Protein AF-A0A1V4XPM2-F1 (afdb_monomer)

Foldseek 3Di:
DVVCVVVVQADDPVGAGNQQVVLVVVVVVVCVVCPCVDQVNCVVVPDDDQPAQWADPAQFWIDGPPDIDGDQFAEAEQAWAFDDDPAACPVVDPAAEPVCVSVDSGQWQEEEEEAQELVSQLVLQVNLLSNRQAEYAELAQDHHPVAAPVQRVLSVVVSVVSVYHYHHQKDFRHWADDVQWIKTWIAHVVRDIDIDTTNHYYYDHDIWAPPPRHNVVNSVWDADRQATDADQLQATSRRRYGYAARRHDDDNDPVRRVVRVVSNCCCNPHPDHDGDDQQLDKDWRPHVQIKIKGADHPVRCCVVAPPAKDKQKAQQLLQPVCVVVVWRRWMKIFIAGNQQAGNMIMTGTPCRVPLNVVSSVSNVVVHHLLVCQPPDDDPPDPNCLHSNLSNVLSVLVVQCPPPVSVVVCLVDPPSVLVSVQVNCVSSSVDPPPPPPAPQPDDAAPPKDWDWDWDDDDVQEIETEIAIEQGLNCLVVLLVSLVVVLVRHLEYEYECLRYDYYDPRSVLSLVLSLVLSVVVNGAYAYENDDLQNLQVCQQQVVQQSWPYDDDPVVSVPDPHTDHGDRPDDDDRPDDHGRFFAGADPWDRFADWDPLADPRAHGGWHFFAQVQAFFFWKKKKKKWKFADPADDLLVLVVVCQVCVVVLWPPPKDKTWRVNDGLGHQIKIWIFDADPPGFTFIFIWGFGGDHSFKTKITGTQQEQWRHMWMWGWDDDPRIIMTMIITTTGGRAPVSNVVCVVCVVVVVVVRVQSSVVSSCVVRVTDTDIDMDMDGSGRDGDPVSNVSVVSHRSVSRVVCVVVSVVVVVPDD

Solvent-accessible surface area (backbone atoms only — not comparable to full-atom values): 42565 Å² total; per-residue (Å²): 107,76,68,43,51,76,71,64,37,49,80,45,104,86,62,48,73,44,48,68,52,49,35,57,50,51,48,50,51,52,54,62,72,46,59,77,74,36,68,70,58,44,41,76,76,72,42,86,83,73,99,46,72,55,24,36,71,32,73,50,34,32,35,41,68,94,45,78,48,73,55,90,59,49,76,48,65,72,23,59,42,80,42,82,75,97,37,53,50,46,88,78,44,89,63,29,33,92,84,50,52,72,70,43,64,52,73,59,70,20,36,36,29,39,18,38,39,63,69,25,46,28,50,45,45,54,42,20,76,72,69,23,48,29,36,36,34,16,60,49,81,57,63,49,78,90,53,44,62,77,54,49,57,52,51,53,51,51,44,42,74,60,64,31,45,78,37,57,24,21,37,73,67,30,31,45,81,44,98,86,28,35,36,37,35,34,37,33,78,89,68,53,70,50,75,48,76,26,49,38,42,34,53,35,66,50,69,36,42,54,61,78,74,34,42,43,72,48,34,54,42,51,64,56,92,72,19,42,48,53,51,63,43,24,37,33,72,26,91,50,33,24,37,20,25,40,19,34,41,95,55,86,40,72,73,53,21,51,55,30,44,55,33,27,52,39,42,70,74,41,90,68,76,49,66,76,76,70,73,63,49,73,49,69,36,80,30,85,61,22,39,16,35,29,56,47,39,66,71,55,44,49,72,75,45,72,94,42,69,45,74,48,70,42,56,22,72,53,33,68,43,26,58,75,72,68,48,35,65,42,37,34,39,43,31,21,39,77,80,38,29,56,52,14,37,38,26,30,12,78,63,15,73,63,47,46,53,58,58,35,49,47,37,72,69,71,43,36,44,34,79,49,45,82,57,86,55,68,83,83,31,64,51,27,68,46,59,41,31,50,9,40,50,45,34,51,52,56,47,60,70,33,68,68,52,34,49,51,33,69,73,35,76,50,46,54,54,51,51,49,52,50,48,43,61,59,55,37,68,69,73,79,71,77,87,75,74,70,86,73,30,68,59,71,64,75,56,69,51,47,73,45,80,43,85,77,52,98,62,36,34,34,36,42,36,32,37,27,36,26,62,69,29,42,63,59,51,50,51,50,48,58,56,42,58,75,74,20,57,27,40,35,37,36,36,65,56,48,78,46,70,43,74,51,22,52,46,43,50,51,50,50,45,53,40,38,47,72,73,73,24,25,37,27,37,22,37,70,49,74,28,52,50,41,50,30,53,60,53,42,47,31,35,61,28,25,80,35,90,36,68,70,59,53,70,72,43,97,66,40,71,58,70,53,74,80,72,74,70,81,75,85,73,66,73,46,70,28,48,34,77,47,67,72,51,40,70,62,59,60,66,64,89,88,60,64,62,80,48,40,64,70,29,37,78,16,28,49,75,64,16,12,24,46,33,35,45,34,39,40,35,35,45,29,70,69,96,60,78,55,36,44,56,52,38,49,50,43,57,75,48,50,61,77,29,47,58,89,75,47,46,72,45,41,30,63,72,48,70,89,41,49,54,39,33,32,40,32,36,41,60,46,88,94,77,46,56,31,23,30,31,36,30,27,43,28,39,41,53,13,31,36,26,36,29,23,22,52,23,22,71,44,7,11,37,41,36,40,38,26,39,77,59,85,83,25,41,36,40,38,43,36,42,38,27,6,22,20,12,61,68,38,36,52,40,40,75,78,46,47,50,62,49,52,53,50,45,53,53,44,24,54,48,44,46,31,56,75,70,74,51,72,63,58,74,48,76,48,80,43,83,57,38,88,61,70,37,74,89,30,48,69,35,51,83,51,25,21,62,59,58,24,59,75,42,43,68,61,55,53,50,56,61,70,72,53,133

Mean predicted aligned error: 14.95 Å

Secondary structure (DSSP, 8-state):
-HHHHHTT-B-STT--B-HHHHHHHHHHHHHHHTGGGSHHHHHTTTPPP--S-EEEEETTEEEETTEEEE-S-EEE---EEE-----TTGGGS--B-TTTGGG-SS--SEEEEE--SHHHHHHHHHHHHTT-EEEEEESSSSSSTTS-HHHHHHHHHHHHHTT-EEEETEEEEEEEEETTEEEEEEEETTS-EEEEEESEEEE-S-EEE--TTS-TTTTT--EETTEE---TT-B-SSTTEEE-SGGG-S---HHHHHHHHHHHHHHHH-SS-----GGG-EEEE-SSS-EEEEE--HHHHHHHHTT--EEEEEEGGG-HHHHHHT----EEEEEE-TTSBEEEEEEESTTHHHHHHHHHHHHHTT-BGGGGTT-PPPSS-HHIIIIIHHHHHHHHHHHHT-HHHHHHHHHSTTHHHHHHHHHHHHTT------------PPPTT-S-EEEEEEEEETTEEEEEEEEEESGGGHHHHHHHHHHHHHH-SEEEEE-TTEEEE-HHHHHHHHHHHHHHHHTT-EEEEE---HHHHHHHHHTTHHHHSEE-SSHHHHHHSS-----S-S--SPP-SPPPTTBPPP-SS-------TTS--SSSTTPPEE-TTS-SS-EEEEEEEEEE-SSPPPHHHHHHHHHHSGGGGSPTT-EEEEGGG--S-TT-EEEEEEEPGGG-EEEEEEEEEEE-SSEEEEEEETT-SEEEEEEEEEEEETTEEEEEEEEEEEESSHHHHHHIIIIIHHHHHHHHHHHHHHHHHHHT--EEEEEEEEEEE----GGGGGGGGG-HHHHHHHHHHHHHHHHHT--

Structure (mmCIF, N/CA/C/O backbone):
data_AF-A0A1V4XPM2-F1
#
_entry.id   AF-A0A1V4XPM2-F1
#
loop_
_atom_site.group_PDB
_atom_site.id
_atom_site.type_symbol
_atom_site.label_atom_id
_atom_site.label_alt_id
_atom_site.label_comp_id
_atom_site.label_asym_id
_atom_site.label_entity_id
_atom_site.label_seq_id
_atom_site.pdbx_PDB_ins_code
_atom_site.Cartn_x
_atom_site.Cartn_y
_atom_site.Cartn_z
_atom_site.occupancy
_atom_site.B_iso_or_equiv
_atom_site.auth_seq_id
_atom_site.auth_comp_id
_atom_site.auth_asym_id
_atom_site.auth_atom_id
_atom_site.pdbx_PDB_model_num
ATOM 1 N N . MET A 1 1 ? -16.894 20.296 5.924 1.00 46.19 1 MET A N 1
ATOM 2 C CA . MET A 1 1 ? -17.537 21.631 5.912 1.00 46.19 1 MET A CA 1
ATOM 3 C C . MET A 1 1 ? -18.415 21.861 4.684 1.00 46.19 1 MET A C 1
ATOM 5 O O . MET A 1 1 ? -19.618 21.728 4.833 1.00 46.19 1 MET A O 1
ATOM 9 N N . ALA A 1 2 ? -17.877 22.065 3.474 1.00 37.94 2 ALA A N 1
ATOM 10 C CA . ALA A 1 2 ? -18.687 22.350 2.271 1.00 37.94 2 ALA A CA 1
ATOM 11 C C . ALA A 1 2 ? -19.757 21.285 1.925 1.00 37.94 2 ALA A C 1
ATOM 13 O O . ALA A 1 2 ? -20.824 21.604 1.408 1.00 37.94 2 ALA A O 1
ATOM 14 N N . HIS A 1 3 ? -19.504 20.004 2.218 1.00 43.94 3 HIS A N 1
ATOM 15 C CA . HIS A 1 3 ? -20.502 18.944 2.033 1.00 43.94 3 HIS A CA 1
ATOM 16 C C . HIS A 1 3 ? -21.671 19.051 3.029 1.00 43.94 3 HIS A C 1
ATOM 18 O O . HIS A 1 3 ? -22.828 18.956 2.633 1.00 43.94 3 HIS A O 1
ATOM 24 N N . LEU A 1 4 ? -21.367 19.318 4.301 1.00 54.75 4 LEU A N 1
ATOM 25 C CA . LEU A 1 4 ? -22.353 19.494 5.372 1.00 54.75 4 LEU A CA 1
ATOM 26 C C . LEU A 1 4 ? -23.200 20.757 5.155 1.00 54.75 4 LEU A C 1
ATOM 28 O O . LEU A 1 4 ? -24.393 20.751 5.443 1.00 54.75 4 LEU A O 1
ATOM 32 N N . GLU A 1 5 ? -22.604 21.802 4.577 1.00 56.84 5 GLU A N 1
ATOM 33 C CA . GLU A 1 5 ? -23.296 23.024 4.158 1.00 56.84 5 GLU A CA 1
ATOM 34 C C . GLU A 1 5 ? -24.316 22.752 3.044 1.00 56.84 5 GLU A C 1
ATOM 36 O O . GLU A 1 5 ? -25.480 23.121 3.176 1.00 56.84 5 GLU A O 1
ATOM 41 N N . ARG A 1 6 ? -23.926 22.012 1.992 1.00 59.72 6 ARG A N 1
ATOM 42 C CA . ARG A 1 6 ? -24.848 21.593 0.915 1.00 59.72 6 ARG A CA 1
ATOM 43 C C . ARG A 1 6 ? -26.012 20.738 1.416 1.00 59.72 6 ARG A C 1
ATOM 45 O O . ARG A 1 6 ? -27.093 20.791 0.841 1.00 59.72 6 ARG A O 1
ATOM 52 N N . LEU A 1 7 ? -25.791 19.942 2.461 1.00 60.91 7 LEU A N 1
ATOM 53 C CA . LEU A 1 7 ? -26.832 19.133 3.102 1.00 60.91 7 LEU A CA 1
ATOM 54 C C . LEU A 1 7 ? -27.705 19.941 4.081 1.00 60.91 7 LEU A C 1
ATOM 56 O O . LEU A 1 7 ? -28.651 19.392 4.644 1.00 60.91 7 LEU A O 1
ATOM 60 N N . GLY A 1 8 ? -27.401 21.226 4.297 1.00 63.38 8 GLY A N 1
ATOM 61 C CA . GLY A 1 8 ? -28.112 22.089 5.236 1.00 63.38 8 GLY A CA 1
ATOM 62 C C . GLY A 1 8 ? -27.928 21.679 6.697 1.00 63.38 8 GLY A C 1
ATOM 63 O O . GLY A 1 8 ? -28.820 21.932 7.499 1.00 63.38 8 GLY A O 1
ATOM 64 N N . LEU A 1 9 ? -26.819 21.013 7.035 1.00 68.00 9 LEU A N 1
ATOM 65 C CA . LEU A 1 9 ? -26.521 20.489 8.374 1.00 68.00 9 LEU A CA 1
ATOM 66 C C . LEU A 1 9 ? -25.658 21.441 9.222 1.00 68.00 9 LEU A C 1
ATOM 68 O O . LEU A 1 9 ? -25.252 21.061 10.317 1.00 68.00 9 LEU A O 1
ATOM 72 N N . LEU A 1 10 ? -25.353 22.650 8.738 1.00 64.69 10 LEU A N 1
ATOM 73 C CA . LEU A 1 10 ? -24.570 23.662 9.457 1.00 64.69 10 LEU A CA 1
ATOM 74 C C . LEU A 1 10 ? -25.450 24.846 9.870 1.00 64.69 10 LEU A C 1
ATOM 76 O O . LEU A 1 10 ? -26.245 25.312 9.057 1.00 64.69 10 LEU A O 1
ATOM 80 N N . ARG A 1 11 ? -25.255 25.372 11.092 1.00 61.31 11 ARG A N 1
ATOM 81 C CA . ARG A 1 11 ? -26.038 26.526 11.597 1.00 61.31 11 ARG A CA 1
ATOM 82 C C . ARG A 1 11 ? -25.254 27.796 11.913 1.00 61.31 11 ARG A C 1
ATOM 84 O O . ARG A 1 11 ? -25.858 28.856 12.030 1.00 61.31 11 ARG A O 1
ATOM 91 N N . LEU A 1 12 ? -23.940 27.720 12.121 1.00 53.25 12 LEU A N 1
ATOM 92 C CA . LEU A 1 12 ? -23.169 28.841 12.678 1.00 53.25 12 LEU A CA 1
ATOM 93 C C . LEU A 1 12 ? -22.207 29.440 11.645 1.00 53.25 12 LEU A C 1
ATOM 95 O O . LEU A 1 12 ? -21.650 28.679 10.855 1.00 53.25 12 LEU A O 1
ATOM 99 N N . PRO A 1 13 ? -21.896 30.752 11.717 1.00 50.38 13 PRO A N 1
ATOM 100 C CA . PRO A 1 13 ? -20.806 31.363 10.945 1.00 50.38 13 PRO A CA 1
ATOM 101 C C . PRO A 1 13 ? -19.452 30.649 11.137 1.00 50.38 13 PRO A C 1
ATOM 103 O O . PRO A 1 13 ? -18.571 30.759 10.294 1.00 50.38 13 PRO A O 1
ATOM 106 N N . ALA A 1 14 ? -19.309 29.893 12.237 1.00 52.19 14 ALA A N 1
ATOM 107 C CA . ALA A 1 14 ? -18.151 29.067 12.579 1.00 52.19 14 ALA A CA 1
ATOM 108 C C . ALA A 1 14 ? -18.304 27.561 12.253 1.00 52.19 14 ALA A C 1
ATOM 110 O O . ALA A 1 14 ? -17.398 26.788 12.548 1.00 52.19 14 ALA A O 1
ATOM 111 N N . GLY A 1 15 ? -19.421 27.112 11.663 1.00 55.03 15 GLY A N 1
ATOM 112 C CA . GLY A 1 15 ? -19.512 25.754 11.117 1.00 55.03 15 GLY A CA 1
ATOM 113 C C . GLY A 1 15 ? -19.884 24.601 12.067 1.00 55.03 15 GLY A C 1
ATOM 114 O O . GLY A 1 15 ? -19.467 23.471 11.831 1.00 55.03 15 GLY A O 1
ATOM 115 N N . GLY A 1 16 ? -20.675 24.837 13.118 1.00 61.34 16 GLY A N 1
ATOM 116 C CA . GLY A 1 16 ? -21.201 23.756 13.975 1.00 61.34 16 GLY A CA 1
ATOM 117 C C . GLY A 1 16 ? -22.308 22.911 13.310 1.00 61.34 16 GLY A C 1
ATOM 118 O O . GLY A 1 16 ? -23.118 23.454 12.554 1.00 61.34 16 GLY A O 1
ATOM 119 N N . LEU A 1 17 ? -22.349 21.605 13.618 1.00 68.00 17 LEU A N 1
ATOM 120 C CA . LEU A 1 17 ? -23.332 20.616 13.130 1.00 68.00 17 LEU A CA 1
ATOM 121 C C . LEU A 1 17 ? -24.714 20.742 13.814 1.00 68.00 17 LEU A C 1
ATOM 123 O O . LEU A 1 17 ? -24.804 20.831 15.037 1.00 68.00 17 LEU A O 1
ATOM 127 N N . GLU A 1 18 ? -25.808 20.651 13.048 1.00 72.38 18 GLU A N 1
ATOM 128 C CA . GLU A 1 18 ? -27.189 20.549 13.556 1.00 72.38 18 GLU A CA 1
ATOM 129 C C . GLU A 1 18 ? -27.563 19.096 13.895 1.00 72.38 18 GLU A C 1
ATOM 131 O O . GLU A 1 18 ? -28.290 18.430 13.152 1.00 72.38 18 GLU A O 1
ATOM 136 N N . GLY A 1 19 ? -27.098 18.600 15.047 1.00 68.81 19 GLY A N 1
ATOM 137 C CA . GLY A 1 19 ? -27.324 17.215 15.494 1.00 68.81 19 GLY A CA 1
ATOM 138 C C . GLY A 1 19 ? -28.787 16.741 15.440 1.00 68.81 19 GLY A C 1
ATOM 139 O O . GLY A 1 19 ? -29.049 15.594 15.082 1.00 68.81 19 GLY A O 1
ATOM 140 N N . ALA A 1 20 ? -29.746 17.636 15.702 1.00 76.00 20 ALA A N 1
ATOM 141 C CA . ALA A 1 20 ? -31.183 17.342 15.680 1.00 76.00 20 ALA A CA 1
ATOM 142 C C . ALA A 1 20 ? -31.758 17.036 14.282 1.00 76.00 20 ALA A C 1
ATOM 144 O O . ALA A 1 20 ? -32.859 16.503 14.179 1.00 76.00 20 ALA A O 1
ATOM 145 N N . ARG A 1 21 ? -31.048 17.359 13.192 1.00 83.25 21 ARG A N 1
ATOM 146 C CA . ARG A 1 21 ? -31.505 17.075 11.817 1.00 83.25 21 ARG A CA 1
ATOM 147 C C . ARG A 1 21 ? -30.870 15.837 11.203 1.00 83.25 21 ARG A C 1
ATOM 149 O O . ARG A 1 21 ? -31.373 15.348 10.194 1.00 83.25 21 ARG A O 1
ATOM 156 N N . ILE A 1 22 ? -29.803 15.317 11.807 1.00 85.75 22 ILE A N 1
ATOM 157 C CA . ILE A 1 22 ? -29.035 14.196 11.258 1.00 85.75 22 ILE A CA 1
ATOM 158 C C . ILE A 1 22 ? -29.871 12.913 11.271 1.00 85.75 22 ILE A C 1
ATOM 160 O O . ILE A 1 22 ? -30.105 12.331 10.214 1.00 85.75 22 ILE A O 1
ATOM 164 N N . MET A 1 23 ? -30.381 12.502 12.436 1.00 88.88 23 MET A N 1
ATOM 165 C CA . MET A 1 23 ? -31.151 11.258 12.548 1.00 88.88 23 MET A CA 1
ATOM 166 C C . MET A 1 23 ? -32.458 11.277 11.733 1.00 88.88 23 MET A C 1
ATOM 168 O O . MET A 1 23 ? -32.695 10.315 10.997 1.00 88.88 23 MET A O 1
ATOM 172 N N . PRO A 1 24 ? -33.270 12.359 11.740 1.00 89.25 24 PRO A N 1
ATOM 173 C CA . PRO A 1 24 ? -34.420 12.467 10.841 1.00 89.25 24 PRO A CA 1
ATOM 174 C C . PRO A 1 24 ? -34.049 12.359 9.359 1.00 89.25 24 PRO A C 1
ATOM 176 O O . PRO A 1 24 ? -34.744 11.679 8.605 1.00 89.25 24 PRO A O 1
ATOM 179 N N . ARG A 1 25 ? -32.936 12.977 8.933 1.00 89.06 25 ARG A N 1
ATOM 180 C CA . ARG A 1 25 ? -32.471 12.890 7.544 1.00 89.06 25 ARG A CA 1
ATOM 181 C C . ARG A 1 25 ? -32.053 11.470 7.165 1.00 89.06 25 ARG A C 1
ATOM 183 O O . ARG A 1 25 ? -32.382 11.026 6.070 1.00 89.06 25 ARG A O 1
ATOM 190 N N . ILE A 1 26 ? -31.365 10.753 8.054 1.00 89.56 26 ILE A N 1
ATOM 191 C CA . ILE A 1 26 ? -31.007 9.344 7.835 1.00 89.56 26 ILE A CA 1
ATOM 192 C C . ILE A 1 26 ? -32.275 8.494 7.687 1.00 89.56 26 ILE A C 1
ATOM 194 O O . ILE A 1 26 ? -32.384 7.737 6.725 1.00 89.56 26 ILE A O 1
ATOM 198 N N . ARG A 1 27 ? -33.264 8.653 8.579 1.00 90.25 27 ARG A N 1
ATOM 199 C CA . ARG A 1 27 ? -34.543 7.922 8.494 1.00 90.25 27 ARG A CA 1
ATOM 200 C C . ARG A 1 27 ? -35.296 8.198 7.193 1.00 90.25 27 ARG A C 1
ATOM 202 O O . ARG A 1 27 ? -35.852 7.275 6.609 1.00 90.25 27 ARG A O 1
ATOM 209 N N . ASP A 1 28 ? -35.292 9.444 6.728 1.00 91.81 28 ASP A N 1
ATOM 210 C CA . ASP A 1 28 ? -35.891 9.837 5.449 1.00 91.81 28 ASP A CA 1
ATOM 211 C C . ASP A 1 28 ? -35.212 9.152 4.250 1.00 91.81 28 ASP A C 1
ATOM 213 O O . ASP A 1 28 ? -35.894 8.610 3.378 1.00 91.81 28 ASP A O 1
ATOM 217 N N . ILE A 1 29 ? -33.874 9.095 4.244 1.00 92.19 29 ILE A N 1
ATOM 218 C CA . ILE A 1 29 ? -33.102 8.371 3.221 1.00 92.19 29 ILE A CA 1
ATOM 219 C C . ILE A 1 29 ? -33.431 6.877 3.254 1.00 92.19 29 ILE A C 1
ATOM 221 O O . ILE A 1 29 ? -33.703 6.307 2.202 1.00 92.19 29 ILE A O 1
ATOM 225 N N . VAL A 1 30 ? -33.448 6.255 4.438 1.00 89.88 30 VAL A N 1
ATOM 226 C CA . VAL A 1 30 ? -33.793 4.832 4.593 1.00 89.88 30 VAL A CA 1
ATOM 227 C C . VAL A 1 30 ? -35.197 4.569 4.054 1.00 89.88 30 VAL A C 1
ATOM 229 O O . VAL A 1 30 ? -35.361 3.712 3.194 1.00 89.88 30 VAL A O 1
ATOM 232 N N . ARG A 1 31 ? -36.200 5.346 4.480 1.00 89.88 31 ARG A N 1
ATOM 233 C CA . ARG A 1 31 ? -37.575 5.211 3.981 1.00 89.88 31 ARG A CA 1
ATOM 234 C C . ARG A 1 31 ? -37.626 5.271 2.454 1.00 89.88 31 ARG A C 1
ATOM 236 O O . ARG A 1 31 ? -38.211 4.386 1.846 1.00 89.88 31 ARG A O 1
ATOM 243 N N . THR A 1 32 ? -36.986 6.281 1.865 1.00 92.81 32 THR A N 1
ATOM 244 C CA . THR A 1 32 ? -36.972 6.495 0.409 1.00 92.81 32 THR A CA 1
ATOM 245 C C . THR A 1 32 ? -36.269 5.349 -0.327 1.00 92.81 32 THR A C 1
ATOM 247 O O . THR A 1 32 ? -36.729 4.896 -1.371 1.00 92.81 32 THR A O 1
ATOM 250 N N . ALA A 1 33 ? -35.153 4.849 0.213 1.00 90.38 33 ALA A N 1
ATOM 251 C CA . ALA A 1 33 ? -34.385 3.770 -0.402 1.00 90.38 33 ALA A CA 1
ATOM 252 C C . ALA A 1 33 ? -35.174 2.450 -0.480 1.00 90.38 33 ALA A C 1
ATOM 254 O O . ALA A 1 33 ? -35.042 1.732 -1.470 1.00 90.38 33 ALA A O 1
ATOM 255 N N . TYR A 1 34 ? -36.017 2.170 0.520 1.00 88.69 34 TYR A N 1
ATOM 256 C CA . TYR A 1 34 ? -36.805 0.936 0.632 1.00 88.69 34 TYR A CA 1
ATOM 257 C C . TYR A 1 34 ? -38.240 1.045 0.078 1.00 88.69 34 TYR A C 1
ATOM 259 O O . TYR A 1 34 ? -39.011 0.096 0.198 1.00 88.69 34 TYR A O 1
ATOM 267 N N . GLU A 1 35 ? -38.628 2.146 -0.581 1.00 89.75 35 GLU A N 1
ATOM 268 C CA . GLU A 1 35 ? -39.977 2.295 -1.174 1.00 89.75 35 GLU A CA 1
ATOM 269 C C . GLU A 1 35 ? -40.325 1.178 -2.173 1.00 89.75 35 GLU A C 1
ATOM 271 O O . GLU A 1 35 ? -41.482 0.784 -2.316 1.00 89.75 35 GLU A O 1
ATOM 276 N N . LYS A 1 36 ? -39.316 0.641 -2.865 1.00 87.00 36 LYS A N 1
ATOM 277 C CA . LYS A 1 36 ? -39.491 -0.456 -3.828 1.00 87.00 36 LYS A CA 1
ATOM 278 C C . LYS A 1 36 ? -39.700 -1.817 -3.163 1.00 87.00 36 LYS A C 1
ATOM 280 O O . LYS A 1 36 ? -40.191 -2.724 -3.828 1.00 87.00 36 LYS A O 1
ATOM 285 N N . ASP A 1 37 ? -39.377 -1.932 -1.879 1.00 88.62 37 ASP A N 1
ATOM 286 C CA . ASP A 1 37 ? -39.465 -3.167 -1.097 1.00 88.62 37 ASP A CA 1
ATOM 287 C C . ASP A 1 37 ? -40.730 -3.208 -0.220 1.00 88.62 37 ASP A C 1
ATOM 289 O O . ASP A 1 37 ? -40.881 -4.078 0.639 1.00 88.62 37 ASP A O 1
ATOM 293 N N . LEU A 1 38 ? -41.662 -2.272 -0.435 1.00 91.12 38 LEU A N 1
ATOM 294 C CA . LEU A 1 38 ? -42.958 -2.258 0.237 1.00 91.12 38 LEU A CA 1
ATOM 295 C C . LEU A 1 38 ? -43.857 -3.425 -0.230 1.00 91.12 38 LEU A C 1
ATOM 297 O O . LEU A 1 38 ? -43.808 -3.794 -1.413 1.00 91.12 38 LEU A O 1
ATOM 301 N N . PRO A 1 39 ? -44.710 -3.987 0.654 1.00 92.56 39 PRO A N 1
ATOM 302 C CA . PRO A 1 39 ? -45.598 -5.109 0.333 1.00 92.56 39 PRO A CA 1
ATOM 303 C C . PRO A 1 39 ? -46.403 -4.932 -0.961 1.00 92.56 39 PRO A C 1
ATOM 305 O O . PRO A 1 39 ? -46.466 -5.849 -1.781 1.00 92.56 39 PRO A O 1
ATOM 308 N N . GLU A 1 40 ? -46.934 -3.734 -1.202 1.00 92.88 40 GLU A N 1
ATOM 309 C CA . GLU A 1 40 ? -47.787 -3.411 -2.349 1.00 92.88 40 GLU A CA 1
ATOM 310 C C . GLU A 1 40 ? -47.044 -3.578 -3.688 1.00 92.88 40 GLU A C 1
ATOM 312 O O . GLU A 1 40 ? -47.641 -3.901 -4.722 1.00 92.88 40 GLU A O 1
ATOM 317 N N . THR A 1 41 ? -45.720 -3.382 -3.688 1.00 93.50 41 THR A N 1
ATOM 318 C CA . THR A 1 41 ? -44.881 -3.562 -4.880 1.00 93.50 41 THR A CA 1
ATOM 319 C C . THR A 1 41 ? -44.760 -5.039 -5.254 1.00 93.50 41 THR A C 1
ATOM 321 O O . THR A 1 41 ? -44.804 -5.375 -6.442 1.00 93.50 41 THR A O 1
ATOM 324 N N . PHE A 1 42 ? -44.676 -5.930 -4.262 1.00 94.19 42 PHE A N 1
ATOM 325 C CA . PHE A 1 42 ? -44.648 -7.380 -4.468 1.00 94.19 42 PHE A CA 1
ATOM 326 C C . PHE A 1 42 ? -46.030 -7.940 -4.837 1.00 94.19 42 PHE A C 1
ATOM 328 O O . PHE A 1 42 ? -46.143 -8.791 -5.724 1.00 94.19 42 PHE A O 1
ATOM 335 N N . GLU A 1 43 ? -47.097 -7.418 -4.236 1.00 95.94 43 GLU A N 1
ATOM 336 C CA . GLU A 1 43 ? -48.472 -7.826 -4.552 1.00 95.94 43 GLU A CA 1
ATOM 337 C C . GLU A 1 43 ? -48.844 -7.533 -6.008 1.00 95.94 43 GLU A C 1
ATOM 339 O O . GLU A 1 43 ? -49.436 -8.378 -6.685 1.00 95.94 43 GLU A O 1
ATOM 344 N N . ARG A 1 44 ? -48.398 -6.393 -6.550 1.00 95.06 44 ARG A N 1
ATOM 345 C CA . ARG A 1 44 ? -48.575 -6.032 -7.968 1.00 95.06 44 ARG A CA 1
ATOM 346 C C . ARG A 1 44 ? -47.976 -7.029 -8.961 1.00 95.06 44 ARG A C 1
ATOM 348 O O . ARG A 1 44 ? -48.415 -7.060 -10.109 1.00 95.06 44 ARG A O 1
ATOM 355 N N . ILE A 1 45 ? -46.973 -7.810 -8.557 1.00 95.38 45 ILE A N 1
ATOM 356 C CA . ILE A 1 45 ? -46.356 -8.850 -9.398 1.00 95.38 45 ILE A CA 1
ATOM 357 C C . ILE A 1 45 ? -46.854 -10.262 -9.050 1.00 95.38 45 ILE A C 1
ATOM 359 O O . ILE A 1 45 ? -46.293 -11.249 -9.522 1.00 95.38 45 ILE A O 1
ATOM 363 N N . GLY A 1 46 ? -47.926 -10.365 -8.256 1.00 95.88 46 GLY A N 1
ATOM 364 C CA . GLY A 1 46 ? -48.602 -11.621 -7.934 1.00 95.88 46 GLY A CA 1
ATOM 365 C C . GLY A 1 46 ? -48.044 -12.360 -6.715 1.00 95.88 46 GLY A C 1
ATOM 366 O O . GLY A 1 46 ? -48.367 -13.534 -6.527 1.00 95.88 46 GLY A O 1
ATOM 367 N N . ILE A 1 47 ? -47.217 -11.714 -5.887 1.00 95.81 47 ILE A N 1
ATOM 368 C CA . ILE A 1 47 ? -46.717 -12.295 -4.636 1.00 95.81 47 ILE A CA 1
ATOM 369 C C . ILE A 1 47 ? -47.654 -11.892 -3.498 1.00 95.81 47 ILE A C 1
ATOM 371 O O . ILE A 1 47 ? -47.759 -10.720 -3.159 1.00 95.81 47 ILE A O 1
ATOM 375 N N . ARG A 1 48 ? -48.317 -12.870 -2.874 1.00 95.19 48 ARG A N 1
ATOM 376 C CA . ARG A 1 48 ? -49.140 -12.631 -1.682 1.00 95.19 48 ARG A CA 1
ATOM 377 C C . ARG A 1 48 ? -48.244 -12.402 -0.463 1.00 95.19 48 ARG A C 1
ATOM 379 O O . ARG A 1 48 ? -47.471 -13.294 -0.110 1.00 95.19 48 ARG A O 1
ATOM 386 N N . ILE A 1 49 ? -48.403 -11.262 0.204 1.00 94.94 49 ILE A N 1
ATOM 387 C CA . ILE A 1 49 ? -47.717 -10.950 1.461 1.00 94.94 49 ILE A CA 1
ATOM 388 C C . ILE A 1 49 ? -48.655 -11.248 2.636 1.00 94.94 49 ILE A C 1
ATOM 390 O O . ILE A 1 49 ? -49.823 -10.873 2.626 1.00 94.94 49 ILE A O 1
ATOM 394 N N . VAL A 1 50 ? -48.154 -11.960 3.646 1.00 95.06 50 VAL A N 1
ATOM 395 C CA . VAL A 1 50 ? -48.893 -12.261 4.882 1.00 95.06 50 VAL A CA 1
ATOM 396 C C . VAL A 1 50 ? -48.075 -11.717 6.054 1.00 95.06 50 VAL A C 1
ATOM 398 O O . VAL A 1 50 ? -47.051 -12.316 6.389 1.00 95.06 50 VAL A O 1
ATOM 401 N N . PRO A 1 51 ? -48.466 -10.580 6.661 1.00 94.06 51 PRO A N 1
ATOM 402 C CA . PRO A 1 51 ? -47.705 -9.950 7.736 1.00 94.06 51 PRO A CA 1
ATOM 403 C C . PRO A 1 51 ? -47.940 -10.683 9.063 1.00 94.06 51 PRO A C 1
ATOM 405 O O . PRO A 1 51 ? -48.697 -10.235 9.920 1.00 94.06 51 PRO A O 1
ATOM 408 N N . ALA A 1 52 ? -47.311 -11.846 9.224 1.00 94.81 52 ALA A N 1
ATOM 409 C CA . ALA A 1 52 ? -47.403 -12.644 10.439 1.00 94.81 52 ALA A CA 1
ATOM 410 C C . ALA A 1 52 ? -46.140 -13.479 10.672 1.00 94.81 52 ALA A C 1
ATOM 412 O O . ALA A 1 52 ? -45.441 -13.857 9.731 1.00 94.81 52 ALA A O 1
ATOM 413 N N . GLN A 1 53 ? -45.879 -13.825 11.934 1.00 94.12 53 GLN A N 1
ATOM 414 C CA . GLN A 1 53 ? -44.851 -14.809 12.259 1.00 94.12 53 GLN A CA 1
ATOM 415 C C . GLN A 1 53 ? -45.283 -16.191 11.755 1.00 94.12 53 GLN A C 1
ATOM 417 O O . GLN A 1 53 ? -46.413 -16.628 11.999 1.00 94.12 53 GLN A O 1
ATOM 422 N N . ALA A 1 54 ? -44.376 -16.866 11.048 1.00 96.19 54 ALA A N 1
ATOM 423 C CA . ALA A 1 54 ? -44.618 -18.181 10.474 1.00 96.19 54 ALA A CA 1
ATOM 424 C C . ALA A 1 54 ? -43.955 -19.290 11.304 1.00 96.19 54 ALA A C 1
ATOM 426 O O . ALA A 1 54 ? -42.793 -19.172 11.687 1.00 96.19 54 ALA A O 1
ATOM 427 N N . ALA A 1 55 ? -44.676 -20.388 11.532 1.00 97.88 55 ALA A N 1
ATOM 428 C CA . ALA A 1 55 ? -44.171 -21.568 12.234 1.00 97.88 55 ALA A CA 1
ATOM 429 C C . ALA A 1 55 ? -44.585 -22.851 11.509 1.00 97.88 55 ALA A C 1
ATOM 431 O O . ALA A 1 55 ? -45.752 -23.004 11.139 1.00 97.88 55 ALA A O 1
ATOM 432 N N . PHE A 1 56 ? -43.665 -23.800 11.337 1.00 98.50 56 PHE A N 1
ATOM 433 C CA . PHE A 1 56 ? -44.000 -25.107 10.776 1.00 98.50 56 PHE A CA 1
ATOM 434 C C . PHE A 1 56 ? -44.914 -25.901 11.716 1.00 98.50 56 PHE A C 1
ATOM 436 O O . PHE A 1 56 ? -44.715 -25.958 12.931 1.00 98.50 56 PHE A O 1
ATOM 443 N N . LEU A 1 57 ? -45.943 -26.520 11.139 1.00 98.06 57 LEU A N 1
ATOM 444 C CA . LEU A 1 57 ? -46.820 -27.474 11.826 1.00 98.06 57 LEU A CA 1
ATOM 445 C C . LEU A 1 57 ? -46.382 -28.910 11.555 1.00 98.06 57 LEU A C 1
ATOM 447 O O . LEU A 1 57 ? -46.469 -29.760 12.437 1.00 98.06 57 LEU A O 1
ATOM 451 N N . ASP A 1 58 ? -45.918 -29.141 10.332 1.00 97.56 58 ASP A N 1
ATOM 452 C CA . ASP A 1 58 ? -45.390 -30.385 9.786 1.00 97.56 58 ASP A CA 1
ATOM 453 C C . ASP A 1 58 ? -44.541 -30.039 8.537 1.00 97.56 58 ASP A C 1
ATOM 455 O O . ASP A 1 58 ? -44.432 -28.856 8.190 1.00 97.56 58 ASP A O 1
ATOM 459 N N . PRO A 1 59 ? -43.947 -31.012 7.817 1.00 97.06 59 PRO A N 1
ATOM 460 C CA . PRO A 1 59 ? -43.090 -30.716 6.667 1.00 97.06 59 PRO A CA 1
ATOM 461 C C . PRO A 1 59 ? -43.760 -29.953 5.516 1.00 97.06 59 PRO A C 1
ATOM 463 O O . PRO A 1 59 ? -43.050 -29.390 4.686 1.00 97.06 59 PRO A O 1
ATOM 466 N N . HIS A 1 60 ? -45.092 -29.930 5.415 1.00 97.62 60 HIS A N 1
ATOM 467 C CA . HIS A 1 60 ? -45.807 -29.349 4.274 1.00 97.62 60 HIS A CA 1
ATOM 468 C C . HIS A 1 60 ? -46.736 -28.187 4.628 1.00 97.62 60 HIS A C 1
ATOM 470 O O . HIS A 1 60 ? -47.298 -27.574 3.714 1.00 97.62 60 HIS A O 1
ATOM 476 N N . ARG A 1 61 ? -46.896 -27.866 5.916 1.00 98.12 61 ARG A N 1
ATOM 477 C CA . ARG A 1 61 ? -47.794 -26.810 6.390 1.00 98.12 61 ARG A CA 1
ATOM 478 C C . ARG A 1 61 ? -47.121 -25.876 7.385 1.00 98.12 61 ARG A C 1
ATOM 480 O O . ARG A 1 61 ? -46.415 -26.313 8.292 1.00 98.12 61 ARG A O 1
ATOM 487 N N . ILE A 1 62 ? -47.430 -24.591 7.252 1.00 98.31 62 ILE A N 1
ATOM 488 C CA . ILE A 1 62 ? -47.061 -23.540 8.203 1.00 98.31 62 ILE A CA 1
ATOM 489 C C . ILE A 1 62 ? -48.321 -22.869 8.750 1.00 98.31 62 ILE A C 1
ATOM 491 O O . ILE A 1 62 ? -49.338 -22.784 8.061 1.00 98.31 62 ILE A O 1
ATOM 495 N N . ARG A 1 63 ? -48.243 -22.367 9.979 1.00 97.94 63 ARG A N 1
ATOM 496 C CA . ARG A 1 63 ? -49.176 -21.373 10.515 1.00 97.94 63 ARG A CA 1
ATOM 497 C C . ARG A 1 63 ? -48.578 -19.989 10.305 1.00 97.94 63 ARG A C 1
ATOM 499 O O . ARG A 1 63 ? -47.409 -19.815 10.629 1.00 97.94 63 ARG A O 1
ATOM 506 N N . ALA A 1 64 ? -49.366 -19.039 9.815 1.00 96.19 64 ALA A N 1
ATOM 507 C CA . ALA A 1 64 ? -49.010 -17.627 9.718 1.00 96.19 64 ALA A CA 1
ATOM 508 C C . ALA A 1 64 ? -50.194 -16.798 10.239 1.00 96.19 64 ALA A C 1
ATOM 510 O O . ALA A 1 64 ? -51.216 -16.672 9.567 1.00 96.19 64 ALA A O 1
ATOM 511 N N . GLY A 1 65 ? -50.089 -16.300 11.474 1.00 92.25 65 GLY A N 1
ATOM 512 C CA . GLY A 1 65 ? -51.229 -15.696 12.171 1.00 92.25 65 GLY A CA 1
ATOM 513 C C . GLY A 1 65 ? -52.329 -16.733 12.420 1.00 92.25 65 GLY A C 1
ATOM 514 O O . GLY A 1 65 ? -52.059 -17.804 12.967 1.00 92.25 65 GLY A O 1
ATOM 515 N N . GLU A 1 66 ? -53.557 -16.434 11.995 1.00 92.62 66 GLU A N 1
ATOM 516 C CA . GLU A 1 66 ? -54.700 -17.358 12.083 1.00 92.62 66 GLU A CA 1
ATOM 517 C C . GLU A 1 66 ? -54.771 -18.345 10.904 1.00 92.62 66 GLU A C 1
ATOM 519 O O . GLU A 1 66 ? -55.506 -19.333 10.950 1.00 92.62 66 GLU A O 1
ATOM 524 N N . GLU A 1 67 ? -53.983 -18.123 9.849 1.00 96.62 67 GLU A N 1
ATOM 525 C CA . GLU A 1 67 ? -54.035 -18.932 8.637 1.00 96.62 67 GLU A CA 1
ATOM 526 C C . GLU A 1 67 ? -53.117 -20.157 8.715 1.00 96.62 67 GLU A C 1
ATOM 528 O O . GLU A 1 67 ? -52.000 -20.110 9.236 1.00 96.62 67 GLU A O 1
ATOM 533 N N . THR A 1 68 ? -53.569 -21.268 8.127 1.00 97.75 68 THR A N 1
ATOM 534 C CA . THR A 1 68 ? -52.725 -22.437 7.842 1.00 97.75 68 THR A CA 1
ATOM 535 C C . THR A 1 68 ? -52.494 -22.533 6.341 1.00 97.75 68 THR A C 1
ATOM 537 O O . THR A 1 68 ? -53.438 -22.706 5.572 1.00 97.75 68 THR A O 1
ATOM 540 N N . LEU A 1 69 ? -51.232 -22.450 5.922 1.00 97.38 69 LEU A N 1
ATOM 541 C CA . LEU A 1 69 ? -50.824 -22.463 4.519 1.00 97.38 69 LEU A CA 1
ATOM 542 C C . LEU A 1 69 ? -50.042 -23.740 4.208 1.00 97.38 69 LEU A C 1
ATOM 544 O O . LEU A 1 69 ? -49.266 -24.219 5.034 1.00 97.38 69 LEU A O 1
ATOM 548 N N . SER A 1 70 ? -50.224 -24.283 3.003 1.00 97.31 70 SER A N 1
ATOM 549 C CA . SER A 1 70 ? -49.465 -25.437 2.506 1.00 97.31 70 SER A CA 1
ATOM 550 C C . SER A 1 70 ? -48.726 -25.091 1.218 1.00 97.31 70 SER A C 1
ATOM 552 O O . SER A 1 70 ? -49.212 -24.291 0.418 1.00 97.31 70 SER A O 1
ATOM 554 N N . ALA A 1 71 ? -47.551 -25.687 1.009 1.00 96.50 71 ALA A N 1
ATOM 555 C CA . ALA A 1 71 ? -46.750 -25.438 -0.186 1.00 96.50 71 ALA A CA 1
ATOM 556 C C . ALA A 1 71 ? -46.001 -26.689 -0.661 1.00 96.50 71 ALA A C 1
ATOM 558 O O . ALA A 1 71 ? -45.590 -27.547 0.120 1.00 96.50 71 ALA A O 1
ATOM 559 N N . LYS A 1 72 ? -45.771 -26.769 -1.980 1.00 96.38 72 LYS A N 1
ATOM 560 C CA . LYS A 1 72 ? -44.937 -27.823 -2.588 1.00 96.38 72 LYS A CA 1
ATOM 561 C C . LYS A 1 72 ? -43.453 -27.653 -2.256 1.00 96.38 72 LYS A C 1
ATOM 563 O O . LYS A 1 72 ? -42.712 -28.635 -2.259 1.00 96.38 72 LYS A O 1
ATOM 568 N N . LYS A 1 73 ? -43.016 -26.410 -2.050 1.00 97.75 73 LYS A N 1
ATOM 569 C CA . LYS A 1 73 ? -41.636 -26.008 -1.767 1.00 97.75 73 LYS A CA 1
ATOM 570 C C . LYS A 1 73 ? -41.643 -24.869 -0.755 1.00 97.75 73 LYS A C 1
ATOM 572 O O . LYS A 1 73 ? -42.522 -24.016 -0.828 1.00 97.75 73 LYS A O 1
ATOM 577 N N . PHE A 1 74 ? -40.647 -24.847 0.125 1.00 98.25 74 PHE A N 1
ATOM 578 C CA . PHE A 1 74 ? -40.418 -23.759 1.078 1.00 98.25 74 PHE A CA 1
ATOM 579 C C . PHE A 1 74 ? -39.013 -23.187 0.894 1.00 98.25 74 PHE A C 1
ATOM 581 O O . PHE A 1 74 ? -38.073 -23.935 0.619 1.00 98.25 74 PHE A O 1
ATOM 588 N N . ILE A 1 75 ? -38.872 -21.875 1.070 1.00 98.25 75 ILE A N 1
ATOM 589 C CA . ILE A 1 75 ? -37.581 -21.189 1.171 1.00 98.25 75 ILE A CA 1
ATOM 590 C C . ILE A 1 75 ? -37.595 -20.409 2.484 1.00 98.25 75 ILE A C 1
ATOM 592 O O . ILE A 1 75 ? -38.452 -19.553 2.680 1.00 98.25 75 ILE A O 1
ATOM 596 N N . ILE A 1 76 ? -36.673 -20.730 3.387 1.00 98.19 76 ILE A N 1
ATOM 597 C CA . ILE A 1 76 ? -36.544 -20.085 4.693 1.00 98.19 76 ILE A CA 1
ATOM 598 C C . ILE A 1 76 ? -35.507 -18.964 4.578 1.00 98.19 76 ILE A C 1
ATOM 600 O O . ILE A 1 76 ? -34.338 -19.223 4.290 1.00 98.19 76 ILE A O 1
ATOM 604 N N . ALA A 1 77 ? -35.943 -17.726 4.806 1.00 97.25 77 ALA A N 1
ATOM 605 C CA . ALA A 1 77 ? -35.130 -16.514 4.683 1.00 97.25 77 ALA A CA 1
ATOM 606 C C . ALA A 1 77 ? -35.242 -15.614 5.929 1.00 97.25 77 ALA A C 1
ATOM 608 O O . ALA A 1 77 ? -35.243 -14.395 5.814 1.00 97.25 77 ALA A O 1
ATOM 609 N N . ALA A 1 78 ? -35.359 -16.212 7.121 1.00 95.94 78 ALA A N 1
ATOM 610 C CA . ALA A 1 78 ? -35.593 -15.484 8.377 1.00 95.94 78 ALA A CA 1
ATOM 611 C C . ALA A 1 78 ? -34.381 -14.667 8.878 1.00 95.94 78 ALA A C 1
ATOM 613 O O . ALA A 1 78 ? -34.502 -13.893 9.817 1.00 95.94 78 ALA A O 1
ATOM 614 N N . GLY A 1 79 ? -33.217 -14.789 8.232 1.00 95.44 79 GLY A N 1
ATOM 615 C CA . GLY A 1 79 ? -32.062 -13.942 8.519 1.00 95.44 79 GLY A CA 1
ATOM 616 C C . GLY A 1 79 ? -31.454 -14.167 9.908 1.00 95.44 79 GLY A C 1
ATOM 617 O O . GLY A 1 79 ? -31.317 -15.298 10.381 1.00 95.44 79 GLY A O 1
ATOM 618 N N . THR A 1 80 ? -31.003 -13.077 10.522 1.00 95.56 80 THR A N 1
ATOM 619 C CA . THR A 1 80 ? -30.312 -13.056 11.817 1.00 95.56 80 THR A CA 1
ATOM 620 C C . THR A 1 80 ? -30.776 -11.869 12.655 1.00 95.56 80 THR A C 1
ATOM 622 O O . THR A 1 80 ? -31.192 -10.853 12.102 1.00 95.56 80 THR A O 1
ATOM 625 N N . THR A 1 81 ? -30.611 -11.958 13.972 1.00 94.94 81 THR A N 1
ATOM 626 C CA . THR A 1 81 ? -30.820 -10.871 14.943 1.00 94.94 81 THR A CA 1
ATOM 627 C C . THR A 1 81 ? -29.503 -10.496 15.640 1.00 94.94 81 THR A C 1
ATOM 629 O O . THR A 1 81 ? -28.547 -11.283 15.606 1.00 94.94 81 THR A O 1
ATOM 632 N N . PRO A 1 82 ? -29.393 -9.306 16.262 1.00 95.38 82 PRO A N 1
ATOM 633 C CA . PRO A 1 82 ? -28.222 -8.924 17.048 1.00 95.38 82 PRO A CA 1
ATOM 634 C C . PRO A 1 82 ? -27.912 -9.955 18.138 1.00 95.38 82 PRO A C 1
ATOM 636 O O . PRO A 1 82 ? -28.799 -10.405 18.868 1.00 95.38 82 PRO A O 1
ATOM 639 N N . LEU A 1 83 ? -26.639 -10.328 18.273 1.00 95.12 83 LEU A N 1
ATOM 640 C CA . LEU A 1 83 ? -26.194 -11.148 19.393 1.00 95.12 83 LEU A CA 1
ATOM 641 C C . LEU A 1 83 ? -26.017 -10.251 20.621 1.00 95.12 83 LEU A C 1
ATOM 643 O O . LEU A 1 83 ? -25.113 -9.419 20.652 1.00 95.12 83 LEU A O 1
ATOM 647 N N . ILE A 1 84 ? -26.861 -10.436 21.635 1.00 95.88 84 ILE A N 1
ATOM 648 C CA . ILE A 1 84 ? -26.735 -9.727 22.912 1.00 95.88 84 ILE A CA 1
ATOM 649 C C . ILE A 1 84 ? -25.844 -10.557 23.847 1.00 95.88 84 ILE A C 1
ATOM 651 O O . ILE A 1 84 ? -26.200 -11.701 24.142 1.00 95.88 84 ILE A O 1
ATOM 655 N N . PRO A 1 85 ? -24.680 -10.039 24.280 1.00 95.00 85 PRO A N 1
ATOM 656 C CA . PRO A 1 85 ? -23.786 -10.762 25.173 1.00 95.00 85 PRO A CA 1
ATOM 657 C C . PRO A 1 85 ? -24.329 -10.763 26.607 1.00 95.00 85 PRO A C 1
ATOM 659 O O . PRO A 1 85 ? -24.956 -9.800 27.047 1.00 95.00 85 PRO A O 1
ATOM 662 N N . ASP A 1 86 ? -24.041 -11.830 27.349 1.00 95.44 86 ASP A N 1
ATOM 663 C CA . ASP A 1 86 ? -24.381 -11.940 28.770 1.00 95.44 86 ASP A CA 1
ATOM 664 C C . ASP A 1 86 ? -23.375 -11.143 29.619 1.00 95.44 86 ASP A C 1
ATOM 666 O O . ASP A 1 86 ? -22.386 -11.676 30.123 1.00 95.44 86 ASP A O 1
ATOM 670 N N . ILE A 1 87 ? -23.574 -9.824 29.677 1.00 97.19 87 ILE A N 1
ATOM 671 C CA . ILE A 1 87 ? -22.773 -8.893 30.480 1.00 97.19 87 ILE A CA 1
ATOM 672 C C . ILE A 1 87 ? -23.639 -8.409 31.649 1.00 97.19 87 ILE A C 1
ATOM 674 O O . ILE A 1 87 ? -24.716 -7.853 31.403 1.00 97.19 87 ILE A O 1
ATOM 678 N N . PRO A 1 88 ? -23.189 -8.562 32.910 1.00 97.81 88 PRO A N 1
ATOM 679 C CA . PRO A 1 88 ? -23.930 -8.087 34.074 1.00 97.81 88 PRO A CA 1
ATOM 680 C C . PRO A 1 88 ? -24.369 -6.624 33.933 1.00 97.81 88 PRO A C 1
ATOM 682 O O . PRO A 1 88 ? -23.563 -5.757 33.601 1.00 97.81 88 PRO A O 1
ATOM 685 N N . GLY A 1 89 ? -25.659 -6.366 34.162 1.00 96.81 89 GLY A N 1
ATOM 686 C CA . GLY A 1 89 ? -26.265 -5.030 34.110 1.00 96.81 89 GLY A CA 1
ATOM 687 C C . GLY A 1 89 ? -26.610 -4.497 32.710 1.00 96.81 89 GLY A C 1
ATOM 688 O O . GLY A 1 89 ? -27.444 -3.599 32.604 1.00 96.81 89 GLY A O 1
ATOM 689 N N . LEU A 1 90 ? -26.110 -5.101 31.620 1.00 97.06 90 LEU A N 1
ATOM 690 C CA . LEU A 1 90 ? -26.412 -4.651 30.250 1.00 97.06 90 LEU A CA 1
ATOM 691 C C . LEU A 1 90 ? -27.915 -4.702 29.927 1.00 97.06 90 LEU A C 1
ATOM 693 O O . LEU A 1 90 ? -28.448 -3.777 29.328 1.00 97.06 90 LEU A O 1
ATOM 697 N N . ALA A 1 91 ? -28.618 -5.751 30.361 1.00 95.31 91 ALA A N 1
ATOM 698 C CA . ALA A 1 91 ? -30.060 -5.886 30.139 1.00 95.31 91 ALA A CA 1
ATOM 699 C C . ALA A 1 91 ? -30.912 -4.865 30.924 1.00 95.31 91 ALA A C 1
ATOM 701 O O . ALA A 1 91 ? -32.098 -4.722 30.641 1.00 95.31 91 ALA A O 1
ATOM 702 N N . ALA A 1 92 ? -30.328 -4.176 31.912 1.00 94.31 92 ALA A N 1
ATOM 703 C CA . ALA A 1 92 ? -31.012 -3.180 32.736 1.00 94.31 92 ALA A CA 1
ATOM 704 C C . ALA A 1 92 ? -30.875 -1.744 32.196 1.00 94.31 92 ALA A C 1
ATOM 706 O O . ALA A 1 92 ? -31.460 -0.824 32.769 1.00 94.31 92 ALA A O 1
ATOM 707 N N . VAL A 1 93 ? -30.115 -1.538 31.113 1.00 95.06 93 VAL A N 1
ATOM 708 C CA . VAL A 1 93 ? -29.922 -0.229 30.472 1.00 95.06 93 VAL A CA 1
ATOM 709 C C . VAL A 1 93 ? -30.521 -0.199 29.064 1.00 95.06 93 VAL A C 1
ATOM 711 O O . VAL A 1 93 ? -30.687 -1.232 28.419 1.00 95.06 93 VAL A O 1
ATOM 714 N N . ASP A 1 94 ? -30.818 1.001 28.565 1.00 92.44 94 ASP A N 1
ATOM 715 C CA . ASP A 1 94 ? -31.308 1.227 27.198 1.00 92.44 94 ASP A CA 1
ATOM 716 C C . ASP A 1 94 ? -30.149 1.163 26.185 1.00 92.44 94 ASP A C 1
ATOM 718 O O . ASP A 1 94 ? -29.622 2.184 25.728 1.00 92.44 94 ASP A O 1
ATOM 722 N N . PHE A 1 95 ? -29.672 -0.053 25.906 1.00 96.44 95 PHE A N 1
ATOM 723 C CA . PHE A 1 95 ? -28.599 -0.286 24.942 1.00 96.44 95 PHE A CA 1
ATOM 724 C C . PHE A 1 95 ? -29.100 -0.223 23.493 1.00 96.44 95 PHE A C 1
ATOM 726 O O . PHE A 1 95 ? -30.231 -0.573 23.154 1.00 96.44 95 PHE A O 1
ATOM 733 N N . LEU A 1 96 ? -28.203 0.180 22.601 1.00 97.50 96 LEU A N 1
ATOM 734 C CA . LEU A 1 96 ? -28.449 0.267 21.172 1.00 97.50 96 LEU A CA 1
ATOM 735 C C . LEU A 1 96 ? -27.971 -1.001 20.461 1.00 97.50 96 LEU A C 1
ATOM 737 O O . LEU A 1 96 ? -27.027 -1.664 20.885 1.00 97.50 96 LEU A O 1
ATOM 741 N N . THR A 1 97 ? -28.597 -1.304 19.333 1.00 97.19 97 THR A N 1
ATOM 742 C CA . THR A 1 97 ? -28.163 -2.297 18.342 1.00 97.19 97 THR A CA 1
ATOM 743 C C . THR A 1 97 ? -28.312 -1.685 16.950 1.00 97.19 97 THR A C 1
ATOM 745 O O . THR A 1 97 ? -28.873 -0.594 16.811 1.00 97.19 97 THR A O 1
ATOM 748 N N . ASN A 1 98 ? -27.901 -2.391 15.894 1.00 91.75 98 ASN A N 1
ATOM 749 C CA . ASN A 1 98 ? -28.153 -1.948 14.517 1.00 91.75 98 ASN A CA 1
ATOM 750 C C . ASN A 1 98 ? -29.659 -1.774 14.194 1.00 91.75 98 ASN A C 1
ATOM 752 O O . ASN A 1 98 ? -29.997 -1.109 13.220 1.00 91.75 98 ASN A O 1
ATOM 756 N N . GLU A 1 99 ? -30.569 -2.345 14.994 1.00 92.19 99 GLU A N 1
ATOM 757 C CA . GLU A 1 99 ? -32.024 -2.234 14.807 1.00 92.19 99 GLU A CA 1
ATOM 758 C C . GLU A 1 99 ? -32.646 -1.039 15.548 1.00 92.19 99 GLU A C 1
ATOM 760 O O . GLU A 1 99 ? -33.679 -0.505 15.128 1.00 92.19 99 GLU A O 1
ATOM 765 N N . THR A 1 100 ? -32.039 -0.604 16.657 1.00 94.25 100 THR A N 1
ATOM 766 C CA . THR A 1 100 ? -32.572 0.476 17.506 1.00 94.25 100 THR A CA 1
ATOM 767 C C . THR A 1 100 ? -31.844 1.804 17.319 1.00 94.25 100 THR A C 1
ATOM 769 O O . THR A 1 100 ? -32.454 2.852 17.515 1.00 94.25 100 THR A O 1
ATOM 772 N N . LEU A 1 101 ? -30.593 1.791 16.848 1.00 93.56 101 LEU A N 1
ATOM 773 C CA . LEU A 1 101 ? -29.760 2.980 16.632 1.00 93.56 101 LEU A CA 1
ATOM 774 C C . LEU A 1 101 ? -30.456 4.073 15.801 1.00 93.56 101 LEU A C 1
ATOM 776 O O . LEU A 1 101 ? -30.418 5.251 16.149 1.00 93.56 101 LEU A O 1
ATOM 780 N N . TYR A 1 102 ? -31.133 3.696 14.714 1.00 90.12 102 TYR A N 1
ATOM 781 C CA . TYR A 1 102 ? -31.787 4.649 13.808 1.00 90.12 102 TYR A CA 1
ATOM 782 C C . TYR A 1 102 ? -33.021 5.343 14.416 1.00 90.12 102 TYR A C 1
ATOM 784 O O . TYR A 1 102 ? -33.524 6.323 13.854 1.00 90.12 102 TYR A O 1
ATOM 792 N N . ARG A 1 103 ? -33.500 4.862 15.572 1.00 90.62 103 ARG A N 1
ATOM 793 C CA . ARG A 1 103 ? -34.630 5.432 16.323 1.00 90.62 103 ARG A CA 1
ATOM 794 C C . ARG A 1 103 ? -34.216 6.589 17.232 1.00 90.62 103 ARG A C 1
ATOM 796 O O . ARG A 1 103 ? -35.091 7.260 17.763 1.00 90.62 103 ARG A O 1
ATOM 803 N N . LEU A 1 104 ? -32.915 6.840 17.401 1.00 90.12 104 LEU A N 1
ATOM 804 C CA . LEU A 1 104 ? -32.433 7.995 18.156 1.00 90.12 104 LEU A CA 1
ATOM 805 C C . LEU A 1 104 ? -32.979 9.298 17.561 1.00 90.12 104 LEU A C 1
ATOM 807 O O . LEU A 1 104 ? -32.946 9.496 16.346 1.00 90.12 104 LEU A O 1
ATOM 811 N N . GLU A 1 105 ? -33.451 10.208 18.408 1.00 87.69 105 GLU A N 1
ATOM 812 C CA . GLU A 1 105 ? -33.899 11.531 17.955 1.00 87.69 105 GLU A CA 1
ATOM 813 C C . GLU A 1 105 ? -32.731 12.498 17.747 1.00 87.69 105 GLU A C 1
ATOM 815 O O . GLU A 1 105 ? -32.731 13.300 16.813 1.00 87.69 105 GLU A O 1
ATOM 820 N N . THR A 1 106 ? -31.694 12.377 18.573 1.00 87.50 106 THR A N 1
ATOM 821 C CA . THR A 1 106 ? -30.473 13.185 18.513 1.00 87.50 106 THR A CA 1
ATOM 822 C C . THR A 1 106 ? -29.240 12.298 18.653 1.00 87.50 106 THR A C 1
ATOM 824 O O . THR A 1 106 ? -29.317 11.196 19.195 1.00 87.50 106 THR A O 1
ATOM 827 N N . LEU A 1 107 ? -28.087 12.781 18.183 1.00 89.75 107 LEU A N 1
ATOM 828 C CA . LEU A 1 107 ? -26.809 12.113 18.431 1.00 89.75 107 LEU A CA 1
ATOM 829 C C . LEU A 1 107 ? -26.483 12.134 19.938 1.00 89.75 107 LEU A C 1
ATOM 831 O O . LEU A 1 107 ? -26.665 13.186 20.559 1.00 89.75 107 LEU A O 1
ATOM 835 N N . PRO A 1 108 ? -26.008 11.019 20.526 1.00 92.12 108 PRO A N 1
ATOM 836 C CA . PRO A 1 108 ? -25.530 11.016 21.905 1.00 92.12 108 PRO A CA 1
ATOM 837 C C . PRO A 1 108 ? -24.228 11.817 22.010 1.00 92.12 108 PRO A C 1
ATOM 839 O O . PRO A 1 108 ? -23.488 11.933 21.033 1.00 92.12 108 PRO A O 1
ATOM 842 N N . ARG A 1 109 ? -23.910 12.340 23.199 1.00 91.88 109 ARG A N 1
ATOM 843 C CA . ARG A 1 109 ? -22.625 13.027 23.429 1.00 91.88 109 ARG A CA 1
ATOM 844 C C . ARG A 1 109 ? -21.442 12.062 23.381 1.00 91.88 109 ARG A C 1
ATOM 846 O O . ARG A 1 109 ? -20.387 12.412 22.859 1.00 91.88 109 ARG A O 1
ATOM 853 N N . SER A 1 110 ? -21.640 10.849 23.893 1.00 95.81 110 SER A N 1
ATOM 854 C CA . SER A 1 110 ? -20.631 9.794 23.922 1.00 95.81 110 SER A CA 1
ATOM 855 C C . SER A 1 110 ? -21.244 8.405 23.738 1.00 95.81 110 SER A C 1
ATOM 857 O O . SER A 1 110 ? -22.384 8.146 24.141 1.00 95.81 110 SER A O 1
ATOM 859 N N . LEU A 1 111 ? -20.484 7.510 23.108 1.00 97.31 111 LEU A N 1
ATOM 860 C CA . LEU A 1 111 ? -20.912 6.174 22.711 1.00 97.31 111 LEU A CA 1
ATOM 861 C C . LEU A 1 111 ? -19.809 5.142 22.980 1.00 97.31 111 LEU A C 1
ATOM 863 O O . LEU A 1 111 ? -18.709 5.232 22.432 1.00 97.31 111 LEU A O 1
ATOM 867 N N . VAL A 1 112 ? -20.128 4.114 23.768 1.00 98.50 112 VAL A N 1
ATOM 868 C CA . VAL A 1 112 ? -19.303 2.899 23.862 1.00 98.50 112 VAL A CA 1
ATOM 869 C C . VAL A 1 112 ? -19.846 1.858 22.891 1.00 98.50 112 VAL A C 1
ATOM 871 O O . VAL A 1 112 ? -21.011 1.487 22.963 1.00 98.50 112 VAL A O 1
ATOM 874 N N . ILE A 1 113 ? -19.008 1.364 21.988 1.00 98.50 113 ILE A N 1
ATOM 875 C CA . ILE A 1 113 ? -19.341 0.320 21.021 1.00 98.50 113 ILE A CA 1
ATOM 876 C C . ILE A 1 113 ? -18.692 -0.984 21.483 1.00 98.50 113 ILE A C 1
ATOM 878 O O . ILE A 1 113 ? -17.467 -1.083 21.567 1.00 98.50 113 ILE A O 1
ATOM 882 N N . LEU A 1 114 ? -19.511 -1.990 21.778 1.00 98.25 114 LEU A N 1
ATOM 883 C CA . LEU A 1 114 ? -19.058 -3.340 22.100 1.00 98.25 114 LEU A CA 1
ATOM 884 C C . LEU A 1 114 ? -18.954 -4.149 20.805 1.00 98.25 114 LEU A C 1
ATOM 886 O O . LEU A 1 114 ? -19.976 -4.465 20.200 1.00 98.25 114 LEU A O 1
ATOM 890 N N . GLY A 1 115 ? -17.737 -4.502 20.402 1.00 96.94 115 GLY A N 1
ATOM 891 C CA . GLY A 1 115 ? -17.441 -5.246 19.178 1.00 96.94 115 GLY A CA 1
ATOM 892 C C . GLY A 1 115 ? -16.644 -4.423 18.167 1.00 96.94 115 GLY A C 1
ATOM 893 O O . GLY A 1 115 ? -17.043 -3.338 17.753 1.00 96.94 115 GLY A O 1
ATOM 894 N N . GLY A 1 116 ? -15.511 -4.974 17.742 1.00 95.94 116 GLY A N 1
ATOM 895 C CA . GLY A 1 116 ? -14.554 -4.375 16.814 1.00 95.94 116 GLY A CA 1
ATOM 896 C C . GLY A 1 116 ? -14.548 -5.000 15.420 1.00 95.94 116 GLY A C 1
ATOM 897 O O . GLY A 1 116 ? -13.498 -5.074 14.769 1.00 95.94 116 GLY A O 1
ATOM 898 N N . GLY A 1 117 ? -15.703 -5.524 15.002 1.00 94.88 117 GLY A N 1
ATOM 899 C CA . GLY A 1 117 ? -15.949 -6.064 13.666 1.00 94.88 117 GLY A CA 1
ATOM 900 C C . GLY A 1 117 ? -16.307 -4.983 12.640 1.00 94.88 117 GLY A C 1
ATOM 901 O O . GLY A 1 117 ? -16.062 -3.801 12.861 1.00 94.88 117 GLY A O 1
ATOM 902 N N . VAL A 1 118 ? -16.902 -5.401 11.518 1.00 95.00 118 VAL A N 1
ATOM 903 C CA . VAL A 1 118 ? -17.326 -4.510 10.418 1.00 95.00 118 VAL A CA 1
ATOM 904 C C . VAL A 1 118 ? -18.270 -3.418 10.928 1.00 95.00 118 VAL A C 1
ATOM 906 O O . VAL A 1 118 ? -17.878 -2.255 10.953 1.00 95.00 118 VAL A O 1
ATOM 909 N N . ASP A 1 119 ? -19.446 -3.804 11.431 1.00 94.50 119 ASP A N 1
ATOM 910 C CA . ASP A 1 119 ? -20.476 -2.874 11.911 1.00 94.50 119 ASP A CA 1
ATOM 911 C C . ASP A 1 119 ? -19.928 -1.926 12.988 1.00 94.50 119 ASP A C 1
ATOM 913 O O . ASP A 1 119 ? -20.124 -0.715 12.931 1.00 94.50 119 ASP A O 1
ATOM 917 N N . GLY A 1 120 ? -19.183 -2.468 13.958 1.00 96.62 120 GLY A N 1
ATOM 918 C CA . GLY A 1 120 ? -18.614 -1.686 15.054 1.00 96.62 120 GLY A CA 1
ATOM 919 C C . GLY A 1 120 ? -17.666 -0.583 14.575 1.00 96.62 120 GLY A C 1
ATOM 920 O O . GLY A 1 120 ? -17.749 0.545 15.061 1.00 96.62 120 GLY A O 1
ATOM 921 N N . LEU A 1 121 ? -16.802 -0.874 13.596 1.00 97.81 121 LEU A N 1
ATOM 922 C CA . LEU A 1 121 ? -15.885 0.121 13.033 1.00 97.81 121 LEU A CA 1
ATOM 923 C C . LEU A 1 121 ? -16.582 1.104 12.083 1.00 97.81 121 LEU A C 1
ATOM 925 O O . LEU A 1 121 ? -16.213 2.278 12.078 1.00 97.81 121 LEU A O 1
ATOM 929 N N . GLU A 1 122 ? -17.592 0.673 11.322 1.00 97.62 122 GLU A N 1
ATOM 930 C CA . GLU A 1 122 ? -18.411 1.577 10.501 1.00 97.62 122 GLU A CA 1
ATOM 931 C C . GLU A 1 122 ? -19.153 2.591 11.373 1.00 97.62 122 GLU A C 1
ATOM 933 O O . GLU A 1 122 ? -19.048 3.798 11.145 1.00 97.62 122 GLU A O 1
ATOM 938 N N . TYR A 1 123 ? -19.828 2.122 12.428 1.00 97.06 123 TYR A N 1
ATOM 939 C CA . TYR A 1 123 ? -20.483 3.004 13.388 1.00 97.06 123 TYR A CA 1
ATOM 940 C C . TYR A 1 123 ? -19.474 3.905 14.092 1.00 97.06 123 TYR A C 1
ATOM 942 O O . TYR A 1 123 ? -19.721 5.103 14.206 1.00 97.06 123 TYR A O 1
ATOM 950 N N . ALA A 1 124 ? -18.314 3.381 14.497 1.00 97.31 124 ALA A N 1
ATOM 951 C CA . ALA A 1 124 ? -17.291 4.210 15.122 1.00 97.31 124 ALA A CA 1
ATOM 952 C C . ALA A 1 124 ? -16.817 5.337 14.198 1.00 97.31 124 ALA A C 1
ATOM 954 O O . ALA A 1 124 ? -16.725 6.490 14.616 1.00 97.31 124 ALA A O 1
ATOM 955 N N . SER A 1 125 ? -16.566 5.012 12.928 1.00 95.88 125 SER A N 1
ATOM 956 C CA . SER A 1 125 ? -16.154 5.975 11.911 1.00 95.88 125 SER A CA 1
ATOM 957 C C . SER A 1 125 ? -17.231 7.029 11.648 1.00 95.88 125 SER A C 1
ATOM 959 O O . SER A 1 125 ? -16.920 8.219 11.588 1.00 95.88 125 SER A O 1
ATOM 961 N N . ALA A 1 126 ? -18.494 6.609 11.545 1.00 93.50 126 ALA A N 1
ATOM 962 C CA . ALA A 1 126 ? -19.622 7.502 11.314 1.00 93.50 126 ALA A CA 1
ATOM 963 C C . ALA A 1 126 ? -19.863 8.449 12.502 1.00 93.50 126 ALA A C 1
ATOM 965 O O . ALA A 1 126 ? -19.908 9.664 12.319 1.00 93.50 126 ALA A O 1
ATOM 966 N N . PHE A 1 127 ? -19.986 7.918 13.723 1.00 92.50 127 PHE A N 1
ATOM 967 C CA . PHE A 1 127 ? -20.269 8.718 14.919 1.00 92.50 127 PHE A CA 1
ATOM 968 C C . PHE A 1 127 ? -19.090 9.604 15.327 1.00 92.50 127 PHE A C 1
ATOM 970 O O . PHE A 1 127 ? -19.300 10.787 15.602 1.00 92.50 127 PHE A O 1
ATOM 977 N N . GLY A 1 128 ? -17.859 9.084 15.284 1.00 90.50 128 GLY A N 1
ATOM 978 C CA . GLY A 1 128 ? -16.656 9.856 15.605 1.00 90.50 128 GLY A CA 1
ATOM 979 C C . GLY A 1 128 ? -16.516 11.099 14.725 1.00 90.50 128 GLY A C 1
ATOM 980 O O . GLY A 1 128 ? -16.325 12.206 15.224 1.00 90.50 128 GLY A O 1
ATOM 981 N N . ARG A 1 129 ? -16.742 10.962 13.412 1.00 86.75 129 ARG A N 1
ATOM 982 C CA . ARG A 1 129 ? -16.702 12.099 12.474 1.00 86.75 129 ARG A CA 1
ATOM 983 C C . ARG A 1 129 ? -17.858 13.082 12.613 1.00 86.75 129 ARG A C 1
ATOM 985 O O . ARG A 1 129 ? -17.735 14.230 12.190 1.00 86.75 129 ARG A O 1
ATOM 992 N N . LEU A 1 130 ? -18.971 12.651 13.199 1.00 87.12 130 LEU A N 1
ATOM 993 C CA . LEU A 1 130 ? -20.075 13.531 13.577 1.00 87.12 130 LEU A CA 1
ATOM 994 C C . LEU A 1 130 ? -19.844 14.216 14.937 1.00 87.12 130 LEU A C 1
ATOM 996 O O . LEU A 1 130 ? -20.712 14.961 15.389 1.00 87.12 130 LEU A O 1
ATOM 1000 N N . GLY A 1 131 ? -18.678 14.006 15.560 1.00 85.25 131 GLY A N 1
ATOM 1001 C CA . GLY A 1 131 ? -18.267 14.650 16.806 1.00 85.25 131 GLY A CA 1
ATOM 1002 C C . GLY A 1 131 ? -18.724 13.933 18.076 1.00 85.25 131 GLY A C 1
ATOM 1003 O O . GLY A 1 131 ? -18.664 14.530 19.147 1.00 85.25 131 GLY A O 1
ATOM 1004 N N . VAL A 1 132 ? -19.190 12.684 17.980 1.00 91.56 132 VAL A N 1
ATOM 1005 C CA . VAL A 1 132 ? -19.546 11.871 19.151 1.00 91.56 132 VAL A CA 1
ATOM 1006 C C . VAL A 1 132 ? -18.286 11.254 19.746 1.00 91.56 132 VAL A C 1
ATOM 1008 O O . VAL A 1 132 ? -17.537 10.564 19.049 1.00 91.56 132 VAL A O 1
ATOM 1011 N N . GLU A 1 133 ? -18.069 11.446 21.047 1.00 95.50 133 GLU A N 1
ATOM 1012 C CA . GLU A 1 133 ? -16.960 10.805 21.753 1.00 95.50 133 GLU A CA 1
ATOM 1013 C C . GLU A 1 133 ? -17.153 9.285 21.734 1.00 95.50 133 GLU A C 1
ATOM 1015 O O . GLU A 1 133 ? -18.088 8.752 22.329 1.00 95.50 133 GLU A O 1
ATOM 1020 N N . THR A 1 134 ? -16.289 8.580 21.007 1.00 97.81 134 THR A N 1
ATOM 1021 C CA . THR A 1 134 ? -16.524 7.177 20.662 1.00 97.81 134 THR A CA 1
ATOM 1022 C C . THR A 1 134 ? -15.412 6.284 21.194 1.00 97.81 134 THR A C 1
ATOM 1024 O O . THR A 1 134 ? -14.235 6.501 20.899 1.00 97.81 134 THR A O 1
ATOM 1027 N N . THR A 1 135 ? -15.795 5.233 21.924 1.00 98.56 135 THR A N 1
ATOM 1028 C CA . THR A 1 135 ? -14.886 4.174 22.385 1.00 98.56 135 THR A CA 1
ATOM 1029 C C . THR A 1 135 ? -15.325 2.818 21.843 1.00 98.56 135 THR A C 1
ATOM 1031 O O . THR A 1 135 ? -16.441 2.390 22.105 1.00 98.56 135 THR A O 1
ATOM 1034 N N . VAL A 1 136 ? -14.448 2.111 21.129 1.00 98.62 136 VAL A N 1
ATOM 1035 C CA . VAL A 1 136 ? -14.673 0.734 20.659 1.00 98.62 136 VAL A CA 1
ATOM 1036 C C . VAL A 1 136 ? -13.952 -0.241 21.580 1.00 98.62 136 VAL A C 1
ATOM 1038 O O . VAL A 1 136 ? -12.752 -0.095 21.815 1.00 98.62 136 VAL A O 1
ATOM 1041 N N . VAL A 1 137 ? -14.670 -1.253 22.059 1.00 98.12 137 VAL A N 1
ATOM 1042 C CA . VAL A 1 137 ? -14.164 -2.306 22.946 1.00 98.12 137 VAL A CA 1
ATOM 1043 C C . VAL A 1 137 ? -14.255 -3.650 22.232 1.00 98.12 137 VAL A C 1
ATOM 1045 O O . VAL A 1 137 ? -15.341 -4.087 21.860 1.00 98.12 137 VAL A O 1
ATOM 1048 N N . GLU A 1 138 ? -13.118 -4.318 22.057 1.00 97.19 138 GLU A N 1
ATOM 1049 C CA . GLU A 1 138 ? -13.014 -5.636 21.431 1.00 97.19 138 GLU A CA 1
ATOM 1050 C C . GLU A 1 138 ? -12.216 -6.592 22.318 1.00 97.19 138 GLU A C 1
ATOM 1052 O O . GLU A 1 138 ? -11.070 -6.323 22.683 1.00 97.19 138 GLU A O 1
ATOM 1057 N N . MET A 1 139 ? -12.812 -7.747 22.619 1.00 95.06 139 MET A N 1
ATOM 1058 C CA . MET A 1 139 ? -12.204 -8.779 23.458 1.00 95.06 139 MET A CA 1
ATOM 1059 C C . MET A 1 139 ? -11.006 -9.443 22.767 1.00 95.06 139 MET A C 1
ATOM 1061 O O . MET A 1 139 ? -10.025 -9.804 23.425 1.00 95.06 139 MET A O 1
ATOM 1065 N N . ALA A 1 140 ? -11.073 -9.623 21.447 1.00 94.06 140 ALA A N 1
ATOM 1066 C CA . ALA A 1 140 ? -9.974 -10.148 20.654 1.00 94.06 140 ALA A CA 1
ATOM 1067 C C . ALA A 1 140 ? -8.781 -9.182 20.644 1.00 94.06 140 ALA A C 1
ATOM 1069 O O . ALA A 1 140 ? -8.930 -7.964 20.668 1.00 94.06 140 ALA A O 1
ATOM 1070 N N . SER A 1 141 ? -7.567 -9.723 20.526 1.00 92.94 141 SER A N 1
ATOM 1071 C CA . SER A 1 141 ? -6.341 -8.913 20.448 1.00 92.94 141 SER A CA 1
ATOM 1072 C C . SER A 1 141 ? -6.218 -8.098 19.153 1.00 92.94 141 SER A C 1
ATOM 1074 O O . SER A 1 141 ? -5.327 -7.259 19.039 1.00 92.94 141 SER A O 1
ATOM 1076 N N . ARG A 1 142 ? -7.090 -8.340 18.165 1.00 93.12 142 ARG A N 1
ATOM 1077 C CA . ARG A 1 142 ? -7.103 -7.654 16.871 1.00 93.12 142 ARG A CA 1
ATOM 1078 C C . ARG A 1 142 ? -8.521 -7.244 16.495 1.00 93.12 142 ARG A C 1
ATOM 1080 O O . ARG A 1 142 ? -9.435 -8.060 16.557 1.00 93.12 142 ARG A O 1
ATOM 1087 N N . LEU A 1 143 ? -8.654 -6.006 16.030 1.00 96.06 143 LEU A N 1
ATOM 1088 C CA . LEU A 1 143 ? -9.848 -5.504 15.352 1.00 96.06 143 LEU A CA 1
ATOM 1089 C C . LEU A 1 143 ? -9.857 -6.009 13.904 1.00 96.06 143 LEU A C 1
ATOM 1091 O O . LEU A 1 143 ? -8.792 -6.180 13.308 1.00 96.06 143 LEU A O 1
ATOM 1095 N N . LEU A 1 144 ? -11.049 -6.250 13.353 1.00 94.31 144 LEU A N 1
ATOM 1096 C CA . LEU A 1 144 ? -11.268 -6.682 11.965 1.00 94.31 144 LEU A CA 1
ATOM 1097 C C . LEU A 1 144 ? -10.301 -7.791 11.461 1.00 94.31 144 LEU A C 1
ATOM 1099 O O . LEU A 1 144 ? -9.632 -7.630 10.437 1.00 94.31 144 LEU A O 1
ATOM 1103 N N . PRO A 1 145 ? -10.221 -8.957 12.135 1.00 90.81 145 PRO A N 1
ATOM 1104 C CA . PRO A 1 145 ? -9.238 -10.002 11.817 1.00 90.81 145 PRO A CA 1
ATOM 1105 C C . PRO A 1 145 ? -9.448 -10.683 10.451 1.00 90.81 145 PRO A C 1
ATOM 1107 O O . PRO A 1 145 ? -8.593 -11.451 10.012 1.00 90.81 145 PRO A O 1
ATOM 1110 N N . SER A 1 146 ? -10.582 -10.439 9.788 1.00 89.81 146 SER A N 1
ATOM 1111 C CA . SER A 1 146 ? -10.914 -10.981 8.466 1.00 89.81 146 SER A CA 1
ATOM 1112 C C . SER A 1 146 ? -10.221 -10.267 7.301 1.00 89.81 146 SER A C 1
ATOM 1114 O O . SER A 1 146 ? -10.217 -10.804 6.193 1.00 89.81 146 SER A O 1
ATOM 1116 N N . ALA A 1 147 ? -9.681 -9.066 7.521 1.00 95.06 147 ALA A N 1
ATOM 1117 C CA . ALA A 1 147 ? -9.030 -8.258 6.493 1.00 95.06 147 ALA A CA 1
ATOM 1118 C C . ALA A 1 147 ? -7.493 -8.332 6.583 1.00 95.06 147 ALA A C 1
ATOM 1120 O O . ALA A 1 147 ? -6.921 -8.886 7.523 1.00 95.06 147 ALA A O 1
ATOM 1121 N N . ASP A 1 148 ? -6.807 -7.797 5.571 1.00 96.81 148 ASP A N 1
ATOM 1122 C CA . ASP A 1 148 ? -5.343 -7.763 5.534 1.00 96.81 148 ASP A CA 1
ATOM 1123 C C . ASP A 1 148 ? -4.759 -6.851 6.629 1.00 96.81 148 ASP A C 1
ATOM 1125 O O . ASP A 1 148 ? -5.166 -5.697 6.770 1.00 96.81 148 ASP A O 1
ATOM 1129 N N . GLY A 1 149 ? -3.793 -7.376 7.394 1.00 95.06 149 GLY A N 1
ATOM 1130 C CA . GLY A 1 149 ? -3.267 -6.728 8.600 1.00 95.06 149 GLY A CA 1
ATOM 1131 C C . GLY A 1 149 ? -2.693 -5.335 8.359 1.00 95.06 149 GLY A C 1
ATOM 1132 O O . GLY A 1 149 ? -3.087 -4.401 9.047 1.00 95.06 149 GLY A O 1
ATOM 1133 N N . ASP A 1 150 ? -1.855 -5.166 7.333 1.00 94.25 150 ASP A N 1
ATOM 1134 C CA . ASP A 1 150 ? -1.223 -3.871 7.049 1.00 94.25 150 ASP A CA 1
ATOM 1135 C C . ASP A 1 150 ? -2.253 -2.778 6.712 1.00 94.25 150 ASP A C 1
ATOM 1137 O O . ASP A 1 150 ? -2.002 -1.593 6.934 1.00 94.25 150 ASP A O 1
ATOM 1141 N N . LEU A 1 151 ? -3.389 -3.152 6.109 1.00 97.56 151 LEU A N 1
ATOM 1142 C CA . LEU A 1 151 ? -4.455 -2.206 5.773 1.00 97.56 151 LEU A CA 1
ATOM 1143 C C . LEU A 1 151 ? -5.312 -1.908 7.001 1.00 97.56 151 LEU A C 1
ATOM 1145 O O . LEU A 1 151 ? -5.666 -0.753 7.220 1.00 97.56 151 LEU A O 1
ATOM 1149 N N . VAL A 1 152 ? -5.602 -2.921 7.820 1.00 97.12 152 VAL A N 1
ATOM 1150 C CA . VAL A 1 152 ? -6.297 -2.732 9.097 1.00 97.12 152 VAL A CA 1
ATOM 1151 C C . VAL A 1 152 ? -5.502 -1.772 9.976 1.00 97.12 152 VAL A C 1
ATOM 1153 O O . VAL A 1 152 ? -6.056 -0.773 10.413 1.00 97.12 152 VAL A O 1
ATOM 1156 N N . ASP A 1 153 ? -4.200 -1.982 10.161 1.00 95.75 153 ASP A N 1
ATOM 1157 C CA . ASP A 1 153 ? -3.370 -1.120 11.013 1.00 95.75 153 ASP A CA 1
ATOM 1158 C C . ASP A 1 153 ? -3.408 0.351 10.568 1.00 95.75 153 ASP A C 1
ATOM 1160 O O . ASP A 1 153 ? -3.518 1.255 11.403 1.00 95.75 153 ASP A O 1
ATOM 1164 N N . ARG A 1 154 ? -3.404 0.597 9.250 1.00 95.56 154 ARG A N 1
ATOM 1165 C CA . ARG A 1 154 ? -3.561 1.941 8.670 1.00 95.56 154 ARG A CA 1
ATOM 1166 C C . ARG A 1 154 ? -4.944 2.528 8.936 1.00 95.56 154 ARG A C 1
ATOM 1168 O O . ARG A 1 154 ? -5.021 3.672 9.374 1.00 95.56 154 ARG A O 1
ATOM 1175 N N . LEU A 1 155 ? -6.012 1.756 8.730 1.00 96.75 155 LEU A N 1
ATOM 1176 C CA . LEU A 1 155 ? -7.380 2.178 9.045 1.00 96.75 155 LEU A CA 1
ATOM 1177 C C . LEU A 1 155 ? -7.516 2.544 10.529 1.00 96.75 155 LEU A C 1
ATOM 1179 O O . LEU A 1 155 ? -8.020 3.614 10.857 1.00 96.75 155 LEU A O 1
ATOM 1183 N N . LEU A 1 156 ? -7.021 1.697 11.434 1.00 96.56 156 LEU A N 1
ATOM 1184 C CA . LEU A 1 156 ? -7.090 1.951 12.874 1.00 96.56 156 LEU A CA 1
ATOM 1185 C C . LEU A 1 156 ? -6.275 3.187 13.276 1.00 96.56 156 LEU A C 1
ATOM 1187 O O . LEU A 1 156 ? -6.678 3.908 14.185 1.00 96.56 156 LEU A O 1
ATOM 1191 N N . ALA A 1 157 ? -5.137 3.449 12.627 1.00 95.12 157 ALA A N 1
ATOM 1192 C CA . ALA A 1 157 ? -4.385 4.685 12.833 1.00 95.12 157 ALA A CA 1
ATOM 1193 C C . ALA A 1 157 ? -5.193 5.918 12.396 1.00 95.12 157 ALA A C 1
ATOM 1195 O O . ALA A 1 157 ? -5.219 6.906 13.127 1.00 95.12 157 ALA A O 1
ATOM 1196 N N . THR A 1 158 ? -5.903 5.843 11.265 1.00 91.44 158 THR A N 1
ATOM 1197 C CA . THR A 1 158 ? -6.807 6.912 10.813 1.00 91.44 158 THR A CA 1
ATOM 1198 C C . THR A 1 158 ? -7.948 7.146 11.798 1.00 91.44 158 THR A C 1
ATOM 1200 O O . THR A 1 158 ? -8.152 8.276 12.223 1.00 91.44 158 THR A O 1
ATOM 1203 N N . LEU A 1 159 ? -8.630 6.089 12.246 1.00 94.12 159 LEU A N 1
ATOM 1204 C CA . LEU A 1 159 ? -9.730 6.220 13.206 1.00 94.12 159 LEU A CA 1
ATOM 1205 C C . LEU A 1 159 ? -9.260 6.802 14.553 1.00 94.12 159 LEU A C 1
ATOM 1207 O O . LEU A 1 159 ? -9.956 7.624 15.141 1.00 94.12 159 LEU A O 1
ATOM 1211 N N . ARG A 1 160 ? -8.058 6.445 15.030 1.00 95.19 160 ARG A N 1
ATOM 1212 C CA . ARG A 1 160 ? -7.469 7.075 16.229 1.00 95.19 160 ARG A CA 1
ATOM 1213 C C . ARG A 1 160 ? -7.152 8.552 16.015 1.00 95.19 160 ARG A C 1
ATOM 1215 O O . ARG A 1 160 ? -7.347 9.342 16.932 1.00 95.19 160 ARG A O 1
ATOM 1222 N N . ALA A 1 161 ? -6.665 8.922 14.830 1.00 88.00 161 ALA A N 1
ATOM 1223 C CA . ALA A 1 161 ? -6.417 10.319 14.479 1.00 88.00 161 ALA A CA 1
ATOM 1224 C C . ALA A 1 161 ? -7.720 11.138 14.411 1.00 88.00 161 ALA A C 1
ATOM 1226 O O . ALA A 1 161 ? -7.707 12.316 14.753 1.00 88.00 161 ALA A O 1
ATOM 1227 N N . ASP A 1 162 ? -8.843 10.496 14.076 1.00 85.19 162 ASP A N 1
ATOM 1228 C CA . ASP A 1 162 ? -10.191 11.075 14.165 1.00 85.19 162 ASP A CA 1
ATOM 1229 C C . ASP A 1 162 ? -10.719 11.172 15.617 1.00 85.19 162 ASP A C 1
ATOM 1231 O O . ASP A 1 162 ? -11.864 11.559 15.837 1.00 85.19 162 ASP A O 1
ATOM 1235 N N . GLY A 1 163 ? -9.907 10.824 16.624 1.00 88.62 163 GLY A N 1
ATOM 1236 C CA . GLY A 1 163 ? -10.260 10.915 18.044 1.00 88.62 163 GLY A CA 1
ATOM 1237 C C . GLY A 1 163 ? -11.011 9.702 18.601 1.00 88.62 163 GLY A C 1
ATOM 1238 O O . GLY A 1 163 ? -11.445 9.729 19.751 1.00 88.62 163 GLY A O 1
ATOM 1239 N N . ILE A 1 164 ? -11.157 8.624 17.826 1.00 96.81 164 ILE A N 1
ATOM 1240 C CA . ILE A 1 164 ? -11.848 7.409 18.271 1.00 96.81 164 ILE A CA 1
ATOM 1241 C C . ILE A 1 164 ? -10.915 6.591 19.170 1.00 96.81 164 ILE A C 1
ATOM 1243 O O . ILE A 1 164 ? -9.811 6.197 18.777 1.00 96.81 164 ILE A O 1
ATOM 1247 N N . ARG A 1 165 ? -11.382 6.261 20.376 1.00 97.75 165 ARG A N 1
ATOM 1248 C CA . ARG A 1 165 ? -10.654 5.399 21.309 1.00 97.75 165 ARG A CA 1
ATOM 1249 C C . ARG A 1 165 ? -10.876 3.933 20.939 1.00 97.75 165 ARG A C 1
ATOM 1251 O O . ARG A 1 165 ? -11.995 3.439 20.968 1.00 97.75 165 ARG A O 1
ATOM 1258 N N . LEU A 1 166 ? -9.804 3.214 20.612 1.00 98.12 166 LEU A N 1
ATOM 1259 C CA . LEU A 1 166 ? -9.863 1.810 20.187 1.00 98.12 166 LEU A CA 1
ATOM 1260 C C . LEU A 1 166 ? -9.171 0.898 21.205 1.00 98.12 166 LEU A C 1
ATOM 1262 O O . LEU A 1 166 ? -7.953 0.985 21.380 1.00 98.12 166 LEU A O 1
ATOM 1266 N N . LEU A 1 167 ? -9.933 0.008 21.842 1.00 96.94 167 LEU A N 1
ATOM 1267 C CA . LEU A 1 167 ? -9.484 -0.900 22.899 1.00 96.94 167 LEU A CA 1
ATOM 1268 C C . LEU A 1 167 ? -9.622 -2.362 22.451 1.00 96.94 167 LEU A C 1
ATOM 1270 O O . LEU A 1 167 ? -10.655 -2.991 22.664 1.00 96.94 167 LEU A O 1
ATOM 1274 N N . ALA A 1 168 ? -8.573 -2.894 21.823 1.00 96.44 168 ALA A N 1
ATOM 1275 C CA . ALA A 1 168 ? -8.455 -4.322 21.520 1.00 96.44 168 ALA A CA 1
ATOM 1276 C C . ALA A 1 168 ? -7.855 -5.086 22.711 1.00 96.44 168 ALA A C 1
ATOM 1278 O O . ALA A 1 168 ? -7.068 -4.527 23.475 1.00 96.44 168 ALA A O 1
ATOM 1279 N N . GLY A 1 169 ? -8.183 -6.370 22.841 1.00 96.19 169 GLY A N 1
ATOM 1280 C CA . GLY A 1 169 ? -7.777 -7.190 23.980 1.00 96.19 169 GLY A CA 1
ATOM 1281 C C . GLY A 1 169 ? -8.454 -6.772 25.286 1.00 96.19 169 GLY A C 1
ATOM 1282 O O . GLY A 1 169 ? -7.881 -6.965 26.356 1.00 96.19 169 GLY A O 1
ATOM 1283 N N . THR A 1 170 ? -9.650 -6.189 25.206 1.00 97.25 170 THR A N 1
ATOM 1284 C CA . THR A 1 170 ? -10.385 -5.639 26.348 1.00 97.25 170 THR A CA 1
ATOM 1285 C C . THR A 1 170 ? -11.811 -6.163 26.337 1.00 97.25 170 THR A C 1
ATOM 1287 O O . THR A 1 170 ? -12.518 -6.042 25.341 1.00 97.25 170 THR A O 1
ATOM 1290 N N . ARG A 1 171 ? -12.262 -6.736 27.453 1.00 96.19 171 ARG A N 1
ATOM 1291 C CA . ARG A 1 171 ? -13.644 -7.200 27.620 1.00 96.19 171 ARG A CA 1
ATOM 1292 C C . ARG A 1 171 ? -14.428 -6.257 28.525 1.00 96.19 171 ARG A C 1
ATOM 1294 O O . ARG A 1 171 ? -13.899 -5.789 29.528 1.00 96.19 171 ARG A O 1
ATOM 1301 N N . ALA A 1 172 ? -15.695 -6.024 28.202 1.00 97.19 172 ALA A N 1
ATOM 1302 C CA . ALA A 1 172 ? -16.636 -5.423 29.140 1.00 97.19 172 ALA A CA 1
ATOM 1303 C C . ALA A 1 172 ? -17.100 -6.492 30.142 1.00 97.19 172 ALA A C 1
ATOM 1305 O O . ALA A 1 172 ? -17.526 -7.574 29.739 1.00 97.19 172 ALA A O 1
ATOM 1306 N N . VAL A 1 173 ? -16.972 -6.205 31.437 1.00 97.19 173 VAL A N 1
ATOM 1307 C CA . VAL A 1 173 ? -17.288 -7.134 32.540 1.00 97.19 173 VAL A CA 1
ATOM 1308 C C . VAL A 1 173 ? -18.510 -6.712 33.355 1.00 97.19 173 VAL A C 1
ATOM 1310 O O . VAL A 1 173 ? -19.004 -7.501 34.155 1.00 97.19 173 VAL A O 1
ATOM 1313 N N . GLY A 1 174 ? -19.016 -5.499 33.138 1.00 97.56 174 GLY A N 1
ATOM 1314 C CA . GLY A 1 174 ? -20.237 -4.994 33.758 1.00 97.56 174 GLY A CA 1
ATOM 1315 C C . GLY A 1 174 ? -20.673 -3.669 33.139 1.00 97.56 174 GLY A C 1
ATOM 1316 O O . GLY A 1 174 ? -19.847 -2.943 32.579 1.00 97.56 174 GLY A O 1
ATOM 1317 N N . VAL A 1 175 ? -21.968 -3.375 33.220 1.00 98.06 175 VAL A N 1
ATOM 1318 C CA . VAL A 1 175 ? -22.566 -2.107 32.790 1.00 98.06 175 VAL A CA 1
ATOM 1319 C C . VAL A 1 175 ? -23.518 -1.619 33.873 1.00 98.06 175 VAL A C 1
ATOM 1321 O O . VAL A 1 175 ? -24.473 -2.314 34.202 1.00 98.06 175 VAL A O 1
ATOM 1324 N N . ASP A 1 176 ? -23.295 -0.409 34.376 1.00 96.88 176 ASP A N 1
ATOM 1325 C CA . ASP A 1 176 ? -24.134 0.216 35.396 1.00 96.88 176 ASP A CA 1
ATOM 1326 C C . ASP A 1 176 ? -24.819 1.471 34.848 1.00 96.88 176 ASP A C 1
ATOM 1328 O O . ASP A 1 176 ? -24.191 2.330 34.225 1.00 96.88 176 ASP A O 1
ATOM 1332 N N . GLY A 1 177 ? -26.123 1.608 35.097 1.00 95.00 177 GLY A N 1
ATOM 1333 C CA . GLY A 1 177 ? -26.861 2.828 34.772 1.00 95.00 177 GLY A CA 1
ATOM 1334 C C . GLY A 1 177 ? -26.449 3.991 35.679 1.00 95.00 177 GLY A C 1
ATOM 1335 O O . GLY A 1 177 ? -26.358 3.840 36.898 1.00 95.00 177 GLY A O 1
ATOM 1336 N N . ARG A 1 178 ? -26.234 5.176 35.098 1.00 92.31 178 ARG A N 1
ATOM 1337 C CA . ARG A 1 178 ? -25.903 6.415 35.821 1.00 92.31 178 ARG A CA 1
ATOM 1338 C C . ARG A 1 178 ? -26.905 7.523 35.468 1.00 92.31 178 ARG A C 1
ATOM 1340 O O . ARG A 1 178 ? -27.530 7.475 34.407 1.00 92.31 178 ARG A O 1
ATOM 1347 N N . PRO A 1 179 ? -27.075 8.558 36.311 1.00 89.19 179 PRO A N 1
ATOM 1348 C CA . PRO A 1 179 ? -27.876 9.721 35.939 1.00 89.19 179 PRO A CA 1
ATOM 1349 C C . PRO A 1 179 ? -27.361 10.354 34.636 1.00 89.19 179 PRO A C 1
ATOM 1351 O O . PRO A 1 179 ? -26.262 10.898 34.593 1.00 89.19 179 PRO A O 1
ATOM 1354 N N . GLY A 1 180 ? -28.154 10.272 33.566 1.00 84.75 180 GLY A N 1
ATOM 1355 C CA . GLY A 1 180 ? -27.802 10.830 32.256 1.00 84.75 180 GLY A CA 1
ATOM 1356 C C . GLY A 1 180 ? -26.852 9.982 31.396 1.00 84.75 180 GLY A C 1
ATOM 1357 O O . GLY A 1 180 ? -26.382 10.496 30.380 1.00 84.75 180 GLY A O 1
ATOM 1358 N N . GLY A 1 181 ? -26.586 8.719 31.758 1.00 94.19 181 GLY A N 1
ATOM 1359 C CA . GLY A 1 181 ? -25.720 7.831 30.979 1.00 94.19 181 GLY A CA 1
ATOM 1360 C C . GLY A 1 181 ? -25.522 6.443 31.591 1.00 94.19 181 GLY A C 1
ATOM 1361 O O . GLY A 1 181 ? -26.387 5.906 32.281 1.00 94.19 181 GLY A O 1
ATOM 1362 N N . ILE A 1 182 ? -24.363 5.858 31.323 1.00 97.19 182 ILE A N 1
ATOM 1363 C CA . ILE A 1 182 ? -23.928 4.536 31.766 1.00 97.19 182 ILE A CA 1
ATOM 1364 C C . ILE A 1 182 ? -22.446 4.576 32.151 1.00 97.19 182 ILE A C 1
ATOM 1366 O O . ILE A 1 182 ? -21.696 5.433 31.684 1.00 97.19 182 ILE A O 1
ATOM 1370 N N . ALA A 1 183 ? -22.019 3.608 32.951 1.00 97.50 183 ALA A N 1
ATOM 1371 C CA . ALA A 1 183 ? -20.620 3.295 33.200 1.00 97.50 183 ALA A CA 1
ATOM 1372 C C . ALA A 1 183 ? -20.349 1.849 32.769 1.00 97.50 183 ALA A C 1
ATOM 1374 O O . ALA A 1 183 ? -21.098 0.941 33.125 1.00 97.50 183 ALA A O 1
ATOM 1375 N N . VAL A 1 184 ? -19.304 1.634 31.973 1.00 98.12 184 VAL A N 1
ATOM 1376 C CA . VAL A 1 184 ? -18.903 0.309 31.488 1.00 98.12 184 VAL A CA 1
ATOM 1377 C C . VAL A 1 184 ? -17.594 -0.078 32.160 1.00 98.12 184 VAL A C 1
ATOM 1379 O O . VAL A 1 184 ? -16.560 0.550 31.928 1.00 98.12 184 VAL A O 1
ATOM 1382 N N . ALA A 1 185 ? -17.630 -1.134 32.967 1.00 98.00 185 ALA A N 1
ATOM 1383 C CA . ALA A 1 185 ? -16.441 -1.715 33.570 1.00 98.00 185 ALA A CA 1
ATOM 1384 C C . ALA A 1 185 ? -15.711 -2.577 32.533 1.00 98.00 185 ALA A C 1
ATOM 1386 O O . ALA A 1 185 ? -16.280 -3.514 31.963 1.00 98.00 185 ALA A O 1
ATOM 1387 N N . LEU A 1 186 ? -14.441 -2.270 32.298 1.00 98.06 186 LEU A N 1
ATOM 1388 C CA . LEU A 1 186 ? -13.576 -2.921 31.325 1.00 98.06 186 LEU A CA 1
ATOM 1389 C C . LEU A 1 186 ? -12.449 -3.674 32.028 1.00 98.06 186 LEU A C 1
ATOM 1391 O O . LEU A 1 186 ? -11.877 -3.208 33.011 1.00 98.06 186 LEU A O 1
ATOM 1395 N N . GLU A 1 187 ? -12.090 -4.830 31.483 1.00 97.44 187 GLU A N 1
ATOM 1396 C CA . GLU A 1 187 ? -10.931 -5.609 31.901 1.00 97.44 187 GLU A CA 1
ATOM 1397 C C . GLU A 1 187 ? -10.079 -5.949 30.678 1.00 97.44 187 GLU A C 1
ATOM 1399 O O . GLU A 1 187 ? -10.544 -6.575 29.720 1.00 97.44 187 GLU A O 1
ATOM 1404 N N . ARG A 1 188 ? -8.823 -5.515 30.703 1.00 94.94 188 ARG A N 1
ATOM 1405 C CA . ARG A 1 188 ? -7.822 -5.819 29.682 1.00 94.94 188 ARG A CA 1
ATOM 1406 C C . ARG A 1 188 ? -7.251 -7.222 29.875 1.00 94.94 188 ARG A C 1
ATOM 1408 O O . ARG A 1 188 ? -7.271 -7.775 30.972 1.00 94.94 188 ARG A O 1
ATOM 1415 N N . GLN A 1 189 ? -6.685 -7.791 28.813 1.00 89.69 189 GLN A N 1
ATOM 1416 C CA . GLN A 1 189 ? -6.018 -9.101 28.851 1.00 89.69 189 GLN A CA 1
ATOM 1417 C C . GLN A 1 189 ? -4.836 -9.168 29.834 1.00 89.69 189 GLN A C 1
ATOM 1419 O O . GLN A 1 189 ? -4.509 -10.251 30.311 1.00 89.69 189 GLN A O 1
ATOM 1424 N N . ASP A 1 190 ? -4.210 -8.034 30.153 1.00 89.44 190 ASP A N 1
ATOM 1425 C CA . ASP A 1 190 ? -3.146 -7.912 31.159 1.00 89.44 190 ASP A CA 1
ATOM 1426 C C . ASP A 1 190 ? -3.676 -7.805 32.606 1.00 89.44 190 ASP A C 1
ATOM 1428 O O . ASP A 1 190 ? -2.892 -7.689 33.547 1.00 89.44 190 ASP A O 1
ATOM 1432 N N . GLY A 1 191 ? -4.998 -7.865 32.798 1.00 91.31 191 GLY A N 1
ATOM 1433 C CA . GLY A 1 191 ? -5.668 -7.770 34.095 1.00 91.31 191 GLY A CA 1
ATOM 1434 C C . GLY A 1 191 ? -5.938 -6.339 34.565 1.00 91.31 191 GLY A C 1
ATOM 1435 O O . GLY A 1 191 ? -6.566 -6.162 35.611 1.00 91.31 191 GLY A O 1
ATOM 1436 N N . VAL A 1 192 ? -5.514 -5.314 33.816 1.00 94.25 192 VAL A N 1
ATOM 1437 C CA . VAL A 1 192 ? -5.814 -3.917 34.150 1.00 94.25 192 VAL A CA 1
ATOM 1438 C C . VAL A 1 192 ? -7.311 -3.667 33.987 1.00 94.25 192 VAL A C 1
ATOM 1440 O O . VAL A 1 192 ? -7.901 -3.963 32.945 1.00 94.25 192 VAL A O 1
ATOM 1443 N N . ARG A 1 193 ? -7.924 -3.100 35.027 1.00 96.12 193 ARG A N 1
ATOM 1444 C CA . ARG A 1 193 ? -9.331 -2.699 35.023 1.00 96.12 193 ARG A CA 1
ATOM 1445 C C . ARG A 1 193 ? -9.458 -1.194 34.890 1.00 96.12 193 ARG A C 1
ATOM 1447 O O . ARG A 1 193 ? -8.719 -0.449 35.528 1.00 96.12 193 ARG A O 1
ATOM 1454 N N . GLU A 1 194 ? -10.412 -0.768 34.079 1.00 96.19 194 GLU A N 1
ATOM 1455 C CA . GLU A 1 194 ? -10.789 0.634 33.926 1.00 96.19 194 GLU A CA 1
ATOM 1456 C C . GLU A 1 194 ? -12.306 0.761 33.788 1.00 96.19 194 GLU A C 1
ATOM 1458 O O . GLU A 1 194 ? -12.979 -0.194 33.409 1.00 96.19 194 GLU A O 1
ATOM 1463 N N . GLU A 1 195 ? -12.851 1.929 34.102 1.00 96.94 195 GLU A N 1
ATOM 1464 C CA . GLU A 1 195 ? -14.263 2.247 33.890 1.00 96.94 195 GLU A CA 1
ATOM 1465 C C . GLU A 1 195 ? -14.361 3.353 32.837 1.00 96.94 195 GLU A C 1
ATOM 1467 O O . GLU A 1 195 ? -13.561 4.292 32.834 1.00 96.94 195 GLU A O 1
ATOM 1472 N N . VAL A 1 196 ? -15.315 3.217 31.917 1.00 97.12 196 VAL A N 1
ATOM 1473 C CA . VAL A 1 196 ? -15.592 4.214 30.878 1.00 97.12 196 VAL A CA 1
ATOM 1474 C C . VAL A 1 196 ? -17.036 4.672 31.012 1.00 97.12 196 VAL A C 1
ATOM 1476 O O . VAL A 1 196 ? -17.959 3.869 30.880 1.00 97.12 196 VAL A O 1
ATOM 1479 N N . GLU A 1 197 ? -17.234 5.964 31.254 1.00 97.31 197 GLU A N 1
ATOM 1480 C CA . GLU A 1 197 ? -18.558 6.584 31.256 1.00 97.31 197 GLU A CA 1
ATOM 1481 C C . GLU A 1 197 ? -18.977 6.975 29.836 1.00 97.31 197 GLU A C 1
ATOM 1483 O O . GLU A 1 197 ? -18.172 7.474 29.048 1.00 97.31 197 GLU A O 1
ATOM 1488 N N . ALA A 1 198 ? -20.249 6.759 29.500 1.00 97.31 198 ALA A N 1
ATOM 1489 C CA . ALA A 1 198 ? -20.815 7.186 28.226 1.00 97.31 198 ALA A CA 1
ATOM 1490 C C . ALA A 1 198 ? -22.313 7.478 28.324 1.00 97.31 198 ALA A C 1
ATOM 1492 O O . ALA A 1 198 ? -22.987 7.044 29.250 1.00 97.31 198 ALA A O 1
ATOM 1493 N N . GLU A 1 199 ? -22.870 8.194 27.351 1.00 96.81 199 GLU A N 1
ATOM 1494 C CA . GLU A 1 199 ? -24.312 8.444 27.304 1.00 96.81 199 GLU A CA 1
ATOM 1495 C C . GLU A 1 199 ? -25.098 7.213 26.825 1.00 96.81 199 GLU A C 1
ATOM 1497 O O . GLU A 1 199 ? -26.218 6.972 27.286 1.00 96.81 199 GLU A O 1
ATOM 1502 N N . ARG A 1 200 ? -24.532 6.433 25.896 1.00 96.88 200 ARG A N 1
ATOM 1503 C CA . ARG A 1 200 ? -25.131 5.200 25.363 1.00 96.88 200 ARG A CA 1
ATOM 1504 C C . ARG A 1 200 ? -24.080 4.113 25.143 1.00 96.88 200 ARG A C 1
ATOM 1506 O O . ARG A 1 200 ? -22.900 4.397 24.937 1.00 96.88 200 ARG A O 1
ATOM 1513 N N . VAL A 1 201 ? -24.541 2.863 25.117 1.00 98.06 201 VAL A N 1
ATOM 1514 C CA . VAL A 1 201 ? -23.777 1.702 24.639 1.00 98.06 201 VAL A CA 1
ATOM 1515 C C . VAL A 1 201 ? -24.439 1.140 23.386 1.00 98.06 201 VAL A C 1
ATOM 1517 O O . VAL A 1 201 ? -25.660 1.026 23.338 1.00 98.06 201 VAL A O 1
ATOM 1520 N N . LEU A 1 202 ? -23.643 0.786 22.382 1.00 98.31 202 LEU A N 1
ATOM 1521 C CA . LEU A 1 202 ? -24.056 0.088 21.169 1.00 98.31 202 LEU A CA 1
ATOM 1522 C C . LEU A 1 202 ? -23.451 -1.316 21.160 1.00 98.31 202 LEU A C 1
ATOM 1524 O O . LEU A 1 202 ? -22.235 -1.482 21.218 1.00 98.31 202 LEU A O 1
ATOM 1528 N N . VAL A 1 203 ? -24.303 -2.330 21.058 1.00 98.19 203 VAL A N 1
ATOM 1529 C CA . VAL A 1 203 ? -23.911 -3.734 20.961 1.00 98.19 203 VAL A CA 1
ATOM 1530 C C . VAL A 1 203 ? -23.759 -4.115 19.488 1.00 98.19 203 VAL A C 1
ATOM 1532 O O . VAL A 1 203 ? -24.739 -4.176 18.746 1.00 98.19 203 VAL A O 1
ATOM 1535 N N . ALA A 1 204 ? -22.522 -4.392 19.078 1.00 96.81 204 ALA A N 1
ATOM 1536 C CA . ALA A 1 204 ? -22.117 -4.782 17.727 1.00 96.81 204 ALA A CA 1
ATOM 1537 C C . ALA A 1 204 ? -21.165 -6.002 17.749 1.00 96.81 204 ALA A C 1
ATOM 1539 O O . ALA A 1 204 ? -20.239 -6.113 16.946 1.00 96.81 204 ALA A O 1
ATOM 1540 N N . VAL A 1 205 ? -21.384 -6.938 18.683 1.00 95.06 205 VAL A N 1
ATOM 1541 C CA . VAL A 1 205 ? -20.522 -8.123 18.899 1.00 95.06 205 VAL A CA 1
ATOM 1542 C C . VAL A 1 205 ? -20.788 -9.278 17.922 1.00 95.06 205 VAL A C 1
ATOM 1544 O O . VAL A 1 205 ? -20.173 -10.338 18.022 1.00 95.06 205 VAL A O 1
ATOM 1547 N N . GLY A 1 206 ? -21.713 -9.093 16.979 1.00 92.06 206 GLY A N 1
ATOM 1548 C CA . GLY A 1 206 ? -22.084 -10.077 15.968 1.00 92.06 206 GLY A CA 1
ATOM 1549 C C . GLY A 1 206 ? -23.590 -10.297 15.876 1.00 92.06 206 GLY A C 1
ATOM 1550 O O . GLY A 1 206 ? -24.393 -9.597 16.495 1.00 92.06 206 GLY A O 1
ATOM 1551 N N . ARG A 1 207 ? -23.974 -11.295 15.080 1.00 93.44 207 ARG A N 1
ATOM 1552 C CA . ARG A 1 207 ? -25.371 -11.645 14.805 1.00 93.44 207 ARG A CA 1
ATOM 1553 C C . ARG A 1 207 ? -25.597 -13.134 15.046 1.00 93.44 207 ARG A C 1
ATOM 1555 O O . ARG A 1 207 ? -24.685 -13.936 14.839 1.00 93.44 207 ARG A O 1
ATOM 1562 N N . LYS A 1 208 ? -26.808 -13.506 15.459 1.00 94.19 208 LYS A N 1
ATOM 1563 C CA . LYS A 1 208 ? -27.243 -14.898 15.635 1.00 94.19 208 LYS A CA 1
ATOM 1564 C C . LYS A 1 208 ? -28.367 -15.243 14.648 1.00 94.19 208 LYS A C 1
ATOM 1566 O O . LYS A 1 208 ? -29.210 -14.386 14.395 1.00 94.19 208 LYS A O 1
ATOM 1571 N N . PRO A 1 209 ? -28.405 -16.460 14.079 1.00 96.00 209 PRO A N 1
ATOM 1572 C CA . PRO A 1 209 ? -29.508 -16.902 13.224 1.00 96.00 209 PRO A CA 1
ATOM 1573 C C . PRO A 1 209 ? -30.855 -16.813 13.942 1.00 96.00 209 PRO A C 1
ATOM 1575 O O . PRO A 1 209 ? -30.957 -17.223 15.101 1.00 96.00 209 PRO A O 1
ATOM 1578 N N . ASP A 1 210 ? -31.880 -16.311 13.253 1.00 95.38 210 ASP A N 1
ATOM 1579 C CA . ASP A 1 210 ? -33.226 -16.211 13.819 1.00 95.38 210 ASP A CA 1
ATOM 1580 C C . ASP A 1 210 ? -33.998 -17.525 13.620 1.00 95.38 210 ASP A C 1
ATOM 1582 O O . ASP A 1 210 ? -34.623 -17.771 12.588 1.00 95.38 210 ASP A O 1
ATOM 1586 N N . LEU A 1 211 ? -33.841 -18.433 14.585 1.00 95.25 211 LEU A N 1
ATOM 1587 C CA . LEU A 1 211 ? -34.410 -19.787 14.555 1.00 95.25 211 LEU A CA 1
ATOM 1588 C C . LEU A 1 211 ? -35.673 -19.916 15.416 1.00 95.25 211 LEU A C 1
ATOM 1590 O O . LEU A 1 211 ? -36.404 -20.904 15.306 1.00 95.25 211 LEU A O 1
ATOM 1594 N N . GLU A 1 212 ? -35.900 -18.956 16.311 1.00 92.94 212 GLU A N 1
ATOM 1595 C CA . GLU A 1 212 ? -36.944 -19.029 17.325 1.00 92.94 212 GLU A CA 1
ATOM 1596 C C . GLU A 1 212 ? -38.335 -18.868 16.694 1.00 92.94 212 GLU A C 1
ATOM 1598 O O . GLU A 1 212 ? -38.541 -18.134 15.731 1.00 92.94 212 GLU A O 1
ATOM 1603 N N . GLY A 1 213 ? -39.315 -19.626 17.189 1.00 92.62 213 GLY A N 1
ATOM 1604 C CA . GLY A 1 213 ? -40.681 -19.617 16.654 1.00 92.62 213 GLY A CA 1
ATOM 1605 C C . GLY A 1 213 ? -40.881 -20.367 15.328 1.00 92.62 213 GLY A C 1
ATOM 1606 O O . GLY A 1 213 ? -42.005 -20.780 15.052 1.00 92.62 213 GLY A O 1
ATOM 1607 N N . LEU A 1 214 ? -39.828 -20.664 14.552 1.00 96.44 214 LEU A N 1
ATOM 1608 C CA . LEU A 1 214 ? -39.960 -21.348 13.253 1.00 96.44 214 LEU A CA 1
ATOM 1609 C C . LEU A 1 214 ? -40.425 -22.814 13.358 1.00 96.44 214 LEU A C 1
ATOM 1611 O O . LEU A 1 214 ? -41.009 -23.331 12.408 1.00 96.44 214 LEU A O 1
ATOM 1615 N N . SER A 1 215 ? -40.202 -23.487 14.495 1.00 97.12 215 SER A N 1
ATOM 1616 C CA . SER A 1 215 ? -40.540 -24.914 14.708 1.00 97.12 215 SER A CA 1
ATOM 1617 C C . SER A 1 215 ? -39.914 -25.866 13.665 1.00 97.12 215 SER A C 1
ATOM 1619 O O . SER A 1 215 ? -40.584 -26.737 13.107 1.00 97.12 215 SER A O 1
ATOM 1621 N N . LEU A 1 216 ? -38.626 -25.672 13.357 1.00 97.50 216 LEU A N 1
ATOM 1622 C CA . LEU A 1 216 ? -37.890 -26.395 12.303 1.00 97.50 216 LEU A CA 1
ATOM 1623 C C . LEU A 1 216 ? -37.836 -27.921 12.504 1.00 97.50 216 LEU A C 1
ATOM 1625 O O . LEU A 1 216 ? -37.773 -28.674 11.530 1.00 97.50 216 LEU A O 1
ATOM 1629 N N . ASP A 1 217 ? -37.912 -28.378 13.752 1.00 96.81 217 ASP A N 1
ATOM 1630 C CA . ASP A 1 217 ? -38.014 -29.784 14.144 1.00 96.81 217 ASP A CA 1
ATOM 1631 C C . ASP A 1 217 ? -39.238 -30.464 13.511 1.00 96.81 217 ASP A C 1
ATOM 1633 O O . ASP A 1 217 ? -39.118 -31.539 12.919 1.00 96.81 217 ASP A O 1
ATOM 1637 N N . LYS A 1 218 ? -40.395 -29.790 13.515 1.00 97.69 218 LYS A N 1
ATOM 1638 C CA . LYS A 1 218 ? -41.634 -30.291 12.895 1.00 97.69 218 LYS A CA 1
ATOM 1639 C C . LYS A 1 218 ? -41.539 -30.382 11.376 1.00 97.69 218 LYS A C 1
ATOM 1641 O O . LYS A 1 218 ? -42.266 -31.156 10.759 1.00 97.69 218 LYS A O 1
ATOM 1646 N N . ALA A 1 219 ? -40.645 -29.603 10.772 1.00 97.19 219 ALA A N 1
ATOM 1647 C CA . ALA A 1 219 ? -40.393 -29.612 9.338 1.00 97.19 219 ALA A CA 1
ATOM 1648 C C . ALA A 1 219 ? -39.360 -30.666 8.901 1.00 97.19 219 ALA A C 1
ATOM 1650 O O . ALA A 1 219 ? -39.156 -30.854 7.700 1.00 97.19 219 ALA A O 1
ATOM 1651 N N . GLY A 1 220 ? -38.688 -31.332 9.850 1.00 97.06 220 GLY A N 1
ATOM 1652 C CA . GLY A 1 220 ? -37.563 -32.226 9.567 1.00 97.06 220 GLY A CA 1
ATOM 1653 C C . GLY A 1 220 ? -36.320 -31.489 9.052 1.00 97.06 220 GLY A C 1
ATOM 1654 O O . GLY A 1 220 ? -35.561 -32.048 8.256 1.00 97.06 220 GLY A O 1
ATOM 1655 N N . VAL A 1 221 ? -36.133 -30.226 9.452 1.00 98.38 221 VAL A N 1
ATOM 1656 C CA . VAL A 1 221 ? -35.009 -29.375 9.038 1.00 98.38 221 VAL A CA 1
ATOM 1657 C C . VAL A 1 221 ? -33.910 -29.403 10.099 1.00 98.38 221 VAL A C 1
ATOM 1659 O O . VAL A 1 221 ? -34.136 -29.019 11.241 1.00 98.38 221 VAL A O 1
ATOM 1662 N N . GLU A 1 222 ? -32.707 -29.820 9.713 1.00 97.75 222 GLU A N 1
ATOM 1663 C CA . GLU A 1 222 ? -31.515 -29.778 10.558 1.00 97.75 222 GLU A CA 1
ATOM 1664 C C . GLU A 1 222 ? -30.960 -28.350 10.668 1.00 97.75 222 GLU A C 1
ATOM 1666 O O . GLU A 1 222 ? -30.767 -27.643 9.673 1.00 97.75 222 GLU A O 1
ATOM 1671 N N . PHE A 1 223 ? -30.652 -27.934 11.893 1.00 97.00 223 PHE A N 1
ATOM 1672 C CA . PHE A 1 223 ? -30.057 -26.637 12.202 1.00 97.00 223 PHE A CA 1
ATOM 1673 C C . PHE A 1 223 ? -29.098 -26.755 13.391 1.00 97.00 223 PHE A C 1
ATOM 1675 O O . PHE A 1 223 ? -29.126 -27.722 14.151 1.00 97.00 223 PHE A O 1
ATOM 1682 N N . ASN A 1 224 ? -28.218 -25.771 13.543 1.00 94.94 224 ASN A N 1
ATOM 1683 C CA . ASN A 1 224 ? -27.306 -25.649 14.677 1.00 94.94 224 ASN A CA 1
ATOM 1684 C C . ASN A 1 224 ? -27.150 -24.172 15.079 1.00 94.94 224 ASN A C 1
ATOM 1686 O O . ASN A 1 224 ? -27.797 -23.296 14.512 1.00 94.94 224 ASN A O 1
ATOM 1690 N N . ALA A 1 225 ? -26.264 -23.876 16.035 1.00 91.62 225 ALA A N 1
ATOM 1691 C CA . ALA A 1 225 ? -26.025 -22.509 16.516 1.00 91.62 225 ALA A CA 1
ATOM 1692 C C . ALA A 1 225 ? -25.562 -21.511 15.427 1.00 91.62 225 ALA A C 1
ATOM 1694 O O . ALA A 1 225 ? -25.612 -20.304 15.641 1.00 91.62 225 ALA A O 1
ATOM 1695 N N . ARG A 1 226 ? -25.101 -21.996 14.265 1.00 91.50 226 ARG A N 1
ATOM 1696 C CA . ARG A 1 226 ? -24.697 -21.184 13.104 1.00 91.50 226 ARG A CA 1
ATOM 1697 C C . ARG A 1 226 ? -25.793 -21.045 12.046 1.00 91.50 226 ARG A C 1
ATOM 1699 O O . ARG A 1 226 ? -25.571 -20.336 11.072 1.00 91.50 226 ARG A O 1
ATOM 1706 N N . GLY A 1 227 ? -26.944 -21.693 12.229 1.00 95.88 227 GLY A N 1
ATOM 1707 C CA . GLY A 1 227 ? -28.112 -21.563 11.361 1.00 95.88 227 GLY A CA 1
ATOM 1708 C C . GLY A 1 227 ? -28.595 -22.895 10.793 1.00 95.88 227 GLY A C 1
ATOM 1709 O O . GLY A 1 227 ? -28.271 -23.969 11.306 1.00 95.88 227 GLY A O 1
ATOM 1710 N N . ILE A 1 228 ? -29.390 -22.821 9.728 1.00 97.94 228 ILE A N 1
ATOM 1711 C CA . ILE A 1 228 ? -29.925 -23.985 9.016 1.00 97.94 228 ILE A CA 1
ATOM 1712 C C . ILE A 1 228 ? -28.811 -24.639 8.199 1.00 97.94 228 ILE A C 1
ATOM 1714 O O . ILE A 1 228 ? -28.124 -23.984 7.413 1.00 97.94 228 ILE A O 1
ATOM 1718 N N . VAL A 1 229 ? -28.648 -25.954 8.352 1.00 97.31 229 VAL A N 1
ATOM 1719 C CA . VAL A 1 229 ? -27.642 -26.713 7.605 1.00 97.31 229 VAL A CA 1
ATOM 1720 C C . VAL A 1 229 ? -28.134 -26.916 6.175 1.00 97.31 229 VAL A C 1
ATOM 1722 O O . VAL A 1 229 ? -29.211 -27.466 5.943 1.00 97.31 229 VAL A O 1
ATOM 1725 N N . THR A 1 230 ? -27.333 -26.481 5.201 1.00 97.06 230 THR A N 1
ATOM 1726 C CA . THR A 1 230 ? -27.648 -26.641 3.777 1.00 97.06 230 THR A CA 1
ATOM 1727 C C . THR A 1 230 ? -26.494 -27.243 2.985 1.00 97.06 230 THR A C 1
ATOM 1729 O O . THR A 1 230 ? -25.319 -27.107 3.335 1.00 97.06 230 THR A O 1
ATOM 1732 N N . ASP A 1 231 ? -26.827 -27.918 1.882 1.00 95.94 231 ASP A N 1
ATOM 1733 C CA . ASP A 1 231 ? -25.846 -28.277 0.858 1.00 95.94 231 ASP A CA 1
ATOM 1734 C C . ASP A 1 231 ? -25.470 -27.058 -0.018 1.00 95.94 231 ASP A C 1
ATOM 1736 O O . ASP A 1 231 ? -26.034 -25.969 0.091 1.00 95.94 231 ASP A O 1
ATOM 1740 N N . ARG A 1 232 ? -24.528 -27.216 -0.962 1.00 95.44 232 ARG A N 1
ATOM 1741 C CA . ARG A 1 232 ? -24.138 -26.117 -1.879 1.00 95.44 232 ARG A CA 1
ATOM 1742 C C . ARG A 1 232 ? -25.263 -25.649 -2.812 1.00 95.44 232 ARG A C 1
ATOM 1744 O O . ARG A 1 232 ? -25.079 -24.658 -3.514 1.00 95.44 232 ARG A O 1
ATOM 1751 N N . ARG A 1 233 ? -26.382 -26.370 -2.873 1.00 96.25 233 ARG A N 1
ATOM 1752 C CA . ARG A 1 233 ? -27.590 -26.009 -3.624 1.00 96.25 233 ARG A CA 1
ATOM 1753 C C . ARG A 1 233 ? -28.616 -25.311 -2.726 1.00 96.25 233 ARG A C 1
ATOM 1755 O O . ARG A 1 233 ? -29.728 -25.064 -3.193 1.00 96.25 233 ARG A O 1
ATOM 1762 N N . LEU A 1 234 ? -28.242 -24.985 -1.485 1.00 97.56 234 LEU A N 1
ATOM 1763 C CA . LEU A 1 234 ? -29.073 -24.327 -0.478 1.00 97.56 234 LEU A CA 1
ATOM 1764 C C . LEU A 1 234 ? -30.296 -25.147 -0.052 1.00 97.56 234 LEU A C 1
ATOM 1766 O O . LEU A 1 234 ? -31.288 -24.601 0.426 1.00 97.56 234 LEU A O 1
ATOM 1770 N N . ARG A 1 235 ? -30.242 -26.468 -0.242 1.00 97.69 235 ARG A N 1
ATOM 1771 C CA . ARG A 1 235 ? -31.289 -27.401 0.179 1.00 97.69 235 ARG A CA 1
ATOM 1772 C C . ARG A 1 235 ? -30.995 -27.893 1.594 1.00 97.69 235 ARG A C 1
ATOM 1774 O O . ARG A 1 235 ? -29.838 -28.193 1.893 1.00 97.69 235 ARG A O 1
ATOM 1781 N N . THR A 1 236 ? -32.026 -27.983 2.431 1.00 98.38 236 THR A N 1
ATOM 1782 C CA . THR A 1 236 ? -31.914 -28.484 3.810 1.00 98.38 236 THR A CA 1
ATOM 1783 C C . THR A 1 236 ? -31.949 -30.021 3.849 1.00 98.38 236 THR A C 1
ATOM 1785 O O . THR A 1 236 ? -31.975 -30.682 2.805 1.00 98.38 236 THR A O 1
ATOM 1788 N N . SER A 1 237 ? -31.970 -30.616 5.047 1.00 98.06 237 SER A N 1
ATOM 1789 C CA . SER A 1 237 ? -32.232 -32.054 5.246 1.00 98.06 237 SER A CA 1
ATOM 1790 C C . SER A 1 237 ? -33.593 -32.500 4.685 1.00 98.06 237 SER A C 1
ATOM 1792 O O . SER A 1 237 ? -33.739 -33.641 4.245 1.00 98.06 237 SER A O 1
ATOM 1794 N N . ALA A 1 238 ? -34.576 -31.596 4.619 1.00 97.94 238 ALA A N 1
ATOM 1795 C CA . ALA A 1 238 ? -35.860 -31.835 3.973 1.00 97.94 238 ALA A CA 1
ATOM 1796 C C . ALA A 1 238 ? -35.788 -31.462 2.481 1.00 97.94 238 ALA A C 1
ATOM 1798 O O . ALA A 1 238 ? -35.601 -30.308 2.105 1.00 97.94 238 ALA A O 1
ATOM 1799 N N . SER A 1 239 ? -35.972 -32.444 1.593 1.00 95.81 239 SER A N 1
ATOM 1800 C CA . SER A 1 239 ? -35.655 -32.299 0.158 1.00 95.81 239 SER A CA 1
ATOM 1801 C C . SER A 1 239 ? -36.460 -31.238 -0.618 1.00 95.81 239 SER A C 1
ATOM 1803 O O . SER A 1 239 ? -36.072 -30.843 -1.724 1.00 95.81 239 SER A O 1
ATOM 1805 N N . HIS A 1 240 ? -37.591 -30.790 -0.072 1.00 96.94 240 HIS A N 1
ATOM 1806 C CA . HIS A 1 240 ? -38.461 -29.751 -0.625 1.00 96.94 240 HIS A CA 1
ATOM 1807 C C . HIS A 1 240 ? -38.326 -28.397 0.082 1.00 96.94 240 HIS A C 1
ATOM 1809 O O . HIS A 1 240 ? -39.002 -27.452 -0.328 1.00 96.94 240 HIS A O 1
ATOM 1815 N N . ILE A 1 241 ? -37.450 -28.294 1.082 1.00 98.44 241 ILE A N 1
ATOM 1816 C CA . ILE A 1 241 ? -37.193 -27.079 1.851 1.00 98.44 241 ILE A CA 1
ATOM 1817 C C . ILE A 1 241 ? -35.774 -26.584 1.549 1.00 98.44 241 ILE A C 1
ATOM 1819 O O . ILE A 1 241 ? -34.807 -27.344 1.477 1.00 98.44 241 ILE A O 1
ATOM 1823 N N . TYR A 1 242 ? -35.662 -25.281 1.343 1.00 98.56 242 TYR A N 1
ATOM 1824 C CA . TYR A 1 242 ? -34.420 -24.569 1.075 1.00 98.56 242 TYR A CA 1
ATOM 1825 C C . TYR A 1 242 ? -34.241 -23.475 2.124 1.00 98.56 242 TYR A C 1
ATOM 1827 O O . TYR A 1 242 ? -35.217 -23.047 2.740 1.00 98.56 242 TYR A O 1
ATOM 1835 N N . ALA A 1 243 ? -33.015 -23.000 2.314 1.00 98.25 243 ALA A N 1
ATOM 1836 C CA . ALA A 1 243 ? -32.739 -21.839 3.154 1.00 98.25 243 ALA A CA 1
ATOM 1837 C C . ALA A 1 243 ? -31.735 -20.911 2.466 1.00 98.25 243 ALA A C 1
ATOM 1839 O O . ALA A 1 243 ? -30.798 -21.378 1.821 1.00 98.25 243 ALA A O 1
ATOM 1840 N N . CYS A 1 244 ? -31.936 -19.601 2.573 1.00 97.88 244 CYS A N 1
ATOM 1841 C CA . CYS A 1 244 ? -31.092 -18.595 1.932 1.00 97.88 244 CYS A CA 1
ATOM 1842 C C . CYS A 1 244 ? -30.823 -17.409 2.858 1.00 97.88 244 CYS A C 1
ATOM 1844 O O . CYS A 1 244 ? -31.514 -17.211 3.852 1.00 97.88 244 CYS A O 1
ATOM 1846 N N . GLY A 1 245 ? -29.828 -16.596 2.504 1.00 96.88 245 GLY A N 1
ATOM 1847 C CA . GLY A 1 245 ? -29.397 -15.481 3.343 1.00 96.88 245 GLY A CA 1
ATOM 1848 C C . GLY A 1 245 ? -28.623 -15.915 4.577 1.00 96.88 245 GLY A C 1
ATOM 1849 O O . GLY A 1 245 ? -28.087 -17.025 4.635 1.00 96.88 245 GLY A O 1
ATOM 1850 N N . ASP A 1 246 ? -28.564 -15.009 5.543 1.00 96.19 246 ASP A N 1
ATOM 1851 C CA . ASP A 1 246 ? -27.738 -15.119 6.741 1.00 96.19 246 ASP A CA 1
ATOM 1852 C C . ASP A 1 246 ? -28.025 -16.373 7.575 1.00 96.19 246 ASP A C 1
ATOM 1854 O O . ASP A 1 246 ? -27.103 -16.981 8.115 1.00 96.19 246 ASP A O 1
ATOM 1858 N N . ILE A 1 247 ? -29.286 -16.817 7.616 1.00 96.88 247 ILE A N 1
ATOM 1859 C CA . ILE A 1 247 ? -29.702 -18.025 8.343 1.00 96.88 247 ILE A CA 1
ATOM 1860 C C . ILE A 1 247 ? -29.072 -19.311 7.786 1.00 96.88 247 ILE A C 1
ATOM 1862 O O . ILE A 1 247 ? -29.020 -20.315 8.490 1.00 96.88 247 ILE A O 1
ATOM 1866 N N . ALA A 1 248 ? -28.607 -19.306 6.532 1.00 95.62 248 ALA A N 1
ATOM 1867 C CA . ALA A 1 248 ? -27.968 -20.454 5.887 1.00 95.62 248 ALA A CA 1
ATOM 1868 C C . ALA A 1 248 ? -26.427 -20.382 5.906 1.00 95.62 248 ALA A C 1
ATOM 1870 O O . ALA A 1 248 ? -25.768 -21.380 5.605 1.00 95.62 248 ALA A O 1
ATOM 1871 N N . GLY A 1 249 ? -25.849 -19.224 6.263 1.00 86.06 249 GLY A N 1
ATOM 1872 C CA . GLY A 1 249 ? -24.403 -18.986 6.290 1.00 86.06 249 GLY A CA 1
ATOM 1873 C C . GLY A 1 249 ? -23.682 -19.264 4.953 1.00 86.06 249 GLY A C 1
ATOM 1874 O O . GLY A 1 249 ? -24.307 -19.549 3.936 1.00 86.06 249 GLY A O 1
ATOM 1875 N N . PRO A 1 250 ? -22.339 -19.192 4.902 1.00 87.69 250 PRO A N 1
ATOM 1876 C CA . PRO A 1 250 ? -21.436 -18.830 5.991 1.00 87.69 250 PRO A CA 1
ATOM 1877 C C . PRO A 1 250 ? -21.104 -17.327 6.049 1.00 87.69 250 PRO A C 1
ATOM 1879 O O . PRO A 1 250 ? -20.375 -16.923 6.949 1.00 87.69 250 PRO A O 1
ATOM 1882 N N . TYR A 1 251 ? -21.592 -16.511 5.106 1.00 88.12 251 TYR A N 1
ATOM 1883 C CA . TYR A 1 251 ? -21.330 -15.067 5.060 1.00 88.12 251 TYR A CA 1
ATOM 1884 C C . TYR A 1 251 ? -22.599 -14.277 5.368 1.00 88.12 251 TYR A C 1
ATOM 1886 O O . TYR A 1 251 ? -23.644 -14.550 4.782 1.00 88.12 251 TYR A O 1
ATOM 1894 N N . LEU A 1 252 ? -22.469 -13.286 6.247 1.00 90.62 252 LEU A N 1
ATOM 1895 C CA . LEU A 1 252 ? -23.538 -12.379 6.661 1.00 90.62 252 LEU A CA 1
ATOM 1896 C C . LEU A 1 252 ? -23.454 -11.091 5.833 1.00 90.62 252 LEU A C 1
ATOM 1898 O O . LEU A 1 252 ? -23.004 -10.056 6.313 1.00 90.62 252 LEU A O 1
ATOM 1902 N N . LEU A 1 253 ? -23.745 -11.204 4.536 1.00 90.75 253 LEU A N 1
ATOM 1903 C CA . LEU A 1 253 ? -23.648 -10.108 3.568 1.00 90.75 253 LEU A CA 1
ATOM 1904 C C . LEU A 1 253 ? -24.918 -10.072 2.722 1.00 90.75 253 LEU A C 1
ATOM 1906 O O . LEU A 1 253 ? -25.282 -11.091 2.130 1.00 90.75 253 LEU A O 1
ATOM 1910 N N . ALA A 1 254 ? -25.520 -8.892 2.561 1.00 91.75 254 ALA A N 1
ATOM 1911 C CA . ALA A 1 254 ? -26.728 -8.712 1.752 1.00 91.75 254 ALA A CA 1
ATOM 1912 C C . ALA A 1 254 ? -26.559 -9.234 0.310 1.00 91.75 254 ALA A C 1
ATOM 1914 O O . ALA A 1 254 ? -27.407 -9.969 -0.191 1.00 91.75 254 ALA A O 1
ATOM 1915 N N . SER A 1 255 ? -25.412 -8.965 -0.323 1.00 91.69 255 SER A N 1
ATOM 1916 C CA . SER A 1 255 ? -25.083 -9.470 -1.667 1.00 91.69 255 SER A CA 1
ATOM 1917 C C . SER A 1 255 ? -24.985 -11.000 -1.732 1.00 91.69 255 SER A C 1
ATOM 1919 O O . SER A 1 255 ? -25.357 -11.620 -2.729 1.00 91.69 255 SER A O 1
ATOM 1921 N N . THR A 1 256 ? -24.517 -11.640 -0.654 1.00 93.50 256 THR A N 1
ATOM 1922 C CA . THR A 1 256 ? -24.516 -13.106 -0.557 1.00 93.50 256 THR A CA 1
ATOM 1923 C C . THR A 1 256 ? -25.933 -13.631 -0.339 1.00 93.50 256 THR A C 1
ATOM 1925 O O . THR A 1 256 ? -26.298 -14.644 -0.933 1.00 93.50 256 THR A O 1
ATOM 1928 N N . ALA A 1 257 ? -26.757 -12.930 0.444 1.00 95.50 257 ALA A N 1
ATOM 1929 C CA . ALA A 1 257 ? -28.150 -13.295 0.661 1.00 95.50 257 ALA A CA 1
ATOM 1930 C C . ALA A 1 257 ? -28.986 -13.223 -0.622 1.00 95.50 257 ALA A C 1
ATOM 1932 O O . ALA A 1 257 ? -29.742 -14.153 -0.909 1.00 95.50 257 ALA A O 1
ATOM 1933 N N . GLU A 1 258 ? -28.783 -12.192 -1.439 1.00 94.81 258 GLU A N 1
ATOM 1934 C CA . GLU A 1 258 ? -29.399 -12.069 -2.761 1.00 94.81 258 GLU A CA 1
ATOM 1935 C C . GLU A 1 258 ? -28.989 -13.234 -3.677 1.00 94.81 258 GLU A C 1
ATOM 1937 O O . GLU A 1 258 ? -29.841 -13.942 -4.225 1.00 94.81 258 GLU A O 1
ATOM 1942 N N . ALA A 1 259 ? -27.683 -13.514 -3.780 1.00 94.56 259 ALA A N 1
ATOM 1943 C CA . ALA A 1 259 ? -27.176 -14.646 -4.555 1.00 94.56 259 ALA A CA 1
ATOM 1944 C C . ALA A 1 259 ? -27.743 -15.987 -4.054 1.00 94.56 259 ALA A C 1
ATOM 1946 O O . ALA A 1 259 ? -28.062 -16.874 -4.856 1.00 94.56 259 ALA A O 1
ATOM 1947 N N . HIS A 1 260 ? -27.910 -16.133 -2.735 1.00 97.00 260 HIS A N 1
ATOM 1948 C CA . HIS A 1 260 ? -28.564 -17.292 -2.144 1.00 97.00 260 HIS A CA 1
ATOM 1949 C C . HIS A 1 260 ? -30.029 -17.390 -2.555 1.00 97.00 260 HIS A C 1
ATOM 1951 O O . HIS A 1 260 ? -30.459 -18.467 -2.962 1.00 97.00 260 HIS A O 1
ATOM 1957 N N . GLY A 1 261 ? -30.782 -16.292 -2.495 1.00 96.50 261 GLY A N 1
ATOM 1958 C CA . GLY A 1 261 ? -32.181 -16.246 -2.915 1.00 96.50 261 GLY A CA 1
ATOM 1959 C C . GLY A 1 261 ? -32.353 -16.712 -4.360 1.00 96.50 261 GLY A C 1
ATOM 1960 O O . GLY A 1 261 ? -33.167 -17.595 -4.632 1.00 96.50 261 GLY A O 1
ATOM 1961 N N . ILE A 1 262 ? -31.504 -16.227 -5.273 1.00 95.94 262 ILE A N 1
ATOM 1962 C CA . ILE A 1 262 ? -31.511 -16.638 -6.687 1.00 95.94 262 ILE A CA 1
ATOM 1963 C C . ILE A 1 262 ? -31.251 -18.145 -6.830 1.00 95.94 262 ILE A C 1
ATOM 1965 O O . ILE A 1 262 ? -31.962 -18.833 -7.572 1.00 95.94 262 ILE A O 1
ATOM 1969 N N . VAL A 1 263 ? -30.241 -18.686 -6.138 1.00 96.75 263 VAL A N 1
ATOM 1970 C CA . VAL A 1 263 ? -29.896 -20.117 -6.210 1.00 96.75 263 VAL A CA 1
ATOM 1971 C C . VAL A 1 263 ? -30.987 -20.986 -5.582 1.00 96.75 263 VAL A C 1
ATOM 1973 O O . VAL A 1 263 ? -31.396 -21.969 -6.202 1.00 96.75 263 VAL A O 1
ATOM 1976 N N . ALA A 1 264 ? -31.492 -20.623 -4.403 1.00 97.44 264 ALA A N 1
ATOM 1977 C CA . ALA A 1 264 ? -32.547 -21.349 -3.704 1.00 97.44 264 ALA A CA 1
ATOM 1978 C C . ALA A 1 264 ? -33.847 -21.362 -4.519 1.00 97.44 264 ALA A C 1
ATOM 1980 O O . ALA A 1 264 ? -34.392 -22.436 -4.763 1.00 97.44 264 ALA A O 1
ATOM 1981 N N . ALA A 1 265 ? -34.290 -20.211 -5.035 1.00 96.38 265 ALA A N 1
ATOM 1982 C CA . ALA A 1 265 ? -35.483 -20.109 -5.877 1.00 96.38 265 ALA A CA 1
ATOM 1983 C C . ALA A 1 265 ? -35.337 -20.899 -7.186 1.00 96.38 265 ALA A C 1
ATOM 1985 O O . ALA A 1 265 ? -36.221 -21.680 -7.544 1.00 96.38 265 ALA A O 1
ATOM 1986 N N . THR A 1 266 ? -34.188 -20.782 -7.865 1.00 96.81 266 THR A N 1
ATOM 1987 C CA . THR A 1 266 ? -33.881 -21.584 -9.063 1.00 96.81 266 THR A CA 1
ATOM 1988 C C . THR A 1 266 ? -33.967 -23.076 -8.751 1.00 96.81 266 THR A C 1
ATOM 1990 O O . THR A 1 266 ? -34.599 -23.840 -9.477 1.00 96.81 266 THR A O 1
ATOM 1993 N N . ASN A 1 267 ? -33.364 -23.508 -7.644 1.00 97.19 267 ASN A N 1
ATOM 1994 C CA . ASN A 1 267 ? -33.326 -24.915 -7.272 1.00 97.19 267 ASN A CA 1
ATOM 1995 C C . ASN A 1 267 ? -34.675 -25.439 -6.775 1.00 97.19 267 ASN A C 1
ATOM 1997 O O . ASN A 1 267 ? -34.947 -26.627 -6.968 1.00 97.19 267 ASN A O 1
ATOM 2001 N N . ALA A 1 268 ? -35.508 -24.596 -6.171 1.00 96.38 268 ALA A N 1
ATOM 2002 C CA . ALA A 1 268 ? -36.850 -24.952 -5.735 1.00 96.38 268 ALA A CA 1
ATOM 2003 C C . ALA A 1 268 ? -37.808 -25.111 -6.925 1.00 96.38 268 ALA A C 1
ATOM 2005 O O . ALA A 1 268 ? -38.554 -26.092 -6.975 1.00 96.38 268 ALA A O 1
ATOM 2006 N N . CYS A 1 269 ? -37.748 -24.192 -7.895 1.00 94.88 269 CYS A N 1
ATOM 2007 C CA . CYS A 1 269 ? -38.759 -24.062 -8.946 1.00 94.88 269 CYS A CA 1
ATOM 2008 C C . CYS A 1 269 ? -38.362 -24.676 -10.298 1.00 94.88 269 CYS A C 1
ATOM 2010 O O . CYS A 1 269 ? -39.241 -25.079 -11.055 1.00 94.88 269 CYS A O 1
ATOM 2012 N N . LEU A 1 270 ? -37.066 -24.763 -10.623 1.00 94.56 270 LEU A N 1
ATOM 2013 C CA . LEU A 1 270 ? -36.586 -25.169 -11.951 1.00 94.56 270 LEU A CA 1
ATOM 2014 C C . LEU A 1 270 ? -35.847 -26.522 -11.929 1.00 94.56 270 LEU A C 1
ATOM 2016 O O . LEU A 1 270 ? -35.271 -26.918 -10.907 1.00 94.56 270 LEU A O 1
ATOM 2020 N N . PRO A 1 271 ? -35.816 -27.259 -13.059 1.00 87.81 271 PRO A N 1
ATOM 2021 C CA . PRO A 1 271 ? -35.083 -28.523 -13.155 1.00 87.81 271 PRO A CA 1
ATOM 2022 C C . PRO A 1 271 ? -33.557 -28.327 -13.145 1.00 87.81 271 PRO A C 1
ATOM 2024 O O . PRO A 1 271 ? -32.830 -29.190 -12.652 1.00 87.81 271 PRO A O 1
ATOM 2027 N N . VAL A 1 272 ? -33.063 -27.185 -13.635 1.00 90.31 272 VAL A N 1
ATOM 2028 C CA . VAL A 1 272 ? -31.627 -26.876 -13.703 1.00 90.31 272 VAL A CA 1
ATOM 2029 C C . VAL A 1 272 ? -31.115 -26.470 -12.325 1.00 90.31 272 VAL A C 1
ATOM 2031 O O . VAL A 1 272 ? -31.490 -25.422 -11.806 1.00 90.31 272 VAL A O 1
ATOM 2034 N N . LYS A 1 273 ? -30.237 -27.289 -11.734 1.00 91.62 273 LYS A N 1
ATOM 2035 C CA . LYS A 1 273 ? -29.694 -27.030 -10.395 1.00 91.62 273 LYS A CA 1
ATOM 2036 C C . LYS A 1 273 ? -28.406 -26.214 -10.445 1.00 91.62 273 LYS A C 1
ATOM 2038 O O . LYS A 1 273 ? -27.497 -26.525 -11.213 1.00 91.62 273 LYS A O 1
ATOM 2043 N N . ARG A 1 274 ? -28.313 -25.202 -9.584 1.00 95.25 274 ARG A N 1
ATOM 2044 C CA . ARG A 1 274 ? -27.146 -24.331 -9.397 1.00 95.25 274 ARG A CA 1
ATOM 2045 C C . ARG A 1 274 ? -26.542 -24.522 -8.012 1.00 95.25 274 ARG A C 1
ATOM 2047 O O . ARG A 1 274 ? -27.228 -24.938 -7.081 1.00 95.25 274 ARG A O 1
ATOM 2054 N N . SER A 1 275 ? -25.262 -24.193 -7.892 1.00 95.25 275 SER A N 1
ATOM 2055 C CA . SER A 1 275 ? -24.539 -24.207 -6.623 1.00 95.25 275 SER A CA 1
ATOM 2056 C C . SER A 1 275 ? -23.948 -22.836 -6.335 1.00 95.25 275 SER A C 1
ATOM 2058 O O . SER A 1 275 ? -23.496 -22.159 -7.258 1.00 95.25 275 SER A O 1
ATOM 2060 N N . VAL A 1 276 ? -23.887 -22.473 -5.059 1.00 93.56 276 VAL A N 1
ATOM 2061 C CA . VAL A 1 276 ? -23.218 -21.250 -4.597 1.00 93.56 276 VAL A CA 1
ATOM 2062 C C . VAL A 1 276 ? -21.691 -21.342 -4.752 1.00 93.56 276 VAL A C 1
ATOM 2064 O O . VAL A 1 276 ? -21.078 -22.412 -4.584 1.00 93.56 276 VAL A O 1
ATOM 2067 N N . ASP A 1 277 ? -21.066 -20.209 -5.087 1.00 89.69 277 ASP A N 1
ATOM 2068 C CA . ASP A 1 277 ? -19.616 -20.049 -5.232 1.00 89.69 277 ASP A CA 1
ATOM 2069 C C . ASP A 1 277 ? -19.122 -18.771 -4.548 1.00 89.69 277 ASP A C 1
ATOM 2071 O O . ASP A 1 277 ? -19.227 -17.677 -5.090 1.00 89.69 277 ASP A O 1
ATOM 2075 N N . TYR A 1 278 ? -18.506 -18.940 -3.382 1.00 91.12 278 TYR A N 1
ATOM 2076 C CA . TYR A 1 278 ? -18.023 -17.839 -2.549 1.00 91.12 278 TYR A CA 1
ATOM 2077 C C . TYR A 1 278 ? -16.641 -17.320 -2.925 1.00 91.12 278 TYR A C 1
ATOM 2079 O O . TYR A 1 278 ? -16.118 -16.404 -2.292 1.00 91.12 278 TYR A O 1
ATOM 2087 N N . ARG A 1 279 ? -15.979 -17.928 -3.918 1.00 87.81 279 ARG A N 1
ATOM 2088 C CA . ARG A 1 279 ? -14.568 -17.627 -4.180 1.00 87.81 279 ARG A CA 1
ATOM 2089 C C . ARG A 1 279 ? -14.344 -16.154 -4.493 1.00 87.81 279 ARG A C 1
ATOM 2091 O O . ARG A 1 279 ? -13.249 -15.692 -4.197 1.00 87.81 279 ARG A O 1
ATOM 2098 N N . ASN A 1 280 ? -15.293 -15.474 -5.135 1.00 89.88 280 ASN A N 1
ATOM 2099 C CA . ASN A 1 280 ? -15.177 -14.075 -5.563 1.00 89.88 280 ASN A CA 1
ATOM 2100 C C . ASN A 1 280 ? -16.051 -13.127 -4.728 1.00 89.88 280 ASN A C 1
ATOM 2102 O O . ASN A 1 280 ? -16.386 -12.053 -5.217 1.00 89.88 280 ASN A O 1
ATOM 2106 N N . ASN A 1 281 ? -16.432 -13.514 -3.506 1.00 93.12 281 ASN A N 1
ATOM 2107 C CA . ASN A 1 281 ? -17.150 -12.607 -2.616 1.00 93.12 281 ASN A CA 1
ATOM 2108 C C . ASN A 1 281 ? -16.286 -11.374 -2.342 1.00 93.12 281 ASN A C 1
ATOM 2110 O O . ASN A 1 281 ? -15.128 -11.499 -1.934 1.00 93.12 281 ASN A O 1
ATOM 2114 N N . VAL A 1 282 ? -16.868 -10.210 -2.606 1.00 95.12 282 VAL A N 1
ATOM 2115 C CA . VAL A 1 282 ? -16.310 -8.914 -2.239 1.00 95.12 282 VAL A CA 1
ATOM 2116 C C . VAL A 1 282 ? -16.865 -8.553 -0.871 1.00 95.12 282 VAL A C 1
ATOM 2118 O O . VAL A 1 282 ? -18.071 -8.668 -0.646 1.00 95.12 282 VAL A O 1
ATOM 2121 N N . THR A 1 283 ? -15.984 -8.104 0.012 1.00 95.88 283 THR A N 1
ATOM 2122 C CA . THR A 1 283 ? -16.369 -7.485 1.276 1.00 95.88 283 THR A CA 1
ATOM 2123 C C . THR A 1 283 ? -15.932 -6.033 1.248 1.00 95.88 283 THR A C 1
ATOM 2125 O O . THR A 1 283 ? -14.826 -5.729 0.800 1.00 95.88 283 THR A O 1
ATOM 2128 N N . VAL A 1 284 ? -16.803 -5.153 1.728 1.00 97.19 284 VAL A N 1
ATOM 2129 C CA . VAL A 1 284 ? -16.539 -3.725 1.889 1.00 97.19 284 VAL A CA 1
ATOM 2130 C C . VAL A 1 284 ? -16.877 -3.355 3.324 1.00 97.19 284 VAL A C 1
ATOM 2132 O O . VAL A 1 284 ? -17.854 -3.855 3.874 1.00 97.19 284 VAL A O 1
ATOM 2135 N N . VAL A 1 285 ? -16.040 -2.513 3.911 1.00 97.25 285 VAL A N 1
ATOM 2136 C CA . VAL A 1 285 ? -16.249 -1.847 5.190 1.00 97.25 285 VAL A CA 1
ATOM 2137 C C . VAL A 1 285 ? -16.301 -0.358 4.880 1.00 97.25 285 VAL A C 1
ATOM 2139 O O . VAL A 1 285 ? -15.307 0.228 4.440 1.00 97.25 285 VAL A O 1
ATOM 2142 N N . PHE A 1 286 ? -17.471 0.239 5.069 1.00 96.50 286 PHE A N 1
ATOM 2143 C CA . PHE A 1 286 ? -17.802 1.624 4.739 1.00 96.50 286 PHE A CA 1
ATOM 2144 C C . PHE A 1 286 ? -17.346 2.609 5.827 1.00 96.50 286 PHE A C 1
ATOM 2146 O O . PHE A 1 286 ? -18.051 3.551 6.187 1.00 96.50 286 PHE A O 1
ATOM 2153 N N . THR A 1 287 ? -16.141 2.394 6.357 1.00 96.38 287 THR A N 1
ATOM 2154 C CA . THR A 1 287 ? -15.405 3.419 7.102 1.00 96.38 287 THR A CA 1
ATOM 2155 C C . THR A 1 287 ? -14.934 4.516 6.155 1.00 96.38 287 THR A C 1
ATOM 2157 O O . THR A 1 287 ? -14.985 4.369 4.937 1.00 96.38 287 THR A O 1
ATOM 2160 N N . GLU A 1 288 ? -14.404 5.601 6.706 1.00 91.25 288 GLU A N 1
ATOM 2161 C CA . GLU A 1 288 ? -13.692 6.606 5.919 1.00 91.25 288 GLU A CA 1
ATOM 2162 C C . GLU A 1 288 ? -12.202 6.647 6.361 1.00 91.25 288 GLU A C 1
ATOM 2164 O O . GLU A 1 288 ? -11.910 6.893 7.536 1.00 91.25 288 GLU A O 1
ATOM 2169 N N . PRO A 1 289 ? -11.232 6.336 5.481 1.00 94.44 289 PRO A N 1
ATOM 2170 C CA . PRO A 1 289 ? -11.426 5.799 4.134 1.00 94.44 289 PRO A CA 1
ATOM 2171 C C . PRO A 1 289 ? -12.036 4.378 4.141 1.00 94.44 289 PRO A C 1
ATOM 2173 O O . PRO A 1 289 ? -11.858 3.636 5.118 1.00 94.44 289 PRO A O 1
ATOM 2176 N N . PRO A 1 290 ? -12.722 3.965 3.057 1.00 97.75 290 PRO A N 1
ATOM 2177 C CA . PRO A 1 290 ? -13.320 2.639 2.964 1.00 97.75 290 PRO A CA 1
ATOM 2178 C C . PRO A 1 290 ? -12.262 1.560 2.743 1.00 97.75 290 PRO A C 1
ATOM 2180 O O . PRO A 1 290 ? -11.232 1.786 2.100 1.00 97.75 290 PRO A O 1
ATOM 2183 N N . LEU A 1 291 ? -12.542 0.365 3.257 1.00 98.50 291 LEU A N 1
ATOM 2184 C CA . LEU A 1 291 ? -11.710 -0.824 3.097 1.00 98.50 291 LEU A CA 1
ATOM 2185 C C . LEU A 1 291 ? -12.487 -1.892 2.336 1.00 98.50 291 LEU A C 1
ATOM 2187 O O . LEU A 1 291 ? -13.541 -2.331 2.778 1.00 98.50 291 LEU A O 1
ATOM 2191 N N . ALA A 1 292 ? -11.949 -2.358 1.218 1.00 98.38 292 ALA A N 1
ATOM 2192 C CA . ALA A 1 292 ? -12.571 -3.386 0.403 1.00 98.38 292 ALA A CA 1
ATOM 2193 C C . ALA A 1 292 ? -11.585 -4.492 0.041 1.00 98.38 292 ALA A C 1
ATOM 2195 O O . ALA A 1 292 ? -10.404 -4.235 -0.206 1.00 98.38 292 ALA A O 1
ATOM 2196 N N . TRP A 1 293 ? -12.057 -5.734 -0.024 1.00 97.94 293 TRP A N 1
ATOM 2197 C CA . TRP A 1 293 ? -11.220 -6.850 -0.447 1.00 97.94 293 TRP A CA 1
ATOM 2198 C C . TRP A 1 293 ? -11.980 -7.984 -1.126 1.00 97.94 293 TRP A C 1
ATOM 2200 O O . TRP A 1 293 ? -13.196 -8.132 -1.013 1.00 97.94 293 TRP A O 1
ATOM 2210 N N . VAL A 1 294 ? -11.214 -8.820 -1.826 1.00 96.94 294 VAL A N 1
ATOM 2211 C CA . VAL A 1 294 ? -11.657 -10.076 -2.431 1.00 96.94 294 VAL A CA 1
ATOM 2212 C C . VAL A 1 294 ? -10.550 -11.120 -2.309 1.00 96.94 294 VAL A C 1
ATOM 2214 O O . VAL A 1 294 ? -9.375 -10.837 -2.544 1.00 96.94 294 VAL A O 1
ATOM 2217 N N . GLY A 1 295 ? -10.913 -12.366 -2.008 1.00 94.81 295 GLY A N 1
ATOM 2218 C CA . GLY A 1 295 ? -9.960 -13.476 -1.938 1.00 94.81 295 GLY A CA 1
ATOM 2219 C C . GLY A 1 295 ? -9.139 -13.513 -0.644 1.00 94.81 295 GLY A C 1
ATOM 2220 O O . GLY A 1 295 ? -9.631 -13.148 0.415 1.00 94.81 295 GLY A O 1
ATOM 2221 N N . LEU A 1 296 ? -7.919 -14.050 -0.727 1.00 94.69 296 LEU A N 1
ATOM 2222 C CA . LEU A 1 296 ? -7.077 -14.335 0.445 1.00 94.69 296 LEU A CA 1
ATOM 2223 C C . LEU A 1 296 ? -6.392 -13.077 0.987 1.00 94.69 296 LEU A C 1
ATOM 2225 O O . LEU A 1 296 ? -5.981 -12.230 0.193 1.00 94.69 296 LEU A O 1
ATOM 2229 N N . THR A 1 297 ? -6.168 -13.002 2.300 1.00 95.50 297 THR A N 1
ATOM 2230 C CA . THR A 1 297 ? -5.219 -12.034 2.894 1.00 95.50 297 THR A CA 1
ATOM 2231 C C . THR A 1 297 ? -3.772 -12.391 2.547 1.00 95.50 297 THR A C 1
ATOM 2233 O O . THR A 1 297 ? -3.485 -13.518 2.126 1.00 95.50 297 THR A O 1
ATOM 2236 N N . GLU A 1 298 ? -2.827 -11.460 2.712 1.00 93.88 298 GLU A N 1
ATOM 2237 C CA . GLU A 1 298 ? -1.412 -11.751 2.460 1.00 93.88 298 GLU A CA 1
ATOM 2238 C C . GLU A 1 298 ? -0.896 -12.880 3.368 1.00 93.88 298 GLU A C 1
ATOM 2240 O O . GLU A 1 298 ? -0.228 -13.796 2.882 1.00 93.88 298 GLU A O 1
ATOM 2245 N N . ASP A 1 299 ? -1.288 -12.891 4.645 1.00 91.81 299 ASP A N 1
ATOM 2246 C CA . ASP A 1 299 ? -0.936 -13.945 5.605 1.00 91.81 299 ASP A CA 1
ATOM 2247 C C . ASP A 1 299 ? -1.494 -15.314 5.203 1.00 91.81 299 ASP A C 1
ATOM 2249 O O . ASP A 1 299 ? -0.817 -16.341 5.306 1.00 91.81 299 ASP A O 1
ATOM 2253 N N . GLU A 1 300 ? -2.742 -15.368 4.738 1.00 92.88 300 GLU A N 1
ATOM 2254 C CA . GLU A 1 300 ? -3.342 -16.598 4.219 1.00 92.88 300 GLU A CA 1
ATOM 2255 C C . GLU A 1 300 ? -2.658 -17.070 2.936 1.00 92.88 300 GLU A C 1
ATOM 2257 O O . GLU A 1 300 ? -2.360 -18.258 2.786 1.00 92.88 300 GLU A O 1
ATOM 2262 N N . ALA A 1 301 ? -2.388 -16.149 2.010 1.00 91.62 301 ALA A N 1
ATOM 2263 C CA . ALA A 1 301 ? -1.747 -16.449 0.740 1.00 91.62 301 ALA A CA 1
ATOM 2264 C C . ALA A 1 301 ? -0.309 -16.949 0.941 1.00 91.62 301 ALA A C 1
ATOM 2266 O O . ALA A 1 301 ? 0.101 -17.918 0.296 1.00 91.62 301 ALA A O 1
ATOM 2267 N N . ARG A 1 302 ? 0.442 -16.354 1.877 1.00 89.94 302 ARG A N 1
ATOM 2268 C CA . ARG A 1 302 ? 1.791 -16.799 2.258 1.00 89.94 302 ARG A CA 1
ATOM 2269 C C . ARG A 1 302 ? 1.768 -18.179 2.911 1.00 89.94 302 ARG A C 1
ATOM 2271 O O . ARG A 1 302 ? 2.562 -19.030 2.509 1.00 89.94 302 ARG A O 1
ATOM 2278 N N . ARG A 1 303 ? 0.826 -18.436 3.831 1.00 88.19 303 ARG A N 1
ATOM 2279 C CA . ARG A 1 303 ? 0.637 -19.761 4.454 1.00 88.19 303 ARG A CA 1
ATOM 2280 C C . ARG A 1 303 ? 0.285 -20.846 3.433 1.00 88.19 303 ARG A C 1
ATOM 2282 O O . ARG A 1 303 ? 0.809 -21.951 3.520 1.00 88.19 303 ARG A O 1
ATOM 2289 N N . ARG A 1 304 ? -0.572 -20.543 2.449 1.00 83.88 304 ARG A N 1
ATOM 2290 C CA . ARG A 1 304 ? -1.018 -21.516 1.430 1.00 83.88 304 ARG A CA 1
ATOM 2291 C C . ARG A 1 304 ? -0.040 -21.701 0.261 1.00 83.88 304 ARG A C 1
ATOM 2293 O O . ARG A 1 304 ? -0.043 -22.761 -0.355 1.00 83.88 304 ARG A O 1
ATOM 2300 N N . GLY A 1 305 ? 0.745 -20.681 -0.094 1.00 65.00 305 GLY A N 1
ATOM 2301 C CA . GLY A 1 305 ? 1.416 -20.579 -1.402 1.00 65.00 305 GLY A CA 1
ATOM 2302 C C . GLY A 1 305 ? 2.938 -20.396 -1.386 1.00 65.00 305 GLY A C 1
ATOM 2303 O O . GLY A 1 305 ? 3.493 -19.958 -2.398 1.00 65.00 305 GLY A O 1
ATOM 2304 N N . GLY A 1 306 ? 3.612 -20.693 -0.268 1.00 56.38 306 GLY A N 1
ATOM 2305 C CA . GLY A 1 306 ? 5.029 -20.390 -0.007 1.00 56.38 306 GLY A CA 1
ATOM 2306 C C . GLY A 1 306 ? 5.980 -20.477 -1.216 1.00 56.38 306 GLY A C 1
ATOM 2307 O O . GLY A 1 306 ? 5.975 -21.456 -1.955 1.00 56.38 306 GLY A O 1
ATOM 2308 N N . ARG A 1 307 ? 6.830 -19.448 -1.378 1.00 59.25 307 ARG A N 1
ATOM 2309 C CA . ARG A 1 307 ? 7.910 -19.232 -2.380 1.00 59.25 307 ARG A CA 1
ATOM 2310 C C . ARG A 1 307 ? 7.566 -18.682 -3.774 1.00 59.25 307 ARG A C 1
ATOM 2312 O O . ARG A 1 307 ? 8.477 -18.531 -4.574 1.00 59.25 307 ARG A O 1
ATOM 2319 N N . GLY A 1 308 ? 6.321 -18.315 -4.085 1.00 77.56 308 GLY A N 1
ATOM 2320 C CA . GLY A 1 308 ? 6.062 -17.642 -5.374 1.00 77.56 308 GLY A CA 1
ATOM 2321 C C . GLY A 1 308 ? 4.837 -16.739 -5.428 1.00 77.56 308 GLY A C 1
ATOM 2322 O O . GLY A 1 308 ? 4.238 -16.582 -6.488 1.00 77.56 308 GLY A O 1
ATOM 2323 N N . LEU A 1 309 ? 4.457 -16.187 -4.275 1.00 90.25 309 LEU A N 1
ATOM 2324 C CA . LEU A 1 309 ? 3.477 -15.113 -4.186 1.00 90.25 309 LEU A CA 1
ATOM 2325 C C . LEU A 1 309 ? 4.154 -13.798 -4.589 1.00 90.25 309 LEU A C 1
ATOM 2327 O O . LEU A 1 309 ? 5.173 -13.432 -4.003 1.00 90.25 309 LEU A O 1
ATOM 2331 N N . ARG A 1 310 ? 3.580 -13.087 -5.558 1.00 92.31 310 ARG A N 1
ATOM 2332 C CA . ARG A 1 310 ? 3.972 -11.716 -5.907 1.00 92.31 310 ARG A CA 1
ATOM 2333 C C . ARG A 1 310 ? 2.964 -10.744 -5.315 1.00 92.31 310 ARG A C 1
ATOM 2335 O O . ARG A 1 310 ? 1.763 -10.980 -5.407 1.00 92.31 310 ARG A O 1
ATOM 2342 N N . VAL A 1 311 ? 3.451 -9.670 -4.703 1.00 93.75 311 VAL A N 1
ATOM 2343 C CA . VAL A 1 311 ? 2.611 -8.663 -4.046 1.00 93.75 311 VAL A CA 1
ATOM 2344 C C . VAL A 1 311 ? 2.927 -7.298 -4.634 1.00 93.75 311 VAL A C 1
ATOM 2346 O O . VAL A 1 311 ? 4.046 -6.812 -4.483 1.00 93.75 311 VAL A O 1
ATOM 2349 N N . TYR A 1 312 ? 1.940 -6.688 -5.283 1.00 95.06 312 TYR A N 1
ATOM 2350 C CA . TYR A 1 312 ? 2.016 -5.311 -5.767 1.00 95.06 312 TYR A CA 1
ATOM 2351 C C . TYR A 1 312 ? 1.361 -4.394 -4.741 1.00 95.06 312 TYR A C 1
ATOM 2353 O O . TYR A 1 312 ? 0.213 -4.635 -4.369 1.00 95.06 312 TYR A O 1
ATOM 2361 N N . ARG A 1 313 ? 2.095 -3.382 -4.272 1.00 94.62 313 ARG A N 1
ATOM 2362 C CA . ARG A 1 313 ? 1.632 -2.408 -3.278 1.00 94.62 313 ARG A CA 1
ATOM 2363 C C . ARG A 1 313 ? 1.575 -1.030 -3.915 1.00 94.62 313 ARG A C 1
ATOM 2365 O O . ARG A 1 313 ? 2.526 -0.642 -4.585 1.00 94.62 313 ARG A O 1
ATOM 2372 N N . PHE A 1 314 ? 0.494 -0.308 -3.659 1.00 94.19 314 PHE A N 1
ATOM 2373 C CA . PHE A 1 314 ? 0.286 1.044 -4.163 1.00 94.19 314 PHE A CA 1
ATOM 2374 C C . PHE A 1 314 ? -0.142 1.935 -2.991 1.00 94.19 314 PHE A C 1
ATOM 2376 O O . PHE A 1 314 ? -1.281 1.809 -2.535 1.00 94.19 314 PHE A O 1
ATOM 2383 N N . PRO A 1 315 ? 0.750 2.778 -2.444 1.00 92.56 315 PRO A N 1
ATOM 2384 C CA . PRO A 1 315 ? 0.391 3.742 -1.405 1.00 92.56 315 PRO A CA 1
ATOM 2385 C C . PRO A 1 315 ? -0.385 4.917 -2.012 1.00 92.56 315 PRO A C 1
ATOM 2387 O O . PRO A 1 315 ? -0.002 5.435 -3.057 1.00 92.56 315 PRO A O 1
ATOM 2390 N N . TYR A 1 316 ? -1.467 5.363 -1.366 1.00 93.00 316 TYR A N 1
ATOM 2391 C CA . TYR A 1 316 ? -2.277 6.484 -1.880 1.00 93.00 316 TYR A CA 1
ATOM 2392 C C . TYR A 1 316 ? -1.508 7.816 -1.851 1.00 93.00 316 TYR A C 1
ATOM 2394 O O . TYR A 1 316 ? -1.763 8.699 -2.665 1.00 93.00 316 TYR A O 1
ATOM 2402 N N . GLU A 1 317 ? -0.508 7.945 -0.978 1.00 88.75 317 GLU A N 1
ATOM 2403 C CA . GLU A 1 317 ? 0.281 9.168 -0.785 1.00 88.75 317 GLU A CA 1
ATOM 2404 C C . GLU A 1 317 ? 1.035 9.646 -2.027 1.00 88.75 317 GLU A C 1
ATOM 2406 O O . GLU A 1 317 ? 1.304 10.848 -2.140 1.00 88.75 317 GLU A O 1
ATOM 2411 N N . THR A 1 318 ? 1.378 8.722 -2.927 1.00 83.50 318 THR A N 1
ATOM 2412 C CA . THR A 1 318 ? 2.095 8.995 -4.176 1.00 83.50 318 THR A CA 1
ATOM 2413 C C . THR A 1 318 ? 1.202 8.874 -5.412 1.00 83.50 318 THR A C 1
ATOM 2415 O O . THR A 1 318 ? 1.626 9.235 -6.512 1.00 83.50 318 THR A O 1
ATOM 2418 N N . MET A 1 319 ? -0.048 8.423 -5.244 1.00 87.81 319 MET A N 1
ATOM 2419 C CA . MET A 1 319 ? -0.984 8.256 -6.349 1.00 87.81 319 MET A CA 1
ATOM 2420 C C . MET A 1 319 ? -1.491 9.591 -6.859 1.00 87.81 319 MET A C 1
ATOM 2422 O O . MET A 1 319 ? -2.092 10.376 -6.125 1.00 87.81 319 MET A O 1
ATOM 2426 N N . ARG A 1 320 ? -1.356 9.823 -8.165 1.00 86.00 320 ARG A N 1
ATOM 2427 C CA . ARG A 1 320 ? -1.747 11.114 -8.748 1.00 86.00 320 ARG A CA 1
ATOM 2428 C C . ARG A 1 320 ? -3.222 11.464 -8.535 1.00 86.00 320 ARG A C 1
ATOM 2430 O O . ARG A 1 320 ? -3.518 12.617 -8.246 1.00 86.00 320 ARG A O 1
ATOM 2437 N N . ARG A 1 321 ? -4.144 10.503 -8.680 1.00 92.12 321 ARG A N 1
ATOM 2438 C CA . ARG A 1 321 ? -5.582 10.757 -8.455 1.00 92.12 321 ARG A CA 1
ATOM 2439 C C . ARG A 1 321 ? -5.857 11.146 -6.998 1.00 92.12 321 ARG A C 1
ATOM 2441 O O . ARG A 1 321 ? -6.505 12.157 -6.771 1.00 92.12 321 ARG A O 1
ATOM 2448 N N . ALA A 1 322 ? -5.283 10.412 -6.047 1.00 90.50 322 ALA A N 1
ATOM 2449 C CA . ALA A 1 322 ? -5.393 10.700 -4.617 1.00 90.50 322 ALA A CA 1
ATOM 2450 C C . ALA A 1 322 ? -4.806 12.073 -4.241 1.00 90.50 322 ALA A C 1
ATOM 2452 O O . ALA A 1 322 ? -5.372 12.782 -3.415 1.00 90.50 322 ALA A O 1
ATOM 2453 N N . LEU A 1 323 ? -3.706 12.489 -4.883 1.00 86.50 323 LEU A N 1
ATOM 2454 C CA . LEU A 1 323 ? -3.151 13.838 -4.727 1.00 86.50 323 LEU A CA 1
ATOM 2455 C C . LEU A 1 323 ? -4.113 14.926 -5.227 1.00 86.50 323 LEU A C 1
ATOM 2457 O O . LEU A 1 323 ? -4.239 15.956 -4.574 1.00 86.50 323 LEU A O 1
ATOM 2461 N N . VAL A 1 324 ? -4.790 14.698 -6.359 1.00 86.38 324 VAL A N 1
ATOM 2462 C CA . VAL A 1 324 ? -5.782 15.638 -6.916 1.00 86.38 324 VAL A CA 1
ATOM 2463 C C . VAL A 1 324 ? -7.007 15.763 -6.008 1.00 86.38 324 VAL A C 1
ATOM 2465 O O . VAL A 1 324 ? -7.507 16.869 -5.830 1.00 86.38 324 VAL A O 1
ATOM 2468 N N . ASP A 1 325 ? -7.468 14.657 -5.422 1.00 88.62 325 ASP A N 1
ATOM 2469 C CA . ASP A 1 325 ? -8.629 14.641 -4.521 1.00 88.62 325 ASP A CA 1
ATOM 2470 C C . ASP A 1 325 ? -8.300 15.054 -3.079 1.00 88.62 325 ASP A C 1
ATOM 2472 O O . ASP A 1 325 ? -9.202 15.298 -2.281 1.00 88.62 325 ASP A O 1
ATOM 2476 N N . GLY A 1 326 ? -7.015 15.134 -2.722 1.00 86.94 326 GLY A N 1
ATOM 2477 C CA . GLY A 1 326 ? -6.576 15.368 -1.344 1.00 86.94 326 GLY A CA 1
ATOM 2478 C C . GLY A 1 326 ? -6.749 14.155 -0.418 1.00 86.94 326 GLY A C 1
ATOM 2479 O O . GLY A 1 326 ? -6.506 14.264 0.781 1.00 86.94 326 GLY A O 1
ATOM 2480 N N . THR A 1 327 ? -7.113 12.985 -0.946 1.00 86.25 327 THR A N 1
ATOM 2481 C CA . THR A 1 327 ? -7.386 11.743 -0.200 1.00 86.25 327 THR A CA 1
ATOM 2482 C C . THR A 1 327 ? -6.165 10.818 -0.184 1.00 86.25 327 THR A C 1
ATOM 2484 O O . THR A 1 327 ? -6.146 9.727 -0.750 1.00 86.25 327 THR A O 1
ATOM 2487 N N . ARG A 1 328 ? -5.088 11.276 0.463 1.00 87.19 328 ARG A N 1
ATOM 2488 C CA . ARG A 1 328 ? -3.762 10.621 0.432 1.00 87.19 328 ARG A CA 1
ATOM 2489 C C . ARG A 1 328 ? -3.629 9.402 1.351 1.00 87.19 328 ARG A C 1
ATOM 2491 O O . ARG A 1 328 ? -2.666 8.649 1.224 1.00 87.19 328 ARG A O 1
ATOM 2498 N N . THR A 1 329 ? -4.570 9.206 2.267 1.00 88.25 329 THR A N 1
ATOM 2499 C CA . THR A 1 329 ? -4.548 8.117 3.249 1.00 88.25 329 THR A CA 1
ATOM 2500 C C . THR A 1 329 ? -5.044 6.820 2.624 1.00 88.25 329 THR A C 1
ATOM 2502 O O . THR A 1 329 ? -6.195 6.735 2.204 1.00 88.25 329 THR A O 1
ATOM 2505 N N . GLY A 1 330 ? -4.198 5.789 2.585 1.00 93.56 330 GLY A N 1
ATOM 2506 C CA . GLY A 1 330 ? -4.608 4.485 2.071 1.00 93.56 330 GLY A CA 1
ATOM 2507 C C . GLY A 1 330 ? -3.486 3.660 1.455 1.00 93.56 330 GLY A C 1
ATOM 2508 O O . GLY A 1 330 ? -2.342 4.100 1.315 1.00 93.56 330 GLY A O 1
ATOM 2509 N N . MET A 1 331 ? -3.828 2.434 1.072 1.00 96.06 331 MET A N 1
ATOM 2510 C CA . MET A 1 331 ? -2.956 1.521 0.340 1.00 96.06 331 MET A CA 1
ATOM 2511 C C . MET A 1 331 ? -3.788 0.459 -0.379 1.00 96.06 331 MET A C 1
ATOM 2513 O O . MET A 1 331 ? -4.734 -0.086 0.186 1.00 96.06 331 MET A O 1
ATOM 2517 N N . ALA A 1 332 ? -3.377 0.089 -1.589 1.00 97.75 332 ALA A N 1
ATOM 2518 C CA . ALA A 1 332 ? -3.874 -1.099 -2.271 1.00 97.75 332 ALA A CA 1
ATOM 2519 C C . ALA A 1 332 ? -2.809 -2.199 -2.343 1.00 97.75 332 ALA A C 1
ATOM 2521 O O . ALA A 1 332 ? -1.615 -1.927 -2.500 1.00 97.75 332 ALA A O 1
ATOM 2522 N N . LYS A 1 333 ? -3.258 -3.452 -2.285 1.00 97.69 333 LYS A N 1
ATOM 2523 C CA . LYS A 1 333 ? -2.464 -4.666 -2.454 1.00 97.69 333 LYS A CA 1
ATOM 2524 C C . LYS A 1 333 ? -3.108 -5.590 -3.477 1.00 97.69 333 LYS A C 1
ATOM 2526 O O . LYS A 1 333 ? -4.271 -5.958 -3.340 1.00 97.69 333 LYS A O 1
ATOM 2531 N N . PHE A 1 334 ? -2.318 -6.060 -4.437 1.00 97.62 334 PHE A N 1
ATOM 2532 C CA . PHE A 1 334 ? -2.706 -7.125 -5.363 1.00 97.62 334 PHE A CA 1
ATOM 2533 C C . PHE A 1 334 ? -1.779 -8.325 -5.180 1.00 97.62 334 PHE A C 1
ATOM 2535 O O . PHE A 1 334 ? -0.574 -8.241 -5.427 1.00 97.62 334 PHE A O 1
ATOM 2542 N N . LEU A 1 335 ? -2.346 -9.449 -4.744 1.00 96.19 335 LEU A N 1
ATOM 2543 C CA . LEU A 1 335 ? -1.634 -10.686 -4.439 1.00 96.19 335 LEU A CA 1
ATOM 2544 C C . LEU A 1 335 ? -1.781 -11.646 -5.619 1.00 96.19 335 LEU A C 1
ATOM 2546 O O . LEU A 1 335 ? -2.868 -12.162 -5.874 1.00 96.19 335 LEU A O 1
ATOM 2550 N N . CYS A 1 336 ? -0.695 -11.904 -6.339 1.00 95.50 336 CYS A N 1
ATOM 2551 C CA . CYS A 1 336 ? -0.671 -12.806 -7.483 1.00 95.50 336 CYS A CA 1
ATOM 2552 C C . CYS A 1 336 ? 0.004 -14.134 -7.136 1.00 95.50 336 CYS A C 1
ATOM 2554 O O . CYS A 1 336 ? 1.118 -14.161 -6.611 1.00 95.50 336 CYS A O 1
ATOM 2556 N N . ASP A 1 337 ? -0.649 -15.245 -7.476 1.00 92.44 337 ASP A N 1
ATOM 2557 C CA . ASP A 1 337 ? -0.067 -16.580 -7.363 1.00 92.44 337 ASP A CA 1
ATOM 2558 C C . ASP A 1 337 ? 1.113 -16.782 -8.340 1.00 92.44 337 ASP A C 1
ATOM 2560 O O . ASP A 1 337 ? 1.427 -15.938 -9.186 1.00 92.44 337 ASP A O 1
ATOM 2564 N N . ARG A 1 338 ? 1.751 -17.957 -8.275 1.00 88.56 338 ARG A N 1
ATOM 2565 C CA . ARG A 1 338 ? 2.861 -18.334 -9.172 1.00 88.56 338 ARG A CA 1
ATOM 2566 C C . ARG A 1 338 ? 2.506 -18.251 -10.659 1.00 88.56 338 ARG A C 1
ATOM 2568 O O . ARG A 1 338 ? 3.383 -18.038 -11.489 1.00 88.56 338 ARG A O 1
ATOM 2575 N N . ARG A 1 339 ? 1.229 -18.428 -11.007 1.00 90.19 339 ARG A N 1
ATOM 2576 C CA . ARG A 1 339 ? 0.718 -18.348 -12.383 1.00 90.19 339 ARG A CA 1
ATOM 2577 C C . ARG A 1 339 ? 0.359 -16.913 -12.780 1.00 90.19 339 ARG A C 1
ATOM 2579 O O . ARG A 1 339 ? -0.092 -16.703 -13.902 1.00 90.19 339 ARG A O 1
ATOM 2586 N N . GLY A 1 340 ? 0.549 -15.942 -11.887 1.00 92.81 340 GLY A N 1
ATOM 2587 C CA . GLY A 1 340 ? 0.219 -14.536 -12.087 1.00 92.81 340 GLY A CA 1
ATOM 2588 C C . GLY A 1 340 ? -1.265 -14.216 -11.911 1.00 92.81 340 GLY A C 1
ATOM 2589 O O . GLY A 1 340 ? -1.679 -13.140 -12.326 1.00 92.81 340 GLY A O 1
ATOM 2590 N N . ARG A 1 341 ? -2.086 -15.123 -11.364 1.00 95.44 341 ARG A N 1
ATOM 2591 C CA . ARG A 1 341 ? -3.527 -14.900 -11.141 1.00 95.44 341 ARG A CA 1
ATOM 2592 C C . ARG A 1 341 ? -3.754 -14.261 -9.780 1.00 95.44 341 ARG A C 1
ATOM 2594 O O . ARG A 1 341 ? -3.057 -14.603 -8.829 1.00 95.44 341 ARG A O 1
ATOM 2601 N N . ILE A 1 342 ? -4.766 -13.403 -9.669 1.00 96.06 342 ILE A N 1
ATOM 2602 C CA . ILE A 1 342 ? -5.125 -12.766 -8.398 1.00 96.06 342 ILE A CA 1
ATOM 2603 C C . ILE A 1 342 ? -5.596 -13.838 -7.401 1.00 96.06 342 ILE A C 1
ATOM 2605 O O . ILE A 1 342 ? -6.645 -14.457 -7.576 1.00 96.06 342 ILE A O 1
ATOM 2609 N N . ALA A 1 343 ? -4.817 -14.058 -6.346 1.00 95.19 343 ALA A N 1
ATOM 2610 C CA . ALA A 1 343 ? -5.192 -14.868 -5.191 1.00 95.19 343 ALA A CA 1
ATOM 2611 C C . ALA A 1 343 ? -6.057 -14.056 -4.213 1.00 95.19 343 ALA A C 1
ATOM 2613 O O . ALA A 1 343 ? -7.049 -14.576 -3.687 1.00 95.19 343 ALA A O 1
ATOM 2614 N N . GLY A 1 344 ? -5.720 -12.776 -4.045 1.00 96.31 344 GLY A N 1
ATOM 2615 C CA . GLY A 1 344 ? -6.505 -11.789 -3.314 1.00 96.31 344 GLY A CA 1
ATOM 2616 C C . GLY A 1 344 ? -6.125 -10.359 -3.694 1.00 96.31 344 GLY A C 1
ATOM 2617 O O . GLY A 1 344 ? -5.034 -10.121 -4.215 1.00 96.31 344 GLY A O 1
ATOM 2618 N N . ALA A 1 345 ? -7.035 -9.421 -3.471 1.00 98.19 345 ALA A N 1
ATOM 2619 C CA . ALA A 1 345 ? -6.805 -7.993 -3.635 1.00 98.19 345 ALA A CA 1
ATOM 2620 C C . ALA A 1 345 ? -7.483 -7.242 -2.489 1.00 98.19 345 ALA A C 1
ATOM 2622 O O . ALA A 1 345 ? -8.575 -7.626 -2.077 1.00 98.19 345 ALA A O 1
ATOM 2623 N N . HIS A 1 346 ? -6.821 -6.209 -1.978 1.00 98.56 346 HIS A N 1
ATOM 2624 C CA . HIS A 1 346 ? -7.264 -5.427 -0.824 1.00 98.56 346 HIS A CA 1
ATOM 2625 C C . HIS A 1 346 ? -6.990 -3.955 -1.096 1.00 98.56 346 HIS A C 1
ATOM 2627 O O . HIS A 1 346 ? -5.904 -3.622 -1.565 1.00 98.56 346 HIS A O 1
ATOM 2633 N N . ILE A 1 347 ? -7.949 -3.078 -0.834 1.00 98.62 347 ILE A N 1
ATOM 2634 C CA . ILE A 1 347 ? -7.860 -1.647 -1.123 1.00 98.62 347 ILE A CA 1
ATOM 2635 C C . ILE A 1 347 ? -8.405 -0.891 0.086 1.00 98.62 347 ILE A C 1
ATOM 2637 O O . ILE A 1 347 ? -9.562 -1.071 0.445 1.00 98.62 347 ILE A O 1
ATOM 2641 N N . LEU A 1 348 ? -7.569 -0.062 0.704 1.00 98.50 348 LEU A N 1
ATOM 2642 C CA . LEU A 1 348 ? -7.963 0.939 1.692 1.00 98.50 348 LEU A CA 1
ATOM 2643 C C . LEU A 1 348 ? -7.771 2.309 1.055 1.00 98.50 348 LEU A C 1
ATOM 2645 O O . LEU A 1 348 ? -6.642 2.626 0.676 1.00 98.50 348 LEU A O 1
ATOM 2649 N N . GLY A 1 349 ? -8.821 3.114 0.970 1.00 96.75 349 GLY A N 1
ATOM 2650 C CA . GLY A 1 349 ? -8.737 4.458 0.402 1.00 96.75 349 GLY A CA 1
ATOM 2651 C C . GLY A 1 349 ? -9.969 4.838 -0.408 1.00 96.75 349 GLY A C 1
ATOM 2652 O O . GLY A 1 349 ? -10.859 4.023 -0.639 1.00 96.75 349 GLY A O 1
ATOM 2653 N N . GLU A 1 350 ? -9.992 6.081 -0.879 1.00 95.31 350 GLU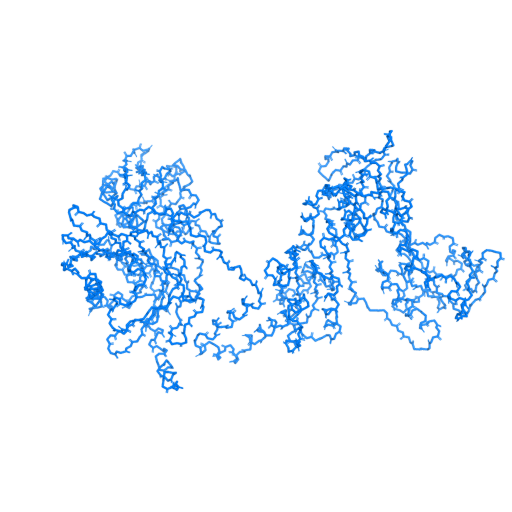 A N 1
ATOM 2654 C CA . GLU A 1 350 ? -11.043 6.591 -1.763 1.00 95.31 350 GLU A CA 1
ATOM 2655 C C . GLU A 1 350 ? -11.300 5.645 -2.955 1.00 95.31 350 GLU A C 1
ATOM 2657 O O . GLU A 1 350 ? -10.370 5.037 -3.504 1.00 95.31 350 GLU A O 1
ATOM 2662 N N . ALA A 1 351 ? -12.577 5.507 -3.323 1.00 95.94 351 ALA A N 1
ATOM 2663 C CA . ALA A 1 351 ? -13.089 4.590 -4.344 1.00 95.94 351 ALA A CA 1
ATOM 2664 C C . ALA A 1 351 ? -12.793 3.082 -4.143 1.00 95.94 351 ALA A C 1
ATOM 2666 O O . ALA A 1 351 ? -13.026 2.297 -5.067 1.00 95.94 351 ALA A O 1
ATOM 2667 N N . ALA A 1 352 ? -12.326 2.632 -2.967 1.00 97.88 352 ALA A N 1
ATOM 2668 C CA . ALA A 1 352 ? -12.037 1.212 -2.716 1.00 97.88 352 ALA A CA 1
ATOM 2669 C C . ALA A 1 352 ? -13.239 0.292 -2.986 1.00 97.88 352 ALA A C 1
ATOM 2671 O O . ALA A 1 352 ? -13.079 -0.745 -3.634 1.00 97.88 352 ALA A O 1
ATOM 2672 N N . ALA A 1 353 ? -14.430 0.699 -2.530 1.00 96.94 353 ALA A N 1
ATOM 2673 C CA . ALA A 1 353 ? -15.682 -0.044 -2.689 1.00 96.94 353 ALA A CA 1
ATOM 2674 C C . ALA A 1 353 ? -16.045 -0.302 -4.162 1.00 96.94 353 ALA A C 1
ATOM 2676 O O . ALA A 1 353 ? -16.594 -1.349 -4.481 1.00 96.94 353 ALA A O 1
ATOM 2677 N N . GLU A 1 354 ? -15.673 0.609 -5.064 1.00 97.25 354 GLU A N 1
ATOM 2678 C CA . GLU A 1 354 ? -15.975 0.509 -6.494 1.00 97.25 354 GLU A CA 1
ATOM 2679 C C . GLU A 1 354 ? -14.868 -0.236 -7.255 1.00 97.25 354 GLU A C 1
ATOM 2681 O O . GLU A 1 354 ? -15.122 -1.170 -8.018 1.00 97.25 354 GLU A O 1
ATOM 2686 N N . VAL A 1 355 ? -13.601 0.131 -7.025 1.00 97.75 355 VAL A N 1
ATOM 2687 C CA . VAL A 1 355 ? -12.461 -0.401 -7.794 1.00 97.75 355 VAL A CA 1
ATOM 2688 C C . VAL A 1 355 ? -12.196 -1.880 -7.494 1.00 97.75 355 VAL A C 1
ATOM 2690 O O . VAL A 1 355 ? -11.717 -2.616 -8.363 1.00 97.75 355 VAL A O 1
ATOM 2693 N N . ILE A 1 356 ? -12.540 -2.365 -6.296 1.00 98.25 356 ILE A N 1
ATOM 2694 C CA . ILE A 1 356 ? -12.351 -3.777 -5.932 1.00 98.25 356 ILE A CA 1
ATOM 2695 C C . ILE A 1 356 ? -13.090 -4.738 -6.878 1.00 98.25 356 ILE A C 1
ATOM 2697 O O . ILE A 1 356 ? -12.624 -5.858 -7.117 1.00 98.25 356 ILE A O 1
ATOM 2701 N N . HIS A 1 357 ? -14.214 -4.306 -7.459 1.00 97.44 357 HIS A N 1
ATOM 2702 C CA . HIS A 1 357 ? -15.025 -5.132 -8.349 1.00 97.44 357 HIS A CA 1
ATOM 2703 C C . HIS A 1 357 ? -14.304 -5.467 -9.659 1.00 97.44 357 HIS A C 1
ATOM 2705 O O . HIS A 1 357 ? -14.487 -6.562 -10.195 1.00 97.44 357 HIS A O 1
ATOM 2711 N N . GLU A 1 358 ? -13.413 -4.599 -10.139 1.00 97.31 358 GLU A N 1
ATOM 2712 C CA . GLU A 1 358 ? -12.583 -4.895 -11.307 1.00 97.31 358 GLU A CA 1
ATOM 2713 C C . GLU A 1 358 ? -11.559 -6.003 -11.000 1.00 97.31 358 GLU A C 1
ATOM 2715 O O . GLU A 1 358 ? -11.382 -6.947 -11.779 1.00 97.31 358 GLU A O 1
ATOM 2720 N N . ALA A 1 359 ? -10.950 -5.973 -9.810 1.00 96.81 359 ALA A N 1
ATOM 2721 C CA . ALA A 1 359 ? -10.081 -7.054 -9.344 1.00 96.81 359 ALA A CA 1
ATOM 2722 C C . ALA A 1 359 ? -10.856 -8.376 -9.187 1.00 96.81 359 ALA A C 1
ATOM 2724 O O . ALA A 1 359 ? -10.358 -9.446 -9.562 1.00 96.81 359 ALA A O 1
ATOM 2725 N N . ALA A 1 360 ? -12.091 -8.309 -8.676 1.00 96.69 360 ALA A N 1
ATOM 2726 C CA . ALA A 1 360 ? -12.982 -9.460 -8.556 1.00 96.69 360 ALA A CA 1
ATOM 2727 C C . ALA A 1 360 ? -13.344 -10.052 -9.931 1.00 96.69 360 ALA A C 1
ATOM 2729 O O . ALA A 1 360 ? -13.310 -11.276 -10.092 1.00 96.69 360 ALA A O 1
ATOM 2730 N N . LEU A 1 361 ? -13.599 -9.211 -10.940 1.00 96.31 361 LEU A N 1
ATOM 2731 C CA . LEU A 1 361 ? -13.845 -9.630 -12.323 1.00 96.31 361 LEU A CA 1
ATOM 2732 C C . LEU A 1 361 ? -12.634 -10.364 -12.916 1.00 96.31 361 LEU A C 1
ATOM 2734 O O . LEU A 1 361 ? -12.768 -11.497 -13.388 1.00 96.31 361 LEU A O 1
ATOM 2738 N N . ILE A 1 362 ? -11.438 -9.768 -12.840 1.00 95.81 362 ILE A N 1
ATOM 2739 C CA . ILE A 1 362 ? -10.191 -10.379 -13.336 1.00 95.81 362 ILE A CA 1
ATOM 2740 C C . ILE A 1 362 ? -9.970 -11.750 -12.684 1.00 95.81 362 ILE A C 1
ATOM 2742 O O . ILE A 1 362 ? -9.638 -12.740 -13.352 1.00 95.81 362 ILE A O 1
ATOM 2746 N N . ARG A 1 363 ? -10.207 -11.836 -11.371 1.00 94.50 363 ARG A N 1
ATOM 2747 C CA . ARG A 1 363 ? -10.103 -13.083 -10.613 1.00 94.50 363 ARG A CA 1
ATOM 2748 C C . ARG A 1 363 ? -11.140 -14.119 -11.055 1.00 94.50 363 ARG A C 1
ATOM 2750 O O . ARG A 1 363 ? -10.781 -15.287 -11.242 1.00 94.50 363 ARG A O 1
ATOM 2757 N N . ALA A 1 364 ? -12.389 -13.715 -11.279 1.00 94.81 364 ALA A N 1
ATOM 2758 C CA . ALA A 1 364 ? -13.457 -14.588 -11.762 1.00 94.81 364 ALA A CA 1
ATOM 2759 C C . ALA A 1 364 ? -13.147 -15.180 -13.150 1.00 94.81 364 ALA A C 1
ATOM 2761 O O . ALA A 1 364 ? -13.429 -16.357 -13.392 1.00 94.81 364 ALA A O 1
ATOM 2762 N N . MET A 1 365 ? -12.470 -14.419 -14.019 1.00 95.06 365 MET A N 1
ATOM 2763 C CA . MET A 1 365 ? -12.003 -14.883 -15.333 1.00 95.06 365 MET A CA 1
ATOM 2764 C C . MET A 1 365 ? -10.854 -15.905 -15.258 1.00 95.06 365 MET A C 1
ATOM 2766 O O . MET A 1 365 ? -10.535 -16.548 -16.262 1.00 95.06 365 MET A O 1
ATOM 2770 N N . LYS A 1 366 ? -10.217 -16.083 -14.088 1.00 92.69 366 LYS A N 1
ATOM 2771 C CA . LYS A 1 366 ? -9.074 -16.997 -13.859 1.00 92.69 366 LYS A CA 1
ATOM 2772 C C . LYS A 1 366 ? -7.885 -16.742 -14.796 1.00 92.69 366 LYS A C 1
ATOM 2774 O O . LYS A 1 366 ? -7.091 -17.653 -15.062 1.00 92.69 366 LYS A O 1
ATOM 2779 N N . LYS A 1 367 ? -7.759 -15.515 -15.300 1.00 95.19 367 LYS A N 1
ATOM 2780 C CA . LYS A 1 367 ? -6.656 -15.065 -16.153 1.00 95.19 367 LYS A CA 1
ATOM 2781 C C . LYS A 1 367 ? -5.564 -14.418 -15.294 1.00 95.19 367 LYS A C 1
ATOM 2783 O O . LYS A 1 367 ? -5.855 -13.936 -14.199 1.00 95.19 367 LYS A O 1
ATOM 2788 N N . PRO A 1 368 ? -4.296 -14.461 -15.733 1.00 95.69 368 PRO A N 1
ATOM 2789 C CA . PRO A 1 368 ? -3.243 -13.767 -15.017 1.00 95.69 368 PRO A CA 1
ATOM 2790 C C . PRO A 1 368 ? -3.406 -12.249 -15.156 1.00 95.69 368 PRO A C 1
ATOM 2792 O O . PRO A 1 368 ? -3.829 -11.768 -16.204 1.00 95.69 368 PRO A O 1
ATOM 2795 N N . LEU A 1 369 ? -3.032 -11.501 -14.120 1.00 96.88 369 LEU A N 1
ATOM 2796 C CA . LEU A 1 369 ? -3.184 -10.048 -14.046 1.00 96.88 369 LEU A CA 1
ATOM 2797 C C . LEU A 1 369 ? -2.472 -9.327 -15.206 1.00 96.88 369 LEU A C 1
ATOM 2799 O O . LEU A 1 369 ? -3.025 -8.400 -15.788 1.00 96.88 369 LEU A O 1
ATOM 2803 N N . HIS A 1 370 ? -1.297 -9.812 -15.623 1.00 95.31 370 HIS A N 1
ATOM 2804 C CA . HIS A 1 370 ? -0.568 -9.245 -16.762 1.00 95.31 370 HIS A CA 1
ATOM 2805 C C . HIS A 1 370 ? -1.321 -9.335 -18.095 1.00 95.31 370 HIS A C 1
ATOM 2807 O O . HIS A 1 370 ? -1.005 -8.577 -19.003 1.00 95.31 370 HIS A O 1
ATOM 2813 N N . ALA A 1 371 ? -2.306 -10.230 -18.247 1.00 96.12 371 ALA A N 1
ATOM 2814 C CA . ALA A 1 371 ? -3.079 -10.336 -19.489 1.00 96.12 371 ALA A CA 1
ATOM 2815 C C . ALA A 1 371 ? -3.960 -9.103 -19.752 1.00 96.12 371 ALA A C 1
ATOM 2817 O O . ALA A 1 371 ? -4.439 -8.929 -20.868 1.00 96.12 371 ALA A O 1
ATOM 2818 N N . PHE A 1 372 ? -4.154 -8.249 -18.744 1.00 95.88 372 PHE A N 1
ATOM 2819 C CA . PHE A 1 372 ? -4.971 -7.041 -18.828 1.00 95.88 372 PHE A CA 1
ATOM 2820 C C . PHE A 1 372 ? -4.137 -5.765 -19.011 1.00 95.88 372 PHE A C 1
ATOM 2822 O O . PHE A 1 372 ? -4.697 -4.677 -19.014 1.00 95.88 372 PHE A O 1
ATOM 2829 N N . HIS A 1 373 ? -2.817 -5.866 -19.225 1.00 93.88 373 HIS A N 1
ATOM 2830 C CA . HIS A 1 373 ? -1.931 -4.695 -19.333 1.00 93.88 373 HIS A CA 1
ATOM 2831 C C . HIS A 1 373 ? -2.289 -3.730 -20.481 1.00 93.88 373 HIS A C 1
ATOM 2833 O O . HIS A 1 373 ? -1.912 -2.559 -20.441 1.00 93.88 373 HIS A O 1
ATOM 2839 N N . ALA A 1 374 ? -2.962 -4.240 -21.519 1.00 91.62 374 ALA A N 1
ATOM 2840 C CA . ALA A 1 374 ? -3.391 -3.485 -22.693 1.00 91.62 374 ALA A CA 1
ATOM 2841 C C . ALA A 1 374 ? -4.768 -2.820 -22.514 1.00 91.62 374 ALA A C 1
ATOM 2843 O O . ALA A 1 374 ? -5.206 -2.089 -23.400 1.00 91.62 374 ALA A O 1
ATOM 2844 N N . LEU A 1 375 ? -5.460 -3.069 -21.395 1.00 93.44 375 LEU A N 1
ATOM 2845 C CA . LEU A 1 375 ? -6.740 -2.435 -21.099 1.00 93.44 375 LEU A CA 1
ATOM 2846 C C . LEU A 1 375 ? -6.525 -0.950 -20.782 1.00 93.44 375 LEU A C 1
ATOM 2848 O O . LEU A 1 375 ? -5.912 -0.588 -19.772 1.00 93.44 375 LEU A O 1
ATOM 2852 N N . THR A 1 376 ? -7.053 -0.080 -21.638 1.00 92.19 376 THR A N 1
ATOM 2853 C CA . THR A 1 376 ? -6.988 1.369 -21.435 1.00 92.19 376 THR A CA 1
ATOM 2854 C C . THR A 1 376 ? -7.942 1.789 -20.324 1.00 92.19 376 THR A C 1
ATOM 2856 O O . THR A 1 376 ? -9.152 1.628 -20.445 1.00 92.19 376 THR A O 1
ATOM 2859 N N . HIS A 1 377 ? -7.391 2.381 -19.267 1.00 95.25 377 HIS A N 1
ATOM 2860 C CA . HIS A 1 377 ? -8.164 3.029 -18.214 1.00 95.25 377 HIS A CA 1
ATOM 2861 C C . HIS A 1 377 ? -8.107 4.548 -18.400 1.00 95.25 377 HIS A C 1
ATOM 2863 O O . HIS A 1 377 ? -7.059 5.090 -18.762 1.00 95.25 377 HIS A O 1
ATOM 2869 N N . ALA A 1 378 ? -9.212 5.243 -18.124 1.00 94.81 378 ALA A N 1
ATOM 2870 C CA . ALA A 1 378 ? -9.246 6.703 -18.163 1.00 94.81 378 ALA A CA 1
ATOM 2871 C C . ALA A 1 378 ? -8.266 7.301 -17.139 1.00 94.81 378 ALA A C 1
ATOM 2873 O O . ALA A 1 378 ? -8.110 6.781 -16.032 1.00 94.81 378 ALA A O 1
ATOM 2874 N N . TYR A 1 379 ? -7.611 8.402 -17.501 1.00 89.44 379 TYR A N 1
ATOM 2875 C CA . TYR A 1 379 ? -6.577 9.031 -16.685 1.00 89.44 379 TYR A CA 1
ATOM 2876 C C . TYR A 1 379 ? -6.923 10.499 -16.368 1.00 89.44 379 TYR A C 1
ATOM 2878 O O . TYR A 1 379 ? -7.294 11.224 -17.293 1.00 89.44 379 TYR A O 1
ATOM 2886 N N . PRO A 1 380 ? -6.724 10.969 -15.117 1.00 91.44 380 PRO A N 1
ATOM 2887 C CA . PRO A 1 380 ? -6.348 10.202 -13.919 1.00 91.44 380 PRO A CA 1
ATOM 2888 C C . PRO A 1 380 ? -7.580 9.623 -13.189 1.00 91.44 380 PRO A C 1
ATOM 2890 O 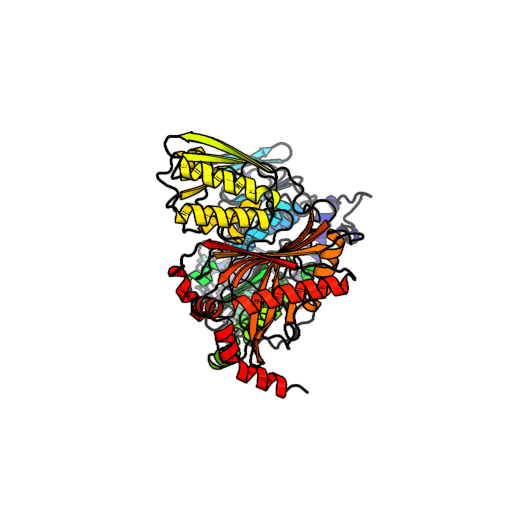O . PRO A 1 380 ? -8.496 10.372 -12.853 1.00 91.44 380 PRO A O 1
ATOM 2893 N N . THR A 1 381 ? -7.585 8.316 -12.886 1.00 95.12 381 THR A N 1
ATOM 2894 C CA . THR A 1 381 ? -8.634 7.628 -12.092 1.00 95.12 381 THR A CA 1
ATOM 2895 C C . THR A 1 381 ? -8.034 6.611 -11.113 1.00 95.12 381 THR A C 1
ATOM 2897 O O . THR A 1 381 ? -6.908 6.154 -11.313 1.00 95.12 381 THR A O 1
ATOM 2900 N N . TYR A 1 382 ? -8.784 6.222 -10.072 1.00 96.25 382 TYR A N 1
ATOM 2901 C CA . TYR A 1 382 ? -8.351 5.180 -9.128 1.00 96.25 382 TYR A CA 1
ATOM 2902 C C . TYR A 1 382 ? -8.221 3.806 -9.794 1.00 96.25 382 TYR A C 1
ATOM 2904 O O . TYR A 1 382 ? -7.218 3.131 -9.591 1.00 96.25 382 TYR A O 1
ATOM 2912 N N . ALA A 1 383 ? -9.163 3.419 -10.660 1.00 96.12 383 ALA A N 1
ATOM 2913 C CA . ALA A 1 383 ? -9.072 2.168 -11.419 1.00 96.12 383 ALA A CA 1
ATOM 2914 C C . ALA A 1 383 ? -7.768 2.097 -12.240 1.00 96.12 383 ALA A C 1
ATOM 2916 O O . ALA A 1 383 ? -7.033 1.110 -12.183 1.00 96.12 383 ALA A O 1
ATOM 2917 N N . GLN A 1 384 ? -7.412 3.195 -12.921 1.00 94.88 384 GLN A N 1
ATOM 2918 C CA . GLN A 1 384 ? -6.150 3.304 -13.653 1.00 94.88 384 GLN A CA 1
ATOM 2919 C C . GLN A 1 384 ? -4.926 3.184 -12.738 1.00 94.88 384 GLN A C 1
ATOM 2921 O O . GLN A 1 384 ? -3.988 2.457 -13.078 1.00 94.88 384 GLN A O 1
ATOM 2926 N N . ALA A 1 385 ? -4.906 3.926 -11.628 1.00 92.44 385 ALA A N 1
ATOM 2927 C CA . ALA A 1 385 ? -3.780 3.976 -10.695 1.00 92.44 385 ALA A CA 1
ATOM 2928 C C . ALA A 1 385 ? -3.576 2.650 -9.944 1.00 92.44 385 ALA A C 1
ATOM 2930 O O . ALA A 1 385 ? -2.450 2.320 -9.585 1.00 92.44 385 ALA A O 1
ATOM 2931 N N . LEU A 1 386 ? -4.648 1.877 -9.754 1.00 94.94 386 LEU A N 1
ATOM 2932 C CA . LEU A 1 386 ? -4.637 0.613 -9.029 1.00 94.94 386 LEU A CA 1
ATOM 2933 C C . LEU A 1 386 ? -4.557 -0.584 -9.977 1.00 94.94 386 LEU A C 1
ATOM 2935 O O . LEU A 1 386 ? -3.482 -1.145 -10.182 1.00 94.94 386 LEU A O 1
ATOM 2939 N N . VAL A 1 387 ? -5.679 -0.983 -10.579 1.00 95.62 387 VAL A N 1
ATOM 2940 C CA . VAL A 1 387 ? -5.767 -2.196 -11.406 1.00 95.62 387 VAL A CA 1
ATOM 2941 C C . VAL A 1 387 ? -4.952 -2.040 -12.690 1.00 95.62 387 VAL A C 1
ATOM 2943 O O . VAL A 1 387 ? -4.166 -2.928 -13.043 1.00 95.62 387 VAL A O 1
ATOM 2946 N N . GLY A 1 388 ? -5.049 -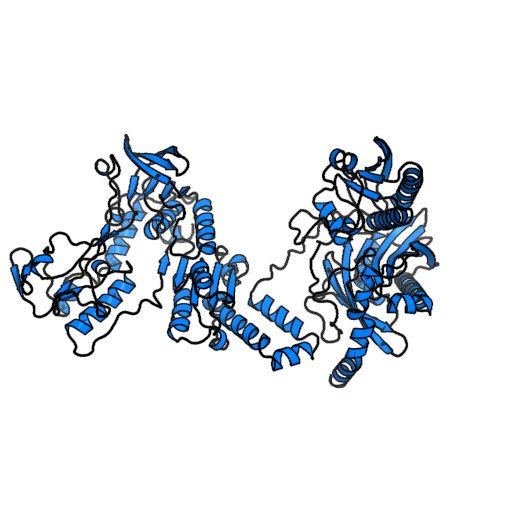0.876 -13.337 1.00 94.06 388 GLY A N 1
ATOM 2947 C CA . GLY A 1 388 ? -4.266 -0.542 -14.524 1.00 94.06 388 GLY A CA 1
ATOM 2948 C C . GLY A 1 388 ? -2.758 -0.649 -14.275 1.00 94.06 388 GLY A C 1
ATOM 2949 O O . GLY A 1 388 ? -2.070 -1.399 -14.972 1.00 94.06 388 GLY A O 1
ATOM 2950 N N . ARG A 1 389 ? -2.229 0.022 -13.243 1.00 93.56 389 ARG A N 1
ATOM 2951 C CA . ARG A 1 389 ? -0.797 -0.064 -12.895 1.00 93.56 389 ARG A CA 1
ATOM 2952 C C . ARG A 1 389 ? -0.381 -1.457 -12.436 1.00 93.56 389 ARG A C 1
ATOM 2954 O O . ARG A 1 389 ? 0.678 -1.924 -12.853 1.00 93.56 389 ARG A O 1
ATOM 2961 N N . ALA A 1 390 ? -1.204 -2.153 -11.653 1.00 94.88 390 ALA A N 1
ATOM 2962 C CA . ALA A 1 390 ? -0.918 -3.521 -11.222 1.00 94.88 390 ALA A CA 1
ATOM 2963 C C . ALA A 1 390 ? -0.778 -4.483 -12.410 1.00 94.88 390 ALA A C 1
ATOM 2965 O O . ALA A 1 390 ? 0.165 -5.276 -12.450 1.00 94.88 390 ALA A O 1
ATOM 2966 N N . SER A 1 391 ? -1.648 -4.374 -13.418 1.00 95.81 391 SER A N 1
ATOM 2967 C CA . SER A 1 391 ? -1.547 -5.173 -14.647 1.00 95.81 391 SER A CA 1
ATOM 2968 C C . SER A 1 391 ? -0.294 -4.860 -15.472 1.00 95.81 391 SER A C 1
ATOM 2970 O O . SER A 1 391 ? 0.373 -5.782 -15.948 1.00 95.81 391 SER A O 1
ATOM 2972 N N . GLN A 1 392 ? 0.085 -3.583 -15.577 1.00 93.75 392 GLN A N 1
ATOM 2973 C CA . GLN A 1 392 ? 1.290 -3.142 -16.286 1.00 93.75 392 GLN A CA 1
ATOM 2974 C C . GLN A 1 392 ? 2.573 -3.603 -15.583 1.00 93.75 392 GLN A C 1
ATOM 2976 O O . GLN A 1 392 ? 3.478 -4.120 -16.238 1.00 93.75 392 GLN A O 1
ATOM 2981 N N . LEU A 1 393 ? 2.644 -3.488 -14.253 1.00 91.94 393 LEU A N 1
ATOM 2982 C CA . LEU A 1 393 ? 3.773 -3.998 -13.469 1.00 91.94 393 LEU A CA 1
ATOM 2983 C C . LEU A 1 393 ? 3.881 -5.522 -13.562 1.00 91.94 393 LEU A C 1
ATOM 2985 O O . LEU A 1 393 ? 4.970 -6.040 -13.803 1.00 91.94 393 LEU A O 1
ATOM 2989 N N . ALA A 1 394 ? 2.759 -6.241 -13.464 1.00 92.69 394 ALA A N 1
ATOM 2990 C CA . ALA A 1 394 ? 2.745 -7.691 -13.640 1.00 92.69 394 ALA A CA 1
ATOM 2991 C C . ALA A 1 394 ? 3.231 -8.118 -15.035 1.00 92.69 394 ALA A C 1
ATOM 2993 O O . ALA A 1 394 ? 3.855 -9.172 -15.181 1.00 92.69 394 ALA A O 1
ATOM 2994 N N . TYR A 1 395 ? 2.962 -7.311 -16.064 1.00 92.31 395 TYR A N 1
ATOM 2995 C CA . TYR A 1 395 ? 3.477 -7.532 -17.413 1.00 92.31 395 TYR A CA 1
ATOM 2996 C C . TYR A 1 395 ? 4.985 -7.283 -17.516 1.00 92.31 395 TYR A C 1
ATOM 2998 O O . TYR A 1 395 ? 5.694 -8.118 -18.081 1.00 92.31 395 TYR A O 1
ATOM 3006 N N . LEU A 1 396 ? 5.494 -6.197 -16.923 1.00 87.69 396 LEU A N 1
ATOM 3007 C CA . LEU A 1 396 ? 6.936 -5.936 -16.863 1.00 87.69 396 LEU A CA 1
ATOM 3008 C C . LEU A 1 396 ? 7.691 -7.068 -16.155 1.00 87.69 396 LEU A C 1
ATOM 3010 O O . LEU A 1 396 ? 8.689 -7.552 -16.688 1.00 87.69 396 LEU A O 1
ATOM 3014 N N . ASP A 1 397 ? 7.189 -7.539 -15.011 1.00 86.69 397 ASP A N 1
ATOM 3015 C CA . ASP A 1 397 ? 7.792 -8.660 -14.280 1.00 86.69 397 ASP A CA 1
ATOM 3016 C C . ASP A 1 397 ? 7.813 -9.935 -15.143 1.00 86.69 397 ASP A C 1
ATOM 3018 O O . ASP A 1 397 ? 8.830 -10.621 -15.246 1.00 86.69 397 ASP A O 1
ATOM 3022 N N . ARG A 1 398 ? 6.713 -10.224 -15.853 1.00 87.44 398 ARG A N 1
ATOM 3023 C CA . ARG A 1 398 ? 6.615 -11.383 -16.754 1.00 87.44 398 ARG A CA 1
ATOM 3024 C C . ARG A 1 398 ? 7.596 -11.314 -17.928 1.00 87.44 398 ARG A C 1
ATOM 3026 O O . ARG A 1 398 ? 8.065 -12.369 -18.374 1.00 87.44 398 ARG A O 1
ATOM 3033 N N . MET A 1 399 ? 7.862 -10.116 -18.453 1.00 82.44 399 MET A N 1
ATOM 3034 C CA . MET A 1 399 ? 8.862 -9.897 -19.501 1.00 82.44 399 MET A CA 1
ATOM 3035 C C . MET A 1 399 ? 10.281 -10.075 -18.963 1.00 82.44 399 MET A C 1
ATOM 3037 O O . MET A 1 399 ? 11.077 -10.756 -19.602 1.00 82.44 399 MET A O 1
ATOM 3041 N N . ALA A 1 400 ? 10.581 -9.522 -17.785 1.00 76.38 400 ALA A N 1
ATOM 3042 C CA . ALA A 1 400 ? 11.892 -9.647 -17.148 1.00 76.38 400 ALA A CA 1
ATOM 3043 C C . ALA A 1 400 ? 12.247 -11.107 -16.802 1.00 76.38 400 ALA A C 1
ATOM 3045 O O . ALA A 1 400 ? 13.410 -11.494 -16.868 1.00 76.38 400 ALA A O 1
ATOM 3046 N N . GLU A 1 401 ? 11.248 -11.939 -16.494 1.00 80.69 401 GLU A N 1
ATOM 3047 C CA . GLU A 1 401 ? 11.421 -13.375 -16.228 1.00 80.69 401 GLU A CA 1
ATOM 3048 C C . GLU A 1 401 ? 11.630 -14.229 -17.492 1.00 80.69 401 GLU A C 1
ATOM 3050 O O . GLU A 1 401 ? 11.979 -15.405 -17.386 1.00 80.69 401 GLU A O 1
ATOM 3055 N N . ASN A 1 402 ? 11.412 -13.691 -18.699 1.00 82.19 402 ASN A N 1
ATOM 3056 C CA . ASN A 1 402 ? 11.644 -14.441 -19.934 1.00 82.19 402 ASN A CA 1
ATOM 3057 C C . ASN A 1 402 ? 13.158 -14.520 -20.221 1.00 82.19 402 ASN A C 1
ATOM 3059 O O . ASN A 1 402 ? 13.765 -13.471 -20.427 1.00 82.19 402 ASN A O 1
ATOM 3063 N N . PRO A 1 403 ? 13.775 -15.717 -20.312 1.00 78.19 403 PRO A N 1
ATOM 3064 C CA . PRO A 1 403 ? 15.222 -15.857 -20.489 1.00 78.19 403 PRO A CA 1
ATOM 3065 C C . PRO A 1 403 ? 15.776 -15.143 -21.724 1.00 78.19 403 PRO A C 1
ATOM 3067 O O . PRO A 1 403 ? 16.849 -14.557 -21.652 1.00 78.19 403 PRO A O 1
ATOM 3070 N N . PHE A 1 404 ? 15.038 -15.134 -22.839 1.00 77.69 404 PHE A N 1
ATOM 3071 C CA . PHE A 1 404 ? 15.471 -14.473 -24.074 1.00 77.69 404 PHE A CA 1
ATOM 3072 C C . PHE A 1 404 ? 15.409 -12.952 -23.958 1.00 77.69 404 PHE A C 1
ATOM 3074 O O . PHE A 1 404 ? 16.322 -12.258 -24.394 1.00 77.69 404 PHE A O 1
ATOM 3081 N N . VAL A 1 405 ? 14.343 -12.438 -23.340 1.00 74.88 405 VAL A N 1
ATOM 3082 C CA . VAL A 1 405 ? 14.178 -10.999 -23.105 1.00 74.88 405 VAL A CA 1
ATOM 3083 C C . VAL A 1 405 ? 15.195 -10.534 -22.074 1.00 74.88 405 VAL A C 1
ATOM 3085 O O . VAL A 1 405 ? 15.887 -9.558 -22.312 1.00 74.88 405 VAL A O 1
ATOM 3088 N N . SER A 1 406 ? 15.355 -11.262 -20.971 1.00 66.00 406 SER A N 1
ATOM 3089 C CA . SER A 1 406 ? 16.367 -10.986 -19.957 1.00 66.00 406 SER A CA 1
ATOM 3090 C C . SER A 1 406 ? 17.769 -10.988 -20.563 1.00 66.00 406 SER A C 1
ATOM 3092 O O . SER A 1 406 ? 18.494 -10.015 -20.390 1.00 66.00 406 SER A O 1
ATOM 3094 N N . LEU A 1 407 ? 18.133 -12.001 -21.354 1.00 67.88 407 LEU A N 1
ATOM 3095 C CA . LEU A 1 407 ? 19.423 -12.040 -22.044 1.00 67.88 407 LEU A CA 1
ATOM 3096 C C . LEU A 1 407 ? 19.602 -10.840 -22.984 1.00 67.88 407 LEU A C 1
ATOM 3098 O O . LEU A 1 407 ? 20.648 -10.204 -22.947 1.00 67.88 407 LEU A O 1
ATOM 3102 N N . ALA A 1 408 ? 18.582 -10.479 -23.768 1.00 68.94 408 ALA A N 1
ATOM 3103 C CA . ALA A 1 408 ? 18.625 -9.310 -24.648 1.00 68.94 408 ALA A CA 1
ATOM 3104 C C . ALA A 1 408 ? 18.746 -7.985 -23.870 1.00 68.94 408 ALA A C 1
ATOM 3106 O O . ALA A 1 408 ? 19.493 -7.100 -24.273 1.00 68.94 408 ALA A O 1
ATOM 3107 N N . LEU A 1 409 ? 18.056 -7.853 -22.735 1.00 65.25 409 LEU A N 1
ATOM 3108 C CA . LEU A 1 409 ? 18.117 -6.678 -21.861 1.00 65.25 409 LEU A CA 1
ATOM 3109 C C . LEU A 1 409 ? 19.466 -6.542 -21.152 1.00 65.25 409 LEU A C 1
ATOM 3111 O O . LEU A 1 409 ? 19.919 -5.422 -20.937 1.00 65.25 409 LEU A O 1
ATOM 3115 N N . HIS A 1 410 ? 20.103 -7.662 -20.801 1.00 61.03 410 HIS A N 1
ATOM 3116 C CA . HIS A 1 410 ? 21.458 -7.678 -20.249 1.00 61.03 410 HIS A CA 1
ATOM 3117 C C . HIS A 1 410 ? 22.520 -7.465 -21.339 1.00 61.03 410 HIS A C 1
ATOM 3119 O O . HIS A 1 410 ? 23.546 -6.846 -21.075 1.00 61.03 410 HIS A O 1
ATOM 3125 N N . ALA A 1 411 ? 22.265 -7.921 -22.569 1.00 58.41 411 ALA A N 1
ATOM 3126 C CA . ALA A 1 411 ? 23.138 -7.707 -23.722 1.00 58.41 411 ALA A CA 1
ATOM 3127 C C . ALA A 1 411 ? 23.062 -6.277 -24.294 1.00 58.41 411 ALA A C 1
ATOM 3129 O O . ALA A 1 411 ? 23.947 -5.881 -25.049 1.00 58.41 411 ALA A O 1
ATOM 3130 N N . LEU A 1 412 ? 22.030 -5.499 -23.940 1.00 58.59 412 LEU A N 1
ATOM 3131 C CA . LEU A 1 412 ? 21.826 -4.108 -24.358 1.00 58.59 412 LEU A CA 1
ATOM 3132 C C . LEU A 1 412 ? 21.942 -3.158 -23.148 1.00 58.59 412 LEU A C 1
ATOM 3134 O O . LEU A 1 412 ? 20.947 -2.886 -22.470 1.00 58.59 412 LEU A O 1
ATOM 3138 N N . PRO A 1 413 ? 23.133 -2.607 -22.857 1.00 49.94 413 PRO A N 1
ATOM 3139 C CA . PRO A 1 413 ? 23.334 -1.768 -21.680 1.00 49.94 413 PRO A CA 1
ATOM 3140 C C . PRO A 1 413 ? 22.471 -0.502 -21.696 1.00 49.94 413 PRO A C 1
ATOM 3142 O O . PRO A 1 413 ? 22.225 0.103 -22.744 1.00 49.94 413 PRO A O 1
ATOM 3145 N N . GLY A 1 414 ? 21.967 -0.131 -20.518 1.00 55.00 414 GLY A N 1
ATOM 3146 C CA . GLY A 1 414 ? 20.979 0.933 -20.316 1.00 55.00 414 GLY A CA 1
ATOM 3147 C C . GLY A 1 414 ? 19.513 0.487 -20.442 1.00 55.00 414 GLY A C 1
ATOM 3148 O O . GLY A 1 414 ? 18.635 1.148 -19.892 1.00 55.00 414 GLY A O 1
ATOM 3149 N N . TYR A 1 415 ? 19.192 -0.646 -21.086 1.00 62.06 415 TYR A N 1
ATOM 3150 C CA . TYR A 1 415 ? 17.795 -1.110 -21.190 1.00 62.06 415 TYR A CA 1
ATOM 3151 C C . TYR A 1 415 ? 17.262 -1.726 -19.892 1.00 62.06 415 TYR A C 1
ATOM 3153 O O . TYR A 1 415 ? 16.127 -1.443 -19.505 1.00 62.06 415 TYR A O 1
ATOM 3161 N N . ALA A 1 416 ? 18.080 -2.504 -19.176 1.00 61.16 416 ALA A N 1
ATOM 3162 C CA . ALA A 1 416 ? 17.733 -2.989 -17.836 1.00 61.16 416 ALA A CA 1
ATOM 3163 C C . ALA A 1 416 ? 17.439 -1.820 -16.873 1.00 61.16 416 ALA A C 1
ATOM 3165 O O . ALA A 1 416 ? 16.471 -1.848 -16.111 1.00 61.16 416 ALA A O 1
ATOM 3166 N N . HIS A 1 417 ? 18.221 -0.743 -16.984 1.00 62.47 417 HIS A N 1
ATOM 3167 C CA . HIS A 1 417 ? 18.012 0.502 -16.253 1.00 62.47 417 HIS A CA 1
ATOM 3168 C C . HIS A 1 417 ? 16.716 1.217 -16.664 1.00 62.47 417 HIS A C 1
ATOM 3170 O O . HIS A 1 417 ? 15.924 1.580 -15.799 1.00 62.47 417 HIS A O 1
ATOM 3176 N N . ARG A 1 418 ? 16.424 1.324 -17.965 1.00 65.94 418 ARG A N 1
ATOM 3177 C CA . ARG A 1 418 ? 15.159 1.890 -18.469 1.00 65.94 418 ARG A CA 1
ATOM 3178 C C . ARG A 1 418 ? 13.930 1.108 -18.014 1.00 65.94 418 ARG A C 1
ATOM 3180 O O . ARG A 1 418 ? 12.916 1.725 -17.706 1.00 65.94 418 ARG A O 1
ATOM 3187 N N . ILE A 1 419 ? 14.001 -0.222 -17.941 1.00 66.88 419 ILE A N 1
ATOM 3188 C CA . ILE A 1 419 ? 12.904 -1.042 -17.404 1.00 66.88 419 ILE A CA 1
ATOM 3189 C C . ILE A 1 419 ? 12.730 -0.801 -15.911 1.00 66.88 419 ILE A C 1
ATOM 3191 O O . ILE A 1 419 ? 11.598 -0.658 -15.457 1.00 66.88 419 ILE A O 1
ATOM 3195 N N . ARG A 1 420 ? 13.828 -0.702 -15.155 1.00 68.00 420 ARG A N 1
ATOM 3196 C CA . ARG A 1 420 ? 13.775 -0.325 -13.741 1.00 68.00 420 ARG A CA 1
ATOM 3197 C C . ARG A 1 420 ? 13.125 1.051 -13.561 1.00 68.00 420 ARG A C 1
ATOM 3199 O O . ARG A 1 420 ? 12.179 1.158 -12.791 1.00 68.00 420 ARG A O 1
ATOM 3206 N N . LEU A 1 421 ? 13.535 2.058 -14.334 1.00 66.19 421 LEU A N 1
ATOM 3207 C CA . LEU A 1 421 ? 12.919 3.391 -14.320 1.00 66.19 421 LEU A CA 1
ATOM 3208 C C . LEU A 1 421 ? 11.440 3.360 -14.725 1.00 66.19 421 LEU A C 1
ATOM 3210 O O . LEU A 1 421 ? 10.617 4.028 -14.106 1.00 66.19 421 LEU A O 1
ATOM 3214 N N . ALA A 1 422 ? 11.076 2.582 -15.748 1.00 69.88 422 ALA A N 1
ATOM 3215 C CA . ALA A 1 422 ? 9.684 2.412 -16.154 1.00 69.88 422 ALA A CA 1
ATOM 3216 C C . ALA A 1 422 ? 8.860 1.769 -15.032 1.00 69.88 422 ALA A C 1
ATOM 3218 O O . ALA A 1 422 ? 7.751 2.219 -14.755 1.00 69.88 422 ALA A O 1
ATOM 3219 N N . ARG A 1 423 ? 9.418 0.766 -14.347 1.00 71.12 423 ARG A N 1
ATOM 3220 C CA . ARG A 1 423 ? 8.801 0.107 -13.194 1.00 71.12 423 ARG A CA 1
ATOM 3221 C C . ARG A 1 423 ? 8.609 1.080 -12.033 1.00 71.12 423 ARG A C 1
ATOM 3223 O O . ARG A 1 423 ? 7.501 1.171 -11.525 1.00 71.12 423 ARG A O 1
ATOM 3230 N N . GLU A 1 424 ? 9.639 1.833 -11.657 1.00 68.38 424 GLU A N 1
ATOM 3231 C CA . GLU A 1 424 ? 9.565 2.853 -10.600 1.00 68.38 424 GLU A CA 1
ATOM 3232 C C . GLU A 1 424 ? 8.552 3.960 -10.945 1.00 68.38 424 GLU A C 1
ATOM 3234 O O . GLU A 1 424 ? 7.767 4.388 -10.101 1.00 68.38 424 GLU A O 1
ATOM 3239 N N . ARG A 1 425 ? 8.502 4.392 -12.213 1.00 71.00 425 ARG A N 1
ATOM 3240 C CA . ARG A 1 425 ? 7.522 5.376 -12.695 1.00 71.00 425 ARG A CA 1
ATOM 3241 C C . ARG A 1 425 ? 6.090 4.841 -12.654 1.00 71.00 425 ARG A C 1
ATOM 3243 O O . ARG A 1 425 ? 5.178 5.593 -12.328 1.00 71.00 425 ARG A O 1
ATOM 3250 N N . LEU A 1 426 ? 5.881 3.575 -13.014 1.00 71.62 426 LEU A N 1
ATOM 3251 C CA . LEU A 1 426 ? 4.566 2.923 -13.003 1.00 71.62 426 LEU A CA 1
ATOM 3252 C C . LEU A 1 426 ? 4.084 2.579 -11.596 1.00 71.62 426 LEU A C 1
ATOM 3254 O O . LEU A 1 426 ? 2.886 2.631 -11.345 1.00 71.62 426 LEU A O 1
ATOM 3258 N N . ALA A 1 427 ? 5.004 2.223 -10.703 1.00 64.75 427 ALA A N 1
ATOM 3259 C CA . ALA A 1 427 ? 4.711 1.988 -9.296 1.00 64.75 427 ALA A CA 1
ATOM 3260 C C . ALA A 1 427 ? 4.418 3.291 -8.538 1.00 64.75 427 ALA A C 1
ATOM 3262 O O . ALA A 1 427 ? 4.030 3.233 -7.377 1.00 64.75 427 ALA A O 1
ATOM 3263 N N . GLU A 1 428 ? 4.611 4.447 -9.190 1.00 62.94 428 GLU A N 1
ATOM 3264 C CA . GLU A 1 428 ? 4.441 5.775 -8.601 1.00 62.94 428 GLU A CA 1
ATOM 3265 C C . GLU A 1 428 ? 5.240 5.885 -7.282 1.00 62.94 428 GLU A C 1
ATOM 3267 O O . GLU A 1 428 ? 4.827 6.549 -6.348 1.00 62.94 428 GLU A O 1
ATOM 3272 N N . THR A 1 429 ? 6.400 5.214 -7.185 1.00 49.50 429 THR A N 1
ATOM 3273 C CA . THR A 1 429 ? 7.206 5.104 -5.948 1.00 49.50 429 THR A CA 1
ATOM 3274 C C . THR A 1 429 ? 8.089 6.316 -5.671 1.00 49.50 429 THR A C 1
ATOM 3276 O O . THR A 1 429 ? 8.693 6.404 -4.608 1.00 49.50 429 THR A O 1
ATOM 3279 N N . HIS A 1 430 ? 8.200 7.242 -6.624 1.00 43.56 430 HIS A N 1
ATOM 3280 C CA . HIS A 1 430 ? 9.008 8.446 -6.461 1.00 43.56 430 HIS A CA 1
ATOM 3281 C C . HIS A 1 430 ? 8.211 9.525 -5.730 1.00 43.56 430 HIS A C 1
ATOM 3283 O O . HIS A 1 430 ? 7.406 10.234 -6.332 1.00 43.56 430 HIS A O 1
ATOM 3289 N N . THR A 1 431 ? 8.509 9.720 -4.450 1.00 35.34 431 THR A N 1
ATOM 3290 C CA . THR A 1 431 ? 8.555 11.073 -3.899 1.00 35.34 431 THR A CA 1
ATOM 3291 C C . THR A 1 431 ? 9.700 11.773 -4.619 1.00 35.34 431 THR A C 1
ATOM 3293 O O . THR A 1 431 ? 10.861 11.409 -4.443 1.00 35.34 431 THR A O 1
ATOM 3296 N N . LEU A 1 432 ? 9.397 12.756 -5.471 1.00 31.33 432 LEU A N 1
ATOM 3297 C CA . LEU A 1 432 ? 10.399 13.765 -5.806 1.00 31.33 432 LEU A CA 1
ATOM 3298 C C . LEU A 1 432 ? 10.824 14.345 -4.458 1.00 31.33 432 LEU A C 1
ATOM 3300 O O . LEU A 1 432 ? 10.032 15.048 -3.831 1.00 31.33 432 LEU A O 1
ATOM 3304 N N . ALA A 1 433 ? 11.998 13.943 -3.962 1.00 29.39 433 ALA A N 1
ATOM 3305 C CA . ALA A 1 433 ? 12.547 14.524 -2.753 1.00 29.39 433 ALA A CA 1
ATOM 3306 C C . ALA A 1 433 ? 12.532 16.038 -2.983 1.00 29.39 433 ALA A C 1
ATOM 3308 O O . ALA A 1 433 ? 13.064 16.484 -4.008 1.00 29.39 433 ALA A O 1
ATOM 3309 N N . PRO A 1 434 ? 11.880 16.824 -2.111 1.00 28.83 434 PRO A N 1
ATOM 3310 C CA . PRO A 1 434 ? 12.045 18.257 -2.157 1.00 28.83 434 PRO A CA 1
ATOM 3311 C C . PRO A 1 434 ? 13.549 18.503 -2.112 1.00 28.83 434 PRO A C 1
ATOM 3313 O O . PRO A 1 434 ? 14.233 18.031 -1.203 1.00 28.83 434 PRO A O 1
ATOM 3316 N N . THR A 1 435 ? 14.083 19.187 -3.116 1.00 36.72 435 THR A N 1
ATOM 3317 C CA . THR A 1 435 ? 15.388 19.835 -3.024 1.00 36.72 435 THR A CA 1
ATOM 3318 C C . THR A 1 435 ? 15.270 20.966 -2.003 1.00 36.72 435 THR A C 1
ATOM 3320 O O . THR A 1 435 ? 15.283 22.143 -2.348 1.00 36.72 435 THR A O 1
ATOM 3323 N N . GLU A 1 436 ? 15.072 20.609 -0.736 1.00 33.41 436 GLU A N 1
ATOM 3324 C CA . GLU A 1 436 ? 15.258 21.502 0.395 1.00 33.41 436 GLU A CA 1
ATOM 3325 C C . GLU A 1 436 ? 16.758 21.556 0.656 1.00 33.41 436 GLU A C 1
ATOM 3327 O O . GLU A 1 436 ? 17.354 20.737 1.355 1.00 33.41 436 GLU A O 1
ATOM 3332 N N . PHE A 1 437 ? 17.389 22.505 -0.026 1.00 43.88 437 PHE A N 1
ATOM 3333 C CA . PHE A 1 437 ? 18.761 22.890 0.228 1.00 43.88 437 PHE A CA 1
ATOM 3334 C C . PHE A 1 437 ? 18.816 23.635 1.565 1.00 43.88 437 PHE A C 1
ATOM 3336 O O . PHE A 1 437 ? 18.273 24.731 1.680 1.00 43.88 437 PHE A O 1
ATOM 3343 N N . SER A 1 438 ? 19.507 23.079 2.562 1.00 37.75 438 SER A N 1
ATOM 3344 C CA . SER A 1 438 ? 20.018 23.899 3.663 1.00 37.75 438 SER A CA 1
ATOM 3345 C C . SER A 1 438 ? 21.245 24.652 3.146 1.00 37.75 438 SER A C 1
ATOM 3347 O O . SER A 1 438 ? 22.283 24.053 2.862 1.00 37.75 438 SER A O 1
ATOM 3349 N N . SER A 1 439 ? 21.116 25.968 2.983 1.00 42.81 439 SER A N 1
ATOM 3350 C CA . SER A 1 439 ? 22.191 26.877 2.568 1.00 42.81 439 SER A CA 1
ATOM 3351 C C . SER A 1 439 ? 23.163 27.226 3.708 1.00 42.81 439 SER A C 1
ATOM 3353 O O . SER A 1 439 ? 23.844 28.241 3.639 1.00 42.81 439 SER A O 1
ATOM 3355 N N . GLU A 1 440 ? 23.207 26.439 4.787 1.00 48.75 440 GLU A N 1
ATOM 3356 C CA . GLU A 1 440 ? 23.957 26.763 6.013 1.00 48.75 440 GLU A CA 1
ATOM 3357 C C . GLU A 1 440 ? 25.381 26.171 6.051 1.00 48.75 440 GLU A C 1
ATOM 3359 O O . GLU A 1 440 ? 26.054 26.218 7.082 1.00 48.75 440 GLU A O 1
ATOM 3364 N N . ALA A 1 441 ? 25.870 25.601 4.943 1.00 55.62 441 ALA A N 1
ATOM 3365 C CA . ALA A 1 441 ? 27.224 25.052 4.873 1.00 55.62 441 ALA A CA 1
ATOM 3366 C C . ALA A 1 441 ? 28.279 26.170 4.981 1.00 55.62 441 ALA A C 1
ATOM 3368 O O . ALA A 1 441 ? 28.304 27.105 4.181 1.00 55.62 441 ALA A O 1
ATOM 3369 N N . ARG A 1 442 ? 29.172 26.065 5.973 1.00 59.91 442 ARG A N 1
ATOM 3370 C CA . ARG A 1 442 ? 30.206 27.077 6.241 1.00 59.91 442 ARG A CA 1
ATOM 3371 C C . ARG A 1 442 ? 31.319 27.075 5.177 1.00 59.91 442 ARG A C 1
ATOM 3373 O O . ARG A 1 442 ? 31.591 26.026 4.585 1.00 59.91 442 ARG A O 1
ATOM 3380 N N . PRO A 1 443 ? 32.001 28.215 4.954 1.00 57.16 443 PRO A N 1
ATOM 3381 C CA . PRO A 1 443 ? 33.186 28.271 4.102 1.00 57.16 443 PRO A CA 1
ATOM 3382 C C . PRO A 1 443 ? 34.311 27.386 4.653 1.00 57.16 443 PRO A C 1
ATOM 3384 O O . PRO A 1 443 ? 34.541 27.355 5.862 1.00 57.16 443 PRO A O 1
ATOM 3387 N N . ALA A 1 444 ? 35.034 26.701 3.768 1.00 54.25 444 ALA A N 1
ATOM 3388 C CA . ALA A 1 444 ? 36.195 25.891 4.140 1.00 54.25 444 ALA A CA 1
ATOM 3389 C C . ALA A 1 444 ? 37.306 26.746 4.790 1.00 54.25 444 ALA A C 1
ATOM 3391 O O . ALA A 1 444 ? 37.665 27.798 4.252 1.00 54.25 444 ALA A O 1
ATOM 3392 N N . GLY A 1 445 ? 37.873 26.279 5.911 1.00 53.12 445 GLY A N 1
ATOM 3393 C CA . GLY A 1 445 ? 39.072 26.850 6.538 1.00 53.12 445 GLY A CA 1
ATOM 3394 C C . GLY A 1 445 ? 38.832 28.053 7.457 1.00 53.12 445 GLY A C 1
ATOM 3395 O O . GLY A 1 445 ? 39.745 28.855 7.642 1.00 53.12 445 GLY A O 1
ATOM 3396 N N . GLN A 1 446 ? 37.620 28.220 7.996 1.00 56.34 446 GLN A N 1
ATOM 3397 C CA . GLN A 1 446 ? 37.246 29.364 8.850 1.00 56.34 446 GLN A CA 1
ATOM 3398 C C . GLN A 1 446 ? 36.857 28.982 10.291 1.00 56.34 446 GLN A C 1
ATOM 3400 O O . GLN A 1 446 ? 36.396 29.838 11.045 1.00 56.34 446 GLN A O 1
ATOM 3405 N N . GLY A 1 447 ? 37.003 27.715 10.689 1.00 61.22 447 GLY A N 1
ATOM 3406 C CA . GLY A 1 447 ? 36.707 27.272 12.053 1.00 61.22 447 GLY A CA 1
ATOM 3407 C C . GLY A 1 447 ? 37.952 27.137 12.930 1.00 61.22 447 GLY A C 1
ATOM 3408 O O . GLY A 1 447 ? 39.004 26.718 12.460 1.00 61.22 447 GLY A O 1
ATOM 3409 N N . GLU A 1 448 ? 37.831 27.447 14.224 1.00 73.62 448 GLU A N 1
ATOM 3410 C CA . GLU A 1 448 ? 38.848 27.047 15.199 1.00 73.62 448 GLU A CA 1
ATOM 3411 C C . GLU A 1 448 ? 38.710 25.551 15.495 1.00 73.62 448 GLU A C 1
ATOM 3413 O O . GLU A 1 448 ? 37.641 25.055 15.867 1.00 73.62 448 GLU A O 1
ATOM 3418 N N . CYS A 1 449 ? 39.815 24.838 15.309 1.00 80.88 449 CYS A N 1
ATOM 3419 C CA . CYS A 1 449 ? 39.938 23.415 15.550 1.00 80.88 449 CYS A CA 1
ATOM 3420 C C . CYS A 1 449 ? 40.931 23.183 16.673 1.00 80.88 449 CYS A C 1
ATOM 3422 O O . CYS A 1 449 ? 42.112 23.514 16.549 1.00 80.88 449 CYS A O 1
ATOM 3424 N N . VAL A 1 450 ? 40.451 22.612 17.771 1.00 86.62 450 VAL A N 1
ATOM 3425 C CA . VAL A 1 450 ? 41.280 22.344 18.943 1.00 86.62 450 VAL A CA 1
ATOM 3426 C C . VAL A 1 450 ? 41.410 20.838 19.098 1.00 86.62 450 VAL A C 1
ATOM 3428 O O . VAL A 1 450 ? 40.405 20.134 19.192 1.00 86.62 450 VAL A O 1
ATOM 3431 N N . VAL A 1 451 ? 42.653 20.354 19.098 1.00 89.81 451 VAL A N 1
ATOM 3432 C CA . VAL A 1 451 ? 42.991 18.945 19.320 1.00 89.81 451 VAL A CA 1
ATOM 3433 C C . VAL A 1 451 ? 43.849 18.859 20.575 1.00 89.81 451 VAL A C 1
ATOM 3435 O O . VAL A 1 451 ? 45.017 19.243 20.557 1.00 89.81 451 VAL A O 1
ATOM 3438 N N . GLU A 1 452 ? 43.265 18.367 21.664 1.00 89.38 452 GLU A N 1
ATOM 3439 C CA . GLU A 1 452 ? 43.926 18.272 22.969 1.00 89.38 452 GLU A CA 1
ATOM 3440 C C . GLU A 1 452 ? 44.158 16.803 23.352 1.00 89.38 452 GLU A C 1
ATOM 3442 O O . GLU A 1 452 ? 43.199 16.030 23.444 1.00 89.38 452 GLU A O 1
ATOM 3447 N N . PRO A 1 453 ? 45.412 16.376 23.582 1.00 90.12 453 PRO A N 1
ATOM 3448 C CA . PRO A 1 453 ? 45.687 15.038 24.080 1.00 90.12 453 PRO A CA 1
ATOM 3449 C C . PRO A 1 453 ? 45.419 14.948 25.589 1.00 90.12 453 PRO A C 1
ATOM 3451 O O . PRO A 1 453 ? 45.913 15.756 26.376 1.00 90.12 453 PRO A O 1
ATOM 3454 N N . ARG A 1 454 ? 44.701 13.905 26.009 1.00 90.25 454 ARG A N 1
ATOM 3455 C CA . ARG A 1 454 ? 44.389 13.597 27.408 1.00 90.25 454 ARG A CA 1
ATOM 3456 C C . ARG A 1 454 ? 44.652 12.128 27.717 1.00 90.25 454 ARG A C 1
ATOM 3458 O O . ARG A 1 454 ? 44.258 11.225 26.980 1.00 90.25 454 ARG A O 1
ATOM 3465 N N . GLU A 1 455 ? 45.312 11.876 28.840 1.00 81.38 455 GLU A N 1
ATOM 3466 C CA . GLU A 1 455 ? 45.590 10.521 29.313 1.00 81.38 455 GLU A CA 1
ATOM 3467 C C . GLU A 1 455 ? 44.400 9.997 30.124 1.00 81.38 455 GLU A C 1
ATOM 3469 O O . GLU A 1 455 ? 43.950 10.658 31.059 1.00 81.38 455 GLU A O 1
ATOM 3474 N N . ALA A 1 456 ? 43.851 8.843 29.736 1.00 74.81 456 ALA A N 1
ATOM 3475 C CA . ALA A 1 456 ? 42.623 8.314 30.336 1.00 74.81 456 ALA A CA 1
ATOM 3476 C C . ALA A 1 456 ? 42.844 7.046 31.172 1.00 74.81 456 ALA A C 1
ATOM 3478 O O . ALA A 1 456 ? 42.255 6.912 32.240 1.00 74.81 456 ALA A O 1
ATOM 3479 N N . ALA A 1 457 ? 43.684 6.118 30.699 1.00 72.62 457 ALA A N 1
ATOM 3480 C CA . ALA A 1 457 ? 44.050 4.880 31.393 1.00 72.62 457 ALA A CA 1
ATOM 3481 C C . ALA A 1 457 ? 45.343 4.284 30.801 1.00 72.62 457 ALA A C 1
ATOM 3483 O O . ALA A 1 457 ? 45.771 4.680 29.715 1.00 72.62 457 ALA A O 1
ATOM 3484 N N . ALA A 1 458 ? 45.941 3.290 31.473 1.00 67.56 458 ALA A N 1
ATOM 3485 C CA . ALA A 1 458 ? 47.159 2.621 31.008 1.00 67.56 458 ALA A CA 1
ATOM 3486 C C . ALA A 1 458 ? 47.004 2.084 29.567 1.00 67.56 458 ALA A C 1
ATOM 3488 O O . ALA A 1 458 ? 46.263 1.133 29.294 1.00 67.56 458 ALA A O 1
ATOM 3489 N N . GLY A 1 459 ? 47.713 2.718 28.631 1.00 78.25 459 GLY A N 1
ATOM 3490 C CA . GLY A 1 459 ? 47.748 2.334 27.223 1.00 78.25 459 GLY A CA 1
ATOM 3491 C C . GLY A 1 459 ? 46.518 2.726 26.397 1.00 78.25 459 GLY A C 1
ATOM 3492 O O . GLY A 1 459 ? 46.258 2.035 25.413 1.00 78.25 459 GLY A O 1
ATOM 3493 N N . VAL A 1 460 ? 45.750 3.757 26.785 1.00 88.62 460 VAL A N 1
ATOM 3494 C CA . VAL A 1 460 ? 44.787 4.467 25.912 1.00 88.62 460 VAL A CA 1
ATOM 3495 C C . VAL A 1 460 ? 45.010 5.973 26.043 1.00 88.62 460 VAL A C 1
ATOM 3497 O O . VAL A 1 460 ? 44.909 6.522 27.141 1.00 88.62 460 VAL A O 1
ATOM 3500 N N . LEU A 1 461 ? 45.262 6.643 24.918 1.00 92.50 461 LEU A N 1
ATOM 3501 C CA . LEU A 1 461 ? 45.324 8.103 24.853 1.00 92.50 461 LEU A CA 1
ATOM 3502 C C . LEU A 1 461 ? 44.070 8.630 24.154 1.00 92.50 461 LEU A C 1
ATOM 3504 O O . LEU A 1 461 ? 43.709 8.133 23.085 1.00 92.50 461 LEU A O 1
ATOM 3508 N N . ILE A 1 462 ? 43.422 9.627 24.754 1.00 93.81 462 ILE A N 1
ATOM 3509 C CA . ILE A 1 462 ? 42.271 10.314 24.172 1.00 93.81 462 ILE A CA 1
ATOM 3510 C C . ILE A 1 462 ? 42.761 11.578 23.467 1.00 93.81 462 ILE A C 1
ATOM 3512 O O . ILE A 1 462 ? 43.558 12.323 24.027 1.00 93.81 462 ILE A O 1
ATOM 3516 N N . LEU A 1 463 ? 42.295 11.817 22.245 1.00 94.25 463 LEU A N 1
ATOM 3517 C CA . LEU A 1 463 ? 42.431 13.097 21.557 1.00 94.25 463 LEU A CA 1
ATOM 3518 C C . LEU A 1 463 ? 41.046 13.749 21.540 1.00 94.25 463 LEU A C 1
ATOM 3520 O O . LEU A 1 463 ? 40.149 13.294 20.826 1.00 94.25 463 LEU A O 1
ATOM 3524 N N . ASP A 1 464 ? 40.862 14.778 22.362 1.00 93.12 464 ASP A N 1
ATOM 3525 C CA . ASP A 1 464 ? 39.637 15.568 22.398 1.00 93.12 464 ASP A CA 1
ATOM 3526 C C . ASP A 1 464 ? 39.657 16.538 21.205 1.00 93.12 464 ASP A C 1
ATOM 3528 O O . ASP A 1 464 ? 40.480 17.452 21.155 1.00 93.12 464 ASP A O 1
ATOM 3532 N N . VAL A 1 465 ? 38.775 16.314 20.223 1.00 93.06 465 VAL A N 1
ATOM 3533 C CA . VAL A 1 465 ? 38.668 17.141 19.010 1.00 93.06 465 VAL A CA 1
ATOM 3534 C C . VAL A 1 465 ? 37.422 18.009 19.121 1.00 93.06 465 VAL A C 1
ATOM 3536 O O . VAL A 1 465 ? 36.298 17.504 19.183 1.00 93.06 465 VAL A O 1
ATOM 3539 N N . ARG A 1 466 ? 37.619 19.328 19.155 1.00 91.44 466 ARG A N 1
ATOM 3540 C CA . ARG A 1 466 ? 36.548 20.311 19.363 1.00 91.44 466 ARG A CA 1
ATOM 3541 C C . ARG A 1 466 ? 36.486 21.319 18.223 1.00 91.44 466 ARG A C 1
ATOM 3543 O O . ARG A 1 466 ? 37.506 21.641 17.616 1.00 91.44 466 ARG A O 1
ATOM 3550 N N . GLY A 1 467 ? 35.291 21.858 17.988 1.00 88.19 467 GLY A N 1
ATOM 3551 C CA . GLY A 1 467 ? 35.078 22.932 17.019 1.00 88.19 467 GLY A CA 1
ATOM 3552 C C . GLY A 1 467 ? 34.734 22.407 15.629 1.00 88.19 467 GLY A C 1
ATOM 3553 O O . GLY A 1 467 ? 33.749 21.680 15.477 1.00 88.19 467 GLY A O 1
ATOM 3554 N N . VAL A 1 468 ? 35.483 22.820 14.610 1.00 87.75 468 VAL A N 1
ATOM 3555 C CA . VAL A 1 468 ? 35.250 22.455 13.202 1.00 87.75 468 VAL A CA 1
ATOM 3556 C C . VAL A 1 468 ? 36.404 21.604 12.702 1.00 87.75 468 VAL A C 1
ATOM 3558 O O . VAL A 1 468 ? 37.547 22.002 12.862 1.00 87.75 468 VAL A O 1
ATOM 3561 N N . LEU A 1 469 ? 36.105 20.467 12.074 1.00 89.56 469 LEU A N 1
ATOM 3562 C CA . LEU A 1 469 ? 37.089 19.583 11.462 1.00 89.56 469 LEU A CA 1
ATOM 3563 C C . LEU A 1 469 ? 37.152 19.822 9.950 1.00 89.56 469 LEU A C 1
ATOM 3565 O O . LEU A 1 469 ? 36.407 19.203 9.190 1.00 89.56 469 LEU A O 1
ATOM 3569 N N . ASP A 1 470 ? 38.024 20.740 9.536 1.00 87.25 470 ASP A N 1
ATOM 3570 C CA . ASP A 1 470 ? 38.263 21.109 8.136 1.00 87.25 470 ASP A CA 1
ATOM 3571 C C . ASP A 1 470 ? 39.762 21.099 7.772 1.00 87.25 470 ASP A C 1
ATOM 3573 O O . ASP A 1 470 ? 40.598 20.590 8.526 1.00 87.25 470 ASP A O 1
ATOM 3577 N N . ALA A 1 471 ? 40.122 21.657 6.611 1.00 80.81 471 ALA A N 1
ATOM 3578 C CA . ALA A 1 471 ? 41.509 21.753 6.148 1.00 80.81 471 ALA A CA 1
ATOM 3579 C C . ALA A 1 471 ? 42.472 22.421 7.157 1.00 80.81 471 ALA A C 1
ATOM 3581 O O . ALA A 1 471 ? 43.660 22.096 7.170 1.00 80.81 471 ALA A O 1
ATOM 3582 N N . SER A 1 472 ? 41.995 23.326 8.021 1.00 80.00 472 SER A N 1
ATOM 3583 C CA . SER A 1 472 ? 42.831 23.985 9.038 1.00 80.00 472 SER A CA 1
ATOM 3584 C C . SER A 1 472 ? 43.316 23.021 10.132 1.00 80.00 472 SER A C 1
ATOM 3586 O O . SER A 1 472 ? 44.372 23.234 10.730 1.00 80.00 472 SER A O 1
ATOM 3588 N N . CYS A 1 473 ? 42.593 21.920 10.357 1.00 82.75 473 CYS A N 1
ATOM 3589 C CA . CYS A 1 473 ? 42.920 20.916 11.367 1.00 82.75 473 CYS A CA 1
ATOM 3590 C C . CYS A 1 473 ? 43.998 19.932 10.940 1.00 82.75 473 CYS A C 1
ATOM 3592 O O . CYS A 1 473 ? 44.444 19.145 11.771 1.00 82.75 473 CYS A O 1
ATOM 3594 N N . GLU A 1 474 ? 44.387 19.903 9.668 1.00 84.38 474 GLU A N 1
ATOM 3595 C CA . GLU A 1 474 ? 45.234 18.837 9.142 1.00 84.38 474 GLU A CA 1
ATOM 3596 C C . GLU A 1 474 ? 46.563 18.714 9.904 1.00 84.38 474 GLU A C 1
ATOM 3598 O O . GLU A 1 474 ? 46.923 17.630 10.368 1.00 84.38 474 GLU A O 1
ATOM 3603 N N . GLU A 1 475 ? 47.276 19.829 10.070 1.00 86.56 475 GLU A N 1
ATOM 3604 C CA . GLU A 1 475 ? 48.549 19.871 10.792 1.00 86.56 475 GLU A CA 1
ATOM 3605 C C . GLU A 1 475 ? 48.388 19.624 12.303 1.00 86.56 475 GLU A C 1
ATOM 3607 O O . GLU A 1 475 ? 49.111 18.771 12.829 1.00 86.56 475 GLU A O 1
ATOM 3612 N N . PRO A 1 476 ? 47.455 20.291 13.019 1.00 88.81 476 PRO A N 1
ATOM 3613 C CA . PRO A 1 476 ? 47.155 19.973 14.417 1.00 88.81 476 PRO A CA 1
ATOM 3614 C C . PRO A 1 476 ? 46.833 18.492 14.648 1.00 88.81 476 PRO A C 1
ATOM 3616 O O . PRO A 1 476 ? 47.412 17.861 15.532 1.00 88.81 476 PRO A O 1
ATOM 3619 N N . LEU A 1 477 ? 45.968 17.912 13.812 1.00 90.19 477 LEU A N 1
ATOM 3620 C CA . LEU A 1 477 ? 45.554 16.516 13.910 1.00 90.19 477 LEU A CA 1
ATOM 3621 C C . LEU A 1 477 ? 46.726 15.571 13.628 1.00 90.19 477 LEU A C 1
ATOM 3623 O O . LEU A 1 477 ? 46.945 14.630 14.388 1.00 90.19 477 LEU A O 1
ATOM 3627 N N . ARG A 1 478 ? 47.528 15.841 12.589 1.00 90.25 478 ARG A N 1
ATOM 3628 C CA . ARG A 1 478 ? 48.732 15.057 12.273 1.00 90.25 478 ARG A CA 1
ATOM 3629 C C . ARG A 1 478 ? 49.711 15.043 13.446 1.00 90.25 478 ARG A C 1
ATOM 3631 O O . ARG A 1 478 ? 50.156 13.972 13.853 1.00 90.25 478 ARG A O 1
ATOM 3638 N N . LYS A 1 479 ? 50.019 16.212 14.016 1.00 90.69 479 LYS A N 1
ATOM 3639 C CA . LYS A 1 479 ? 50.926 16.332 15.168 1.00 90.69 479 LYS A CA 1
ATOM 3640 C C . LYS A 1 479 ? 50.387 15.598 16.395 1.00 90.69 479 LYS A C 1
ATOM 3642 O O . LYS A 1 479 ? 51.146 14.876 17.037 1.00 90.69 479 LYS A O 1
ATOM 3647 N N . ALA A 1 480 ? 49.093 15.729 16.685 1.00 90.88 480 ALA A N 1
ATOM 3648 C CA . ALA A 1 480 ? 48.454 15.048 17.808 1.00 90.88 480 ALA A CA 1
ATOM 3649 C C . ALA A 1 480 ? 48.465 13.519 17.648 1.00 90.88 480 ALA A C 1
ATOM 3651 O O . ALA A 1 480 ? 48.737 12.802 18.609 1.00 90.88 480 ALA A O 1
ATOM 3652 N N . PHE A 1 481 ? 48.245 13.007 16.434 1.00 91.94 481 PHE A N 1
ATOM 3653 C CA . PHE A 1 481 ? 48.408 11.583 16.138 1.00 91.94 481 PHE A CA 1
ATOM 3654 C C . PHE A 1 481 ? 49.865 11.132 16.301 1.00 91.94 481 PHE A C 1
ATOM 3656 O O . PHE A 1 481 ? 50.112 10.115 16.938 1.00 91.94 481 PHE A O 1
ATOM 3663 N N . GLU A 1 482 ? 50.844 11.875 15.783 1.00 90.19 482 GLU A N 1
ATOM 3664 C CA . GLU A 1 482 ? 52.272 11.533 15.912 1.00 90.19 482 GLU A CA 1
ATOM 3665 C C . GLU A 1 482 ? 52.764 11.549 17.365 1.00 90.19 482 GLU A C 1
ATOM 3667 O O . GLU A 1 482 ? 53.536 10.685 17.786 1.00 90.19 482 GLU A O 1
ATOM 3672 N N . GLU A 1 483 ? 52.336 12.527 18.159 1.00 88.06 483 GLU A N 1
ATOM 3673 C CA . GLU A 1 483 ? 52.585 12.539 19.598 1.00 88.06 483 GLU A CA 1
ATOM 3674 C C . GLU A 1 483 ? 51.870 11.379 20.291 1.00 88.06 483 GLU A C 1
ATOM 3676 O O . GLU A 1 483 ? 52.477 10.661 21.088 1.00 88.06 483 GLU A O 1
ATOM 3681 N N . GLY A 1 484 ? 50.606 11.145 19.945 1.00 86.75 484 GLY A N 1
ATOM 3682 C CA . GLY A 1 484 ? 49.806 10.125 20.593 1.00 86.75 484 GLY A CA 1
ATOM 3683 C C . GLY A 1 484 ? 50.304 8.709 20.344 1.00 86.75 484 GLY A C 1
ATOM 3684 O O . GLY A 1 484 ? 50.396 7.916 21.281 1.00 86.75 484 GLY A O 1
ATOM 3685 N N . LEU A 1 485 ? 50.709 8.409 19.110 1.00 88.44 485 LEU A N 1
ATOM 3686 C CA . LEU A 1 485 ? 51.273 7.116 18.720 1.00 88.44 485 LEU A CA 1
ATOM 3687 C C . LEU A 1 485 ? 52.618 6.825 19.398 1.00 88.44 485 LEU A C 1
ATOM 3689 O O . LEU A 1 485 ? 52.966 5.660 19.573 1.00 88.44 485 LEU A O 1
ATOM 3693 N N . ARG A 1 486 ? 53.363 7.855 19.828 1.00 86.69 486 ARG A N 1
ATOM 3694 C CA . ARG A 1 486 ? 54.569 7.675 20.657 1.00 86.69 486 ARG A CA 1
ATOM 3695 C C . ARG A 1 486 ? 54.243 7.284 22.099 1.00 86.69 486 ARG A C 1
ATOM 3697 O O . ARG A 1 486 ? 55.092 6.703 22.767 1.00 86.69 486 ARG A O 1
ATOM 3704 N N . ARG A 1 487 ? 53.039 7.608 22.581 1.00 85.31 487 ARG A N 1
ATOM 3705 C CA . ARG A 1 487 ? 52.608 7.414 23.976 1.00 85.31 487 ARG A CA 1
ATOM 3706 C C . ARG A 1 487 ? 51.712 6.191 24.171 1.00 85.31 487 ARG A C 1
ATOM 3708 O O . ARG A 1 487 ? 51.698 5.623 25.257 1.00 85.31 487 ARG A O 1
ATOM 3715 N N . SER A 1 488 ? 50.952 5.784 23.153 1.00 86.50 488 SER A N 1
ATOM 3716 C CA . SER A 1 488 ? 49.984 4.689 23.254 1.00 86.50 488 SER A CA 1
ATOM 3717 C C . SER A 1 488 ? 49.765 3.976 21.917 1.00 86.50 488 SER A C 1
ATOM 3719 O O . SER A 1 488 ? 49.650 4.608 20.871 1.00 86.50 488 SER A O 1
ATOM 3721 N N . ALA A 1 489 ? 49.597 2.650 21.965 1.00 86.12 489 ALA A N 1
ATOM 3722 C CA . ALA A 1 489 ? 49.178 1.836 20.819 1.00 86.12 489 ALA A CA 1
ATOM 3723 C C . ALA A 1 489 ? 47.655 1.876 20.564 1.00 86.12 489 ALA A C 1
ATOM 3725 O O . ALA A 1 489 ? 47.169 1.282 19.602 1.00 86.12 489 ALA A O 1
ATOM 3726 N N . ARG A 1 490 ? 46.884 2.544 21.432 1.00 91.75 490 ARG A N 1
ATOM 3727 C CA . ARG A 1 490 ? 45.433 2.741 21.296 1.00 91.75 490 ARG A CA 1
ATOM 3728 C C . ARG A 1 490 ? 45.104 4.226 21.412 1.00 91.75 490 ARG A C 1
ATOM 3730 O O . ARG A 1 490 ? 45.348 4.824 22.466 1.00 91.75 490 ARG A O 1
ATOM 3737 N N . LEU A 1 491 ? 44.550 4.792 20.341 1.00 93.75 491 LEU A N 1
ATOM 3738 C CA . LEU A 1 491 ? 44.097 6.181 20.265 1.00 93.75 491 LEU A CA 1
ATOM 3739 C C . LEU A 1 491 ? 42.574 6.244 20.183 1.00 93.75 491 LEU A C 1
ATOM 3741 O O . LEU A 1 491 ? 41.979 5.596 19.324 1.00 93.75 491 LEU A O 1
ATOM 3745 N N . LEU A 1 492 ? 41.949 7.023 21.062 1.00 94.25 492 LEU A N 1
ATOM 3746 C CA . LEU A 1 492 ? 40.514 7.295 21.044 1.00 94.25 492 LEU A CA 1
ATOM 3747 C C . LEU A 1 492 ? 40.281 8.760 20.671 1.00 94.25 492 LEU A C 1
ATOM 3749 O O . LEU A 1 492 ? 40.744 9.647 21.377 1.00 94.25 492 LEU A O 1
ATOM 3753 N N . LEU A 1 493 ? 39.548 9.027 19.596 1.00 95.12 493 LEU A N 1
ATOM 3754 C CA . LEU A 1 493 ? 39.105 10.377 19.259 1.00 95.12 493 LEU A CA 1
ATOM 3755 C C . LEU A 1 493 ? 37.757 10.647 19.921 1.00 95.12 493 LEU A C 1
ATOM 3757 O O . LEU A 1 493 ? 36.773 9.957 19.643 1.00 95.12 493 LEU A O 1
ATOM 3761 N N . ASN A 1 494 ? 37.701 11.668 20.766 1.00 94.50 494 ASN A N 1
ATOM 3762 C CA . ASN A 1 494 ? 36.444 12.147 21.315 1.00 94.50 494 ASN A CA 1
ATOM 3763 C C . ASN A 1 494 ? 35.918 13.290 20.448 1.00 94.50 494 ASN A C 1
ATOM 3765 O O . ASN A 1 494 ? 36.515 14.364 20.402 1.00 94.50 494 ASN A O 1
ATOM 3769 N N . LEU A 1 495 ? 34.803 13.040 19.759 1.00 94.94 495 LEU A N 1
ATOM 3770 C CA . LEU A 1 495 ? 34.187 13.972 18.812 1.00 94.94 495 LEU A CA 1
ATOM 3771 C C . LEU A 1 495 ? 32.894 14.596 19.363 1.00 94.94 495 LEU A C 1
ATOM 3773 O O . LEU A 1 495 ? 32.139 15.211 18.616 1.00 94.94 495 LEU A O 1
ATOM 3777 N N . SER A 1 496 ? 32.630 14.454 20.666 1.00 91.62 496 SER A N 1
ATOM 3778 C CA . SER A 1 496 ? 31.405 14.954 21.313 1.00 91.62 496 SER A CA 1
ATOM 3779 C C . SER A 1 496 ? 31.216 16.472 21.207 1.00 91.62 496 SER A C 1
ATOM 3781 O O . SER A 1 496 ? 30.085 16.950 21.188 1.00 91.62 496 SER A O 1
ATOM 3783 N N . ALA A 1 497 ? 32.312 17.225 21.103 1.00 90.50 497 ALA A N 1
ATOM 3784 C CA . ALA A 1 497 ? 32.321 18.679 20.943 1.00 90.50 497 ALA A CA 1
ATOM 3785 C C . ALA A 1 497 ? 32.598 19.122 19.492 1.00 90.50 497 ALA A C 1
ATOM 3787 O O . ALA A 1 497 ? 32.977 20.273 19.247 1.00 90.50 497 ALA A O 1
ATOM 3788 N N . LEU A 1 498 ? 32.439 18.211 18.526 1.00 90.75 498 LEU A N 1
ATOM 3789 C CA . LEU A 1 498 ? 32.588 18.516 17.112 1.00 90.75 498 LEU A CA 1
ATOM 3790 C C . LEU A 1 498 ? 31.284 19.085 16.547 1.00 90.75 498 LEU A C 1
ATOM 3792 O O . LEU A 1 498 ? 30.242 18.434 16.551 1.00 90.75 498 LEU A O 1
ATOM 3796 N N . SER A 1 499 ? 31.358 20.308 16.030 1.00 85.44 499 SER A N 1
ATOM 3797 C CA . SER A 1 499 ? 30.207 21.027 15.472 1.00 85.44 499 SER A CA 1
ATOM 3798 C C . SER A 1 499 ? 30.024 20.787 13.972 1.00 85.44 499 SER A C 1
ATOM 3800 O O . SER A 1 499 ? 28.896 20.689 13.493 1.00 85.44 499 SER A O 1
ATOM 3802 N N . HIS A 1 500 ? 31.122 20.660 13.222 1.00 88.19 500 HIS A N 1
ATOM 3803 C CA . HIS A 1 500 ? 31.107 20.487 11.769 1.00 88.19 500 HIS A CA 1
ATOM 3804 C C . HIS A 1 500 ? 32.315 19.676 11.306 1.00 88.19 500 HIS A C 1
ATOM 3806 O O . HIS A 1 500 ? 33.377 19.757 11.915 1.00 88.19 500 HIS A O 1
ATOM 3812 N N . MET A 1 501 ? 32.159 18.922 10.224 1.00 91.50 501 MET A N 1
ATOM 3813 C CA . MET A 1 501 ? 33.240 18.225 9.535 1.00 91.50 501 MET A CA 1
ATOM 3814 C C . MET A 1 501 ? 33.022 18.382 8.037 1.00 91.50 501 MET A C 1
ATOM 3816 O O . MET A 1 501 ? 31.897 18.223 7.577 1.00 91.50 501 MET A O 1
ATOM 3820 N N . ASP A 1 502 ? 34.066 18.687 7.278 1.00 91.88 502 ASP A N 1
ATOM 3821 C CA . ASP A 1 502 ? 34.013 18.734 5.815 1.00 91.88 502 ASP A CA 1
ATOM 3822 C C . ASP A 1 502 ? 34.840 17.575 5.197 1.00 91.88 502 ASP A C 1
ATOM 3824 O O . ASP A 1 502 ? 35.432 16.767 5.928 1.00 91.88 502 ASP A O 1
ATOM 3828 N N . PRO A 1 503 ? 34.877 17.427 3.859 1.00 93.06 503 PRO A N 1
ATOM 3829 C CA . PRO A 1 503 ? 35.665 16.376 3.212 1.00 93.06 503 PRO A CA 1
ATOM 3830 C C . PRO A 1 503 ? 37.181 16.461 3.452 1.00 93.06 503 PRO A C 1
ATOM 3832 O O . PRO A 1 503 ? 37.858 15.434 3.385 1.00 93.06 503 PRO A O 1
ATOM 3835 N N . GLU A 1 504 ? 37.722 17.652 3.718 1.00 91.38 504 GLU A N 1
ATOM 3836 C CA . GLU A 1 504 ? 39.142 17.857 4.033 1.00 91.38 504 GLU A CA 1
ATOM 3837 C C . GLU A 1 504 ? 39.450 17.293 5.427 1.00 91.38 504 GLU A C 1
ATOM 3839 O O . GLU A 1 504 ? 40.372 16.491 5.594 1.00 91.38 504 GLU A O 1
ATOM 3844 N N . GLY A 1 505 ? 38.607 17.608 6.414 1.00 92.12 505 GLY A N 1
ATOM 3845 C CA . GLY A 1 505 ? 38.699 17.066 7.767 1.00 92.12 505 GLY A CA 1
ATOM 3846 C C . GLY A 1 505 ? 38.493 15.550 7.829 1.00 92.12 505 GLY A C 1
ATOM 3847 O O . GLY A 1 505 ? 39.269 14.834 8.470 1.00 92.12 505 GLY A O 1
ATOM 3848 N N . ALA A 1 506 ? 37.500 15.030 7.100 1.00 94.06 506 ALA A N 1
ATOM 3849 C CA . ALA A 1 506 ? 37.300 13.588 6.956 1.00 94.06 506 ALA A CA 1
ATOM 3850 C C . ALA A 1 506 ? 38.514 12.909 6.291 1.00 94.06 506 ALA A C 1
ATOM 3852 O O . ALA A 1 506 ? 38.932 11.828 6.711 1.00 94.06 506 ALA A O 1
ATOM 3853 N N . GLY A 1 507 ? 39.126 13.555 5.292 1.00 93.44 507 GLY A N 1
ATOM 3854 C CA . GLY A 1 507 ? 40.347 13.081 4.635 1.00 93.44 507 GLY A CA 1
ATOM 3855 C C . GLY A 1 507 ? 41.543 13.019 5.576 1.00 93.44 507 GLY A C 1
ATOM 3856 O O . GLY A 1 507 ? 42.246 12.005 5.615 1.00 93.44 507 GLY A O 1
ATOM 3857 N N . ALA A 1 508 ? 41.725 14.048 6.404 1.00 92.62 508 ALA A N 1
ATOM 3858 C CA . ALA A 1 508 ? 42.762 14.074 7.427 1.00 92.62 508 ALA A CA 1
ATOM 3859 C C . ALA A 1 508 ? 42.582 12.939 8.453 1.00 92.62 508 ALA A C 1
ATOM 3861 O O . ALA A 1 508 ? 43.567 12.301 8.839 1.00 92.62 508 ALA A O 1
ATOM 3862 N N . LEU A 1 509 ? 41.343 12.621 8.852 1.00 94.00 509 LEU A N 1
ATOM 3863 C CA . LEU A 1 509 ? 41.057 11.460 9.705 1.00 94.00 509 LEU A CA 1
ATOM 3864 C C . LEU A 1 509 ? 41.420 10.138 9.027 1.00 94.00 509 LEU A C 1
ATOM 3866 O O . LEU A 1 509 ? 42.092 9.314 9.649 1.00 94.00 509 LEU A O 1
ATOM 3870 N N . VAL A 1 510 ? 41.035 9.939 7.760 1.00 93.69 510 VAL A N 1
ATOM 3871 C CA . VAL A 1 510 ? 41.405 8.733 6.998 1.00 93.69 510 VAL A CA 1
ATOM 3872 C C . VAL A 1 510 ? 42.923 8.582 6.955 1.00 93.69 510 VAL A C 1
ATOM 3874 O O . VAL A 1 510 ? 43.448 7.521 7.299 1.00 93.69 510 VAL A O 1
ATOM 3877 N N . ALA A 1 511 ? 43.641 9.636 6.564 1.00 92.56 511 ALA A N 1
ATOM 3878 C CA . ALA A 1 511 ? 45.088 9.592 6.408 1.00 92.56 511 ALA A CA 1
ATOM 3879 C C . ALA A 1 511 ? 45.798 9.231 7.723 1.00 92.56 511 ALA A C 1
ATOM 3881 O O . ALA A 1 511 ? 46.661 8.349 7.747 1.00 92.56 511 ALA A O 1
ATOM 3882 N N . ASN A 1 512 ? 45.405 9.864 8.830 1.00 92.88 512 ASN A N 1
ATOM 3883 C CA . ASN A 1 512 ? 46.002 9.611 10.138 1.00 92.88 512 ASN A CA 1
ATOM 3884 C C . ASN A 1 512 ? 45.617 8.237 10.712 1.00 92.88 512 ASN A C 1
ATOM 3886 O O . ASN A 1 512 ? 46.484 7.538 11.240 1.00 92.88 512 ASN A O 1
ATOM 3890 N N . ALA A 1 513 ? 44.369 7.790 10.546 1.00 92.38 513 ALA A N 1
ATOM 3891 C CA . ALA A 1 513 ? 43.938 6.462 10.986 1.00 92.38 513 ALA A CA 1
ATOM 3892 C C . ALA A 1 513 ? 44.648 5.333 10.217 1.00 92.38 513 ALA A C 1
ATOM 3894 O O . ALA A 1 513 ? 45.095 4.347 10.810 1.00 92.38 513 ALA A O 1
ATOM 3895 N N . VAL A 1 514 ? 44.830 5.492 8.902 1.00 90.50 514 VAL A N 1
ATOM 3896 C CA . VAL A 1 514 ? 45.574 4.530 8.076 1.00 90.50 514 VAL A CA 1
ATOM 3897 C C . VAL A 1 514 ? 47.053 4.479 8.479 1.00 90.50 514 VAL A C 1
ATOM 3899 O O . VAL A 1 514 ? 47.603 3.380 8.603 1.00 90.50 514 VAL A O 1
ATOM 3902 N N . ARG A 1 515 ? 47.690 5.633 8.736 1.00 89.75 515 ARG A N 1
ATOM 3903 C CA . ARG A 1 515 ? 49.077 5.713 9.236 1.00 89.75 515 ARG A CA 1
ATOM 3904 C C . ARG A 1 515 ? 49.235 5.053 10.606 1.00 89.75 515 ARG A C 1
ATOM 3906 O O . ARG A 1 515 ? 50.136 4.236 10.779 1.00 89.75 515 ARG A O 1
ATOM 3913 N N . ALA A 1 516 ? 48.334 5.337 11.546 1.00 89.94 516 ALA A N 1
ATOM 3914 C CA . ALA A 1 516 ? 48.317 4.704 12.865 1.00 89.94 516 ALA A CA 1
ATOM 3915 C C . ALA A 1 516 ? 48.271 3.173 12.752 1.00 89.94 516 ALA A C 1
ATOM 3917 O O . ALA A 1 516 ? 49.086 2.469 13.348 1.00 89.94 516 ALA A O 1
ATOM 3918 N N . ARG A 1 517 ? 47.394 2.656 11.884 1.00 86.00 517 ARG A N 1
ATOM 3919 C CA . ARG A 1 517 ? 47.280 1.219 11.614 1.00 86.00 517 ARG A CA 1
ATOM 3920 C C . ARG A 1 517 ? 48.505 0.641 10.902 1.00 86.00 517 ARG A C 1
ATOM 3922 O O . ARG A 1 517 ? 48.817 -0.534 11.083 1.00 86.00 517 ARG A O 1
ATOM 3929 N N . ALA A 1 518 ? 49.199 1.425 10.074 1.00 83.88 518 ALA A N 1
ATOM 3930 C CA . ALA A 1 518 ? 50.491 1.030 9.501 1.00 83.88 518 ALA A CA 1
ATOM 3931 C C . ALA A 1 518 ? 51.556 0.822 10.578 1.00 83.88 518 ALA A C 1
ATOM 3933 O O . ALA A 1 518 ? 52.319 -0.137 10.494 1.00 83.88 518 ALA A O 1
ATOM 3934 N N . GLY A 1 519 ? 51.537 1.663 11.612 1.00 83.62 519 GLY A N 1
ATOM 3935 C CA . GLY A 1 519 ? 52.381 1.546 12.799 1.00 83.62 519 GLY A CA 1
ATOM 3936 C C . GLY A 1 519 ? 51.910 0.519 13.836 1.00 83.62 519 GLY A C 1
ATOM 3937 O O . GLY A 1 519 ? 52.489 0.462 14.914 1.00 83.62 519 GLY A O 1
ATOM 3938 N N . GLY A 1 520 ? 50.871 -0.277 13.550 1.00 85.12 520 GLY A N 1
ATOM 3939 C CA . GLY A 1 520 ? 50.352 -1.299 14.469 1.00 85.12 520 GLY A CA 1
ATOM 3940 C C . GLY A 1 520 ? 49.456 -0.774 15.597 1.00 85.12 520 GLY A C 1
ATOM 3941 O O . GLY A 1 520 ? 49.088 -1.548 16.479 1.00 85.12 520 GLY A O 1
ATOM 3942 N N . ALA A 1 521 ? 49.076 0.506 15.572 1.00 88.94 521 ALA A N 1
ATOM 3943 C CA . ALA A 1 521 ? 48.174 1.096 16.554 1.00 88.94 521 ALA A CA 1
ATOM 3944 C C . ALA A 1 521 ? 46.699 0.982 16.134 1.00 88.94 521 ALA A C 1
ATOM 3946 O O . ALA A 1 521 ? 46.357 1.046 14.951 1.00 88.94 521 ALA A O 1
ATOM 3947 N N . GLY A 1 522 ? 45.817 0.837 17.123 1.00 90.75 522 GLY A N 1
ATOM 3948 C CA . GLY A 1 522 ? 44.368 0.863 16.944 1.00 90.75 522 GLY A CA 1
ATOM 3949 C C . GLY A 1 522 ? 43.801 2.269 17.141 1.00 90.75 522 GLY A C 1
ATOM 3950 O O . GLY A 1 522 ? 44.228 2.987 18.047 1.00 90.75 522 GLY A O 1
ATOM 3951 N N . VAL A 1 523 ? 42.815 2.643 16.323 1.00 93.81 523 VAL A N 1
ATOM 3952 C CA . VAL A 1 523 ? 42.127 3.941 16.397 1.00 93.81 523 VAL A CA 1
ATOM 3953 C C . VAL A 1 523 ? 40.635 3.714 16.600 1.00 93.81 523 VAL A C 1
ATOM 3955 O O . VAL A 1 523 ? 40.016 2.925 15.884 1.00 93.81 523 VAL A O 1
ATOM 3958 N N . ALA A 1 524 ? 40.060 4.414 17.570 1.00 93.75 524 ALA A N 1
ATOM 3959 C CA . ALA A 1 524 ? 38.637 4.399 17.858 1.00 93.75 524 ALA A CA 1
ATOM 3960 C C . ALA A 1 524 ? 38.064 5.812 17.953 1.00 93.75 524 ALA A C 1
ATOM 3962 O O . ALA A 1 524 ? 38.806 6.778 18.108 1.00 93.75 524 ALA A O 1
ATOM 3963 N N . VAL A 1 525 ? 36.741 5.924 17.880 1.00 95.12 525 VAL A N 1
ATOM 3964 C CA . VAL A 1 525 ? 36.002 7.184 18.003 1.00 95.12 525 VAL A CA 1
ATOM 3965 C C . VAL A 1 525 ? 34.819 7.032 18.956 1.00 95.12 525 VAL A C 1
ATOM 3967 O O . VAL A 1 525 ? 34.203 5.967 19.016 1.00 95.12 525 VAL A O 1
ATOM 3970 N N . CYS A 1 526 ? 34.474 8.098 19.673 1.00 94.06 526 CYS A N 1
ATOM 3971 C CA . CYS A 1 526 ? 33.240 8.203 20.454 1.00 94.06 526 CYS A CA 1
ATOM 3972 C C . CYS A 1 526 ? 32.624 9.605 20.339 1.00 94.06 526 CYS A C 1
ATOM 3974 O O . CYS A 1 526 ? 33.254 10.535 19.835 1.00 94.06 526 CYS A O 1
ATOM 3976 N N . GLY A 1 527 ? 31.383 9.763 20.808 1.00 91.88 527 GLY A N 1
ATOM 3977 C CA . GLY A 1 527 ? 30.702 11.064 20.818 1.00 91.88 527 GLY A CA 1
ATOM 3978 C C . GLY A 1 527 ? 30.137 11.502 19.462 1.00 91.88 527 GLY A C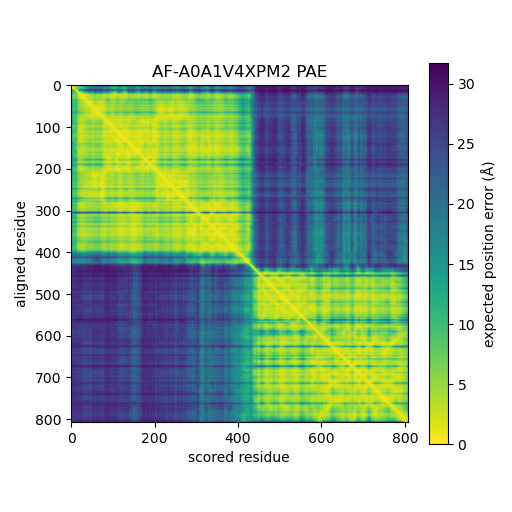 1
ATOM 3979 O O . GLY A 1 527 ? 29.910 12.687 19.252 1.00 91.88 527 GLY A O 1
ATOM 3980 N N . LEU A 1 528 ? 29.902 10.571 18.531 1.00 92.19 528 LEU A N 1
ATOM 3981 C CA . LEU A 1 528 ? 29.305 10.886 17.230 1.00 92.19 528 LEU A CA 1
ATOM 3982 C C . LEU A 1 528 ? 27.813 11.231 17.360 1.00 92.19 528 LEU A C 1
ATOM 3984 O O . LEU A 1 528 ? 27.003 10.385 17.760 1.00 92.19 528 LEU A O 1
ATOM 3988 N N . THR A 1 529 ? 27.442 12.438 16.926 1.00 90.56 529 THR A N 1
ATOM 3989 C CA . THR A 1 529 ? 26.040 12.823 16.693 1.00 90.56 529 THR A CA 1
ATOM 3990 C C . THR A 1 529 ? 25.417 11.972 15.581 1.00 90.56 529 THR A C 1
ATOM 3992 O O . THR A 1 529 ? 26.134 11.410 14.752 1.00 90.56 529 THR A O 1
ATOM 3995 N N . ALA A 1 530 ? 24.082 11.890 15.518 1.00 86.50 530 ALA A N 1
ATOM 3996 C CA . ALA A 1 530 ? 23.389 11.130 14.468 1.00 86.50 530 ALA A CA 1
ATOM 3997 C C . ALA A 1 530 ? 23.830 11.555 13.051 1.00 86.50 530 ALA A C 1
ATOM 3999 O O . ALA A 1 530 ? 24.162 10.703 12.231 1.00 86.50 530 ALA A O 1
ATOM 4000 N N . ALA A 1 531 ? 23.948 12.865 12.813 1.00 86.94 531 ALA A N 1
ATOM 4001 C CA . ALA A 1 531 ? 24.415 13.426 11.547 1.00 86.94 531 ALA A CA 1
ATOM 4002 C C . ALA A 1 531 ? 25.858 13.012 11.198 1.00 86.94 531 ALA A C 1
ATOM 4004 O O . ALA A 1 531 ? 26.136 12.648 10.058 1.00 86.94 531 ALA A O 1
ATOM 4005 N N . LEU A 1 532 ? 26.774 13.004 12.175 1.00 90.44 532 LEU A N 1
ATOM 4006 C CA . LEU A 1 532 ? 28.161 12.572 11.959 1.00 90.44 532 LEU A CA 1
ATOM 4007 C C . LEU A 1 532 ? 28.279 11.060 11.718 1.00 90.44 532 LEU A C 1
ATOM 4009 O O . LEU A 1 532 ? 29.168 10.639 10.981 1.00 90.44 532 LEU A O 1
ATOM 4013 N N . ARG A 1 533 ? 27.387 10.236 12.291 1.00 91.38 533 ARG A N 1
ATOM 4014 C CA . ARG A 1 533 ? 27.344 8.789 11.999 1.00 91.38 533 ARG A CA 1
ATOM 4015 C C . ARG A 1 533 ? 27.078 8.536 10.511 1.00 91.38 533 ARG A C 1
ATOM 4017 O O . ARG A 1 533 ? 27.740 7.680 9.924 1.00 91.38 533 ARG A O 1
ATOM 4024 N N . ASP A 1 534 ? 26.184 9.312 9.892 1.00 91.00 534 ASP A N 1
ATOM 4025 C CA . ASP A 1 534 ? 25.912 9.214 8.450 1.00 91.00 534 ASP A CA 1
ATOM 4026 C C . ASP A 1 534 ? 27.141 9.597 7.611 1.00 91.00 534 ASP A C 1
ATOM 4028 O O . ASP A 1 534 ? 27.486 8.901 6.658 1.00 91.00 534 ASP A O 1
ATOM 4032 N N . VAL A 1 535 ? 27.887 10.629 8.021 1.00 92.38 535 VAL A N 1
ATOM 4033 C CA . VAL A 1 535 ? 29.129 11.030 7.339 1.00 92.38 535 VAL A CA 1
ATOM 4034 C C . VAL A 1 535 ? 30.233 9.979 7.481 1.00 92.38 535 VAL A C 1
ATOM 4036 O O . VAL A 1 535 ? 30.911 9.658 6.501 1.00 92.38 535 VAL A O 1
ATOM 4039 N N . PHE A 1 536 ? 30.402 9.391 8.670 1.00 92.69 536 PHE A N 1
ATOM 4040 C CA . PHE A 1 536 ? 31.349 8.290 8.891 1.00 92.69 536 PHE A CA 1
ATOM 4041 C C . PHE A 1 536 ? 31.030 7.095 7.998 1.00 92.69 536 PHE A C 1
ATOM 4043 O O . PHE A 1 536 ? 31.936 6.504 7.410 1.00 92.69 536 PHE A O 1
ATOM 4050 N N . ARG A 1 537 ? 29.740 6.785 7.850 1.00 89.88 537 ARG A N 1
ATOM 4051 C CA . ARG A 1 537 ? 29.269 5.736 6.953 1.00 89.88 537 ARG A CA 1
ATOM 4052 C C . ARG A 1 537 ? 29.536 6.071 5.487 1.00 89.88 537 ARG A C 1
ATOM 4054 O O . ARG A 1 537 ? 30.049 5.237 4.746 1.00 89.88 537 ARG A O 1
ATOM 4061 N N . LEU A 1 538 ? 29.204 7.285 5.062 1.00 90.38 538 LEU A N 1
ATOM 4062 C CA . LEU A 1 538 ? 29.345 7.747 3.683 1.00 90.38 538 LEU A CA 1
ATOM 4063 C C . LEU A 1 538 ? 30.811 7.769 3.217 1.00 90.38 538 LEU A C 1
ATOM 4065 O O . LEU A 1 538 ? 31.115 7.398 2.084 1.00 90.38 538 LEU A O 1
ATOM 4069 N N . THR A 1 539 ? 31.722 8.157 4.110 1.00 91.44 539 THR A N 1
ATOM 4070 C CA . THR A 1 539 ? 33.175 8.208 3.872 1.00 91.44 539 THR A CA 1
ATOM 4071 C C . THR A 1 539 ? 33.894 6.882 4.146 1.00 91.44 539 THR A C 1
ATOM 4073 O O . THR A 1 539 ? 35.089 6.768 3.866 1.00 91.44 539 THR A O 1
ATOM 4076 N N . ARG A 1 540 ? 33.178 5.869 4.661 1.00 89.69 540 ARG A N 1
ATOM 4077 C CA . ARG A 1 540 ? 33.706 4.565 5.110 1.00 89.69 540 ARG A CA 1
ATOM 4078 C C . ARG A 1 540 ? 34.734 4.659 6.242 1.00 89.69 540 ARG A C 1
ATOM 4080 O O . ARG A 1 540 ? 35.512 3.729 6.456 1.00 89.69 540 ARG A O 1
ATOM 4087 N N . LEU A 1 541 ? 34.746 5.764 6.987 1.00 91.19 541 LEU A N 1
ATOM 4088 C CA . LEU A 1 541 ? 35.582 5.912 8.181 1.00 91.19 541 LEU A CA 1
ATOM 4089 C C . LEU A 1 541 ? 35.258 4.825 9.217 1.00 91.19 541 LEU A C 1
ATOM 4091 O O . LEU A 1 541 ? 36.170 4.296 9.850 1.00 91.19 541 LEU A O 1
ATOM 4095 N N . ASP A 1 542 ? 33.988 4.426 9.319 1.00 90.50 542 ASP A N 1
ATOM 4096 C CA . ASP A 1 542 ? 33.515 3.361 10.211 1.00 90.50 542 ASP A CA 1
ATOM 4097 C C . ASP A 1 542 ? 34.115 1.973 9.918 1.00 90.50 542 ASP A C 1
ATOM 4099 O O . ASP A 1 542 ? 34.040 1.085 10.760 1.00 90.50 542 ASP A O 1
ATOM 4103 N N . GLU A 1 543 ? 34.749 1.771 8.758 1.00 89.38 543 GLU A N 1
ATOM 4104 C CA . GLU A 1 543 ? 35.421 0.513 8.413 1.00 89.38 543 GLU A CA 1
ATOM 4105 C C . GLU A 1 543 ? 36.889 0.475 8.894 1.00 89.38 543 GLU A C 1
ATOM 4107 O O . GLU A 1 543 ? 37.457 -0.610 9.075 1.00 89.38 543 GLU A O 1
ATOM 4112 N N . ILE A 1 544 ? 37.509 1.638 9.145 1.00 89.06 544 ILE A N 1
ATOM 4113 C CA . ILE A 1 544 ? 38.923 1.753 9.556 1.00 89.06 544 ILE A CA 1
ATOM 4114 C C . ILE A 1 544 ? 39.131 2.217 10.998 1.00 89.06 544 ILE A C 1
ATOM 4116 O O . ILE A 1 544 ? 40.240 2.055 11.510 1.00 89.06 544 ILE A O 1
ATOM 4120 N N . VAL A 1 545 ? 38.091 2.731 11.656 1.00 92.00 545 VAL A N 1
ATOM 4121 C CA . VAL A 1 545 ? 38.095 3.049 13.090 1.00 92.00 545 VAL A CA 1
ATOM 4122 C C . VAL A 1 545 ? 37.038 2.238 13.837 1.00 92.00 545 VAL A C 1
ATOM 4124 O O . VAL A 1 545 ? 35.988 1.916 13.290 1.00 92.00 545 VAL A O 1
ATOM 4127 N N . THR A 1 546 ? 37.286 1.918 15.107 1.00 92.50 546 THR A N 1
ATOM 4128 C CA . THR A 1 546 ? 36.253 1.322 15.970 1.00 92.50 546 THR A CA 1
ATOM 4129 C C . THR A 1 546 ? 35.338 2.418 16.520 1.00 92.50 546 THR A C 1
ATOM 4131 O O . THR A 1 546 ? 35.826 3.387 17.094 1.00 92.50 546 THR A O 1
ATOM 4134 N N . VAL A 1 547 ? 34.019 2.277 16.395 1.00 92.94 547 VAL A N 1
ATOM 4135 C CA . VAL A 1 547 ? 33.059 3.239 16.965 1.00 92.94 547 VAL A CA 1
ATOM 4136 C C . VAL A 1 547 ? 32.557 2.745 18.322 1.00 92.94 547 VAL A C 1
ATOM 4138 O O . VAL A 1 547 ? 32.067 1.622 18.427 1.00 92.94 547 VAL A O 1
ATOM 4141 N N . PHE A 1 548 ? 32.649 3.591 19.348 1.00 92.19 548 PHE A N 1
ATOM 4142 C CA . PHE A 1 548 ? 32.079 3.357 20.675 1.00 92.19 548 PHE A CA 1
ATOM 4143 C C . PHE A 1 548 ? 31.010 4.398 21.010 1.00 92.19 548 PHE A C 1
ATOM 4145 O O . PHE A 1 548 ? 31.092 5.555 20.594 1.00 92.19 548 PHE A O 1
ATOM 4152 N N . GLU A 1 549 ? 30.027 4.000 21.815 1.00 89.19 549 GLU A N 1
ATOM 4153 C CA . GLU A 1 549 ? 28.962 4.902 22.271 1.00 89.19 549 GLU A CA 1
ATOM 4154 C C . GLU A 1 549 ? 29.470 5.880 23.345 1.00 89.19 549 GLU A C 1
ATOM 4156 O O . GLU A 1 549 ? 28.974 6.999 23.453 1.00 89.19 549 GLU A O 1
ATOM 4161 N N . SER A 1 550 ? 30.493 5.498 24.119 1.00 91.12 550 SER A N 1
ATOM 4162 C CA . SER A 1 550 ? 31.072 6.341 25.171 1.00 91.12 550 SER A CA 1
ATOM 4163 C C . SER A 1 550 ? 32.567 6.101 25.386 1.00 91.12 550 SER A C 1
ATOM 4165 O O . SER A 1 550 ? 33.100 5.037 25.056 1.00 91.12 550 SER A O 1
ATOM 4167 N N . GLU A 1 551 ? 33.239 7.075 26.010 1.00 92.31 551 GLU A N 1
ATOM 4168 C CA . GLU A 1 551 ? 34.642 6.945 26.429 1.00 92.31 551 GLU A CA 1
ATOM 4169 C C . GLU A 1 551 ? 34.852 5.742 27.356 1.00 92.31 551 GLU A C 1
ATOM 4171 O O . GLU A 1 551 ? 35.805 4.986 27.185 1.00 92.31 551 GLU A O 1
ATOM 4176 N N . GLY A 1 552 ? 33.937 5.516 28.305 1.00 89.81 552 GLY A N 1
ATOM 4177 C CA . GLY A 1 552 ? 34.038 4.404 29.253 1.00 89.81 552 GLY A CA 1
ATOM 4178 C C . GLY A 1 552 ? 34.049 3.038 28.562 1.00 89.81 552 GLY A C 1
ATOM 4179 O O . GLY A 1 552 ? 34.840 2.166 28.924 1.00 89.81 552 GLY A O 1
ATOM 4180 N N . GLN A 1 553 ? 33.231 2.867 27.517 1.00 91.06 553 GLN A N 1
ATOM 4181 C CA . GLN A 1 553 ? 33.213 1.643 26.714 1.00 91.06 553 GLN A CA 1
ATOM 4182 C C . GLN A 1 553 ? 34.537 1.441 25.964 1.00 91.06 553 GLN A C 1
ATOM 4184 O O . GLN A 1 553 ? 35.062 0.327 25.928 1.00 91.06 553 GLN A O 1
ATOM 4189 N N . ALA A 1 554 ? 35.088 2.516 25.399 1.00 89.56 554 ALA A N 1
ATOM 4190 C CA . ALA A 1 554 ? 36.359 2.478 24.689 1.00 89.56 554 ALA A CA 1
ATOM 4191 C C . ALA A 1 554 ? 37.533 2.144 25.625 1.00 89.56 554 ALA A C 1
ATOM 4193 O O . ALA A 1 554 ? 38.371 1.309 25.291 1.00 89.56 554 ALA A O 1
ATOM 4194 N N . ILE A 1 555 ? 37.577 2.736 26.822 1.00 89.94 555 ILE A N 1
ATOM 4195 C CA . ILE A 1 555 ? 38.629 2.481 27.820 1.00 89.94 555 ILE A CA 1
ATOM 4196 C C . ILE A 1 555 ? 38.592 1.022 28.302 1.00 89.94 555 ILE A C 1
ATOM 4198 O O . ILE A 1 555 ? 39.640 0.394 28.456 1.00 89.94 555 ILE A O 1
ATOM 4202 N N . ALA A 1 556 ? 37.395 0.460 28.498 1.00 88.81 556 ALA A N 1
ATOM 4203 C CA . ALA A 1 556 ? 37.213 -0.930 28.917 1.00 88.81 556 ALA A CA 1
ATOM 4204 C C . ALA A 1 556 ? 37.520 -1.959 27.808 1.00 88.81 556 ALA A C 1
ATOM 4206 O O . ALA A 1 556 ? 37.659 -3.155 28.087 1.00 88.81 556 ALA A O 1
ATOM 4207 N N . ALA A 1 557 ? 37.618 -1.533 26.545 1.00 88.25 557 ALA A N 1
ATOM 4208 C CA . ALA A 1 557 ? 37.834 -2.433 25.423 1.00 88.25 557 ALA A CA 1
ATOM 4209 C C . ALA A 1 557 ? 39.262 -3.010 25.410 1.00 88.25 557 ALA A C 1
ATOM 4211 O O . ALA A 1 557 ? 40.263 -2.305 25.557 1.00 88.25 557 ALA A O 1
ATOM 4212 N N . LYS A 1 558 ? 39.370 -4.318 25.139 1.00 84.19 558 LYS A N 1
ATOM 4213 C CA . LYS A 1 558 ? 40.663 -5.025 25.038 1.00 84.19 558 LYS A CA 1
ATOM 4214 C C . LYS A 1 558 ? 41.532 -4.547 23.863 1.00 84.19 558 LYS A C 1
ATOM 4216 O O . LYS A 1 558 ? 42.732 -4.788 23.861 1.00 84.19 558 LYS A O 1
ATOM 4221 N N . GLY A 1 559 ? 40.945 -3.865 22.881 1.00 86.56 559 GLY A N 1
ATOM 4222 C CA . GLY A 1 559 ? 41.628 -3.296 21.721 1.00 86.56 559 GLY A CA 1
ATOM 4223 C C . GLY A 1 559 ? 40.649 -2.567 20.802 1.00 86.56 559 GLY A C 1
ATOM 4224 O O . GLY A 1 559 ? 39.439 -2.636 21.018 1.00 86.56 559 GLY A O 1
ATOM 4225 N N . PHE A 1 560 ? 41.177 -1.896 19.776 1.00 90.12 560 PHE A N 1
ATOM 4226 C CA . PHE A 1 560 ? 40.399 -1.177 18.758 1.00 90.12 560 PHE A CA 1
ATOM 4227 C C . PHE A 1 560 ? 40.522 -1.901 17.405 1.00 90.12 560 PHE A C 1
ATOM 4229 O O . PHE A 1 560 ? 41.366 -1.532 16.583 1.00 90.12 560 PHE A O 1
ATOM 4236 N N . PRO A 1 561 ? 39.776 -3.007 17.196 1.00 80.75 561 PRO A N 1
ATOM 4237 C CA . PRO A 1 561 ? 39.822 -3.750 15.945 1.00 80.75 561 PRO A CA 1
ATOM 4238 C C . PRO A 1 561 ? 39.131 -2.961 14.822 1.00 80.75 561 PRO A C 1
ATOM 4240 O O . PRO A 1 561 ? 37.974 -2.560 14.947 1.00 80.75 561 PRO A O 1
ATOM 4243 N N . ALA A 1 562 ? 39.830 -2.777 13.703 1.00 69.44 562 ALA A N 1
ATOM 4244 C CA . ALA A 1 562 ? 39.246 -2.269 12.462 1.00 69.44 562 ALA A CA 1
ATOM 4245 C C . ALA A 1 562 ? 38.565 -3.401 11.665 1.00 69.44 562 ALA A C 1
ATOM 4247 O O . ALA A 1 562 ? 38.899 -4.576 11.847 1.00 69.44 562 ALA A O 1
ATOM 4248 N N . GLY A 1 563 ? 37.678 -3.052 10.726 1.00 60.50 563 GLY A N 1
ATOM 4249 C CA . GLY A 1 563 ? 37.209 -3.981 9.689 1.00 60.50 563 GLY A CA 1
ATOM 4250 C C . GLY A 1 563 ? 35.767 -4.475 9.798 1.00 60.50 563 GLY A C 1
ATOM 4251 O O . GLY A 1 563 ? 35.471 -5.555 9.286 1.00 60.50 563 GLY A O 1
ATOM 4252 N N . ARG A 1 564 ? 34.858 -3.727 10.439 1.00 67.69 564 ARG A N 1
ATOM 4253 C CA . ARG A 1 564 ? 33.412 -3.981 10.331 1.00 67.69 564 ARG A CA 1
ATOM 4254 C C . ARG A 1 564 ? 32.638 -2.670 10.203 1.00 67.69 564 ARG A C 1
ATOM 4256 O O . ARG A 1 564 ? 32.854 -1.804 11.042 1.00 67.69 564 ARG A O 1
ATOM 4263 N N . PRO A 1 565 ? 31.719 -2.553 9.228 1.00 73.19 565 PRO A N 1
ATOM 4264 C CA . PRO A 1 565 ? 30.764 -1.453 9.178 1.00 73.19 565 PRO A CA 1
ATOM 4265 C C . PRO A 1 565 ? 30.042 -1.294 10.514 1.00 73.19 565 PRO A C 1
ATOM 4267 O O . PRO A 1 565 ? 29.489 -2.270 11.028 1.00 73.19 565 PRO A O 1
ATOM 4270 N N . ALA A 1 566 ? 30.034 -0.081 11.063 1.00 77.06 566 ALA A N 1
ATOM 4271 C CA . ALA A 1 566 ? 29.318 0.203 12.305 1.00 77.06 566 ALA A CA 1
ATOM 4272 C C . ALA A 1 566 ? 27.846 0.556 12.040 1.00 77.06 566 ALA A C 1
ATOM 4274 O O . ALA A 1 566 ? 27.001 0.381 12.916 1.00 77.06 566 ALA A O 1
ATOM 4275 N N . PHE A 1 567 ? 27.529 1.024 10.827 1.00 82.75 567 PHE A N 1
ATOM 4276 C CA . PHE A 1 567 ? 26.206 1.537 10.468 1.00 82.75 567 PHE A CA 1
ATOM 4277 C C . PHE A 1 567 ? 25.667 0.883 9.188 1.00 82.75 567 PHE A C 1
ATOM 4279 O O . PHE A 1 567 ? 26.424 0.568 8.268 1.00 82.75 567 PHE A O 1
ATOM 4286 N N . SER A 1 568 ? 24.345 0.689 9.116 1.00 74.75 568 SER A N 1
ATOM 4287 C CA . SER A 1 568 ? 23.649 0.123 7.948 1.00 74.75 568 SER A CA 1
ATOM 4288 C C . SER A 1 568 ? 22.634 1.124 7.373 1.00 74.75 568 SER A C 1
ATOM 4290 O O . SER A 1 568 ? 21.950 1.778 8.157 1.00 74.75 568 SER A O 1
ATOM 4292 N N . PRO A 1 569 ? 22.520 1.258 6.037 1.00 69.31 569 PRO A N 1
ATOM 4293 C CA . PRO A 1 569 ? 21.469 2.052 5.392 1.00 69.31 569 PRO A CA 1
ATOM 4294 C C . PRO A 1 569 ? 20.090 1.348 5.448 1.00 69.31 569 PRO A C 1
ATOM 4296 O O . PRO A 1 569 ? 20.051 0.127 5.628 1.00 69.31 569 PRO A O 1
ATOM 4299 N N . PRO A 1 570 ? 18.969 2.074 5.237 1.00 71.69 570 PRO A N 1
ATOM 4300 C CA . PRO A 1 570 ? 18.880 3.514 4.963 1.00 71.69 570 PRO A CA 1
ATOM 4301 C C . PRO A 1 570 ? 18.984 4.375 6.234 1.00 71.69 570 PRO A C 1
ATOM 4303 O O . PRO A 1 570 ? 18.428 4.035 7.273 1.00 71.69 570 PRO A O 1
ATOM 4306 N N . TYR A 1 571 ? 19.678 5.513 6.141 1.00 78.69 571 TYR A N 1
ATOM 4307 C CA . TYR A 1 571 ? 19.688 6.527 7.198 1.00 78.69 571 TYR A CA 1
ATOM 4308 C C . TYR A 1 571 ? 18.505 7.493 7.026 1.00 78.69 571 TYR A C 1
ATOM 4310 O O . TYR A 1 571 ? 18.337 8.099 5.965 1.00 78.69 571 TYR A O 1
ATOM 4318 N N . GLU A 1 572 ? 17.689 7.639 8.072 1.00 77.81 572 GLU A N 1
ATOM 4319 C CA . GLU A 1 572 ? 16.487 8.496 8.083 1.00 77.81 572 GLU A CA 1
ATOM 4320 C C . GLU A 1 572 ? 16.602 9.697 9.043 1.00 77.81 572 GLU A C 1
ATOM 4322 O O . GLU A 1 572 ? 15.649 10.453 9.214 1.00 77.81 572 GLU A O 1
ATOM 4327 N N . GLY A 1 573 ? 17.765 9.887 9.675 1.00 81.31 573 GLY A N 1
ATOM 4328 C CA . GLY A 1 573 ? 17.999 10.965 10.639 1.00 81.31 573 GLY A CA 1
ATOM 4329 C C . GLY A 1 573 ? 18.427 12.306 10.014 1.00 81.31 573 GLY A C 1
ATOM 4330 O O . GLY A 1 573 ? 18.474 12.451 8.789 1.00 81.31 573 GLY A O 1
ATOM 4331 N N . PRO A 1 574 ? 18.772 13.305 10.850 1.00 84.19 574 PRO A N 1
ATOM 4332 C CA . PRO A 1 574 ? 19.237 14.615 10.389 1.00 84.19 574 PRO A CA 1
ATOM 4333 C C . PRO A 1 574 ? 20.590 14.522 9.668 1.00 84.19 574 PRO A C 1
ATOM 4335 O O . PRO A 1 574 ? 21.463 13.762 10.085 1.00 84.19 574 PRO A O 1
ATOM 4338 N N . LEU A 1 575 ? 20.779 15.316 8.611 1.00 86.06 575 LEU A N 1
ATOM 4339 C CA . LEU A 1 575 ? 22.028 15.378 7.842 1.00 86.06 575 LEU A CA 1
ATOM 4340 C C . LEU A 1 575 ? 22.956 16.475 8.371 1.00 86.06 575 LEU A C 1
ATOM 4342 O O . LEU A 1 575 ? 22.496 17.507 8.859 1.00 86.06 575 LEU A O 1
ATOM 4346 N N . GLN A 1 576 ? 24.268 16.271 8.234 1.00 86.62 576 GLN A N 1
ATOM 4347 C CA . GLN A 1 576 ? 25.237 17.339 8.468 1.00 86.62 576 GLN A CA 1
ATOM 4348 C C . GLN A 1 576 ? 25.183 18.336 7.293 1.00 86.62 576 GLN A C 1
ATOM 4350 O O . GLN A 1 576 ? 25.152 17.888 6.143 1.00 86.62 576 GLN A O 1
ATOM 4355 N N . PRO A 1 577 ? 25.179 19.663 7.533 1.00 87.44 577 PRO A N 1
ATOM 4356 C CA . PRO A 1 577 ? 25.084 20.654 6.463 1.00 87.44 577 PRO A CA 1
ATOM 4357 C C . PRO A 1 577 ? 26.109 20.429 5.346 1.00 87.44 577 PRO A C 1
ATOM 4359 O O . PRO A 1 577 ? 27.288 20.183 5.602 1.00 87.44 577 PRO A O 1
ATOM 4362 N N . GLY A 1 578 ? 25.643 20.500 4.099 1.00 88.38 578 GLY A N 1
ATOM 4363 C CA . GLY A 1 578 ? 26.457 20.312 2.897 1.00 88.38 578 GLY A CA 1
ATOM 4364 C C . GLY A 1 578 ? 26.713 18.858 2.484 1.00 88.38 578 GLY A C 1
ATOM 4365 O O . GLY A 1 578 ? 27.072 18.640 1.329 1.00 88.38 578 GLY A O 1
ATOM 4366 N N . TRP A 1 579 ? 26.502 17.860 3.351 1.00 92.94 579 TRP A N 1
ATOM 4367 C CA . TRP A 1 579 ? 26.760 16.449 3.032 1.00 92.94 579 TRP A CA 1
ATOM 4368 C C . TRP A 1 579 ? 25.604 15.758 2.311 1.00 92.94 579 TRP A C 1
ATOM 4370 O O . TRP A 1 579 ? 24.426 16.036 2.539 1.00 92.94 579 TRP A O 1
ATOM 4380 N N . ALA A 1 580 ? 25.955 14.803 1.451 1.00 92.31 580 ALA A N 1
ATOM 4381 C CA . ALA A 1 580 ? 25.005 13.856 0.888 1.00 92.31 580 ALA A CA 1
ATOM 4382 C C . ALA A 1 580 ? 24.545 12.839 1.943 1.00 92.31 580 ALA A C 1
ATOM 4384 O O . ALA A 1 580 ? 25.265 12.545 2.893 1.00 92.31 580 ALA A O 1
ATOM 4385 N N . ARG A 1 581 ? 23.366 12.250 1.735 1.00 90.38 581 ARG A N 1
ATOM 4386 C CA . ARG A 1 581 ? 22.886 11.118 2.538 1.00 90.38 581 ARG A CA 1
ATOM 4387 C C . ARG A 1 581 ? 23.615 9.831 2.148 1.00 90.38 581 ARG A C 1
ATOM 4389 O O . ARG A 1 581 ? 23.847 9.602 0.957 1.00 90.38 581 ARG A O 1
ATOM 4396 N N . SER A 1 582 ? 23.910 8.956 3.112 1.00 86.06 582 SER A N 1
ATOM 4397 C CA . SER A 1 582 ? 24.427 7.620 2.789 1.00 86.06 582 SER A CA 1
ATOM 4398 C C . SER A 1 582 ? 23.396 6.744 2.059 1.00 86.06 582 SER A C 1
ATOM 4400 O O . SER A 1 582 ? 22.196 6.757 2.341 1.00 86.06 582 SER A O 1
ATOM 4402 N N . VAL A 1 583 ? 23.876 5.961 1.090 1.00 84.62 583 VAL A N 1
ATOM 4403 C CA . VAL A 1 583 ? 23.063 5.045 0.277 1.00 84.62 583 VAL A CA 1
ATOM 4404 C C . VAL A 1 583 ? 23.735 3.681 0.188 1.00 84.62 583 VAL A C 1
ATOM 4406 O O . VAL A 1 583 ? 24.961 3.586 0.183 1.00 84.62 583 VAL A O 1
ATOM 4409 N N . GLU A 1 584 ? 22.936 2.615 0.109 1.00 82.25 584 GLU A N 1
ATOM 4410 C CA . GLU A 1 584 ? 23.464 1.256 -0.067 1.00 82.25 584 GLU A CA 1
ATOM 4411 C C . GLU A 1 584 ? 24.029 1.062 -1.476 1.00 82.25 584 GLU A C 1
ATOM 4413 O O . GLU A 1 584 ? 25.145 0.583 -1.651 1.00 82.25 584 GLU A O 1
ATOM 4418 N N . ARG A 1 585 ? 23.259 1.465 -2.491 1.00 85.75 585 ARG A N 1
ATOM 4419 C CA . ARG A 1 585 ? 23.624 1.357 -3.903 1.00 85.75 585 ARG A CA 1
ATOM 4420 C C . ARG A 1 585 ? 23.180 2.593 -4.656 1.00 85.75 585 ARG A C 1
ATOM 4422 O O . ARG A 1 585 ? 22.107 3.138 -4.399 1.00 85.75 585 ARG A O 1
ATOM 4429 N N . LEU A 1 586 ? 23.986 3.002 -5.625 1.00 85.25 586 LEU A N 1
ATOM 4430 C CA . LEU A 1 586 ? 23.676 4.144 -6.464 1.00 85.25 586 LEU A CA 1
ATOM 4431 C C . LEU A 1 586 ? 22.583 3.825 -7.473 1.00 85.25 586 LEU A C 1
ATOM 4433 O O . LEU A 1 586 ? 22.497 2.730 -8.030 1.00 85.25 586 LEU A O 1
ATOM 4437 N N . SER A 1 587 ? 21.776 4.835 -7.759 1.00 80.19 587 SER A N 1
ATOM 4438 C CA . SER A 1 587 ? 20.779 4.807 -8.815 1.00 80.19 587 SER A CA 1
ATOM 4439 C C . SER A 1 587 ? 20.978 6.039 -9.681 1.00 80.19 587 SER A C 1
ATOM 4441 O O . SER A 1 587 ? 20.674 7.148 -9.251 1.00 80.19 587 SER A O 1
ATOM 4443 N N . ALA A 1 588 ? 21.468 5.854 -10.908 1.00 79.00 588 ALA A N 1
ATOM 4444 C CA . ALA A 1 588 ? 21.400 6.926 -11.891 1.00 79.00 588 ALA A CA 1
ATOM 4445 C C . ALA A 1 588 ? 19.927 7.147 -12.281 1.00 79.00 588 ALA A C 1
ATOM 4447 O O . ALA A 1 588 ? 19.163 6.189 -12.409 1.00 79.00 588 ALA A O 1
ATOM 4448 N N . GLY A 1 589 ? 19.510 8.396 -12.450 1.00 73.12 589 GLY A N 1
ATOM 4449 C CA . GLY A 1 589 ? 18.234 8.779 -13.053 1.00 73.12 589 GLY A CA 1
ATOM 4450 C C . GLY A 1 589 ? 18.322 8.768 -14.580 1.00 73.12 589 GLY A C 1
ATOM 4451 O O . GLY A 1 589 ? 19.070 7.989 -15.164 1.00 73.12 589 GLY A O 1
ATOM 4452 N N . LEU A 1 590 ? 17.561 9.633 -15.252 1.00 74.44 590 LEU A N 1
ATOM 4453 C CA . LEU A 1 590 ? 17.628 9.772 -16.711 1.00 74.44 590 LEU A CA 1
ATOM 4454 C C . LEU A 1 590 ? 19.011 10.279 -17.144 1.00 74.44 590 LEU A C 1
ATOM 4456 O O . LEU A 1 590 ? 19.427 11.365 -16.747 1.00 74.44 590 LEU A O 1
ATOM 4460 N N . ILE A 1 591 ? 19.701 9.502 -17.976 1.00 80.12 591 ILE A N 1
ATOM 4461 C CA . ILE A 1 591 ? 20.989 9.858 -18.577 1.00 80.12 591 ILE A CA 1
ATOM 4462 C C . ILE A 1 591 ? 20.803 9.943 -20.102 1.00 80.12 591 ILE A C 1
ATOM 4464 O O . ILE A 1 591 ? 20.116 9.081 -20.662 1.00 80.12 591 ILE A O 1
ATOM 4468 N N . PRO A 1 592 ? 21.388 10.945 -20.790 1.00 78.56 592 PRO A N 1
ATOM 4469 C CA . PRO A 1 592 ? 21.288 11.073 -22.240 1.00 78.56 592 PRO A CA 1
ATOM 4470 C C . PRO A 1 592 ? 21.761 9.825 -22.988 1.00 78.56 592 PRO A C 1
ATOM 4472 O O . PRO A 1 592 ? 22.741 9.184 -22.618 1.00 78.56 592 PRO A O 1
ATOM 4475 N N . ASP A 1 593 ? 21.113 9.532 -24.112 1.00 70.06 593 ASP A N 1
ATOM 4476 C CA . ASP A 1 593 ? 21.354 8.331 -24.916 1.00 70.06 593 ASP A CA 1
ATOM 4477 C C . ASP A 1 593 ? 22.790 8.194 -25.445 1.00 70.06 593 ASP A C 1
ATOM 4479 O O . ASP A 1 593 ? 23.214 7.100 -25.827 1.00 70.06 593 ASP A O 1
ATOM 4483 N N . GLU A 1 594 ? 23.509 9.307 -25.554 1.00 76.50 594 GLU A N 1
ATOM 4484 C CA . GLU A 1 594 ? 24.921 9.389 -25.940 1.00 76.50 594 GLU A CA 1
ATOM 4485 C C . GLU A 1 594 ? 25.911 8.999 -24.837 1.00 76.50 594 GLU A C 1
ATOM 4487 O O . GLU A 1 594 ? 27.063 8.689 -25.147 1.00 76.50 594 GLU A O 1
ATOM 4492 N N . ALA A 1 595 ? 25.490 8.982 -23.573 1.00 82.44 595 ALA A N 1
ATOM 4493 C CA . ALA A 1 595 ? 26.341 8.528 -22.488 1.00 82.44 595 ALA A CA 1
ATOM 4494 C C . ALA A 1 595 ? 26.470 7.001 -22.507 1.00 82.44 595 ALA A C 1
ATOM 4496 O O . ALA A 1 595 ? 25.553 6.268 -22.891 1.00 82.44 595 ALA A O 1
ATOM 4497 N N . MET A 1 596 ? 27.617 6.510 -22.047 1.00 84.44 596 MET A N 1
ATOM 4498 C CA . MET A 1 596 ? 27.859 5.083 -21.890 1.00 84.44 596 MET A CA 1
ATOM 4499 C C . MET A 1 596 ? 27.602 4.728 -20.422 1.00 84.44 596 MET A C 1
ATOM 4501 O O . MET A 1 596 ? 28.521 4.674 -19.619 1.00 84.44 596 MET A O 1
ATOM 4505 N N . GLU A 1 597 ? 26.338 4.537 -20.037 1.00 82.69 597 GLU A N 1
ATOM 4506 C CA . GLU A 1 597 ? 25.980 4.113 -18.672 1.00 82.69 597 GLU A CA 1
ATOM 4507 C C . GLU A 1 597 ? 25.972 2.583 -18.605 1.00 82.69 597 GLU A C 1
ATOM 4509 O O . GLU A 1 597 ? 25.018 1.927 -19.013 1.00 82.69 597 GLU A O 1
ATOM 4514 N N . ILE A 1 598 ? 27.098 2.012 -18.175 1.00 82.69 598 ILE A N 1
ATOM 4515 C CA . ILE A 1 598 ? 27.251 0.557 -17.997 1.00 82.69 598 ILE A CA 1
ATOM 4516 C C . ILE A 1 598 ? 27.730 0.180 -16.588 1.00 82.69 598 ILE A C 1
ATOM 4518 O O . ILE A 1 598 ? 27.692 -0.989 -16.219 1.00 82.69 598 ILE A O 1
ATOM 4522 N N . ASN A 1 599 ? 28.189 1.166 -15.807 1.00 82.31 599 ASN A N 1
ATOM 4523 C CA . ASN A 1 599 ? 28.966 0.951 -14.585 1.00 82.31 599 ASN A CA 1
ATOM 4524 C C . ASN A 1 599 ? 28.485 1.757 -13.372 1.00 82.31 599 ASN A C 1
ATOM 4526 O O . ASN A 1 599 ? 29.197 1.750 -12.379 1.00 82.31 599 ASN A O 1
ATOM 4530 N N . VAL A 1 600 ? 27.346 2.459 -13.416 1.00 85.62 600 VAL A N 1
ATOM 4531 C CA . VAL A 1 600 ? 26.955 3.389 -12.334 1.00 85.62 600 VAL A CA 1
ATOM 4532 C C . VAL A 1 600 ? 25.813 2.841 -11.484 1.00 85.62 600 VAL A C 1
ATOM 4534 O O . VAL A 1 600 ? 25.935 2.741 -10.264 1.00 85.62 600 VAL A O 1
ATOM 4537 N N . SER A 1 601 ? 24.711 2.442 -12.111 1.00 83.06 601 SER A N 1
ATOM 4538 C CA . SER A 1 601 ? 23.541 1.940 -11.390 1.00 83.06 601 SER A CA 1
ATOM 4539 C C . SER A 1 601 ? 23.814 0.600 -10.696 1.00 83.06 601 SER A C 1
ATOM 4541 O O . SER A 1 601 ? 24.265 -0.359 -11.317 1.00 83.06 601 SER A O 1
ATOM 4543 N N . GLY A 1 602 ? 23.497 0.517 -9.404 1.00 82.81 602 GLY A N 1
ATOM 4544 C CA . GLY A 1 602 ? 23.670 -0.677 -8.578 1.00 82.81 602 GLY A CA 1
ATOM 4545 C C . GLY A 1 602 ? 25.049 -0.833 -7.928 1.00 82.81 602 GLY A C 1
ATOM 4546 O O . GLY A 1 602 ? 25.228 -1.808 -7.200 1.00 82.81 602 GLY A O 1
ATOM 4547 N N . ARG A 1 603 ? 25.995 0.091 -8.160 1.00 88.44 603 ARG A N 1
ATOM 4548 C CA . ARG A 1 603 ? 27.319 0.105 -7.510 1.00 88.44 603 ARG A CA 1
ATOM 4549 C C . ARG A 1 603 ? 27.276 0.717 -6.115 1.00 88.44 603 ARG A C 1
ATOM 4551 O O . ARG A 1 603 ? 26.458 1.604 -5.865 1.00 88.44 603 ARG A O 1
ATOM 4558 N N . GLU A 1 604 ? 28.189 0.295 -5.244 1.00 90.25 604 GLU A N 1
ATOM 4559 C CA . GLU A 1 604 ? 28.450 1.003 -3.988 1.00 90.25 604 GLU A CA 1
ATOM 4560 C C . GLU A 1 604 ? 29.418 2.181 -4.187 1.00 90.25 604 GLU A C 1
ATOM 4562 O O . GLU A 1 604 ? 30.132 2.287 -5.190 1.00 90.25 604 GLU A O 1
ATOM 4567 N N . LEU A 1 605 ? 29.460 3.064 -3.189 1.00 91.12 605 LEU A N 1
ATOM 4568 C CA . LEU A 1 605 ? 30.477 4.106 -3.074 1.00 91.12 605 LEU A CA 1
ATOM 4569 C C . LEU A 1 605 ? 31.829 3.502 -2.689 1.00 91.12 605 LEU A C 1
ATOM 4571 O O . LEU A 1 605 ? 31.921 2.751 -1.712 1.00 91.12 605 LEU A O 1
ATOM 4575 N N . ALA A 1 606 ? 32.872 3.901 -3.414 1.00 89.38 606 ALA A N 1
ATOM 4576 C CA . ALA A 1 606 ? 34.255 3.517 -3.169 1.00 89.38 606 ALA A CA 1
ATOM 4577 C C . ALA A 1 606 ? 35.054 4.751 -2.737 1.00 89.38 606 ALA A C 1
ATOM 4579 O O . ALA A 1 606 ? 35.483 5.550 -3.566 1.00 89.38 606 ALA A O 1
ATOM 4580 N N . GLY A 1 607 ? 35.231 4.913 -1.426 1.00 88.81 607 GLY A N 1
ATOM 4581 C CA . GLY A 1 607 ? 36.120 5.922 -0.849 1.00 88.81 607 GLY A CA 1
ATOM 4582 C C . GLY A 1 607 ? 37.583 5.452 -0.767 1.00 88.81 607 GLY A C 1
ATOM 4583 O O . GLY A 1 607 ? 37.887 4.305 -1.110 1.00 88.81 607 GLY A O 1
ATOM 4584 N N . PRO A 1 608 ? 38.493 6.286 -0.227 1.00 90.94 608 PRO A N 1
ATOM 4585 C CA . PRO A 1 608 ? 39.929 5.984 -0.098 1.00 90.94 608 PRO A CA 1
ATOM 4586 C C . PRO A 1 608 ? 40.236 4.766 0.790 1.00 90.94 608 PRO A C 1
ATOM 4588 O O . PRO A 1 608 ? 41.337 4.210 0.753 1.00 90.94 608 PRO A O 1
ATOM 4591 N N . VAL A 1 609 ? 39.252 4.331 1.577 1.00 90.44 609 VAL A N 1
ATOM 4592 C CA . VAL A 1 609 ? 39.313 3.147 2.436 1.00 90.44 609 VAL A CA 1
ATOM 4593 C C . VAL A 1 609 ? 39.265 1.839 1.640 1.00 90.44 609 VAL A C 1
ATOM 4595 O O . VAL A 1 609 ? 39.983 0.909 1.995 1.00 90.44 609 VAL A O 1
ATOM 4598 N N . ARG A 1 610 ? 38.486 1.773 0.550 1.00 88.75 610 ARG A N 1
ATOM 4599 C CA . ARG A 1 610 ? 38.196 0.533 -0.205 1.00 88.75 610 ARG A CA 1
ATOM 4600 C C . ARG A 1 610 ? 39.002 0.357 -1.497 1.00 88.75 610 ARG A C 1
ATOM 4602 O O . ARG A 1 610 ? 38.681 -0.480 -2.331 1.00 88.75 610 ARG A O 1
ATOM 4609 N N . GLY A 1 611 ? 40.039 1.161 -1.714 1.00 90.19 611 GLY A N 1
ATOM 4610 C CA . GLY A 1 611 ? 40.909 0.972 -2.876 1.00 90.19 611 GLY A CA 1
ATOM 4611 C C . GLY A 1 611 ? 42.025 -0.042 -2.642 1.00 90.19 611 GLY A C 1
ATOM 4612 O O . GLY A 1 611 ? 42.500 -0.221 -1.518 1.00 90.19 611 GLY A O 1
ATOM 4613 N N . PHE A 1 612 ? 42.488 -0.658 -3.728 1.00 93.06 612 PHE A N 1
ATOM 4614 C CA . PHE A 1 612 ? 43.534 -1.678 -3.712 1.00 93.06 612 PHE A CA 1
ATOM 4615 C C . PHE A 1 612 ? 44.940 -1.102 -3.483 1.00 93.06 612 PHE A C 1
ATOM 4617 O O . PHE A 1 612 ? 45.698 -1.609 -2.654 1.00 93.06 612 PHE A O 1
ATOM 4624 N N . GLY A 1 613 ? 45.307 -0.081 -4.258 1.00 88.56 613 GLY A N 1
ATOM 4625 C CA . GLY A 1 613 ? 46.691 0.376 -4.393 1.00 88.56 613 GLY A CA 1
ATOM 4626 C C . GLY A 1 613 ? 47.187 1.278 -3.261 1.00 88.56 613 GLY A C 1
ATOM 4627 O O . GLY A 1 613 ? 46.600 1.330 -2.183 1.00 88.56 613 GLY A O 1
ATOM 4628 N N . GLN A 1 614 ? 48.269 2.014 -3.511 1.00 93.00 614 GLN A N 1
ATOM 4629 C CA . GLN A 1 614 ? 48.840 2.967 -2.545 1.00 93.00 614 GLN A CA 1
ATOM 4630 C C . GLN A 1 614 ? 47.895 4.145 -2.256 1.00 93.00 614 GLN A C 1
ATOM 4632 O O . GLN A 1 614 ? 47.297 4.684 -3.184 1.00 93.00 614 GLN A O 1
ATOM 4637 N N . LEU A 1 615 ? 47.785 4.579 -0.990 1.00 94.75 615 LEU A N 1
ATOM 4638 C CA . LEU A 1 615 ? 47.001 5.771 -0.628 1.00 94.75 615 LEU A CA 1
ATOM 4639 C C . LEU A 1 615 ? 47.822 7.029 -0.899 1.00 94.75 615 LEU A C 1
ATOM 4641 O O . LEU A 1 615 ? 48.885 7.217 -0.298 1.00 94.75 615 LEU A O 1
ATOM 4645 N N . ARG A 1 616 ? 47.308 7.889 -1.776 1.00 94.19 616 ARG A N 1
ATOM 4646 C CA . ARG A 1 616 ? 47.920 9.157 -2.172 1.00 94.19 616 ARG A CA 1
ATOM 4647 C C . ARG A 1 616 ? 47.039 10.337 -1.788 1.00 94.19 616 ARG A C 1
ATOM 4649 O O . ARG A 1 616 ? 45.832 10.313 -2.013 1.00 94.19 616 ARG A O 1
ATOM 4656 N N . ASP A 1 617 ? 47.683 11.358 -1.239 1.00 94.38 617 ASP A N 1
ATOM 4657 C CA . ASP A 1 617 ? 47.153 12.710 -1.052 1.00 94.38 617 ASP A CA 1
ATOM 4658 C C . ASP A 1 617 ? 47.883 13.597 -2.061 1.00 94.38 617 ASP A C 1
ATOM 4660 O O . ASP A 1 617 ? 49.095 13.813 -1.935 1.00 94.38 617 ASP A O 1
ATOM 4664 N N . LYS A 1 618 ? 47.171 14.046 -3.101 1.00 95.38 618 LYS A N 1
ATOM 4665 C CA . LYS A 1 618 ? 47.720 15.017 -4.050 1.00 95.38 618 LYS A CA 1
ATOM 4666 C C . LYS A 1 618 ? 46.998 16.344 -3.929 1.00 95.38 618 LYS A C 1
ATOM 4668 O O . LYS A 1 618 ? 45.792 16.391 -3.733 1.00 95.38 618 LYS A O 1
ATOM 4673 N N . ARG A 1 619 ? 47.725 17.436 -4.138 1.00 94.75 619 ARG A N 1
ATOM 4674 C CA . ARG A 1 619 ? 47.170 18.791 -4.149 1.00 94.75 619 ARG A CA 1
ATOM 4675 C C . ARG A 1 619 ? 47.684 19.547 -5.346 1.00 94.75 619 ARG A C 1
ATOM 4677 O O . ARG A 1 619 ? 48.894 19.626 -5.545 1.00 94.75 619 ARG A O 1
ATOM 4684 N N . TYR A 1 620 ? 46.757 20.134 -6.085 1.00 96.62 620 TYR A N 1
ATOM 4685 C CA . TYR A 1 620 ? 47.037 21.049 -7.180 1.00 96.62 620 TYR A CA 1
ATOM 4686 C C . TYR A 1 620 ? 46.486 22.408 -6.781 1.00 96.62 620 TYR A C 1
ATOM 4688 O O . TYR A 1 620 ? 45.277 22.548 -6.592 1.00 96.62 620 TYR A O 1
ATOM 4696 N N . ARG A 1 621 ? 47.367 23.389 -6.596 1.00 94.75 621 ARG A N 1
ATOM 4697 C CA . ARG A 1 621 ? 47.017 24.721 -6.099 1.00 94.75 621 ARG A CA 1
ATOM 4698 C C . ARG A 1 621 ? 47.377 25.765 -7.132 1.00 94.75 621 ARG A C 1
ATOM 4700 O O . ARG A 1 621 ? 48.549 26.031 -7.369 1.00 94.75 621 ARG A O 1
ATOM 4707 N N . LEU A 1 622 ? 46.366 26.380 -7.723 1.00 94.00 622 LEU A N 1
ATOM 4708 C CA . LEU A 1 622 ? 46.535 27.586 -8.514 1.00 94.00 622 LEU A CA 1
ATOM 4709 C C . LEU A 1 622 ? 46.519 28.790 -7.567 1.00 94.00 622 LEU A C 1
ATOM 4711 O O . LEU A 1 622 ? 45.488 29.081 -6.958 1.00 94.00 622 LEU A O 1
ATOM 4715 N N . ARG A 1 623 ? 47.650 29.491 -7.452 1.00 91.06 623 ARG A N 1
ATOM 4716 C CA . ARG A 1 623 ? 47.736 30.741 -6.683 1.00 91.06 623 ARG A CA 1
ATOM 4717 C C . ARG A 1 623 ? 47.466 31.933 -7.595 1.00 91.06 623 ARG A C 1
ATOM 4719 O O . ARG A 1 623 ? 48.193 32.142 -8.566 1.00 91.06 623 ARG A O 1
ATOM 4726 N N . ILE A 1 624 ? 46.446 32.722 -7.269 1.00 89.62 624 ILE A N 1
ATOM 4727 C CA . ILE A 1 624 ? 46.088 33.945 -7.992 1.00 89.62 624 ILE A CA 1
ATOM 4728 C C . ILE A 1 624 ? 46.477 35.145 -7.125 1.00 89.62 624 ILE A C 1
ATOM 4730 O O . ILE A 1 624 ? 45.974 35.303 -6.011 1.00 89.62 624 ILE A O 1
ATOM 4734 N N . GLN A 1 625 ? 47.376 35.986 -7.635 1.00 82.12 625 GLN A N 1
ATOM 4735 C CA . GLN A 1 625 ? 47.812 37.220 -6.974 1.00 82.12 625 GLN A CA 1
ATOM 4736 C C . GLN A 1 625 ? 47.083 38.442 -7.560 1.00 82.12 625 GLN A C 1
ATOM 4738 O O . GLN A 1 625 ? 46.808 38.490 -8.760 1.00 82.12 625 GLN A O 1
ATOM 4743 N N . GLY A 1 626 ? 46.801 39.452 -6.731 1.00 75.06 626 GLY A N 1
ATOM 4744 C CA . GLY A 1 626 ? 46.182 40.712 -7.162 1.00 75.06 626 GLY A CA 1
ATOM 4745 C C . GLY A 1 626 ? 44.647 40.700 -7.132 1.00 75.06 626 GLY A C 1
ATOM 4746 O O . GLY A 1 626 ? 44.045 40.178 -6.198 1.00 75.06 626 GLY A O 1
ATOM 4747 N N . LYS A 1 627 ? 43.994 41.313 -8.134 1.00 76.69 627 LYS A N 1
ATOM 4748 C CA . LYS A 1 627 ? 42.524 41.467 -8.204 1.00 76.69 627 LYS A CA 1
ATOM 4749 C C . LYS A 1 627 ? 41.841 40.151 -8.613 1.00 76.69 627 LYS A C 1
ATOM 4751 O O . LYS A 1 627 ? 41.386 40.007 -9.744 1.00 76.69 627 LYS A O 1
ATOM 4756 N N . ALA A 1 628 ? 41.817 39.186 -7.698 1.00 78.31 628 ALA A N 1
ATOM 4757 C CA . ALA A 1 628 ? 41.151 37.898 -7.871 1.00 78.31 628 ALA A CA 1
ATOM 4758 C C . ALA A 1 628 ? 39.655 37.975 -7.492 1.00 78.31 628 ALA A C 1
ATOM 4760 O O . ALA A 1 628 ? 39.321 38.697 -6.547 1.00 78.31 628 ALA A O 1
ATOM 4761 N N . PRO A 1 629 ? 38.767 37.227 -8.179 1.00 87.12 629 PRO A N 1
ATOM 4762 C CA . PRO A 1 629 ? 37.385 37.024 -7.740 1.00 87.12 629 PRO A CA 1
ATOM 4763 C C . PRO A 1 629 ? 37.313 36.408 -6.339 1.00 87.12 629 PRO A C 1
ATOM 4765 O O . PRO A 1 629 ? 38.260 35.753 -5.890 1.00 87.12 629 PRO A O 1
ATOM 4768 N N . GLU A 1 630 ? 36.186 36.584 -5.650 1.00 90.50 630 GLU A N 1
ATOM 4769 C CA . GLU A 1 630 ? 36.005 35.966 -4.336 1.00 90.50 630 GLU A CA 1
ATOM 4770 C C . GLU A 1 630 ? 35.949 34.432 -4.458 1.00 90.50 630 GLU A C 1
ATOM 4772 O O . GLU A 1 630 ? 35.367 33.911 -5.415 1.00 90.50 630 GLU A O 1
ATOM 4777 N N . PRO A 1 631 ? 36.460 33.670 -3.470 1.00 90.69 631 PRO A N 1
ATOM 4778 C CA . PRO A 1 631 ? 36.448 32.206 -3.508 1.00 90.69 631 PRO A CA 1
ATOM 4779 C C . PRO A 1 631 ? 35.086 31.574 -3.833 1.00 90.69 631 PRO A C 1
ATOM 4781 O O . PRO A 1 631 ? 34.999 30.604 -4.586 1.00 90.69 631 PRO A O 1
ATOM 4784 N N . ARG A 1 632 ? 34.001 32.159 -3.311 1.00 91.44 632 ARG A N 1
ATOM 4785 C CA . ARG A 1 632 ? 32.625 31.713 -3.581 1.00 91.44 632 ARG A CA 1
ATOM 4786 C C . ARG A 1 632 ? 32.206 31.896 -5.042 1.00 91.44 632 ARG A C 1
ATOM 4788 O O . ARG A 1 632 ? 31.457 31.081 -5.574 1.00 91.44 632 ARG A O 1
ATOM 4795 N N . GLU A 1 633 ? 32.683 32.949 -5.702 1.00 91.06 633 GLU A N 1
ATOM 4796 C CA . GLU A 1 633 ? 32.369 33.241 -7.106 1.00 91.06 633 GLU A CA 1
ATOM 4797 C C . GLU A 1 633 ? 33.067 32.226 -8.008 1.00 91.06 633 GLU A C 1
ATOM 4799 O O . GLU A 1 633 ? 32.451 31.683 -8.925 1.00 91.06 633 GLU A O 1
ATOM 4804 N N . ILE A 1 634 ? 34.321 31.897 -7.677 1.00 93.75 634 ILE A N 1
ATOM 4805 C CA . ILE A 1 634 ? 35.100 30.865 -8.363 1.00 93.75 634 ILE A CA 1
ATOM 4806 C C . ILE A 1 634 ? 34.395 29.513 -8.259 1.00 93.75 634 ILE A C 1
ATOM 4808 O O . ILE A 1 634 ? 34.167 28.867 -9.276 1.00 93.75 634 ILE A O 1
ATOM 4812 N N . VAL A 1 635 ? 34.009 29.088 -7.052 1.00 93.50 635 VAL A N 1
ATOM 4813 C CA . VAL A 1 635 ? 33.336 27.793 -6.851 1.00 93.50 635 VAL A CA 1
ATOM 4814 C C . VAL A 1 635 ? 31.941 27.761 -7.477 1.00 93.50 635 VAL A C 1
ATOM 4816 O O . VAL A 1 635 ? 31.537 26.732 -8.016 1.00 93.50 635 VAL A O 1
ATOM 4819 N N . THR A 1 636 ? 31.210 28.875 -7.465 1.00 92.12 636 THR A N 1
ATOM 4820 C CA . THR A 1 636 ? 29.906 28.975 -8.138 1.00 92.12 636 THR A CA 1
ATOM 4821 C C . THR A 1 636 ? 30.047 28.790 -9.647 1.00 92.12 636 THR A C 1
ATOM 4823 O O . THR A 1 636 ? 29.348 27.954 -10.221 1.00 92.12 636 THR A O 1
ATOM 4826 N N . LEU A 1 637 ? 30.992 29.498 -10.276 1.00 93.31 637 LEU A N 1
ATOM 4827 C CA . LEU A 1 637 ? 31.309 29.325 -11.695 1.00 93.31 637 LEU A CA 1
ATOM 4828 C C . LEU A 1 637 ? 31.768 27.893 -11.986 1.00 93.31 637 LEU A C 1
ATOM 4830 O O . LEU A 1 637 ? 31.304 27.271 -12.940 1.00 93.31 637 LEU A O 1
ATOM 4834 N N . TRP A 1 638 ? 32.641 27.351 -11.136 1.00 94.44 638 TRP A N 1
ATOM 4835 C CA . TRP A 1 638 ? 33.188 26.015 -11.326 1.00 94.44 638 TRP A CA 1
ATOM 4836 C C . TRP A 1 638 ? 32.102 24.942 -11.279 1.00 94.44 638 TRP A C 1
ATOM 4838 O O . TRP A 1 638 ? 32.118 24.038 -12.103 1.00 94.44 638 TRP A O 1
ATOM 4848 N N . LYS A 1 639 ? 31.120 25.050 -10.377 1.00 93.06 639 LYS A N 1
ATOM 4849 C CA . LYS A 1 639 ? 29.982 24.119 -10.340 1.00 93.06 639 LYS A CA 1
ATOM 4850 C C . LYS A 1 639 ? 29.077 24.256 -11.570 1.00 93.06 639 LYS A C 1
ATOM 4852 O O . LYS A 1 639 ? 28.565 23.251 -12.055 1.00 93.06 639 LYS A O 1
ATOM 4857 N N . ALA A 1 640 ? 28.867 25.477 -12.060 1.00 89.62 640 ALA A N 1
ATOM 4858 C CA . ALA A 1 640 ? 27.987 25.740 -13.198 1.00 89.62 640 ALA A CA 1
ATOM 4859 C C . ALA A 1 640 ? 28.561 25.215 -14.527 1.00 89.62 640 ALA A C 1
ATOM 4861 O O . ALA A 1 640 ? 27.829 24.633 -15.321 1.00 89.62 640 ALA A O 1
ATOM 4862 N N . GLU A 1 641 ? 29.869 25.381 -14.736 1.00 92.31 641 GLU A N 1
ATOM 4863 C CA . GLU A 1 641 ? 30.575 25.050 -15.986 1.00 92.31 641 GLU A CA 1
ATOM 4864 C C . GLU A 1 641 ? 31.558 23.874 -15.795 1.00 92.31 641 GLU A C 1
ATOM 4866 O O . GLU A 1 641 ? 32.538 23.730 -16.520 1.00 92.31 641 GLU A O 1
ATOM 4871 N N . PHE A 1 642 ? 31.332 23.016 -14.792 1.00 91.25 642 PHE A N 1
ATOM 4872 C CA . PHE A 1 642 ? 32.299 22.003 -14.343 1.00 91.25 642 PHE A CA 1
ATOM 4873 C C . PHE A 1 642 ? 32.962 21.167 -15.457 1.00 91.25 642 PHE A C 1
ATOM 4875 O O . PHE A 1 642 ? 34.197 21.104 -15.477 1.00 91.25 642 PHE A O 1
ATOM 4882 N N . PRO A 1 643 ? 32.215 20.533 -16.387 1.00 89.81 643 PRO A N 1
ATOM 4883 C CA . PRO A 1 643 ? 32.831 19.752 -17.458 1.00 89.81 643 PRO A CA 1
ATOM 4884 C C . PRO A 1 643 ? 33.577 20.579 -18.505 1.00 89.81 643 PRO A C 1
ATOM 4886 O O . PRO A 1 643 ? 34.453 20.029 -19.172 1.00 89.81 643 PRO A O 1
ATOM 4889 N N . ASP A 1 644 ? 33.269 21.868 -18.651 1.00 91.44 644 ASP A N 1
ATOM 4890 C CA . ASP A 1 644 ? 33.854 22.720 -19.694 1.00 91.44 644 ASP A CA 1
ATOM 4891 C C . ASP A 1 644 ? 35.334 23.019 -19.418 1.00 91.44 644 ASP A C 1
ATOM 4893 O O . ASP A 1 644 ? 36.100 23.341 -20.327 1.00 91.44 644 ASP A O 1
ATOM 4897 N N . PHE A 1 645 ? 35.768 22.845 -18.167 1.00 93.06 645 PHE A N 1
ATOM 4898 C CA . PHE A 1 645 ? 37.165 22.997 -17.776 1.00 93.06 645 PHE A CA 1
ATOM 4899 C C . PHE A 1 645 ? 38.015 21.757 -18.062 1.00 93.06 645 PHE A C 1
ATOM 4901 O O . PHE A 1 645 ? 39.241 21.848 -18.026 1.00 93.06 645 PHE A O 1
ATOM 4908 N N . TRP A 1 646 ? 37.424 20.597 -18.350 1.00 92.50 646 TRP A N 1
ATOM 4909 C CA . TRP A 1 646 ? 38.181 19.356 -18.528 1.00 92.50 646 TRP A CA 1
ATOM 4910 C C . TRP A 1 646 ? 38.931 19.312 -19.871 1.00 92.50 646 TRP A C 1
ATOM 4912 O O . TRP A 1 646 ? 38.528 19.954 -20.842 1.00 92.50 646 TRP A O 1
ATOM 4922 N N . PRO A 1 647 ? 40.014 18.516 -19.989 1.00 88.94 647 PRO A N 1
ATOM 4923 C CA . PRO A 1 647 ? 40.640 18.245 -21.279 1.00 88.94 647 PRO A CA 1
ATOM 4924 C C . PRO A 1 647 ? 39.630 17.716 -22.309 1.00 88.94 647 PRO A C 1
ATOM 4926 O O . PRO A 1 647 ? 38.763 16.896 -21.987 1.00 88.94 647 PRO A O 1
ATOM 4929 N N . GLY A 1 648 ? 39.781 18.141 -23.565 1.00 85.44 648 GLY A N 1
ATOM 4930 C CA . GLY A 1 648 ? 38.839 17.823 -24.637 1.00 85.44 648 GLY A CA 1
ATOM 4931 C C . GLY A 1 648 ? 38.586 16.321 -24.827 1.00 85.44 648 GLY A C 1
ATOM 4932 O O . GLY A 1 648 ? 39.508 15.506 -24.873 1.00 85.44 648 GLY A O 1
ATOM 4933 N N . GLY A 1 649 ? 37.311 15.956 -24.993 1.00 82.19 649 GLY A N 1
ATOM 4934 C CA . GLY A 1 649 ? 36.866 14.578 -25.231 1.00 82.19 649 GLY A CA 1
ATOM 4935 C C . GLY A 1 649 ? 36.396 13.816 -23.989 1.00 82.19 649 GLY A C 1
ATOM 4936 O O . GLY A 1 649 ? 35.854 12.724 -24.149 1.00 82.19 649 GLY A O 1
ATOM 4937 N N . ASN A 1 650 ? 36.549 14.381 -22.789 1.00 90.00 650 ASN A N 1
ATOM 4938 C CA . ASN A 1 650 ? 35.924 13.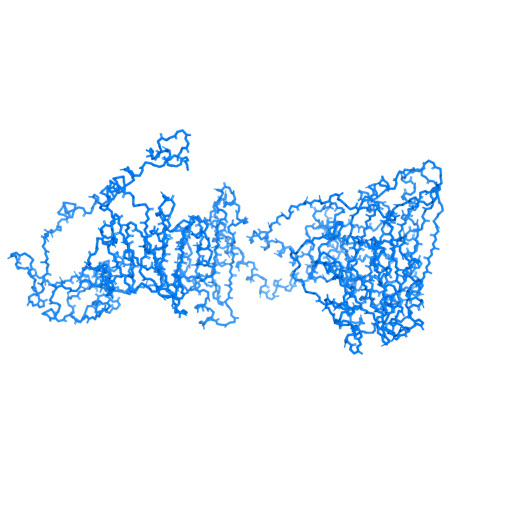869 -21.569 1.00 90.00 650 ASN A CA 1
ATOM 4939 C C . ASN A 1 650 ? 34.507 14.437 -21.429 1.00 90.00 650 ASN A C 1
ATOM 4941 O O . ASN A 1 650 ? 34.267 15.585 -21.795 1.00 90.00 650 ASN A O 1
ATOM 4945 N N . ARG A 1 651 ? 33.557 13.643 -20.925 1.00 90.94 651 ARG A N 1
ATOM 4946 C CA . ARG A 1 651 ? 32.165 14.086 -20.734 1.00 90.94 651 ARG A CA 1
ATOM 4947 C C . ARG A 1 651 ? 31.646 13.720 -19.349 1.00 90.94 651 ARG A C 1
ATOM 4949 O O . ARG A 1 651 ? 31.952 12.644 -18.835 1.00 90.94 651 ARG A O 1
ATOM 4956 N N . PHE A 1 652 ? 30.827 14.609 -18.800 1.00 91.94 652 PHE A N 1
ATOM 4957 C CA . PHE A 1 652 ? 30.141 14.482 -17.519 1.00 91.94 652 PHE A CA 1
ATOM 4958 C C . PHE A 1 652 ? 28.633 14.553 -17.760 1.00 91.94 652 PHE A C 1
ATOM 4960 O O . PHE A 1 652 ? 28.154 15.487 -18.402 1.00 91.94 652 PHE A O 1
ATOM 4967 N N . PHE A 1 653 ? 27.884 13.585 -17.243 1.00 90.38 653 PHE A N 1
ATOM 4968 C CA . PHE A 1 653 ? 26.433 13.524 -17.380 1.00 90.38 653 PHE A CA 1
ATOM 4969 C C . PHE A 1 653 ? 25.793 13.425 -15.999 1.00 90.38 653 PHE A C 1
ATOM 4971 O O . PHE A 1 653 ? 25.739 12.342 -15.413 1.00 90.38 653 PHE A O 1
ATOM 4978 N N . ALA A 1 654 ? 25.302 14.550 -15.477 1.00 88.50 654 ALA A N 1
ATOM 4979 C CA . ALA A 1 654 ? 24.521 14.555 -14.248 1.00 88.50 654 ALA A CA 1
ATOM 4980 C C . ALA A 1 654 ? 23.189 13.822 -14.453 1.00 88.50 654 ALA A C 1
ATOM 4982 O O . ALA A 1 654 ? 22.476 14.039 -15.437 1.00 88.50 654 ALA A O 1
ATOM 4983 N N . SER A 1 655 ? 22.842 12.971 -13.494 1.00 82.56 655 SER A N 1
ATOM 4984 C CA . SER A 1 655 ? 21.559 12.281 -13.438 1.00 82.56 655 SER A CA 1
ATOM 4985 C C . SER A 1 655 ? 20.397 13.272 -13.514 1.00 82.56 655 SER A C 1
ATOM 4987 O O . SER A 1 655 ? 20.283 14.167 -12.681 1.00 82.56 655 SER A O 1
ATOM 4989 N N . GLY A 1 656 ? 19.521 13.109 -14.510 1.00 76.38 656 GLY A N 1
ATOM 4990 C CA . GLY A 1 656 ? 18.352 13.965 -14.717 1.00 76.38 656 GLY A CA 1
ATOM 4991 C C . GLY A 1 656 ? 18.672 15.402 -15.144 1.00 76.38 656 GLY A C 1
ATOM 4992 O O . GLY A 1 656 ? 17.778 16.239 -15.096 1.00 76.38 656 GLY A O 1
ATOM 4993 N N . GLY A 1 657 ? 19.919 15.703 -15.533 1.00 77.75 657 GLY A N 1
ATOM 4994 C CA . GLY A 1 657 ? 20.361 17.078 -15.789 1.00 77.75 657 GLY A CA 1
ATOM 4995 C C . GLY A 1 657 ? 20.447 17.934 -14.520 1.00 77.75 657 GLY A C 1
ATOM 4996 O O . GLY A 1 657 ? 20.385 19.157 -14.605 1.00 77.75 657 GLY A O 1
ATOM 4997 N N . ALA A 1 658 ? 20.542 17.297 -13.349 1.00 80.50 658 ALA A N 1
ATOM 4998 C CA . ALA A 1 658 ? 20.594 17.985 -12.068 1.00 80.50 658 ALA A CA 1
ATOM 4999 C C . ALA A 1 658 ? 21.866 18.848 -11.920 1.00 80.50 658 ALA A C 1
ATOM 5001 O O . ALA A 1 658 ? 22.923 18.483 -12.446 1.00 80.50 658 ALA A O 1
ATOM 5002 N N . PRO A 1 659 ? 21.795 19.969 -11.178 1.00 85.38 659 PRO A N 1
ATOM 5003 C CA . PRO A 1 659 ? 22.984 20.727 -10.799 1.00 85.38 659 PRO A CA 1
ATOM 5004 C C . PRO A 1 659 ? 23.895 19.905 -9.871 1.00 85.38 659 PRO A C 1
ATOM 5006 O O . PRO A 1 659 ? 23.477 18.896 -9.303 1.00 85.38 659 PRO A O 1
ATOM 5009 N N . ILE A 1 660 ? 25.137 20.357 -9.664 1.00 89.19 660 ILE A N 1
ATOM 5010 C CA . ILE A 1 660 ? 26.041 19.777 -8.656 1.00 89.19 660 ILE A CA 1
ATOM 5011 C C . ILE A 1 660 ? 25.486 20.086 -7.258 1.00 89.19 660 ILE A C 1
ATOM 5013 O O . ILE A 1 660 ? 25.750 21.136 -6.673 1.00 89.19 660 ILE A O 1
ATOM 5017 N N . ALA A 1 661 ? 24.692 19.150 -6.747 1.00 89.88 661 ALA A N 1
ATOM 5018 C CA . ALA A 1 661 ? 24.043 19.174 -5.442 1.00 89.88 661 ALA A CA 1
ATOM 5019 C C . ALA A 1 661 ? 24.371 17.888 -4.665 1.00 89.88 661 ALA A C 1
ATOM 5021 O O . ALA A 1 661 ? 24.524 16.845 -5.311 1.00 89.88 661 ALA A O 1
ATOM 5022 N N . PRO A 1 662 ? 24.450 17.910 -3.319 1.00 90.81 662 PRO A N 1
ATOM 5023 C CA . PRO A 1 662 ? 24.745 16.714 -2.528 1.00 90.81 662 PRO A CA 1
ATOM 5024 C C . PRO A 1 662 ? 23.836 15.533 -2.899 1.00 90.81 662 PRO A C 1
ATOM 5026 O O . PRO A 1 662 ? 22.623 15.683 -3.018 1.00 90.81 662 PRO A O 1
ATOM 5029 N N . GLY A 1 663 ? 24.427 14.359 -3.130 1.00 91.31 663 GLY A N 1
ATOM 5030 C CA . GLY A 1 663 ? 23.720 13.142 -3.547 1.00 91.31 663 GLY A CA 1
ATOM 5031 C C . GLY A 1 663 ? 23.479 13.017 -5.055 1.00 91.31 663 GLY A C 1
ATOM 5032 O O . GLY A 1 663 ? 23.032 11.967 -5.517 1.00 91.31 663 GLY A O 1
ATOM 5033 N N . THR A 1 664 ? 23.811 14.037 -5.853 1.00 91.56 664 THR A N 1
ATOM 5034 C CA . THR A 1 664 ? 23.693 13.952 -7.315 1.00 91.56 664 THR A CA 1
ATOM 5035 C C . THR A 1 664 ? 24.661 12.908 -7.860 1.00 91.56 664 THR A C 1
ATOM 5037 O O . THR A 1 664 ? 25.873 13.003 -7.669 1.00 91.56 664 THR A O 1
ATOM 5040 N N . VAL A 1 665 ? 24.127 11.915 -8.569 1.00 92.56 665 VAL A N 1
ATOM 5041 C CA . VAL A 1 665 ? 24.911 10.890 -9.269 1.00 92.56 665 VAL A CA 1
ATOM 5042 C C . VAL A 1 665 ? 25.263 11.389 -10.666 1.00 92.56 665 VAL A C 1
ATOM 5044 O O . VAL A 1 665 ? 24.405 11.948 -11.350 1.00 92.56 665 VAL A O 1
ATOM 5047 N N . ALA A 1 666 ? 26.492 11.156 -11.123 1.00 92.44 666 ALA A N 1
ATOM 5048 C CA . ALA A 1 666 ? 26.891 11.462 -12.494 1.00 92.44 666 ALA A CA 1
ATOM 5049 C C . ALA A 1 666 ? 27.610 10.293 -13.168 1.00 92.44 666 ALA A C 1
ATOM 5051 O O . ALA A 1 666 ? 28.332 9.524 -12.530 1.00 92.44 666 ALA A O 1
ATOM 5052 N N . VAL A 1 667 ? 27.420 10.191 -14.483 1.00 92.62 667 VAL A N 1
ATOM 5053 C CA . VAL A 1 667 ? 28.136 9.268 -15.370 1.00 92.62 667 VAL A CA 1
ATOM 5054 C C . VAL A 1 667 ? 29.279 10.024 -16.038 1.00 92.62 667 VAL A C 1
ATOM 5056 O O . VAL A 1 667 ? 29.090 11.132 -16.539 1.00 92.62 667 VAL A O 1
ATOM 5059 N N . LEU A 1 668 ? 30.460 9.417 -16.071 1.00 92.88 668 LEU A N 1
ATOM 5060 C CA . LEU A 1 668 ? 31.649 9.946 -16.725 1.00 92.88 668 LEU A CA 1
ATOM 5061 C C . LEU A 1 668 ? 32.014 9.082 -17.924 1.00 92.88 668 LEU A C 1
ATOM 5063 O O . LEU A 1 668 ? 32.156 7.868 -17.791 1.00 92.88 668 LEU A O 1
ATOM 5067 N N . ASN A 1 669 ? 32.256 9.728 -19.059 1.00 92.19 669 ASN A N 1
ATOM 5068 C CA . ASN A 1 669 ? 32.898 9.118 -20.216 1.00 92.19 669 ASN A CA 1
ATOM 5069 C C . ASN A 1 669 ? 34.283 9.753 -20.369 1.00 92.19 669 ASN A C 1
ATOM 5071 O O . ASN A 1 669 ? 34.408 10.841 -20.937 1.00 92.19 669 ASN A O 1
ATOM 5075 N N . LEU A 1 670 ? 35.311 9.093 -19.838 1.00 89.81 670 LEU A N 1
ATOM 5076 C CA . LEU A 1 670 ? 36.686 9.593 -19.829 1.00 89.81 670 LEU A CA 1
ATOM 5077 C C . LEU A 1 670 ? 37.456 9.057 -21.034 1.00 89.81 670 LEU A C 1
ATOM 5079 O O . LEU A 1 670 ? 37.447 7.855 -21.298 1.00 89.81 670 LEU A O 1
ATOM 5083 N N . ARG A 1 671 ? 38.125 9.933 -21.782 1.00 86.56 671 ARG A N 1
ATOM 5084 C CA . ARG A 1 671 ? 38.878 9.543 -22.976 1.00 86.56 671 ARG A CA 1
ATOM 5085 C C . ARG A 1 671 ? 40.295 9.128 -22.593 1.00 86.56 671 ARG A C 1
ATOM 5087 O O . ARG A 1 671 ? 41.050 9.923 -22.044 1.00 86.56 671 ARG A O 1
ATOM 5094 N N . LEU A 1 672 ? 40.663 7.902 -22.949 1.00 77.31 672 LEU A N 1
ATOM 5095 C CA . LEU A 1 672 ? 42.017 7.375 -22.804 1.00 77.31 672 LEU A CA 1
ATOM 5096 C C . LEU A 1 672 ? 42.831 7.517 -24.106 1.00 77.31 672 LEU A C 1
ATOM 5098 O O . LEU A 1 672 ? 42.259 7.689 -25.195 1.00 77.31 672 LEU A O 1
ATOM 5102 N N . PRO A 1 673 ? 44.174 7.414 -24.027 1.00 67.50 673 PRO A N 1
ATOM 5103 C CA . PRO A 1 673 ? 45.033 7.277 -25.201 1.00 67.50 673 PRO A CA 1
ATOM 5104 C C . PRO A 1 673 ? 44.561 6.148 -26.132 1.00 67.50 673 PRO A C 1
ATOM 5106 O O . PRO A 1 673 ? 44.061 5.121 -25.679 1.00 67.50 673 PRO A O 1
ATOM 5109 N N . GLY A 1 674 ? 44.691 6.342 -27.447 1.00 68.44 674 GLY A N 1
ATOM 5110 C CA . GLY A 1 674 ? 44.214 5.375 -28.449 1.00 68.44 674 GLY A CA 1
ATOM 5111 C C . GLY A 1 674 ? 42.715 5.457 -28.773 1.00 68.44 674 GLY A C 1
ATOM 5112 O O . GLY A 1 674 ? 42.224 4.664 -29.567 1.00 68.44 674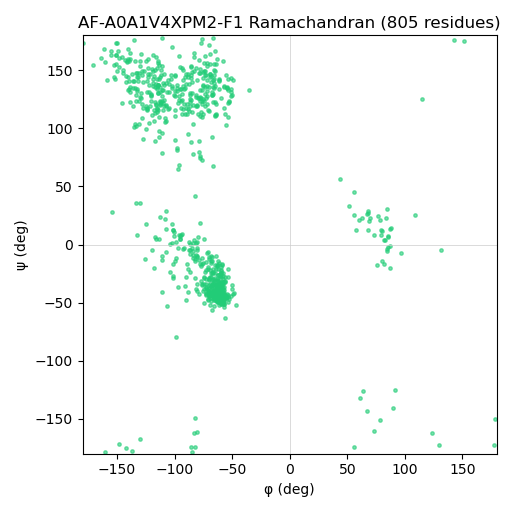 GLY A O 1
ATOM 5113 N N . GLY A 1 675 ? 41.980 6.425 -28.208 1.00 71.38 675 GLY A N 1
ATOM 5114 C CA . GLY A 1 675 ? 40.573 6.678 -28.559 1.00 71.38 675 GLY A CA 1
ATOM 5115 C C . GLY A 1 675 ? 39.552 5.826 -27.800 1.00 71.38 675 GLY A C 1
ATOM 5116 O O . GLY A 1 675 ? 38.359 5.918 -28.089 1.00 71.38 675 GLY A O 1
ATOM 5117 N N . LEU A 1 676 ? 40.003 5.040 -26.819 1.00 80.00 676 LEU A N 1
ATOM 5118 C CA . LEU A 1 676 ? 39.138 4.308 -25.896 1.00 80.00 676 LEU A CA 1
ATOM 5119 C C . LEU A 1 676 ? 38.398 5.275 -24.962 1.00 80.00 676 LEU A C 1
ATOM 5121 O O . LEU A 1 676 ? 38.940 6.301 -24.550 1.00 80.00 676 LEU A O 1
ATOM 5125 N N . VAL A 1 677 ? 37.158 4.931 -24.615 1.00 87.75 677 VAL A N 1
ATOM 5126 C CA . VAL A 1 677 ? 36.342 5.668 -23.644 1.00 87.75 677 VAL A CA 1
ATOM 5127 C C . VAL A 1 677 ? 36.116 4.771 -22.436 1.00 87.75 677 VAL A C 1
ATOM 5129 O O . VAL A 1 677 ? 35.707 3.625 -22.590 1.00 87.75 677 VAL A O 1
ATOM 5132 N N . VAL A 1 678 ? 36.367 5.287 -21.238 1.00 90.12 678 VAL A N 1
ATOM 5133 C CA . VAL A 1 678 ? 36.052 4.626 -19.971 1.00 90.12 678 VAL A CA 1
ATOM 5134 C C . VAL A 1 678 ? 34.758 5.208 -19.428 1.00 90.12 678 VAL A C 1
ATOM 5136 O O . VAL A 1 678 ? 34.696 6.391 -19.101 1.00 90.12 678 VAL A O 1
ATOM 5139 N N . ALA A 1 679 ? 33.736 4.363 -19.331 1.00 91.69 679 ALA A N 1
ATOM 5140 C CA . ALA A 1 679 ? 32.478 4.659 -18.669 1.00 91.69 679 ALA A CA 1
ATOM 5141 C C . ALA A 1 679 ? 32.567 4.343 -17.183 1.00 91.69 679 ALA A C 1
ATOM 5143 O O . ALA A 1 679 ? 32.747 3.189 -16.789 1.00 91.69 679 ALA A O 1
ATOM 5144 N N . THR A 1 680 ? 32.382 5.350 -16.350 1.00 93.06 680 THR A N 1
ATOM 5145 C CA . THR A 1 680 ? 32.368 5.200 -14.896 1.00 93.06 680 THR A CA 1
ATOM 5146 C C . THR A 1 680 ? 31.413 6.219 -14.274 1.00 93.06 680 THR A C 1
ATOM 5148 O O . THR A 1 680 ? 30.663 6.869 -14.998 1.00 93.06 680 THR A O 1
ATOM 5151 N N . GLY A 1 681 ? 31.378 6.352 -12.953 1.00 92.81 681 GLY A N 1
ATOM 5152 C CA . GLY A 1 681 ? 30.518 7.323 -12.289 1.00 92.81 681 GLY A CA 1
ATOM 5153 C C . GLY A 1 681 ? 31.087 7.838 -10.983 1.00 92.81 681 GLY A C 1
ATOM 5154 O O . GLY A 1 681 ? 32.122 7.377 -10.504 1.00 92.81 681 GLY A O 1
ATOM 5155 N N . LEU A 1 682 ? 30.387 8.824 -10.441 1.00 94.19 682 LEU A N 1
ATOM 5156 C CA . LEU A 1 682 ? 30.671 9.455 -9.163 1.00 94.19 682 LEU A CA 1
ATOM 5157 C C . LEU A 1 682 ? 29.363 9.926 -8.516 1.00 94.19 682 LEU A C 1
ATOM 5159 O O . LEU A 1 682 ? 28.318 9.994 -9.173 1.00 94.19 682 LEU A O 1
ATOM 5163 N N . MET A 1 683 ? 29.428 10.276 -7.238 1.00 95.12 683 MET A N 1
ATOM 5164 C CA . MET A 1 683 ? 28.355 10.973 -6.534 1.00 95.12 683 MET A CA 1
ATOM 5165 C C . MET A 1 683 ? 28.902 12.258 -5.920 1.00 95.12 683 MET A C 1
ATOM 5167 O O . MET A 1 683 ? 30.015 12.266 -5.394 1.00 95.12 683 MET A O 1
ATOM 5171 N N . VAL A 1 684 ? 28.131 13.344 -5.966 1.00 95.25 684 VAL A N 1
ATOM 5172 C CA . VAL A 1 684 ? 28.445 14.569 -5.222 1.00 95.25 684 VAL A CA 1
ATOM 5173 C C . VAL A 1 684 ? 28.360 14.254 -3.731 1.00 95.25 684 VAL A C 1
ATOM 5175 O O . VAL A 1 684 ? 27.280 13.997 -3.204 1.00 95.25 684 VAL A O 1
ATOM 5178 N N . LEU A 1 685 ? 29.513 14.251 -3.072 1.00 95.06 685 LEU A N 1
ATOM 5179 C CA . LEU A 1 685 ? 29.684 13.920 -1.662 1.00 95.06 685 LEU A CA 1
ATOM 5180 C C . LEU A 1 685 ? 29.288 15.094 -0.763 1.00 95.06 685 LEU A C 1
ATOM 5182 O O . LEU A 1 685 ? 28.637 14.901 0.262 1.00 95.06 685 LEU A O 1
ATOM 5186 N N . TYR A 1 686 ? 29.702 16.299 -1.155 1.00 94.62 686 TYR A N 1
ATOM 5187 C CA . TYR A 1 686 ? 29.594 17.503 -0.340 1.00 94.62 686 TYR A CA 1
ATOM 5188 C C . TYR A 1 686 ? 29.491 18.755 -1.211 1.00 94.62 686 TYR A C 1
ATOM 5190 O O . TYR A 1 686 ? 30.150 18.829 -2.251 1.00 94.62 686 TYR A O 1
ATOM 5198 N N . VAL A 1 687 ? 28.715 19.752 -0.780 1.00 93.44 687 VAL A N 1
ATOM 5199 C CA . VAL A 1 687 ? 28.646 21.082 -1.405 1.00 93.44 687 VAL A CA 1
ATOM 5200 C C . VAL A 1 687 ? 28.554 22.171 -0.336 1.00 93.44 687 VAL A C 1
ATOM 5202 O O . VAL A 1 687 ? 27.722 22.106 0.561 1.00 93.44 687 VAL A O 1
ATOM 5205 N N . ALA A 1 688 ? 29.373 23.204 -0.501 1.00 90.19 688 ALA A N 1
ATOM 5206 C CA . ALA A 1 688 ? 29.351 24.467 0.223 1.00 90.19 688 ALA A CA 1
ATOM 5207 C C . ALA A 1 688 ? 29.554 25.644 -0.756 1.00 90.19 688 ALA A C 1
ATOM 5209 O O . ALA A 1 688 ? 29.671 25.460 -1.979 1.00 90.19 688 ALA A O 1
ATOM 5210 N N . ASP A 1 689 ? 29.610 26.862 -0.218 1.00 87.25 689 ASP A N 1
ATOM 5211 C CA . ASP A 1 689 ? 29.835 28.084 -0.999 1.00 87.25 689 ASP A CA 1
ATOM 5212 C C . ASP A 1 689 ? 31.236 28.143 -1.606 1.00 87.25 689 ASP A C 1
ATOM 5214 O O . ASP A 1 689 ? 31.411 28.629 -2.721 1.00 87.25 689 ASP A O 1
ATOM 5218 N N . THR A 1 690 ? 32.236 27.625 -0.892 1.00 89.62 690 THR A N 1
ATOM 5219 C CA . THR A 1 690 ? 33.647 27.688 -1.295 1.00 89.62 690 THR A CA 1
ATOM 5220 C C . THR A 1 690 ? 34.274 26.323 -1.562 1.00 89.62 690 THR A C 1
ATOM 5222 O O . THR A 1 690 ? 35.470 26.244 -1.842 1.00 89.62 690 THR A O 1
ATOM 5225 N N . ALA A 1 691 ? 33.491 25.242 -1.500 1.00 92.81 691 ALA A N 1
ATOM 5226 C CA . ALA A 1 691 ? 33.971 23.899 -1.792 1.00 92.81 691 ALA A CA 1
ATOM 5227 C C . ALA A 1 691 ? 32.866 22.974 -2.312 1.00 92.81 691 ALA A C 1
ATOM 5229 O O . ALA A 1 691 ? 31.692 23.137 -1.994 1.00 92.81 691 ALA A O 1
ATOM 5230 N N . PHE A 1 692 ? 33.243 21.961 -3.078 1.00 95.62 692 PHE A N 1
ATOM 5231 C CA . PHE A 1 692 ? 32.406 20.810 -3.397 1.00 95.62 692 PHE A CA 1
ATOM 5232 C C . PHE A 1 692 ? 33.290 19.581 -3.583 1.00 95.62 692 PHE A C 1
ATOM 5234 O O . PHE A 1 692 ? 34.464 19.695 -3.927 1.00 95.62 692 PHE A O 1
ATOM 5241 N N . SER A 1 693 ? 32.751 18.396 -3.326 1.00 96.50 693 SER A N 1
ATOM 5242 C CA . SER A 1 693 ? 33.514 17.152 -3.395 1.00 96.50 693 SER A CA 1
ATOM 5243 C C . SER A 1 693 ? 32.708 16.063 -4.078 1.00 96.50 693 SER A C 1
ATOM 5245 O O . SER A 1 693 ? 31.484 16.003 -3.933 1.00 96.50 693 SER A O 1
ATOM 5247 N N . PHE A 1 694 ? 33.394 15.189 -4.807 1.00 96.31 694 PHE A N 1
ATOM 5248 C CA . PHE A 1 694 ? 32.803 13.980 -5.371 1.00 96.31 694 PHE A CA 1
ATOM 5249 C C . PHE A 1 694 ? 33.496 12.751 -4.823 1.00 96.31 694 PHE A C 1
ATOM 5251 O O . PHE A 1 694 ? 34.717 12.734 -4.704 1.00 96.31 694 PHE A O 1
ATOM 5258 N N . ILE A 1 695 ? 32.722 11.702 -4.577 1.00 96.06 695 ILE A N 1
ATOM 5259 C CA . ILE A 1 695 ? 33.215 10.381 -4.203 1.00 96.06 695 ILE A CA 1
ATOM 5260 C C . ILE A 1 695 ? 33.041 9.411 -5.373 1.00 96.06 695 ILE A C 1
ATOM 5262 O O . ILE A 1 695 ? 32.033 9.446 -6.088 1.00 96.06 695 ILE A O 1
ATOM 5266 N N . SER A 1 696 ? 34.041 8.561 -5.591 1.00 94.94 696 SER A N 1
ATOM 5267 C CA . SER A 1 696 ? 34.008 7.538 -6.634 1.00 94.94 696 SER A CA 1
ATOM 5268 C C . SER A 1 696 ? 33.145 6.334 -6.253 1.00 94.94 696 SER A C 1
ATOM 5270 O O . SER A 1 696 ? 32.656 6.198 -5.129 1.00 94.94 696 SER A O 1
ATOM 5272 N N . ILE A 1 697 ? 32.960 5.438 -7.217 1.00 93.56 697 ILE A N 1
ATOM 5273 C CA . ILE A 1 697 ? 32.127 4.239 -7.106 1.00 93.56 697 ILE A CA 1
ATOM 5274 C C . ILE A 1 697 ? 32.976 2.986 -7.305 1.00 93.56 697 ILE A C 1
ATOM 5276 O O . ILE A 1 697 ? 34.076 3.056 -7.856 1.00 93.56 697 ILE A O 1
ATOM 5280 N N . GLU A 1 698 ? 32.462 1.830 -6.904 1.00 91.62 698 GLU A N 1
ATOM 5281 C CA . GLU A 1 698 ? 33.117 0.552 -7.190 1.00 91.62 698 GLU A CA 1
ATOM 5282 C C . GLU A 1 698 ? 33.412 0.384 -8.687 1.00 91.62 698 GLU A C 1
ATOM 5284 O O . GLU A 1 698 ? 32.552 0.607 -9.544 1.00 91.62 698 GLU A O 1
ATOM 5289 N N . GLY A 1 699 ? 34.642 -0.029 -8.998 1.00 88.69 699 GLY A N 1
ATOM 5290 C CA . GLY A 1 699 ? 35.115 -0.186 -10.372 1.00 88.69 699 GLY A CA 1
ATOM 5291 C C . GLY A 1 699 ? 35.645 1.093 -11.024 1.00 88.69 699 GLY A C 1
ATOM 5292 O O . GLY A 1 699 ? 36.139 1.032 -12.149 1.00 88.69 699 GLY A O 1
ATOM 5293 N N . HIS A 1 700 ? 35.572 2.254 -10.367 1.00 93.25 700 HIS A N 1
ATOM 5294 C CA . HIS A 1 700 ? 36.215 3.478 -10.852 1.00 93.25 700 HIS A CA 1
ATOM 5295 C C . HIS A 1 700 ? 37.753 3.341 -10.879 1.00 93.25 700 HIS A C 1
ATOM 5297 O O . HIS A 1 700 ? 38.334 2.543 -10.145 1.00 93.25 700 HIS A O 1
ATOM 5303 N N . VAL A 1 701 ? 38.426 4.123 -11.736 1.00 91.81 701 VAL A N 1
ATOM 5304 C CA . VAL A 1 701 ? 39.900 4.090 -11.900 1.00 91.81 701 VAL A CA 1
ATOM 5305 C C . VAL A 1 701 ? 40.649 4.417 -10.601 1.00 91.81 701 VAL A C 1
ATOM 5307 O O . VAL A 1 701 ? 41.700 3.844 -10.306 1.00 91.81 701 VAL A O 1
ATOM 5310 N N . ILE A 1 702 ? 40.064 5.303 -9.801 1.00 93.25 702 ILE A N 1
ATOM 5311 C CA . ILE A 1 702 ? 40.481 5.648 -8.445 1.00 93.25 702 ILE A CA 1
ATOM 5312 C C . ILE A 1 702 ? 39.360 5.292 -7.460 1.00 93.25 702 ILE A C 1
ATOM 5314 O O . ILE A 1 702 ? 38.184 5.420 -7.779 1.00 93.25 702 ILE A O 1
ATOM 5318 N N . ALA A 1 703 ? 39.719 4.850 -6.265 1.00 94.50 703 ALA A N 1
ATOM 5319 C CA . ALA A 1 703 ? 38.822 4.707 -5.127 1.00 94.50 703 ALA A CA 1
ATOM 5320 C C . ALA A 1 703 ? 39.185 5.802 -4.122 1.00 94.50 703 ALA A C 1
ATOM 5322 O O . ALA A 1 703 ? 40.243 5.755 -3.489 1.00 94.50 703 ALA A O 1
ATOM 5323 N N . GLY A 1 704 ? 38.356 6.834 -4.038 1.00 94.81 704 GLY A N 1
ATOM 5324 C CA . GLY A 1 704 ? 38.679 8.070 -3.348 1.00 94.81 704 GLY A CA 1
ATOM 5325 C C . GLY A 1 704 ? 37.585 9.120 -3.455 1.00 94.81 704 GLY A C 1
ATOM 5326 O O . GLY A 1 704 ? 36.495 8.883 -3.980 1.00 94.81 704 GLY A O 1
ATOM 5327 N N . TRP A 1 705 ? 37.908 10.312 -2.979 1.00 95.81 705 TRP A N 1
ATOM 5328 C CA . TRP A 1 705 ? 37.143 11.507 -3.301 1.00 95.81 705 TRP A CA 1
ATOM 5329 C C . TRP A 1 705 ? 38.063 12.624 -3.761 1.00 95.81 705 TRP A C 1
ATOM 5331 O O . TRP A 1 705 ? 39.263 12.631 -3.478 1.00 95.81 705 TRP A O 1
ATOM 5341 N N . ILE A 1 706 ? 37.480 13.559 -4.499 1.00 96.19 706 ILE A N 1
ATOM 5342 C CA . ILE A 1 706 ? 38.174 14.717 -5.043 1.00 96.19 706 ILE A CA 1
ATOM 5343 C C . ILE A 1 706 ? 37.438 15.953 -4.566 1.00 96.19 706 ILE A C 1
ATOM 5345 O O . ILE A 1 706 ? 36.270 16.151 -4.907 1.00 96.19 706 ILE A O 1
ATOM 5349 N N . THR A 1 707 ? 38.137 16.774 -3.793 1.00 96.25 707 THR A N 1
ATOM 5350 C CA . THR A 1 707 ? 37.614 18.030 -3.270 1.00 96.25 707 THR A CA 1
ATOM 5351 C C . THR A 1 707 ? 38.118 19.193 -4.115 1.00 96.25 707 THR A C 1
ATOM 5353 O O . THR A 1 707 ? 39.314 19.338 -4.362 1.00 96.25 707 THR A O 1
ATOM 5356 N N . PHE A 1 708 ? 37.180 20.016 -4.563 1.00 95.94 708 PHE A N 1
ATOM 5357 C CA . PHE A 1 708 ? 37.400 21.254 -5.292 1.00 95.94 708 PHE A CA 1
ATOM 5358 C C . PHE A 1 708 ? 37.074 22.398 -4.350 1.00 95.94 708 PHE A C 1
ATOM 5360 O O . PHE A 1 708 ? 35.951 22.481 -3.852 1.00 95.94 708 PHE A O 1
ATOM 5367 N N . SER A 1 709 ? 38.036 23.269 -4.079 1.00 94.19 709 SER A N 1
ATOM 5368 C CA . SER A 1 709 ? 37.841 24.360 -3.129 1.00 94.19 709 SER A CA 1
ATOM 5369 C C . SER A 1 709 ? 38.543 25.632 -3.567 1.00 94.19 709 SER A C 1
ATOM 5371 O O . SER A 1 709 ? 39.474 25.622 -4.375 1.00 94.19 709 SER A O 1
ATOM 5373 N N . SER A 1 710 ? 38.076 26.756 -3.037 1.00 92.81 710 SER A N 1
ATOM 5374 C CA . SER A 1 710 ? 38.794 28.017 -3.116 1.00 92.81 710 SER A CA 1
ATOM 5375 C C . SER A 1 710 ? 38.780 28.708 -1.762 1.00 92.81 710 SER A C 1
ATOM 5377 O O . SER A 1 710 ? 37.780 28.678 -1.049 1.00 92.81 710 SER A O 1
ATOM 5379 N N . PHE A 1 711 ? 39.894 29.327 -1.391 1.00 89.06 711 PHE A N 1
ATOM 5380 C CA . PHE A 1 711 ? 40.043 30.034 -0.121 1.00 89.06 711 PHE A CA 1
ATOM 5381 C C . PHE A 1 711 ? 41.133 31.103 -0.231 1.00 89.06 711 PHE A C 1
ATOM 5383 O O . PHE A 1 711 ? 41.894 31.141 -1.200 1.00 89.06 711 PHE A O 1
ATOM 5390 N N . ARG A 1 712 ? 41.192 32.003 0.753 1.00 86.31 712 ARG A N 1
ATOM 5391 C CA . ARG A 1 712 ? 42.237 33.029 0.846 1.00 86.31 712 ARG A CA 1
ATOM 5392 C C . ARG A 1 712 ? 43.389 32.518 1.703 1.00 86.31 712 ARG A C 1
ATOM 5394 O O . ARG A 1 712 ? 43.160 31.942 2.760 1.00 86.31 712 ARG A O 1
ATOM 5401 N N . GLU A 1 713 ? 44.616 32.747 1.253 1.00 83.62 713 GLU A N 1
ATOM 5402 C CA . GLU A 1 713 ? 45.837 32.442 1.999 1.00 83.62 713 GLU A CA 1
ATOM 5403 C C . GLU A 1 713 ? 46.786 33.643 1.885 1.00 83.62 713 GLU A C 1
ATOM 5405 O O . GLU A 1 713 ? 47.417 33.862 0.845 1.00 83.62 713 GLU A O 1
ATOM 5410 N N . GLY A 1 714 ? 46.832 34.463 2.941 1.00 82.44 714 GLY A N 1
ATOM 5411 C CA . GLY A 1 714 ? 47.432 35.799 2.881 1.00 82.44 714 GLY A CA 1
ATOM 5412 C C . GLY A 1 714 ? 46.711 36.684 1.857 1.00 82.44 714 GLY A C 1
ATOM 5413 O O . GLY A 1 714 ? 45.481 36.702 1.806 1.00 82.44 714 GLY A O 1
ATOM 5414 N N . ASP A 1 715 ? 47.477 37.361 0.999 1.00 82.94 715 ASP A N 1
ATOM 5415 C CA . ASP A 1 715 ? 46.949 38.236 -0.062 1.00 82.94 715 ASP A CA 1
ATOM 5416 C C . ASP A 1 715 ? 46.561 37.488 -1.355 1.00 82.94 715 ASP A C 1
ATOM 5418 O O . ASP A 1 715 ? 46.146 38.106 -2.338 1.00 82.94 715 ASP A O 1
ATOM 5422 N N . ALA A 1 716 ? 46.704 36.159 -1.391 1.00 86.94 716 ALA A N 1
ATOM 5423 C CA . ALA A 1 716 ? 46.401 35.343 -2.565 1.00 86.94 716 ALA A CA 1
ATOM 5424 C C . ALA A 1 716 ? 45.062 34.606 -2.422 1.00 86.94 716 ALA A C 1
ATOM 5426 O O . ALA A 1 716 ? 44.698 34.135 -1.342 1.00 86.94 716 ALA A O 1
ATOM 5427 N N . VAL A 1 717 ? 44.356 34.439 -3.544 1.00 91.19 717 VAL A N 1
ATOM 5428 C CA . VAL A 1 717 ? 43.250 33.478 -3.653 1.00 91.19 717 VAL A CA 1
ATOM 5429 C C . VAL A 1 717 ? 43.814 32.172 -4.197 1.00 91.19 717 VAL A C 1
ATOM 5431 O O . VAL A 1 717 ? 44.449 32.146 -5.254 1.00 91.19 717 VAL A O 1
ATOM 5434 N N . VAL A 1 718 ? 43.599 31.089 -3.459 1.00 91.44 718 VAL A N 1
ATOM 5435 C CA . VAL A 1 718 ? 44.008 29.740 -3.839 1.00 91.44 718 VAL A CA 1
ATOM 5436 C C . VAL A 1 718 ? 42.801 29.013 -4.411 1.00 91.44 718 VAL A C 1
ATOM 5438 O O . VAL A 1 718 ? 41.715 29.032 -3.828 1.00 91.44 718 VAL A O 1
ATOM 5441 N N . VAL A 1 719 ? 42.993 28.368 -5.557 1.00 94.62 719 VAL A N 1
ATOM 5442 C CA . VAL A 1 719 ? 42.041 27.421 -6.143 1.00 94.62 719 VAL A CA 1
ATOM 5443 C C . VAL A 1 719 ? 42.683 26.042 -6.097 1.00 94.62 719 VAL A C 1
ATOM 5445 O O . VAL A 1 719 ? 43.770 25.845 -6.644 1.00 94.62 719 VAL A O 1
ATOM 5448 N N . GLN A 1 720 ? 42.043 25.106 -5.403 1.00 94.50 720 GLN A N 1
ATOM 5449 C CA . GLN A 1 720 ? 42.606 23.804 -5.071 1.00 94.50 720 GLN A CA 1
ATOM 5450 C C . GLN A 1 720 ? 41.782 22.666 -5.679 1.00 94.50 720 GLN A C 1
ATOM 5452 O O . GLN A 1 720 ? 40.556 22.640 -5.576 1.00 94.50 720 GLN A O 1
ATOM 5457 N N . VAL A 1 721 ? 42.489 21.688 -6.249 1.00 96.94 721 VAL A N 1
ATOM 5458 C CA . VAL A 1 721 ? 41.985 20.326 -6.461 1.00 96.94 721 VAL A CA 1
ATOM 5459 C C . VAL A 1 721 ? 42.754 19.394 -5.533 1.00 96.94 721 VAL A C 1
ATOM 5461 O O . VAL A 1 721 ? 43.986 19.353 -5.579 1.00 96.94 721 VAL A O 1
ATOM 5464 N N . HIS A 1 722 ? 42.035 18.655 -4.695 1.00 95.44 722 HIS A N 1
ATOM 5465 C CA . HIS A 1 722 ? 42.598 17.736 -3.713 1.00 95.44 722 HIS A CA 1
ATOM 5466 C C . HIS A 1 722 ? 41.970 16.344 -3.855 1.00 95.44 722 HIS A C 1
ATOM 5468 O O . HIS A 1 722 ? 40.925 16.063 -3.260 1.00 95.44 722 HIS A O 1
ATOM 5474 N N . PRO A 1 723 ? 42.565 15.464 -4.676 1.00 96.00 723 PRO A N 1
ATOM 5475 C CA . PRO A 1 723 ? 42.229 14.050 -4.676 1.00 96.00 723 PRO A CA 1
ATOM 5476 C C . PRO A 1 723 ? 42.922 13.314 -3.514 1.00 96.00 723 PRO A C 1
ATOM 5478 O O . PRO A 1 723 ? 44.150 13.319 -3.394 1.00 96.00 723 PRO A O 1
ATOM 5481 N N . LEU A 1 724 ? 42.123 12.613 -2.706 1.00 96.00 724 LEU A N 1
ATOM 5482 C CA . LEU A 1 724 ? 42.579 11.624 -1.728 1.00 96.00 724 LEU A CA 1
ATOM 5483 C C . LEU A 1 724 ? 42.081 10.250 -2.171 1.00 96.00 724 LEU A C 1
ATOM 5485 O O . LEU A 1 724 ? 40.878 9.972 -2.131 1.00 96.00 724 LEU A O 1
ATOM 5489 N N . PHE A 1 725 ? 42.992 9.387 -2.621 1.00 95.94 725 PHE A N 1
ATOM 5490 C CA . PHE A 1 725 ? 42.587 8.152 -3.286 1.00 95.94 725 PHE A CA 1
ATOM 5491 C C . PHE A 1 725 ? 43.617 7.027 -3.215 1.00 95.94 725 PHE A C 1
ATOM 5493 O O . PHE A 1 725 ? 44.807 7.230 -2.978 1.00 95.94 725 PHE A O 1
ATOM 5500 N N . ARG A 1 726 ? 43.131 5.820 -3.495 1.00 94.88 726 ARG A N 1
ATOM 5501 C CA . ARG A 1 726 ? 43.920 4.649 -3.886 1.00 94.88 726 ARG A CA 1
ATOM 5502 C C . ARG A 1 726 ? 43.550 4.247 -5.314 1.00 94.88 726 ARG A C 1
ATOM 5504 O O . ARG A 1 726 ? 42.401 4.449 -5.706 1.00 94.88 726 ARG A O 1
ATOM 5511 N N . PRO A 1 727 ? 44.444 3.631 -6.098 1.00 94.88 727 PRO A N 1
ATOM 5512 C CA . PRO A 1 727 ? 44.038 2.941 -7.319 1.00 94.88 727 PRO A CA 1
ATOM 5513 C C . PRO A 1 727 ? 42.947 1.902 -7.030 1.00 94.88 727 PRO A C 1
ATOM 5515 O O . PRO A 1 727 ? 43.039 1.166 -6.041 1.00 94.88 727 PRO A O 1
ATOM 5518 N N . GLY A 1 728 ? 41.905 1.874 -7.866 1.00 91.38 728 GLY A N 1
ATOM 5519 C CA . GLY A 1 728 ? 40.684 1.108 -7.585 1.00 91.38 728 GLY A CA 1
ATOM 5520 C C . GLY A 1 728 ? 40.886 -0.409 -7.552 1.00 91.38 728 GLY A C 1
ATOM 5521 O O . GLY A 1 728 ? 40.236 -1.104 -6.775 1.00 91.38 728 GLY A O 1
ATOM 5522 N N . ASP A 1 729 ? 41.821 -0.919 -8.353 1.00 92.88 729 ASP A N 1
ATOM 5523 C CA . ASP A 1 729 ? 42.094 -2.348 -8.512 1.00 92.88 729 ASP A CA 1
ATOM 5524 C C . ASP A 1 729 ? 43.582 -2.605 -8.889 1.00 92.88 729 ASP A C 1
ATOM 5526 O O . ASP A 1 729 ? 44.335 -1.647 -9.125 1.00 92.88 729 ASP A O 1
ATOM 5530 N N . PRO A 1 730 ? 44.045 -3.874 -8.942 1.00 93.75 730 PRO A N 1
ATOM 5531 C CA . PRO A 1 730 ? 45.430 -4.204 -9.295 1.00 93.75 730 PRO A CA 1
ATOM 5532 C C . PRO A 1 730 ? 45.877 -3.736 -10.686 1.00 93.75 730 PRO A C 1
ATOM 5534 O O . PRO A 1 730 ? 47.040 -3.363 -10.865 1.00 93.75 730 PRO A O 1
ATOM 5537 N N . LEU A 1 731 ? 44.972 -3.736 -11.669 1.00 91.12 731 LEU A N 1
ATOM 5538 C CA . LEU A 1 731 ? 45.260 -3.265 -13.023 1.00 91.12 731 LEU A CA 1
ATOM 5539 C C . LEU A 1 731 ? 45.480 -1.749 -13.011 1.00 91.12 731 LEU A C 1
ATOM 5541 O O . LEU A 1 731 ? 46.406 -1.251 -13.657 1.00 91.12 731 LEU A O 1
ATOM 5545 N N . MET A 1 732 ? 44.669 -1.021 -12.242 1.00 91.88 732 MET A N 1
ATOM 5546 C CA . MET A 1 732 ? 44.832 0.416 -12.066 1.00 91.88 732 MET A CA 1
ATOM 5547 C C . MET A 1 732 ? 46.144 0.736 -11.353 1.00 91.88 732 MET A C 1
ATOM 5549 O O . MET A 1 732 ? 46.910 1.538 -11.880 1.00 91.88 732 MET A O 1
ATOM 5553 N N . GLU A 1 733 ? 46.488 0.065 -10.251 1.00 93.38 733 GLU A N 1
ATOM 5554 C CA . GLU A 1 733 ? 47.786 0.260 -9.574 1.00 93.38 733 GLU A CA 1
ATOM 5555 C C . GLU A 1 733 ? 48.970 0.076 -10.539 1.00 93.38 733 GLU A C 1
ATOM 5557 O O . GLU A 1 733 ? 49.872 0.917 -10.580 1.00 93.38 733 GLU A O 1
ATOM 5562 N N . LEU A 1 734 ? 48.950 -0.970 -11.373 1.00 91.12 734 LEU A N 1
ATOM 5563 C CA . LEU A 1 734 ? 49.977 -1.171 -12.397 1.00 91.12 734 LEU A CA 1
ATOM 5564 C C . LEU A 1 734 ? 49.996 -0.021 -13.414 1.00 91.12 734 LEU A C 1
ATOM 5566 O O . LEU A 1 734 ? 51.067 0.500 -13.725 1.00 91.12 734 LEU A O 1
ATOM 5570 N N . SER A 1 735 ? 48.826 0.409 -13.897 1.00 87.44 735 SER A N 1
ATOM 5571 C CA . SER A 1 735 ? 48.709 1.506 -14.866 1.00 87.44 735 SER A CA 1
ATOM 5572 C C . SER A 1 735 ? 49.284 2.827 -14.333 1.00 87.44 735 SER A C 1
ATOM 5574 O O . SER A 1 735 ? 49.979 3.545 -15.057 1.00 87.44 735 SER A O 1
ATOM 5576 N N . PHE A 1 736 ? 49.069 3.121 -13.046 1.00 88.31 736 PHE A N 1
ATOM 5577 C CA . PHE A 1 736 ? 49.587 4.316 -12.385 1.00 88.31 736 PHE A CA 1
ATOM 5578 C C . PHE A 1 736 ? 51.118 4.322 -12.347 1.00 88.31 736 PHE A C 1
ATOM 5580 O O . PHE A 1 736 ? 51.718 5.375 -12.569 1.00 88.31 736 PHE A O 1
ATOM 5587 N N . ARG A 1 737 ? 51.751 3.153 -12.174 1.00 85.94 737 ARG A N 1
ATOM 5588 C CA . ARG A 1 737 ? 53.219 2.998 -12.182 1.00 85.94 737 ARG A CA 1
ATOM 5589 C C . ARG A 1 737 ? 53.848 3.192 -13.555 1.00 85.94 737 ARG A C 1
ATOM 5591 O O . ARG A 1 737 ? 54.953 3.713 -13.641 1.00 85.94 737 ARG A O 1
ATOM 5598 N N . ILE A 1 738 ? 53.157 2.783 -14.617 1.00 85.69 738 ILE A N 1
ATOM 5599 C CA . ILE A 1 738 ? 53.677 2.834 -15.995 1.00 85.69 738 ILE A CA 1
ATOM 5600 C C . ILE A 1 738 ? 53.273 4.107 -16.758 1.00 85.69 738 ILE A C 1
ATOM 5602 O O . ILE A 1 738 ? 53.530 4.210 -17.955 1.00 85.69 738 ILE A O 1
ATOM 5606 N N . GLY A 1 739 ? 52.657 5.088 -16.084 1.00 80.94 739 GLY A N 1
ATOM 5607 C CA . GLY A 1 739 ? 52.464 6.439 -16.626 1.00 80.94 739 GLY A CA 1
ATOM 5608 C C . GLY A 1 739 ? 51.054 7.028 -16.526 1.00 80.94 739 GLY A C 1
ATOM 5609 O O . GLY A 1 739 ? 50.885 8.200 -16.866 1.00 80.94 739 GLY A O 1
ATOM 5610 N N . ALA A 1 740 ? 50.044 6.289 -16.047 1.00 82.50 740 ALA A N 1
ATOM 5611 C CA . ALA A 1 740 ? 48.699 6.849 -15.855 1.00 82.50 740 ALA A CA 1
ATOM 5612 C C . ALA A 1 740 ? 48.672 7.946 -14.771 1.00 82.50 740 ALA A C 1
ATOM 5614 O O . ALA A 1 740 ? 47.942 8.923 -14.919 1.00 82.50 740 ALA A O 1
ATOM 5615 N N . GLY A 1 741 ? 49.548 7.871 -13.759 1.00 82.75 741 GLY A N 1
ATOM 5616 C CA . GLY A 1 741 ? 49.676 8.929 -12.748 1.00 82.75 741 GLY A CA 1
ATOM 5617 C C . GLY A 1 741 ? 50.081 10.286 -13.337 1.00 82.75 741 GLY A C 1
ATOM 5618 O O . GLY A 1 741 ? 49.516 11.309 -12.973 1.00 82.75 741 GLY A O 1
ATOM 5619 N N . GLY A 1 742 ? 50.981 10.302 -14.327 1.00 86.88 742 GLY A N 1
ATOM 5620 C CA . GLY A 1 742 ? 51.339 11.536 -15.036 1.00 86.88 742 GLY A CA 1
ATOM 5621 C C . GLY A 1 742 ? 50.247 12.032 -15.995 1.00 86.88 742 GLY A C 1
ATOM 5622 O O . GLY A 1 742 ? 50.216 13.208 -16.355 1.00 86.88 742 GLY A O 1
ATOM 5623 N N . GLN A 1 743 ? 49.336 11.157 -16.438 1.00 85.38 743 GLN A N 1
ATOM 5624 C CA . GLN A 1 743 ? 48.150 11.578 -17.196 1.00 85.38 743 GLN A CA 1
ATOM 5625 C C . GLN A 1 743 ? 47.136 12.276 -16.290 1.00 85.38 743 GLN A C 1
ATOM 5627 O O . GLN A 1 743 ? 46.626 13.325 -16.674 1.00 85.38 743 GLN A O 1
ATOM 5632 N N . GLU A 1 744 ? 46.905 11.740 -15.091 1.00 89.25 744 GLU A N 1
ATOM 5633 C CA . GLU A 1 744 ? 46.091 12.388 -14.061 1.00 89.25 744 GLU A CA 1
ATOM 5634 C C . GLU A 1 744 ? 46.652 13.771 -13.697 1.00 89.25 744 GLU A C 1
ATOM 5636 O O . GLU A 1 744 ? 45.917 14.757 -13.712 1.00 89.25 744 GLU A O 1
ATOM 5641 N N . ASP A 1 745 ? 47.965 13.881 -13.464 1.00 91.94 745 ASP A N 1
ATOM 5642 C CA . ASP A 1 745 ? 48.593 15.166 -13.138 1.00 91.94 745 ASP A CA 1
ATOM 5643 C C . ASP A 1 745 ? 48.347 16.207 -14.242 1.00 91.94 745 ASP A C 1
ATOM 5645 O O . ASP A 1 745 ? 47.929 17.334 -13.965 1.00 91.94 745 ASP A O 1
ATOM 5649 N N . ARG A 1 746 ? 48.518 15.824 -15.515 1.00 91.19 746 ARG A N 1
ATOM 5650 C CA . ARG A 1 746 ? 48.224 16.701 -16.661 1.00 91.19 746 ARG A CA 1
ATOM 5651 C C . ARG A 1 746 ? 46.748 17.068 -16.769 1.00 91.19 746 ARG A C 1
ATOM 5653 O O . ARG A 1 746 ? 46.445 18.194 -17.167 1.00 91.19 746 ARG A O 1
ATOM 5660 N N . PHE A 1 747 ? 45.843 16.151 -16.430 1.00 91.81 747 PHE A N 1
ATOM 5661 C CA . PHE A 1 747 ? 44.403 16.406 -16.433 1.00 91.81 747 PHE A CA 1
ATOM 5662 C C . PHE A 1 747 ? 44.060 17.556 -15.481 1.00 91.81 747 PHE A C 1
ATOM 5664 O O . PHE A 1 747 ? 43.398 18.514 -15.889 1.00 91.81 747 PHE A O 1
ATOM 5671 N N . TRP A 1 748 ? 44.573 17.521 -14.248 1.00 94.31 748 TRP A N 1
ATOM 5672 C CA . TRP A 1 748 ? 44.306 18.561 -13.251 1.00 94.31 748 TRP A CA 1
ATOM 5673 C C . TRP A 1 748 ? 45.008 19.887 -13.552 1.00 94.31 748 TRP A C 1
ATOM 5675 O O . TRP A 1 748 ? 44.382 20.937 -13.412 1.00 94.31 748 TRP A O 1
ATOM 5685 N N . HIS A 1 749 ? 46.244 19.862 -14.063 1.00 93.00 749 HIS A N 1
ATOM 5686 C CA . HIS A 1 749 ? 46.925 21.079 -14.534 1.00 93.00 749 HIS A CA 1
ATOM 5687 C C . HIS A 1 749 ? 46.153 21.770 -15.658 1.00 93.00 749 HIS A C 1
ATOM 5689 O O . HIS A 1 749 ? 45.960 22.983 -15.623 1.00 93.00 749 HIS A O 1
ATOM 5695 N N . THR A 1 750 ? 45.676 20.996 -16.635 1.00 92.94 750 THR A N 1
ATOM 5696 C CA . THR A 1 750 ? 44.867 21.521 -17.742 1.00 92.94 750 THR A CA 1
ATOM 5697 C C . THR A 1 750 ? 43.543 22.077 -17.227 1.00 92.94 750 THR A C 1
ATOM 5699 O O . THR A 1 750 ? 43.144 23.163 -17.628 1.00 92.94 750 THR A O 1
ATOM 5702 N N . THR A 1 751 ? 42.897 21.377 -16.289 1.00 94.25 751 THR A N 1
ATOM 5703 C CA . THR A 1 751 ? 41.626 21.814 -15.693 1.00 94.25 751 THR A CA 1
ATOM 5704 C C . THR A 1 751 ? 41.768 23.152 -14.969 1.00 94.25 751 THR A C 1
ATOM 5706 O O . THR A 1 751 ? 41.004 24.081 -15.228 1.00 94.25 751 THR A O 1
ATOM 5709 N N . LEU A 1 752 ? 42.784 23.290 -14.112 1.00 94.56 752 LEU A N 1
ATOM 5710 C CA . LEU A 1 752 ? 43.071 24.548 -13.421 1.00 94.56 752 LEU A CA 1
ATOM 5711 C C . LEU A 1 752 ? 43.513 25.655 -14.388 1.00 94.56 752 LEU A C 1
ATOM 5713 O O . LEU A 1 752 ? 43.137 26.808 -14.200 1.00 94.56 752 LEU A O 1
ATOM 5717 N N . GLY A 1 753 ? 44.265 25.319 -15.440 1.00 92.38 753 GLY A N 1
ATOM 5718 C CA . GLY A 1 753 ? 44.656 26.264 -16.488 1.00 92.38 753 GLY A CA 1
ATOM 5719 C C . GLY A 1 753 ? 43.463 26.802 -17.284 1.00 92.38 753 GLY A C 1
ATOM 5720 O O . GLY A 1 753 ? 43.366 28.008 -17.503 1.00 92.38 753 GLY A O 1
ATOM 5721 N N . ASN A 1 754 ? 42.520 25.933 -17.657 1.00 93.50 754 ASN A N 1
ATOM 5722 C CA . ASN A 1 754 ? 41.281 26.316 -18.336 1.00 93.50 754 ASN A CA 1
ATOM 5723 C C . ASN A 1 754 ? 40.404 27.202 -17.443 1.00 93.50 754 ASN A C 1
ATOM 5725 O O . ASN A 1 754 ? 39.878 28.214 -17.905 1.00 93.50 754 ASN A O 1
ATOM 5729 N N . LEU A 1 755 ? 40.295 26.866 -16.154 1.00 93.31 755 LEU A N 1
ATOM 5730 C CA . LEU A 1 755 ? 39.583 27.691 -15.181 1.00 93.31 755 LEU A CA 1
ATOM 5731 C C . LEU A 1 755 ? 40.251 29.066 -15.012 1.00 93.31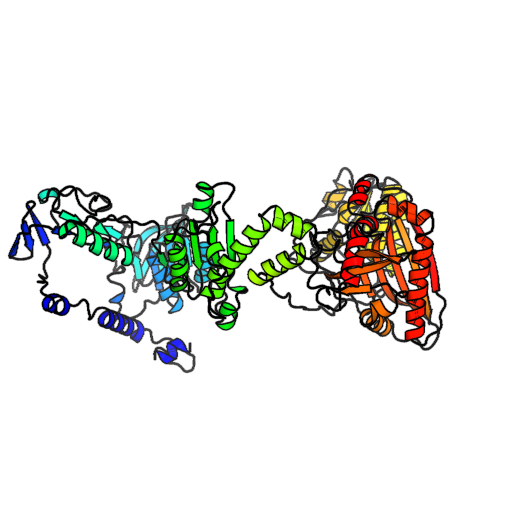 755 LEU A C 1
ATOM 5733 O O . LEU A 1 755 ? 39.567 30.086 -15.051 1.00 93.31 755 LEU A O 1
ATOM 5737 N N . ALA A 1 756 ? 41.582 29.121 -14.902 1.00 91.06 756 ALA A N 1
ATOM 5738 C CA . ALA A 1 756 ? 42.332 30.378 -14.840 1.00 91.06 756 ALA A CA 1
ATOM 5739 C C . ALA A 1 756 ? 42.081 31.257 -16.076 1.00 91.06 756 ALA A C 1
ATOM 5741 O O . ALA A 1 756 ? 41.802 32.451 -15.950 1.00 91.06 756 ALA A O 1
ATOM 5742 N N . ALA A 1 757 ? 42.115 30.651 -17.268 1.00 91.00 757 ALA A N 1
ATOM 5743 C CA . ALA A 1 757 ? 41.830 31.332 -18.525 1.00 91.00 757 ALA A CA 1
ATOM 5744 C C . ALA A 1 757 ? 40.392 31.875 -18.567 1.00 91.00 757 ALA A C 1
ATOM 5746 O O . ALA A 1 757 ? 40.188 33.032 -18.935 1.00 91.00 757 ALA A O 1
ATOM 5747 N N . ARG A 1 758 ? 39.406 31.084 -18.121 1.00 93.12 758 ARG A N 1
ATOM 5748 C CA . ARG A 1 758 ? 37.995 31.495 -18.026 1.00 93.12 758 ARG A CA 1
ATOM 5749 C C . ARG A 1 758 ? 37.775 32.654 -17.051 1.00 93.12 758 ARG A C 1
ATOM 5751 O O . ARG A 1 758 ? 36.910 33.493 -17.303 1.00 93.12 758 ARG A O 1
ATOM 5758 N N . LEU A 1 759 ? 38.544 32.698 -15.965 1.00 89.50 759 LEU A N 1
ATOM 5759 C CA . LEU A 1 759 ? 38.526 33.765 -14.959 1.00 89.50 759 LEU A CA 1
ATOM 5760 C C . LEU A 1 759 ? 39.324 35.012 -15.387 1.00 89.50 759 LEU A C 1
ATOM 5762 O O . LEU A 1 759 ? 39.254 36.036 -14.712 1.00 89.50 759 LEU A O 1
ATOM 5766 N N . GLY A 1 760 ? 40.088 34.947 -16.484 1.00 88.12 760 GLY A N 1
ATOM 5767 C CA . GLY A 1 760 ? 40.942 36.046 -16.943 1.00 88.12 760 GLY A CA 1
ATOM 5768 C C . GLY A 1 760 ? 42.154 36.308 -16.043 1.00 88.12 760 GLY A C 1
ATOM 5769 O O . GLY A 1 760 ? 42.695 37.414 -16.045 1.00 88.12 760 GLY A O 1
ATOM 5770 N N . VAL A 1 761 ? 42.587 35.311 -15.267 1.00 87.56 761 VAL A N 1
ATOM 5771 C CA . VAL A 1 761 ? 43.680 35.433 -14.292 1.00 87.56 761 VAL A CA 1
ATOM 5772 C C . VAL A 1 761 ? 44.910 34.640 -14.728 1.00 87.56 761 VAL A C 1
ATOM 5774 O O . VAL A 1 761 ? 44.817 33.645 -15.445 1.00 87.56 761 VAL A O 1
ATOM 5777 N N . ARG A 1 762 ? 46.091 35.075 -14.279 1.00 81.19 762 ARG A N 1
ATOM 5778 C CA . ARG A 1 762 ? 47.349 34.335 -14.448 1.00 81.19 762 ARG A CA 1
ATOM 5779 C C . ARG A 1 762 ? 47.794 33.790 -13.097 1.00 81.19 762 ARG A C 1
ATOM 5781 O O . ARG A 1 762 ? 47.749 34.507 -12.103 1.00 81.19 762 ARG A O 1
ATOM 5788 N N . GLY A 1 763 ? 48.247 32.544 -13.080 1.00 77.38 763 GLY A N 1
ATOM 5789 C CA . GLY A 1 763 ? 48.786 31.900 -11.889 1.00 77.38 763 GLY A CA 1
ATOM 5790 C C . GLY A 1 763 ? 49.575 30.649 -12.253 1.00 77.38 763 GLY A C 1
ATOM 5791 O O . GLY A 1 763 ? 49.424 30.100 -13.345 1.00 77.38 763 GLY A O 1
ATOM 5792 N N . THR A 1 764 ? 50.434 30.217 -11.339 1.00 80.56 764 THR A N 1
ATOM 5793 C CA . THR A 1 764 ? 51.173 28.956 -11.438 1.00 80.56 764 THR A CA 1
ATOM 5794 C C . THR A 1 764 ? 50.460 27.889 -10.619 1.00 80.56 764 THR A C 1
ATOM 5796 O O . THR A 1 764 ? 49.998 28.163 -9.510 1.00 80.56 764 THR A O 1
ATOM 5799 N N . VAL A 1 765 ? 50.360 26.679 -11.172 1.00 90.69 765 VAL A N 1
ATOM 5800 C CA . VAL A 1 765 ? 49.828 25.518 -10.453 1.00 90.69 765 VAL A CA 1
ATOM 5801 C C . VAL A 1 765 ? 50.979 24.851 -9.707 1.00 90.69 765 VAL A C 1
ATOM 5803 O O . VAL A 1 765 ? 51.914 24.346 -10.322 1.00 90.69 765 VAL A O 1
ATOM 5806 N N . GLU A 1 766 ? 50.914 24.868 -8.383 1.00 92.44 766 GLU A N 1
ATOM 5807 C CA . GLU A 1 766 ? 51.804 24.112 -7.507 1.00 92.44 766 GLU A CA 1
ATOM 5808 C C . GLU A 1 766 ? 51.229 22.707 -7.297 1.00 92.44 766 GLU A C 1
ATOM 5810 O O . GLU A 1 766 ? 50.051 22.561 -6.962 1.00 92.44 766 GLU A O 1
ATOM 5815 N N . GLN A 1 767 ? 52.056 21.675 -7.476 1.00 94.31 767 GLN A N 1
ATOM 5816 C CA . GLN A 1 767 ? 51.688 20.281 -7.223 1.00 94.31 767 GLN A CA 1
ATOM 5817 C C . GLN A 1 767 ? 52.431 19.752 -5.994 1.00 94.31 767 GLN A C 1
ATOM 5819 O O . GLN A 1 767 ? 53.652 19.865 -5.896 1.00 94.31 767 GLN A O 1
ATOM 5824 N N . ARG A 1 768 ? 51.701 19.090 -5.096 1.00 93.88 768 ARG A N 1
ATOM 5825 C CA . ARG A 1 768 ? 52.254 18.263 -4.016 1.00 93.88 768 ARG A CA 1
ATOM 5826 C C . ARG A 1 768 ? 51.666 16.859 -4.123 1.00 93.88 768 ARG A C 1
ATOM 5828 O O . ARG A 1 768 ? 50.455 16.733 -4.237 1.00 93.88 768 ARG A O 1
ATOM 5835 N N . ASP A 1 769 ? 52.502 15.826 -4.077 1.00 93.06 769 ASP A N 1
ATOM 5836 C CA . ASP A 1 769 ? 52.086 14.415 -4.044 1.00 93.06 769 ASP A CA 1
ATOM 5837 C C . ASP A 1 769 ? 52.703 13.759 -2.804 1.00 93.06 769 ASP A C 1
ATOM 5839 O O . ASP A 1 769 ? 53.926 13.704 -2.665 1.00 93.06 769 ASP A O 1
ATOM 5843 N N . THR A 1 770 ? 51.855 13.329 -1.873 1.00 92.44 770 THR A N 1
ATOM 5844 C CA . THR A 1 770 ? 52.259 12.712 -0.609 1.00 92.44 770 THR A CA 1
ATOM 5845 C C . THR A 1 770 ? 51.772 11.267 -0.565 1.00 92.44 770 THR A C 1
ATOM 5847 O O . THR A 1 770 ? 50.572 10.991 -0.596 1.00 92.44 770 THR A O 1
ATOM 5850 N N . LEU A 1 771 ? 52.708 10.326 -0.414 1.00 92.75 771 LEU A N 1
ATOM 5851 C CA . LEU A 1 771 ? 52.384 8.927 -0.141 1.00 92.75 771 LEU A CA 1
ATOM 5852 C C . LEU A 1 771 ? 51.957 8.777 1.326 1.00 92.75 771 LEU A C 1
ATOM 5854 O O . LEU A 1 771 ? 52.767 8.947 2.238 1.00 92.75 771 LEU A O 1
ATOM 5858 N N . VAL A 1 772 ? 50.685 8.459 1.559 1.00 90.81 772 VAL A N 1
ATOM 5859 C CA . VAL A 1 772 ? 50.119 8.297 2.908 1.00 90.81 772 VAL A CA 1
ATOM 5860 C C . VAL A 1 772 ? 50.287 6.863 3.408 1.00 90.81 772 VAL A C 1
ATOM 5862 O O . VAL A 1 772 ? 50.628 6.663 4.572 1.00 90.81 772 VAL A O 1
ATOM 5865 N N . ASP A 1 773 ? 50.075 5.876 2.534 1.00 91.38 773 ASP A N 1
ATOM 5866 C CA . ASP A 1 773 ? 50.264 4.451 2.829 1.00 91.38 773 ASP A CA 1
ATOM 5867 C C . ASP A 1 773 ? 50.773 3.705 1.594 1.00 91.38 773 ASP A C 1
ATOM 5869 O O . ASP A 1 773 ? 50.127 3.694 0.545 1.00 91.38 773 ASP A O 1
ATOM 5873 N N . GLY A 1 774 ? 51.932 3.059 1.731 1.00 89.50 774 GLY A N 1
ATOM 5874 C CA . GLY A 1 774 ? 52.584 2.307 0.656 1.00 89.50 774 GLY A CA 1
ATOM 5875 C C . GLY A 1 774 ? 52.083 0.871 0.481 1.00 89.50 774 GLY A C 1
ATOM 5876 O O . GLY A 1 774 ? 52.531 0.196 -0.447 1.00 89.50 774 GLY A O 1
ATOM 5877 N N . ARG A 1 775 ? 51.200 0.386 1.365 1.00 89.94 775 ARG A N 1
ATOM 5878 C CA . ARG A 1 775 ? 50.714 -1.003 1.369 1.00 89.94 775 ARG A CA 1
ATOM 5879 C C . ARG A 1 775 ? 49.570 -1.227 0.382 1.00 89.94 775 ARG A C 1
ATOM 5881 O O . ARG A 1 775 ? 48.735 -0.347 0.180 1.00 89.94 775 ARG A O 1
ATOM 5888 N N . PHE A 1 776 ? 49.503 -2.448 -0.149 1.00 91.50 776 PHE A N 1
ATOM 5889 C CA . PHE A 1 776 ? 48.388 -2.930 -0.968 1.00 91.50 776 PHE A CA 1
ATOM 5890 C C . PHE A 1 776 ? 47.312 -3.611 -0.122 1.00 91.50 776 PHE A C 1
ATOM 5892 O O . PHE A 1 776 ? 47.620 -4.352 0.815 1.00 91.50 776 PHE A O 1
ATOM 5899 N N . GLN A 1 777 ? 46.054 -3.423 -0.508 1.00 89.50 777 GLN A N 1
ATOM 5900 C CA . GLN A 1 777 ? 44.898 -4.058 0.112 1.00 89.50 777 GLN A CA 1
ATOM 5901 C C . GLN A 1 777 ? 44.460 -5.287 -0.691 1.00 89.50 777 GLN A C 1
ATOM 5903 O O . GLN A 1 777 ? 43.535 -5.225 -1.492 1.00 89.50 777 GLN A O 1
ATOM 5908 N N . TRP A 1 778 ? 45.103 -6.438 -0.474 1.00 88.50 778 TRP A N 1
ATOM 5909 C CA . TRP A 1 778 ? 44.779 -7.676 -1.205 1.00 88.50 778 TRP A CA 1
ATOM 5910 C C . TRP A 1 778 ? 43.333 -8.166 -1.028 1.00 88.50 778 TRP A C 1
ATOM 5912 O O . TRP A 1 778 ? 42.829 -8.865 -1.903 1.00 88.50 778 TRP A O 1
ATOM 5922 N N . GLY A 1 779 ? 42.650 -7.760 0.049 1.00 84.94 779 GLY A N 1
ATOM 5923 C CA . GLY A 1 779 ? 41.209 -7.995 0.216 1.00 84.94 779 GLY A CA 1
ATOM 5924 C C . GLY A 1 779 ? 40.352 -7.349 -0.881 1.00 84.94 779 GLY A C 1
ATOM 5925 O O . GLY A 1 779 ? 39.297 -7.874 -1.211 1.00 84.94 779 GLY A O 1
ATOM 5926 N N . GLU A 1 780 ? 40.855 -6.287 -1.511 1.00 87.56 780 GLU A N 1
ATOM 5927 C CA . GLU A 1 780 ? 40.186 -5.527 -2.573 1.00 87.56 780 GLU A CA 1
ATOM 5928 C C . GLU A 1 780 ? 40.595 -5.987 -3.987 1.00 87.56 780 GLU A C 1
ATOM 5930 O O . GLU A 1 780 ? 40.185 -5.403 -4.988 1.00 87.56 780 GLU A O 1
ATOM 5935 N N . ALA A 1 781 ? 41.399 -7.051 -4.125 1.00 87.75 781 ALA A N 1
ATOM 5936 C CA . ALA A 1 781 ? 41.854 -7.530 -5.439 1.00 87.75 781 ALA A CA 1
ATOM 5937 C C . ALA A 1 781 ? 40.693 -7.986 -6.351 1.00 87.75 781 ALA A C 1
ATOM 5939 O O . ALA A 1 781 ? 40.797 -7.910 -7.578 1.00 87.75 781 ALA A O 1
ATOM 5940 N N . GLY A 1 782 ? 39.570 -8.412 -5.759 1.00 84.56 782 GLY A N 1
ATOM 5941 C CA . GLY A 1 782 ? 38.347 -8.791 -6.475 1.00 84.56 782 GLY A CA 1
ATOM 5942 C C . GLY A 1 782 ? 37.697 -7.644 -7.261 1.00 84.56 782 GLY A C 1
ATOM 5943 O O . GLY A 1 782 ? 36.958 -7.908 -8.213 1.00 84.56 782 GLY A O 1
ATOM 5944 N N . ASN A 1 783 ? 38.033 -6.387 -6.945 1.00 87.12 783 ASN A N 1
ATOM 5945 C CA . ASN A 1 783 ? 37.495 -5.201 -7.620 1.00 87.12 783 ASN A CA 1
ATOM 5946 C C . ASN A 1 783 ? 37.853 -5.154 -9.115 1.00 87.12 783 ASN A C 1
ATOM 5948 O O . ASN A 1 783 ? 37.155 -4.504 -9.892 1.00 87.12 783 ASN A O 1
ATOM 5952 N N . MET A 1 784 ? 38.857 -5.924 -9.553 1.00 85.88 784 MET A N 1
ATOM 5953 C CA . MET A 1 784 ? 39.216 -6.076 -10.967 1.00 85.88 784 MET A CA 1
ATOM 5954 C C . MET A 1 784 ? 38.043 -6.568 -11.837 1.00 85.88 784 MET A C 1
ATOM 5956 O O . MET A 1 784 ? 37.926 -6.160 -12.991 1.00 85.88 784 MET A O 1
ATOM 5960 N N . LEU A 1 785 ? 37.137 -7.396 -11.298 1.00 84.75 785 LEU A N 1
ATOM 5961 C CA . LEU A 1 785 ? 35.948 -7.872 -12.026 1.00 84.75 785 LEU A CA 1
ATOM 5962 C C . LEU A 1 785 ? 34.946 -6.749 -12.330 1.00 84.75 785 LEU A C 1
ATOM 5964 O O . LEU A 1 785 ? 34.109 -6.878 -13.223 1.00 84.75 785 LEU A O 1
ATOM 5968 N N . LEU A 1 786 ? 35.025 -5.655 -11.576 1.00 87.12 786 LEU A N 1
ATOM 5969 C CA . LEU A 1 786 ? 34.161 -4.489 -11.707 1.00 87.12 786 LEU A CA 1
ATOM 5970 C C . LEU A 1 786 ? 34.861 -3.332 -12.430 1.00 87.12 786 LEU A C 1
ATOM 5972 O O . LEU A 1 786 ? 34.252 -2.280 -12.603 1.00 87.12 786 LEU A O 1
ATOM 5976 N N . SER A 1 787 ? 36.111 -3.524 -12.864 1.00 90.12 787 SER A N 1
ATOM 5977 C CA . SER A 1 787 ? 36.971 -2.480 -13.419 1.00 90.12 787 SER A CA 1
ATOM 5978 C C . SER A 1 787 ? 36.329 -1.792 -14.626 1.00 90.12 787 SER A C 1
ATOM 5980 O O . SER A 1 787 ? 36.082 -2.404 -15.672 1.00 90.12 787 SER A O 1
ATOM 5982 N N . ALA A 1 788 ? 36.075 -0.489 -14.497 1.00 90.25 788 ALA A N 1
ATOM 5983 C CA . ALA A 1 788 ? 35.428 0.311 -15.524 1.00 90.25 788 ALA A CA 1
ATOM 5984 C C . ALA A 1 788 ? 36.187 0.287 -16.862 1.00 90.25 788 ALA A C 1
ATOM 5986 O O . ALA A 1 788 ? 35.524 0.125 -17.890 1.00 90.25 788 ALA A O 1
ATOM 5987 N N . PRO A 1 789 ? 37.532 0.377 -16.914 1.00 88.19 789 PRO A N 1
ATOM 5988 C CA . PRO A 1 789 ? 38.283 0.220 -18.160 1.00 88.19 789 PRO A CA 1
ATOM 5989 C C . PRO A 1 789 ? 38.100 -1.137 -18.848 1.00 88.19 789 PRO A C 1
ATOM 5991 O O . PRO A 1 789 ? 38.008 -1.183 -20.077 1.00 88.19 789 PRO A O 1
ATOM 5994 N N . VAL A 1 790 ? 38.002 -2.229 -18.081 1.00 87.12 790 VAL A N 1
ATOM 5995 C CA . VAL A 1 790 ? 37.782 -3.583 -18.621 1.00 87.12 790 VAL A CA 1
ATOM 5996 C C . VAL A 1 790 ? 36.375 -3.692 -19.204 1.00 87.12 790 VAL A C 1
ATOM 5998 O O . VAL A 1 790 ? 36.212 -4.036 -20.375 1.00 87.12 790 VAL A O 1
ATOM 6001 N N . LEU A 1 791 ? 35.360 -3.327 -18.417 1.00 88.31 791 LEU A N 1
ATOM 6002 C CA . LEU A 1 791 ? 33.957 -3.395 -18.831 1.00 88.31 791 LEU A CA 1
ATOM 6003 C C . LEU A 1 791 ? 33.664 -2.466 -20.016 1.00 88.31 791 LEU A C 1
ATOM 6005 O O . LEU A 1 791 ? 32.950 -2.844 -20.943 1.00 88.31 791 LEU A O 1
ATOM 6009 N N . SER A 1 792 ? 34.276 -1.279 -20.031 1.00 89.19 792 SER A N 1
ATOM 6010 C CA . SER A 1 792 ? 34.160 -0.345 -21.153 1.00 89.19 792 SER A CA 1
ATOM 6011 C C . SER A 1 792 ? 34.801 -0.906 -22.415 1.00 89.19 792 SER A C 1
ATOM 6013 O O . SER A 1 792 ? 34.160 -0.899 -23.460 1.00 89.19 792 SER A O 1
ATOM 6015 N N . SER A 1 793 ? 36.017 -1.460 -22.324 1.00 86.12 793 SER A N 1
ATOM 6016 C CA . SER A 1 793 ? 36.715 -2.075 -23.464 1.00 86.12 793 SER A CA 1
ATOM 6017 C C . SER A 1 793 ? 35.919 -3.219 -24.092 1.00 86.12 793 SER A C 1
ATOM 6019 O O . SER A 1 793 ? 35.803 -3.281 -25.314 1.00 86.12 793 SER A O 1
ATOM 6021 N N . LEU A 1 794 ? 35.316 -4.083 -23.270 1.00 85.38 794 LEU A N 1
ATOM 6022 C CA . LEU A 1 794 ? 34.451 -5.170 -23.741 1.00 85.38 794 LEU A CA 1
ATOM 6023 C C . LEU A 1 794 ? 33.201 -4.647 -24.470 1.00 85.38 794 LEU A C 1
ATOM 6025 O O . LEU A 1 794 ? 32.714 -5.287 -25.400 1.00 85.38 794 LEU A O 1
ATOM 6029 N N . TYR A 1 795 ? 32.697 -3.474 -24.079 1.00 83.44 795 TYR A N 1
ATOM 6030 C CA . TYR A 1 795 ? 31.510 -2.860 -24.673 1.00 83.44 795 TYR A CA 1
ATOM 6031 C C . TYR A 1 795 ? 31.802 -1.943 -25.878 1.00 83.44 795 TYR A C 1
ATOM 6033 O O . TYR A 1 795 ? 30.900 -1.656 -26.672 1.00 83.44 795 TYR A O 1
ATOM 6041 N N . MET A 1 796 ? 33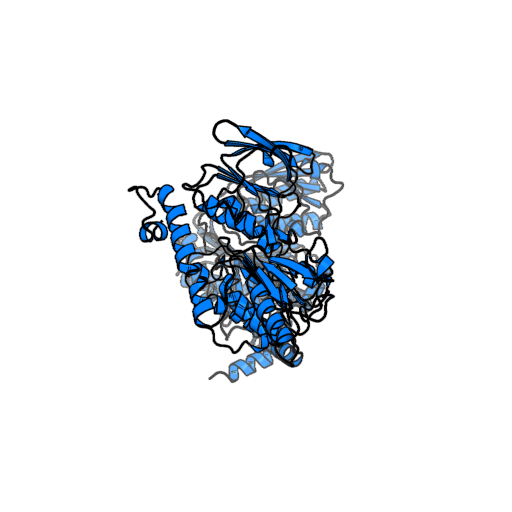.052 -1.508 -26.069 1.00 83.38 796 MET A N 1
ATOM 6042 C CA . MET A 1 796 ? 33.445 -0.559 -27.123 1.00 83.38 796 MET A CA 1
ATOM 6043 C C . MET A 1 796 ? 32.933 -0.904 -28.535 1.00 83.38 796 MET A C 1
ATOM 6045 O O . MET A 1 796 ? 32.448 0.014 -29.204 1.00 83.38 796 MET A O 1
ATOM 6049 N N . PRO A 1 797 ? 32.967 -2.167 -29.014 1.00 82.69 797 PRO A N 1
ATOM 6050 C CA . PRO A 1 797 ? 32.454 -2.505 -30.345 1.00 82.69 797 PRO A CA 1
ATOM 6051 C C . PRO A 1 797 ? 30.969 -2.155 -30.528 1.00 82.69 797 PRO A C 1
ATOM 6053 O O . PRO A 1 797 ? 30.582 -1.586 -31.549 1.00 82.69 797 PRO A O 1
ATOM 6056 N N . PHE A 1 798 ? 30.142 -2.422 -29.513 1.00 79.31 798 PHE A N 1
ATOM 6057 C CA . PHE A 1 798 ? 28.710 -2.107 -29.529 1.00 79.31 798 PHE A CA 1
ATOM 6058 C C . PHE A 1 798 ? 28.457 -0.603 -29.452 1.00 79.31 798 PHE A C 1
ATOM 6060 O O . PHE A 1 798 ? 27.590 -0.080 -30.154 1.00 79.31 798 PHE A O 1
ATOM 6067 N N . TYR A 1 799 ? 29.231 0.108 -28.630 1.00 77.25 799 TYR A N 1
ATOM 6068 C CA . TYR A 1 799 ? 29.148 1.562 -28.529 1.00 77.25 799 TYR A CA 1
ATOM 6069 C C . TYR A 1 799 ? 29.470 2.250 -29.865 1.00 77.25 799 TYR A C 1
ATOM 6071 O O . TYR A 1 799 ? 28.730 3.138 -30.296 1.00 77.25 799 TYR A O 1
ATOM 6079 N N . LEU A 1 800 ? 30.526 1.810 -30.559 1.00 78.81 800 LEU A N 1
ATOM 6080 C CA . LEU A 1 800 ? 30.906 2.341 -31.872 1.00 78.81 800 LEU A CA 1
ATOM 6081 C C . LEU A 1 800 ? 29.848 2.044 -32.941 1.00 78.81 800 LEU A C 1
ATOM 6083 O O . LEU A 1 800 ? 29.478 2.950 -33.688 1.00 78.81 800 LEU A O 1
ATOM 6087 N N . LEU A 1 801 ? 29.302 0.824 -32.961 1.00 77.50 801 LEU A N 1
ATOM 6088 C CA . LEU A 1 801 ? 28.206 0.450 -33.858 1.00 77.50 801 LEU A CA 1
ATOM 6089 C C . LEU A 1 801 ? 26.964 1.327 -33.627 1.00 77.50 801 LEU A C 1
ATOM 6091 O O . LEU A 1 801 ? 26.400 1.874 -34.572 1.00 77.50 801 LEU A O 1
ATOM 6095 N N . LYS A 1 802 ? 26.575 1.533 -32.363 1.00 70.44 802 LYS A N 1
ATOM 6096 C CA . LYS A 1 802 ? 25.448 2.401 -31.989 1.00 70.44 802 LYS A CA 1
ATOM 6097 C C . LYS A 1 802 ? 25.670 3.851 -32.423 1.00 70.44 802 LYS A C 1
ATOM 6099 O O . LYS A 1 802 ? 24.712 4.515 -32.803 1.00 70.44 802 LYS A O 1
ATOM 6104 N N . ARG A 1 803 ? 26.909 4.349 -32.363 1.00 71.75 803 ARG A N 1
ATOM 6105 C CA . ARG A 1 803 ? 27.253 5.712 -32.796 1.00 71.75 803 ARG A CA 1
ATOM 6106 C C . ARG A 1 803 ? 27.230 5.862 -34.319 1.00 71.75 803 ARG A C 1
ATOM 6108 O O . ARG A 1 803 ? 26.852 6.922 -34.792 1.00 71.75 803 ARG A O 1
ATOM 6115 N N . ALA A 1 804 ? 27.600 4.817 -35.060 1.00 71.00 804 ALA A N 1
ATOM 6116 C CA . ALA A 1 804 ? 27.571 4.799 -36.524 1.00 71.00 804 ALA A CA 1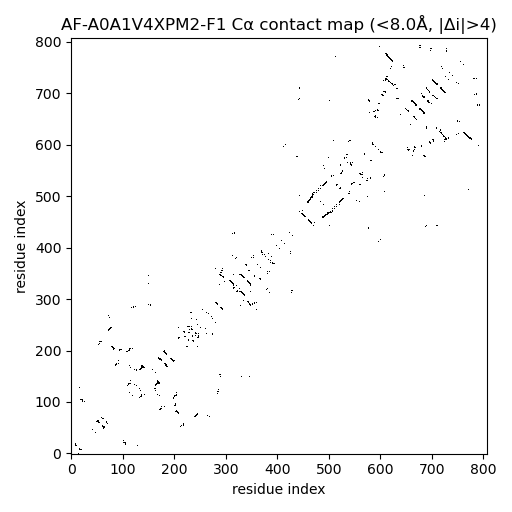
ATOM 6117 C C . ALA A 1 804 ? 26.151 4.671 -37.108 1.00 71.00 804 ALA A C 1
ATOM 6119 O O . ALA A 1 804 ? 25.897 5.152 -38.204 1.00 71.00 804 ALA A O 1
ATOM 6120 N N . LEU A 1 805 ? 25.229 4.034 -36.379 1.00 69.06 805 LEU A N 1
ATOM 6121 C CA . LEU A 1 805 ? 23.833 3.832 -36.791 1.00 69.06 805 LEU A CA 1
ATOM 6122 C C . LEU A 1 805 ? 22.890 4.988 -36.406 1.00 69.06 805 LEU A C 1
ATOM 6124 O O . LEU A 1 805 ? 21.682 4.882 -36.618 1.00 69.06 805 LEU A O 1
ATOM 6128 N N . ARG A 1 806 ? 23.402 6.066 -35.800 1.00 60.41 806 ARG A N 1
ATOM 6129 C CA . ARG A 1 806 ? 22.598 7.258 -35.507 1.00 60.41 806 ARG A CA 1
ATOM 6130 C C . ARG A 1 806 ? 22.559 8.176 -36.733 1.00 60.41 806 ARG A C 1
ATOM 6132 O O . ARG A 1 806 ? 23.634 8.438 -37.268 1.00 60.41 806 ARG A O 1
ATOM 6139 N N . PRO A 1 807 ? 21.366 8.626 -37.162 1.00 44.72 807 PRO A N 1
ATOM 6140 C CA . PRO A 1 807 ? 21.233 9.615 -38.227 1.00 44.72 807 PRO A CA 1
ATOM 6141 C C . PRO A 1 807 ? 21.812 10.974 -37.828 1.00 44.72 807 PRO A C 1
ATOM 6143 O O . PRO A 1 807 ? 21.806 11.290 -36.611 1.00 44.72 807 PRO A O 1
#

Sequence (807 aa):
MAHLERLGLLRLPAGGLEGARIMPRIRDIVRTAYEKDLPETFERIGIRIVPAQAAFLDPHRIRAGEETLSAKKFIIAAGTTPLIPDIPGLAAVDFLTNETLYRLETLPRSLVILGGGVDGLEYASAFGRLGVETTVVEMASRLLPSADGDLVDRLLATLRADGIRLLAGTRAVGVDGRPGGIAVALERQDGVREEVEAERVLVAVGRKPDLEGLSLDKAGVEFNARGIVTDRRLRTSASHIYACGDIAGPYLLASTAEAHGIVAATNACLPVKRSVDYRNNVTVVFTEPPLAWVGLTEDEARRRGGRGLRVYRFPYETMRRALVDGTRTGMAKFLCDRRGRIAGAHILGEAAAEVIHEAALIRAMKKPLHAFHALTHAYPTYAQALVGRASQLAYLDRMAENPFVSLALHALPGYAHRIRLARERLAETHTLAPTEFSSEARPAGQGECVVEPREAAAGVLILDVRGVLDASCEEPLRKAFEEGLRRSARLLLNLSALSHMDPEGAGALVANAVRARAGGAGVAVCGLTAALRDVFRLTRLDEIVTVFESEGQAIAAKGFPAGRPAFSPPYEGPLQPGWARSVERLSAGLIPDEAMEINVSGRELAGPVRGFGQLRDKRYRLRIQGKAPEPREIVTLWKAEFPDFWPGGNRFFASGGAPIAPGTVAVLNLRLPGGLVVATGLMVLYVADTAFSFISIEGHVIAGWITFSSFREGDAVVVQVHPLFRPGDPLMELSFRIGAGGQEDRFWHTTLGNLAARLGVRGTVEQRDTLVDGRFQWGEAGNMLLSAPVLSSLYMPFYLLKRALRP

Nearest PDB structures (foldseek):
  6uzi-assembly2_D  TM=9.191E-01  e=1.839E-33  Elizabethkingia anophelis NUHP1
  2eq6-assembly1_A  TM=9.033E-01  e=1.247E-33  Thermus thermophilus HB8
  7kmy-assembly2_D  TM=9.027E-01  e=9.736E-31  Mycobacterium tuberculosis
  5x1y-assembly3_F  TM=9.246E-01  e=3.591E-29  Lysinibacillus sphaericus
  6aon-assembly1_B  TM=9.051E-01  e=1.287E-28  Bordetella pertussis Tohama I

pLDDT: mean 88.35, std 11.63, range [28.83, 98.62]

Radius of gyration: 37.07 Å; Cα contacts (8 Å, |Δi|>4): 1685; chains: 1; bounding box: 109×74×74 Å